Protein AF-0000000080267548 (afdb_homodimer)

Structure (mmCIF, N/CA/C/O backbone):
data_AF-0000000080267548-model_v1
#
loop_
_entity.id
_entity.type
_entity.pdbx_description
1 polymer 'Thymidylate kinase'
#
loop_
_atom_site.group_PDB
_atom_site.id
_atom_site.type_symbol
_atom_site.label_atom_id
_atom_site.label_alt_id
_atom_site.label_comp_id
_atom_site.label_asym_id
_atom_site.label_entity_id
_atom_site.label_seq_id
_atom_site.pdbx_PDB_ins_code
_atom_site.Cartn_x
_atom_site.Cartn_y
_atom_site.Cartn_z
_atom_site.occupancy
_atom_site.B_iso_or_equiv
_atom_site.auth_seq_id
_atom_site.auth_comp_id
_atom_site.auth_asym_id
_atom_site.auth_atom_id
_atom_site.pdbx_PDB_model_num
ATOM 1 N N . MET A 1 1 ? -15.562 21.828 32.438 1 62.62 1 MET A N 1
ATOM 2 C CA . MET A 1 1 ? -14.969 21.734 31.109 1 62.62 1 MET A CA 1
ATOM 3 C C . MET A 1 1 ? -14.555 23.109 30.609 1 62.62 1 MET A C 1
ATOM 5 O O . MET A 1 1 ? -15.297 24.078 30.75 1 62.62 1 MET A O 1
ATOM 9 N N . SER A 1 2 ? -13.211 23.266 30.359 1 85.94 2 SER A N 1
ATOM 10 C CA . SER A 1 2 ? -12.633 24.531 29.922 1 85.94 2 SER A CA 1
ATOM 11 C C . SER A 1 2 ? -12.945 24.812 28.469 1 85.94 2 SER A C 1
ATOM 13 O O . SER A 1 2 ? -12.156 24.469 27.578 1 85.94 2 SER A O 1
ATOM 15 N N . GLU A 1 3 ? -14.258 25.281 28.234 1 92.81 3 GLU A N 1
ATOM 16 C CA . GLU A 1 3 ? -14.703 25.656 26.891 1 92.81 3 GLU A CA 1
ATOM 17 C C . GLU A 1 3 ? -14.859 27.172 26.766 1 92.81 3 GLU A C 1
ATOM 19 O O . GLU A 1 3 ? -15.32 27.828 27.703 1 92.81 3 GLU A O 1
ATOM 24 N N . TRP A 1 4 ? -14.516 27.703 25.703 1 94.5 4 TRP A N 1
ATOM 25 C CA . TRP A 1 4 ? -14.609 29.125 25.438 1 94.5 4 TRP A CA 1
ATOM 26 C C . TRP A 1 4 ? -15.234 29.406 24.078 1 94.5 4 TRP A C 1
ATOM 28 O O . TRP A 1 4 ? -14.789 28.859 23.062 1 94.5 4 TRP A O 1
ATOM 38 N N . LYS A 1 5 ? -16.203 30.203 24.062 1 94.75 5 LYS A N 1
ATOM 39 C CA . LYS A 1 5 ? -16.766 30.672 22.797 1 94.75 5 LYS A CA 1
ATOM 40 C C . LYS A 1 5 ? -15.836 31.641 22.094 1 94.75 5 LYS A C 1
ATOM 42 O O . LYS A 1 5 ? -15.32 32.562 22.719 1 94.75 5 LYS A O 1
ATOM 47 N N . ILE A 1 6 ? -15.594 31.375 20.922 1 95.38 6 ILE A N 1
ATOM 48 C CA . ILE A 1 6 ? -14.75 32.219 20.078 1 95.38 6 ILE A CA 1
ATOM 49 C C . ILE A 1 6 ? -15.5 32.594 18.797 1 95.38 6 ILE A C 1
ATOM 51 O O . ILE A 1 6 ? -16.188 31.734 18.219 1 95.38 6 ILE A O 1
ATOM 55 N N . VAL A 1 7 ? -15.445 33.812 18.453 1 97.88 7 VAL A N 1
ATOM 56 C CA . VAL A 1 7 ? -15.945 34.25 17.156 1 97.88 7 VAL A CA 1
ATOM 57 C C . VAL A 1 7 ? -14.773 34.656 16.266 1 97.88 7 VAL A C 1
ATOM 59 O O . VAL A 1 7 ? -14.078 35.625 16.547 1 97.88 7 VAL A O 1
ATOM 62 N N . ILE A 1 8 ? -14.523 33.938 15.203 1 97.94 8 ILE A N 1
ATOM 63 C CA . ILE A 1 8 ? -13.453 34.219 14.242 1 97.94 8 ILE A CA 1
ATOM 64 C C . ILE A 1 8 ? -13.969 35.156 13.156 1 97.94 8 ILE A C 1
ATOM 66 O O . ILE A 1 8 ? -15 34.875 12.531 1 97.94 8 ILE A O 1
ATOM 70 N N . PRO A 1 9 ? -13.281 36.281 12.961 1 97.38 9 PRO A N 1
ATOM 71 C CA . PRO A 1 9 ? -13.727 37.156 11.883 1 97.38 9 PRO A CA 1
ATOM 72 C C . PRO A 1 9 ? -13.82 36.438 10.539 1 97.38 9 PRO A C 1
ATOM 74 O O . PRO A 1 9 ? -12.992 35.594 10.234 1 97.38 9 PRO A O 1
ATOM 77 N N . PHE A 1 10 ? -14.82 36.781 9.773 1 96.31 10 PHE A N 1
ATOM 78 C CA . PHE A 1 10 ? -14.891 36.25 8.414 1 96.31 10 PHE A CA 1
ATOM 79 C C . PHE A 1 10 ? -13.656 36.656 7.613 1 96.31 10 PHE A C 1
ATOM 81 O O . PHE A 1 10 ? -12.945 37.594 7.988 1 96.31 10 PHE A O 1
ATOM 88 N N . PRO A 1 11 ? -13.375 35.875 6.496 1 93.44 11 PRO A N 1
ATOM 89 C CA . PRO A 1 11 ? -12.289 36.344 5.641 1 93.44 11 PRO A CA 1
ATOM 90 C C . PRO A 1 11 ? -12.461 37.812 5.219 1 93.44 11 PRO A C 1
ATOM 92 O O . PRO A 1 11 ? -13.5 38.188 4.672 1 93.44 11 PRO A O 1
ATOM 95 N N . GLY A 1 12 ? -11.5 38.625 5.508 1 91.31 12 GLY A N 1
ATOM 96 C CA . GLY A 1 12 ? -11.586 40.062 5.199 1 91.31 12 GLY A CA 1
ATOM 97 C C . GLY A 1 12 ? -12.281 40.875 6.281 1 91.31 12 GLY A C 1
ATOM 98 O O . GLY A 1 12 ? -12.344 42.094 6.203 1 91.31 12 GLY A O 1
ATOM 99 N N . GLY A 1 13 ? -12.82 40.219 7.312 1 93.62 13 GLY A N 1
ATOM 100 C CA . GLY A 1 13 ? -13.492 40.906 8.406 1 93.62 13 GLY A CA 1
ATOM 101 C C . GLY A 1 13 ? -12.547 41.375 9.492 1 93.62 13 GLY A C 1
ATOM 102 O O . GLY A 1 13 ? -11.344 41.125 9.414 1 93.62 13 GLY A O 1
ATOM 103 N N . THR A 1 14 ? -13.117 42.062 10.508 1 94.38 14 THR A N 1
ATOM 104 C CA . THR A 1 14 ? -12.312 42.625 11.594 1 94.38 14 THR A CA 1
ATOM 105 C C . THR A 1 14 ? -12.656 41.969 12.922 1 94.38 14 THR A C 1
ATOM 107 O O . THR A 1 14 ? -13.734 41.406 13.078 1 94.38 14 THR A O 1
ATOM 110 N N . GLU A 1 15 ? -11.742 42.094 13.797 1 93.5 15 GLU A N 1
ATOM 111 C CA . GLU A 1 15 ? -11.984 41.594 15.148 1 93.5 15 GLU A CA 1
ATOM 112 C C . GLU A 1 15 ? -13.164 42.281 15.805 1 93.5 15 GLU A C 1
ATOM 114 O O . GLU A 1 15 ? -13.898 41.688 16.594 1 93.5 15 GLU A O 1
ATOM 119 N N . LYS A 1 16 ? -13.344 43.562 15.484 1 94.38 16 LYS A N 1
ATOM 120 C CA . LYS A 1 16 ? -14.445 44.344 16.031 1 94.38 16 LYS A CA 1
ATOM 121 C C . LYS A 1 16 ? -15.789 43.781 1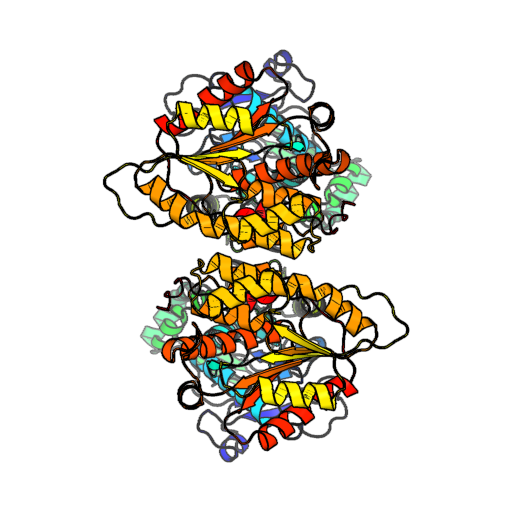5.578 1 94.38 16 LYS A C 1
ATOM 123 O O . LYS A 1 16 ? -16.719 43.625 16.391 1 94.38 16 LYS A O 1
ATOM 128 N N . GLU A 1 17 ? -15.852 43.469 14.328 1 95.12 17 GLU A N 1
ATOM 129 C CA . GLU A 1 17 ? -17.078 42.875 13.805 1 95.12 17 GLU A CA 1
ATOM 130 C C . GLU A 1 17 ? -17.359 41.531 14.469 1 95.12 17 GLU A C 1
ATOM 132 O O . GLU A 1 17 ? -18.5 41.25 14.82 1 95.12 17 GLU A O 1
ATOM 137 N N . ALA A 1 18 ? -16.328 40.719 14.555 1 95.31 18 ALA A N 1
ATOM 138 C CA . ALA A 1 18 ? -16.469 39.406 15.188 1 95.31 18 ALA A CA 1
ATOM 139 C C . ALA A 1 18 ? -16.938 39.531 16.625 1 95.31 18 ALA A C 1
ATOM 141 O O . ALA A 1 18 ? -17.734 38.75 17.109 1 95.31 18 ALA A O 1
ATOM 142 N N . TYR A 1 19 ? -16.438 40.594 17.266 1 93 19 TYR A N 1
ATOM 143 C CA . TYR A 1 19 ? -16.844 40.844 18.641 1 93 19 TYR A CA 1
ATOM 144 C C . TYR A 1 19 ? -18.344 41.062 18.75 1 93 19 TYR A C 1
ATOM 146 O O . TYR A 1 19 ? -18.969 40.719 19.734 1 93 19 TYR A O 1
ATOM 154 N N . HIS A 1 20 ? -18.938 41.625 17.734 1 94.5 20 HIS A N 1
ATOM 155 C CA . HIS A 1 20 ? -20.375 41.875 17.688 1 94.5 20 HIS A CA 1
ATOM 156 C C . HIS A 1 20 ? -21.125 40.688 17.062 1 94.5 20 HIS A C 1
ATOM 158 O O . HIS A 1 20 ? -22.281 40.844 16.672 1 94.5 20 HIS A O 1
ATOM 164 N N . GLY A 1 21 ? -20.406 39.656 16.906 1 94.69 21 GLY A N 1
ATOM 165 C CA . GLY A 1 21 ? -21.062 38.438 16.5 1 94.69 21 GLY A CA 1
ATOM 166 C C . GLY A 1 21 ? -21.016 38.219 14.992 1 94.69 21 GLY A C 1
ATOM 167 O O . GLY A 1 21 ? -21.547 37.219 14.492 1 94.69 21 GLY A O 1
ATOM 168 N N . GLN A 1 22 ? -20.344 39.156 14.289 1 95.31 22 GLN A N 1
ATOM 169 C CA . GLN A 1 22 ? -20.234 39.031 12.836 1 95.31 22 GLN A CA 1
ATOM 170 C C . GLN A 1 22 ? -18.969 38.25 12.453 1 95.31 22 GLN A C 1
ATOM 172 O O . GLN A 1 22 ? -18 38.844 11.969 1 95.31 22 GLN A O 1
ATOM 177 N N . GLY A 1 23 ? -19.062 36.969 12.516 1 97.81 23 GLY A N 1
ATOM 178 C CA . GLY A 1 23 ? -17.969 36.062 12.234 1 97.81 23 GLY A CA 1
ATOM 179 C C . GLY A 1 23 ? -18.344 34.594 12.383 1 97.81 23 GLY A C 1
ATOM 180 O O . GLY A 1 23 ? -19.531 34.281 12.484 1 97.81 23 GLY A O 1
ATOM 181 N N . ILE A 1 24 ? -17.375 33.719 12.289 1 98.31 24 ILE A N 1
ATOM 182 C CA . ILE A 1 24 ? -17.594 32.281 12.422 1 98.31 24 ILE A CA 1
ATOM 183 C C . ILE A 1 24 ? -17.594 31.891 13.898 1 98.31 24 ILE A C 1
ATOM 185 O O . ILE A 1 24 ? -16.578 32.031 14.578 1 98.31 24 ILE A O 1
ATOM 189 N N . HIS A 1 25 ? -18.703 31.438 14.391 1 98.12 25 HIS A N 1
ATOM 190 C CA . HIS A 1 25 ? -18.859 31.094 15.797 1 98.12 25 HIS A CA 1
ATOM 191 C C . HIS A 1 25 ? -18.328 29.688 16.078 1 98.12 25 HIS A C 1
ATOM 193 O O . HIS A 1 25 ? -18.656 28.75 15.359 1 98.12 25 HIS A O 1
ATOM 199 N N . GLY A 1 26 ? -17.531 29.531 17.094 1 97.94 26 GLY A N 1
ATOM 200 C CA . GLY A 1 26 ? -17.016 28.234 17.5 1 97.94 26 GLY A CA 1
ATOM 201 C C . GLY A 1 26 ? -16.719 28.172 18.984 1 97.94 26 GLY A C 1
ATOM 202 O O . GLY A 1 26 ? -16.922 29.141 19.719 1 97.94 26 GLY A O 1
ATOM 203 N N . ILE A 1 27 ? -16.406 27 19.453 1 97.62 27 ILE A N 1
ATOM 204 C CA . ILE A 1 27 ? -16.062 26.75 20.844 1 97.62 27 ILE A CA 1
ATOM 205 C C . ILE A 1 27 ? -14.719 26.016 20.922 1 97.62 27 ILE A C 1
ATOM 207 O O . ILE A 1 27 ? -14.539 24.969 20.297 1 97.62 27 ILE A O 1
ATOM 211 N N . LEU A 1 28 ? -13.781 26.594 21.594 1 97.19 28 LEU A N 1
ATOM 212 C CA . LEU A 1 28 ? -12.5 25.969 21.891 1 97.19 28 LEU A CA 1
ATOM 213 C C . LEU A 1 28 ? -12.547 25.234 23.234 1 97.19 28 LEU A C 1
ATOM 215 O O . LEU A 1 28 ? -12.945 25.812 24.25 1 97.19 28 LEU A O 1
ATOM 219 N N . ARG A 1 29 ? -12.273 24.031 23.188 1 96 29 ARG A N 1
ATOM 220 C CA . ARG A 1 29 ? -12.18 23.234 24.406 1 96 29 ARG A CA 1
ATOM 221 C C . ARG A 1 29 ? -10.727 22.844 24.703 1 96 29 ARG A C 1
ATOM 223 O O . ARG A 1 29 ? -10.039 22.297 23.828 1 96 29 ARG A O 1
ATOM 230 N N . LEU A 1 30 ? -10.25 23.125 25.891 1 94.69 30 LEU A N 1
ATOM 231 C CA . LEU A 1 30 ? -8.906 22.766 26.297 1 94.69 30 LEU A CA 1
ATOM 232 C C . LEU A 1 30 ? -8.891 21.406 26.969 1 94.69 30 LEU A C 1
ATOM 234 O O . LEU A 1 30 ? -9.688 21.141 27.875 1 94.69 30 LEU A O 1
ATOM 238 N N . HIS A 1 31 ? -8.086 20.594 26.453 1 92.12 31 HIS A N 1
ATOM 239 C CA . HIS A 1 31 ? -7.945 19.25 27 1 92.12 31 HIS A CA 1
ATOM 240 C C . HIS A 1 31 ? -7.078 19.266 28.25 1 92.12 31 HIS A C 1
ATOM 242 O O . HIS A 1 31 ? -6.023 19.906 28.281 1 92.12 31 HIS A O 1
ATOM 248 N N . ASP A 1 32 ? -7.504 18.609 29.391 1 83 32 ASP A N 1
ATOM 249 C CA . ASP A 1 32 ? -6.789 18.344 30.625 1 83 32 ASP A CA 1
ATOM 250 C C . ASP A 1 32 ? -6.414 19.641 31.344 1 83 32 ASP A C 1
ATOM 252 O O . ASP A 1 32 ? -5.328 19.75 31.906 1 83 32 ASP A O 1
ATOM 256 N N . GLN A 1 33 ? -7.129 20.672 31.094 1 83.81 33 GLN A N 1
ATOM 257 C CA . GLN A 1 33 ? -6.949 21.938 31.797 1 83.81 33 GLN A CA 1
ATOM 258 C C . GLN A 1 33 ? -8.258 22.406 32.438 1 83.81 33 GLN A C 1
ATOM 260 O O . GLN A 1 33 ? -8.766 23.484 32.094 1 83.81 33 GLN A O 1
ATOM 265 N N . PRO A 1 34 ? -8.789 21.688 33.344 1 74.62 34 PRO A N 1
ATOM 266 C CA . PRO A 1 34 ? -10.102 22 33.938 1 74.62 34 PRO A CA 1
ATOM 267 C C . PRO A 1 34 ? -10.109 23.312 34.688 1 74.62 34 PRO A C 1
ATOM 269 O O . PRO A 1 34 ? -11.164 23.953 34.844 1 74.62 34 PRO A O 1
ATOM 272 N N . ASP A 1 35 ? -8.914 23.766 35.031 1 77.38 35 ASP A N 1
ATOM 273 C CA . ASP A 1 35 ? -8.867 24.953 35.906 1 77.38 35 ASP A CA 1
ATOM 274 C C . ASP A 1 35 ? -8.562 26.203 35.094 1 77.38 35 ASP A C 1
ATOM 276 O O . ASP A 1 35 ? -8.398 27.297 35.656 1 77.38 35 ASP A O 1
ATOM 280 N N . ALA A 1 36 ? -8.422 25.922 33.781 1 79.56 36 ALA A N 1
ATOM 281 C CA . ALA A 1 36 ? -8.156 27.109 32.969 1 79.56 36 ALA A CA 1
ATOM 282 C C . ALA A 1 36 ? -9.281 28.125 33.094 1 79.56 36 ALA A C 1
ATOM 284 O O . ALA A 1 36 ? -10.461 27.781 33 1 79.56 36 ALA A O 1
ATOM 285 N N . THR A 1 37 ? -8.992 29.312 33.344 1 80.38 37 THR A N 1
ATOM 286 C CA . THR A 1 37 ? -10 30.328 33.594 1 80.38 37 THR A CA 1
ATOM 287 C C . THR A 1 37 ? -10.086 31.328 32.438 1 80.38 37 THR A C 1
ATOM 289 O O . THR A 1 37 ? -11.008 32.125 32.375 1 80.38 37 THR A O 1
ATOM 292 N N . GLU A 1 38 ? -9.102 31.25 31.578 1 86.5 38 GLU A N 1
ATOM 293 C CA . GLU A 1 38 ? -9.086 32.188 30.453 1 86.5 38 GLU A CA 1
ATOM 294 C C . GLU A 1 38 ? -8.688 31.469 29.156 1 86.5 38 GLU A C 1
ATOM 296 O O . GLU A 1 38 ? -8.148 30.359 29.188 1 86.5 38 GLU A O 1
ATOM 301 N N . LEU A 1 39 ? -9.039 32.094 28.078 1 90.38 39 LEU A N 1
ATOM 302 C CA . LEU A 1 39 ? -8.562 31.672 26.766 1 90.38 39 LEU A CA 1
ATOM 303 C C . LEU A 1 39 ? -7.043 31.688 26.703 1 90.38 39 LEU A C 1
ATOM 305 O O . LEU A 1 39 ? -6.402 32.594 27.25 1 90.38 39 LEU A O 1
ATOM 309 N N . PRO A 1 40 ? -6.484 30.688 26.062 1 90.25 40 PRO A N 1
ATOM 310 C CA . PRO A 1 40 ? -5.027 30.688 25.922 1 90.25 40 PRO A CA 1
ATOM 311 C C . PRO A 1 40 ? -4.496 31.984 25.312 1 90.25 40 PRO A C 1
ATOM 313 O O . PRO A 1 40 ? -5.121 32.531 24.406 1 90.25 40 PRO A O 1
ATOM 316 N N . ALA A 1 41 ? -3.404 32.406 25.844 1 91.06 41 ALA A N 1
ATOM 317 C CA . ALA A 1 41 ? -2.736 33.594 25.281 1 91.06 41 ALA A CA 1
ATOM 318 C C . ALA A 1 41 ? -2.219 33.312 23.875 1 91.06 41 ALA A C 1
ATOM 320 O O . ALA A 1 41 ? -2.109 32.156 23.469 1 91.06 41 ALA A O 1
ATOM 321 N N . ASP A 1 42 ? -2.043 34.375 23.156 1 91.56 42 ASP A N 1
ATOM 322 C CA . ASP A 1 42 ? -1.502 34.25 21.812 1 91.56 42 ASP A CA 1
ATOM 323 C C . ASP A 1 42 ? -0.184 33.469 21.812 1 91.56 42 ASP A C 1
ATOM 325 O O . ASP A 1 42 ? 0.699 33.75 22.625 1 91.56 42 ASP A O 1
ATOM 329 N N . GLY A 1 43 ? -0.174 32.469 21 1 91.38 43 GLY A N 1
ATOM 330 C CA . GLY A 1 43 ? 1.053 31.719 20.828 1 91.38 43 GLY A CA 1
ATOM 331 C C . GLY A 1 43 ? 1.279 30.703 21.938 1 91.38 43 GLY A C 1
ATOM 332 O O . GLY A 1 43 ? 2.232 29.922 21.875 1 91.38 43 GLY A O 1
ATOM 333 N N . SER A 1 44 ? 0.468 30.578 22.938 1 89.25 44 SER A N 1
ATOM 334 C CA . SER A 1 44 ? 0.716 29.781 24.141 1 89.25 44 SER A CA 1
ATOM 335 C C . SER A 1 44 ? 0.493 28.297 23.859 1 89.25 44 SER A C 1
ATOM 337 O O . SER A 1 44 ? 0.895 27.438 24.656 1 89.25 44 SER A O 1
ATOM 339 N N . CYS A 1 45 ? -0.078 27.969 22.75 1 90.06 45 CYS A N 1
ATOM 340 C CA . CYS A 1 45 ? -0.371 26.594 22.406 1 90.06 45 CYS A CA 1
ATOM 341 C C . CYS A 1 45 ? 0.535 26.094 21.281 1 90.06 45 CYS A C 1
ATOM 343 O O . CYS A 1 45 ? 0.138 25.25 20.484 1 90.06 45 CYS A O 1
ATOM 345 N N . ALA A 1 46 ? 1.689 26.656 21.281 1 87.12 46 ALA A N 1
ATOM 346 C CA . ALA A 1 46 ? 2.609 26.344 20.188 1 87.12 46 ALA A CA 1
ATOM 347 C C . ALA A 1 46 ? 2.883 24.844 20.109 1 87.12 46 ALA A C 1
ATOM 349 O O . ALA A 1 46 ? 3.391 24.25 21.062 1 87.12 46 ALA A O 1
ATOM 350 N N . GLY A 1 47 ? 2.42 24.266 19 1 87 47 GLY A N 1
ATOM 351 C CA . GLY A 1 47 ? 2.74 22.875 18.703 1 87 47 GLY A CA 1
ATOM 352 C C . GLY A 1 47 ? 1.727 21.906 19.266 1 87 47 GLY A C 1
ATOM 353 O O . GLY A 1 47 ? 1.79 20.703 18.984 1 87 47 GLY A O 1
ATOM 354 N N . ARG A 1 48 ? 0.783 22.312 20.031 1 92.69 48 ARG A N 1
ATOM 355 C CA . ARG A 1 48 ? -0.227 21.438 20.609 1 92.69 48 ARG A CA 1
ATOM 356 C C . ARG A 1 48 ? -1.192 20.938 19.531 1 92.69 48 ARG A C 1
ATOM 358 O O . ARG A 1 48 ? -1.601 21.703 18.656 1 92.69 48 ARG A O 1
ATOM 365 N N . PRO A 1 49 ? -1.471 19.672 19.625 1 95.69 49 PRO A N 1
ATOM 366 C CA . PRO A 1 49 ? -2.42 19.141 18.641 1 95.69 49 PRO A CA 1
ATOM 367 C C . PRO A 1 49 ? -3.842 19.656 18.859 1 95.69 49 PRO A C 1
ATOM 369 O O . PRO A 1 49 ? -4.266 19.844 20 1 95.69 49 PRO A O 1
ATOM 372 N N . LEU A 1 50 ? -4.527 19.891 17.828 1 97.56 50 LEU A N 1
ATOM 373 C CA . LEU A 1 50 ? -5.902 20.375 17.844 1 97.56 50 LEU A CA 1
ATOM 374 C C . LEU A 1 50 ? -6.805 19.484 17 1 97.56 50 LEU A C 1
ATOM 376 O O . LEU A 1 50 ? -6.426 19.094 15.891 1 97.56 50 LEU A O 1
ATOM 380 N N . ALA A 1 51 ? -7.961 19.156 17.547 1 98.38 51 ALA A N 1
ATOM 381 C CA . ALA A 1 51 ? -9.008 18.5 16.766 1 98.38 51 ALA A CA 1
ATOM 382 C C . ALA A 1 51 ? -10.047 19.5 16.281 1 98.38 51 ALA A C 1
ATOM 384 O O . ALA A 1 51 ? -10.508 20.359 17.031 1 98.38 51 ALA A O 1
ATOM 385 N N . LEU A 1 52 ? -10.367 19.453 15.039 1 98.81 52 LEU A N 1
ATOM 386 C CA . LEU A 1 52 ? -11.398 20.297 14.461 1 98.81 52 LEU A CA 1
ATOM 387 C C . LEU A 1 52 ? -12.656 19.484 14.156 1 98.81 52 LEU A C 1
ATOM 389 O O . LEU A 1 52 ? -12.586 18.469 13.469 1 98.81 52 LEU A O 1
ATOM 393 N N . LEU A 1 53 ? -13.789 19.859 14.664 1 98.81 53 LEU A N 1
ATOM 394 C CA . LEU A 1 53 ? -15.055 19.156 14.461 1 98.81 53 LEU A CA 1
ATOM 395 C C . LEU A 1 53 ? -15.977 19.953 13.539 1 98.81 53 LEU A C 1
ATOM 397 O O . LEU A 1 53 ? -16.234 21.141 13.773 1 98.81 53 LEU A O 1
ATOM 401 N N . THR A 1 54 ? -16.453 19.312 12.516 1 98.69 54 THR A N 1
ATOM 402 C CA . THR A 1 54 ? -17.297 19.969 11.523 1 98.69 54 THR A CA 1
ATOM 403 C C . THR A 1 54 ? -18.625 19.25 11.383 1 98.69 54 THR A C 1
ATOM 405 O O . THR A 1 54 ? -18.672 18.062 11.039 1 98.69 54 THR A O 1
ATOM 408 N N . HIS A 1 55 ? -19.703 19.969 11.586 1 97.44 55 HIS A N 1
ATOM 409 C CA . HIS A 1 55 ? -21.031 19.375 11.594 1 97.44 55 HIS A CA 1
ATOM 410 C C . HIS A 1 55 ? -21.625 19.328 10.188 1 97.44 55 HIS A C 1
ATOM 412 O O . HIS A 1 55 ? -21.016 19.812 9.234 1 97.44 55 HIS A O 1
ATOM 418 N N . GLY A 1 56 ? -22.781 18.656 10.055 1 95.56 56 GLY A N 1
ATOM 419 C CA . GLY A 1 56 ? -23.453 18.484 8.773 1 95.56 56 GLY A CA 1
ATOM 420 C C . GLY A 1 56 ? -24.531 19.531 8.516 1 95.56 56 GLY A C 1
ATOM 421 O O . GLY A 1 56 ? -24.578 20.562 9.188 1 95.56 56 GLY A O 1
ATOM 422 N N . LEU A 1 57 ? -25.328 19.281 7.543 1 93.12 57 LEU A N 1
ATOM 423 C CA . LEU A 1 57 ? -26.391 20.188 7.113 1 93.12 57 LEU A CA 1
ATOM 424 C C . LEU A 1 57 ? -27.438 20.375 8.203 1 93.12 57 LEU A C 1
ATOM 426 O O . LEU A 1 57 ? -27.859 19.391 8.836 1 93.12 57 LEU A O 1
ATOM 430 N N . LEU A 1 58 ? -27.891 21.625 8.336 1 92.06 58 LEU A N 1
ATOM 431 C CA . LEU A 1 58 ? -28.984 21.984 9.25 1 92.06 58 LEU A CA 1
ATOM 432 C C . LEU A 1 58 ? -28.641 21.562 10.68 1 92.06 58 LEU A C 1
ATOM 434 O O . LEU A 1 58 ? -29.484 21 11.383 1 92.06 58 LEU A O 1
ATOM 438 N N . SER A 1 59 ? -27.453 21.703 11.062 1 92.5 59 SER A N 1
ATOM 439 C CA . SER A 1 59 ? -26.922 21.297 12.352 1 92.5 59 SER A CA 1
ATOM 440 C C . SER A 1 59 ? -26.141 22.438 13.008 1 92.5 59 SER A C 1
ATOM 442 O O . SER A 1 59 ? -26.344 23.609 12.68 1 92.5 59 SER A O 1
ATOM 444 N N . HIS A 1 60 ? -25.344 22.125 14.047 1 94.31 60 HIS A N 1
ATOM 445 C CA . HIS A 1 60 ? -24.594 23.141 14.773 1 94.31 60 HIS A CA 1
ATOM 446 C C . HIS A 1 60 ? -23.438 22.5 15.547 1 94.31 60 HIS A C 1
ATOM 448 O O . HIS A 1 60 ? -23.344 21.281 15.633 1 94.31 60 HIS A O 1
ATOM 454 N N . LYS A 1 61 ? -22.625 23.328 16.109 1 96.19 61 LYS A N 1
ATOM 455 C CA . LYS A 1 61 ? -21.328 22.938 16.641 1 96.19 61 LYS A CA 1
ATOM 456 C C . LYS A 1 61 ? -21.484 22.016 17.844 1 96.19 61 LYS A C 1
ATOM 458 O O . LYS A 1 61 ? -20.547 21.312 18.219 1 96.19 61 LYS A O 1
ATOM 463 N N . ASN A 1 62 ? -22.594 21.938 18.516 1 94.62 62 ASN A N 1
ATOM 464 C CA . ASN A 1 62 ? -22.797 21.109 19.688 1 94.62 62 ASN A CA 1
ATOM 465 C C . ASN A 1 62 ? -23.703 19.922 19.391 1 94.62 62 ASN A C 1
ATOM 467 O O . ASN A 1 62 ? -24.156 19.234 20.297 1 94.62 62 ASN A O 1
ATOM 471 N N . ALA A 1 63 ? -24.016 19.688 18.172 1 92.12 63 ALA A N 1
ATOM 472 C CA . ALA A 1 63 ? -25 18.688 17.797 1 92.12 63 ALA A CA 1
ATOM 473 C C . ALA A 1 63 ? -24.453 17.266 17.969 1 92.12 63 ALA A C 1
ATOM 475 O O . ALA A 1 63 ? -23.25 17.047 17.875 1 92.12 63 ALA A O 1
ATOM 476 N N . ILE A 1 64 ? -25.406 16.328 18.266 1 94.62 64 ILE A N 1
ATOM 477 C CA . ILE A 1 64 ? -25.219 14.875 18.219 1 94.62 64 ILE A CA 1
ATOM 478 C C . ILE A 1 64 ? -24.047 14.477 19.125 1 94.62 64 ILE A C 1
ATOM 480 O O . ILE A 1 64 ? -24.109 14.672 20.344 1 94.62 64 ILE A O 1
ATOM 484 N N . PHE A 1 65 ? -22.922 13.883 18.562 1 96.56 65 PHE A N 1
ATOM 485 C CA . PHE A 1 65 ? -21.875 13.297 19.391 1 96.56 65 PHE A CA 1
ATOM 486 C C . PHE A 1 65 ? -20.688 14.242 19.516 1 96.56 65 PHE A C 1
ATOM 488 O O . PHE A 1 65 ? -19.641 13.875 20.047 1 96.56 65 PHE A O 1
ATOM 495 N N . PHE A 1 66 ? -20.75 15.5 19.109 1 96.19 66 PHE A N 1
ATOM 496 C CA . PHE A 1 66 ? -19.578 16.375 19.047 1 96.19 66 PHE A CA 1
ATOM 497 C C . PHE A 1 66 ? -19.062 16.703 20.438 1 96.19 66 PHE A C 1
ATOM 499 O O . PHE A 1 66 ? -17.875 16.578 20.703 1 96.19 66 PHE A O 1
ATOM 506 N N . ARG A 1 67 ? -19.969 17.125 21.312 1 94.44 67 ARG A N 1
ATOM 507 C CA . ARG A 1 67 ? -19.516 17.469 22.672 1 94.44 67 ARG A CA 1
ATOM 508 C C . ARG A 1 67 ? -18.922 16.25 23.375 1 94.44 67 ARG A C 1
ATOM 510 O O . ARG A 1 67 ? -17.797 16.312 23.875 1 94.44 67 ARG A O 1
ATOM 517 N N . PRO A 1 68 ? -19.609 15.109 23.359 1 95.62 68 PRO A N 1
ATOM 518 C CA . PRO A 1 68 ? -19 13.93 23.969 1 95.62 68 PRO A CA 1
ATOM 519 C C . PRO A 1 68 ? -17.703 13.508 23.297 1 95.62 68 PRO A C 1
ATOM 521 O O . PRO A 1 68 ? -16.797 13 23.953 1 95.62 68 PRO A O 1
ATOM 524 N N . ALA A 1 69 ? -17.625 13.703 22.031 1 97.12 69 ALA A N 1
ATOM 525 C CA . ALA A 1 69 ? -16.422 13.305 21.281 1 97.12 69 ALA A CA 1
ATOM 526 C C . ALA A 1 69 ? -15.195 14.07 21.766 1 97.12 69 ALA A C 1
ATOM 528 O O . ALA A 1 69 ? -14.086 13.531 21.781 1 97.12 69 ALA A O 1
ATOM 529 N N . THR A 1 70 ? -15.344 15.359 22.172 1 95.44 70 THR A N 1
ATOM 530 C CA . THR A 1 70 ? -14.227 16.172 22.609 1 95.44 70 THR A CA 1
ATOM 531 C C . THR A 1 70 ? -13.562 15.57 23.844 1 95.44 70 THR A C 1
ATOM 533 O O . THR A 1 70 ? -12.391 15.844 24.141 1 95.44 70 THR A O 1
ATOM 536 N N . LYS A 1 71 ? -14.266 14.734 24.547 1 93.06 71 LYS A N 1
ATOM 537 C CA . LYS A 1 71 ? -13.766 14.164 25.797 1 93.06 71 LYS A CA 1
ATOM 538 C C . LYS A 1 71 ? -12.883 12.945 25.531 1 93.06 71 LYS A C 1
ATOM 540 O O . LYS A 1 71 ? -12.117 12.531 26.391 1 93.06 71 LYS A O 1
ATOM 545 N N . ILE A 1 72 ? -12.984 12.375 24.359 1 94.5 72 ILE A N 1
ATOM 546 C CA . ILE A 1 72 ? -12.305 11.102 24.156 1 94.5 72 ILE A CA 1
ATOM 547 C C . ILE A 1 72 ? -11.156 11.289 23.156 1 94.5 72 ILE A C 1
ATOM 549 O O . ILE A 1 72 ? -10.336 10.391 22.984 1 94.5 72 ILE A O 1
ATOM 553 N N . LEU A 1 73 ? -10.992 12.422 22.484 1 94.25 73 LEU A N 1
ATOM 554 C CA . LEU A 1 73 ? -10.016 12.641 21.422 1 94.25 73 LEU A CA 1
ATOM 555 C C . LEU A 1 73 ? -8.617 12.812 22 1 94.25 73 LEU A C 1
ATOM 557 O O . LEU A 1 73 ? -7.621 12.656 21.281 1 94.25 73 LEU A O 1
ATOM 561 N N . GLY A 1 74 ? -8.469 13.234 23.281 1 92.25 74 GLY A N 1
ATOM 562 C CA . GLY A 1 74 ? -7.18 13.32 23.953 1 92.25 74 GLY A CA 1
ATOM 563 C C . GLY A 1 74 ? -6.383 14.547 23.547 1 92.25 74 GLY A C 1
ATOM 564 O O . GLY A 1 74 ? -5.152 14.539 23.594 1 92.25 74 GLY A O 1
ATOM 565 N N . MET A 1 75 ? -7.012 15.617 23.078 1 95.81 75 MET A N 1
ATOM 566 C CA . MET A 1 75 ? -6.367 16.859 22.656 1 95.81 75 MET A CA 1
ATOM 567 C C . MET A 1 75 ? -7.352 18.016 22.688 1 95.81 75 MET A C 1
ATOM 569 O O . MET A 1 75 ? -8.555 17.812 22.891 1 95.81 75 MET A O 1
ATOM 573 N N . ASP A 1 76 ? -6.875 19.234 22.609 1 96.5 76 ASP A N 1
ATOM 574 C CA . ASP A 1 76 ? -7.758 20.391 22.469 1 96.5 76 ASP A CA 1
ATOM 575 C C . ASP A 1 76 ? -8.633 20.266 21.234 1 96.5 76 ASP A C 1
ATOM 577 O O . ASP A 1 76 ? -8.281 19.547 20.281 1 96.5 76 ASP A O 1
ATOM 581 N N . SER A 1 77 ? -9.766 20.859 21.312 1 97.81 77 SER A N 1
ATOM 582 C CA . SER A 1 77 ? -10.68 20.734 20.188 1 97.81 77 SER A CA 1
ATOM 583 C C . SER A 1 77 ? -11.383 22.047 19.891 1 97.81 77 SER A C 1
ATOM 585 O O . SER A 1 77 ? -11.5 22.906 20.781 1 97.81 77 SER A O 1
ATOM 587 N N . PHE A 1 78 ? -11.742 22.281 18.688 1 98.31 78 PHE A N 1
ATOM 588 C CA . PHE A 1 78 ? -12.539 23.406 18.25 1 98.31 78 PHE A CA 1
ATOM 589 C C . PHE A 1 78 ? -13.719 22.953 17.406 1 98.31 78 PHE A C 1
ATOM 591 O O . PHE A 1 78 ? -13.547 22.219 16.422 1 98.31 78 PHE A O 1
ATOM 598 N N . ARG A 1 79 ? -14.844 23.172 17.766 1 98.5 79 ARG A N 1
ATOM 599 C CA . ARG A 1 79 ? -16.031 22.938 16.969 1 98.5 79 ARG A CA 1
ATOM 600 C C . ARG A 1 79 ? -16.688 24.266 16.578 1 98.5 79 ARG A C 1
ATOM 602 O O . ARG A 1 79 ? -16.688 25.219 17.359 1 98.5 79 ARG A O 1
ATOM 609 N N . TRP A 1 80 ? -17.297 24.312 15.391 1 98.38 80 TRP A N 1
ATOM 610 C CA . TRP A 1 80 ? -17.734 25.578 14.828 1 98.38 80 TRP A CA 1
ATOM 611 C C . TRP A 1 80 ? -19.047 25.406 14.055 1 98.38 80 TRP A C 1
ATOM 613 O O . TRP A 1 80 ? -19.469 24.281 13.797 1 98.38 80 TRP A O 1
ATOM 623 N N . ASP A 1 81 ? -19.719 26.516 13.766 1 97.12 81 ASP A N 1
ATOM 624 C CA . ASP A 1 81 ? -20.953 26.531 12.992 1 97.12 81 ASP A CA 1
ATOM 625 C C . ASP A 1 81 ? -20.688 26.953 11.547 1 97.12 81 ASP A C 1
ATOM 627 O O . ASP A 1 81 ? -20.078 28 11.305 1 97.12 81 ASP A O 1
ATOM 631 N N . ILE A 1 82 ? -21.125 26.141 10.648 1 95.38 82 ILE A N 1
ATOM 632 C CA . ILE A 1 82 ? -21.031 26.469 9.227 1 95.38 82 ILE A CA 1
ATOM 633 C C . ILE A 1 82 ? -21.844 27.719 8.922 1 95.38 82 ILE A C 1
ATOM 635 O O . ILE A 1 82 ? -22.812 28.016 9.625 1 95.38 82 ILE A O 1
ATOM 639 N N . SER A 1 83 ? -21.469 28.422 7.906 1 93.25 83 SER A N 1
ATOM 640 C CA . SER A 1 83 ? -22.125 29.672 7.527 1 93.25 83 SER A CA 1
ATOM 641 C C . SER A 1 83 ? -23.625 29.484 7.387 1 93.25 83 SER A C 1
ATOM 643 O O . SER A 1 83 ? -24.094 28.562 6.699 1 93.25 83 SER A O 1
ATOM 645 N N . GLY A 1 84 ? -24.359 30.391 8.039 1 91.44 84 GLY A N 1
ATOM 646 C CA . GLY A 1 84 ? -25.812 30.359 7.961 1 91.44 84 GLY A CA 1
ATOM 647 C C . GLY A 1 84 ? -26.422 29.328 8.898 1 91.44 84 GLY A C 1
ATOM 648 O O . GLY A 1 84 ? -27.641 29.156 8.906 1 91.44 84 GLY A O 1
ATOM 649 N N . GLU A 1 85 ? -25.656 28.672 9.648 1 92.06 85 GLU A N 1
ATOM 650 C CA . GLU A 1 85 ? -26.141 27.656 10.578 1 92.06 85 GLU A CA 1
ATOM 651 C C . GLU A 1 85 ? -25.688 27.953 12.008 1 92.06 85 GLU A C 1
ATOM 653 O O . GLU A 1 85 ? -24.641 28.578 12.211 1 92.06 85 GLU A O 1
ATOM 658 N N . GLY A 1 86 ? -26.5 27.469 13 1 92 86 GLY A N 1
ATOM 659 C CA . GLY A 1 86 ? -26.172 27.766 14.383 1 92 86 GLY A CA 1
ATOM 660 C C . GLY A 1 86 ? -26.109 29.266 14.672 1 92 86 GLY A C 1
ATOM 661 O O . GLY A 1 86 ? -27.062 30 14.383 1 92 86 GLY A O 1
ATOM 662 N N . GLU A 1 87 ? -24.922 29.672 15.172 1 94.56 87 GLU A N 1
ATOM 663 C CA . GLU A 1 87 ? -24.781 31.078 15.57 1 94.56 87 GLU A CA 1
ATOM 664 C C . GLU A 1 87 ? -24 31.875 14.523 1 94.56 87 GLU A C 1
ATOM 666 O O . GLU A 1 87 ? -23.922 33.094 14.602 1 94.56 87 GLU A O 1
ATOM 671 N N . THR A 1 88 ? -23.422 31.172 13.547 1 96.25 88 THR A N 1
ATOM 672 C CA . THR A 1 88 ? -22.656 31.859 12.508 1 96.25 88 THR A CA 1
ATOM 673 C C . THR A 1 88 ? -23.594 32.531 11.5 1 96.25 88 THR A C 1
ATOM 675 O O . THR A 1 88 ? -24.406 31.844 10.867 1 96.25 88 THR A O 1
ATOM 678 N N . PRO A 1 89 ? -23.5 33.781 11.367 1 95.06 89 PRO A N 1
ATOM 679 C CA . PRO A 1 89 ? -24.344 34.438 10.383 1 95.06 89 PRO A CA 1
ATOM 680 C C . PRO A 1 89 ? -23.984 34.094 8.945 1 95.06 89 PRO A C 1
ATOM 682 O O . PRO A 1 89 ? -22.922 33.5 8.703 1 95.06 89 PRO A O 1
ATOM 685 N N . GLY A 1 90 ? -24.922 34.438 7.977 1 91.25 90 GLY A N 1
ATOM 686 C CA . GLY A 1 90 ? -24.672 34.188 6.562 1 91.25 90 GLY A CA 1
ATOM 687 C C . GLY A 1 90 ? -25.875 33.562 5.855 1 91.25 90 GLY A C 1
ATOM 688 O O . GLY A 1 90 ? -26.828 33.156 6.504 1 91.25 90 GLY A O 1
ATOM 689 N N . GLU A 1 91 ? -25.703 33.562 4.59 1 89.81 91 GLU A N 1
ATOM 690 C CA . GLU A 1 91 ? -26.75 32.969 3.785 1 89.81 91 GLU A CA 1
ATOM 691 C C . GLU A 1 91 ? -26.578 31.438 3.734 1 89.81 91 GLU A C 1
ATOM 693 O O . GLU A 1 91 ? -25.5 30.938 3.4 1 89.81 91 GLU A O 1
ATOM 698 N N . TRP A 1 92 ? -27.609 30.766 4.102 1 91 92 TRP A N 1
ATOM 699 C CA . TRP A 1 92 ? -27.578 29.312 4.098 1 91 92 TRP A CA 1
ATOM 700 C C . TRP A 1 92 ? -27.75 28.766 2.686 1 91 92 TRP A C 1
ATOM 702 O O . TRP A 1 92 ? -28.578 29.266 1.922 1 91 92 TRP A O 1
ATOM 712 N N . ASN A 1 93 ? -26.906 27.844 2.346 1 90.75 93 ASN A N 1
ATOM 713 C CA . ASN A 1 93 ? -26.891 27.156 1.06 1 90.75 93 ASN A CA 1
ATOM 714 C C . ASN A 1 93 ? -26.547 25.688 1.217 1 90.75 93 ASN A C 1
ATOM 716 O O . ASN A 1 93 ? -25.516 25.344 1.796 1 90.75 93 ASN A O 1
ATOM 720 N N . VAL A 1 94 ? -27.469 24.812 0.629 1 90.81 94 VAL A N 1
ATOM 721 C CA . VAL A 1 94 ? -27.328 23.375 0.803 1 90.81 94 VAL A CA 1
ATOM 722 C C . VAL A 1 94 ? -26.078 22.875 0.081 1 90.81 94 VAL A C 1
ATOM 724 O O . VAL A 1 94 ? -25.469 21.891 0.496 1 90.81 94 VAL A O 1
ATOM 727 N N . GLY A 1 95 ? -25.625 23.547 -0.942 1 89.62 95 GLY A N 1
ATOM 728 C CA . GLY A 1 95 ? -24.547 23.062 -1.797 1 89.62 95 GLY A CA 1
ATOM 729 C C . GLY A 1 95 ? -23.234 23.766 -1.54 1 89.62 95 GLY A C 1
ATOM 730 O O . GLY A 1 95 ? -22.297 23.641 -2.334 1 89.62 95 GLY A O 1
ATOM 731 N N . ASP A 1 96 ? -23.094 24.5 -0.491 1 91.69 96 ASP A N 1
ATOM 732 C CA . ASP A 1 96 ? -21.906 25.328 -0.283 1 91.69 96 ASP A CA 1
ATOM 733 C C . ASP A 1 96 ? -20.781 24.516 0.375 1 91.69 96 ASP A C 1
ATOM 735 O O . ASP A 1 96 ? -20.25 24.922 1.413 1 91.69 96 ASP A O 1
ATOM 739 N N . TYR A 1 97 ? -20.375 23.453 -0.254 1 96.25 97 TYR A N 1
ATOM 740 C CA . TYR A 1 97 ? -19.266 22.625 0.218 1 96.25 97 TYR A CA 1
ATOM 741 C C . TYR A 1 97 ? -17.938 23.375 0.081 1 96.25 97 TYR A C 1
ATOM 743 O O . TYR A 1 97 ? -17.109 23.344 0.994 1 96.25 97 TYR A O 1
ATOM 751 N N . ALA A 1 98 ? -17.766 24.062 -1.051 1 96.06 98 ALA A N 1
ATOM 752 C CA . ALA A 1 98 ? -16.531 24.781 -1.326 1 96.06 98 ALA A CA 1
ATOM 753 C C . ALA A 1 98 ? -16.312 25.922 -0.324 1 96.06 98 ALA A C 1
ATOM 755 O O . ALA A 1 98 ? -15.211 26.125 0.178 1 96.06 98 ALA A O 1
ATOM 756 N N . LEU A 1 99 ? -17.406 26.641 -0.068 1 95.81 99 LEU A N 1
ATOM 757 C CA . LEU A 1 99 ? -17.312 27.703 0.918 1 95.81 99 LEU A CA 1
ATOM 758 C C . LEU A 1 99 ? -16.984 27.156 2.299 1 95.81 99 LEU A C 1
ATOM 760 O O . LEU A 1 99 ? -16.188 27.734 3.039 1 95.81 99 LEU A O 1
ATOM 764 N N . GLY A 1 100 ? -17.641 26.062 2.637 1 96.88 100 GLY A N 1
ATOM 765 C CA . GLY A 1 100 ? -17.297 25.406 3.889 1 96.88 100 GLY A CA 1
ATOM 766 C C . GLY A 1 100 ? -15.828 25.062 4.008 1 96.88 100 GLY A C 1
ATOM 767 O O . GLY A 1 100 ? -15.227 25.25 5.066 1 96.88 100 GLY A O 1
ATOM 768 N N . ALA A 1 101 ? -15.273 24.547 2.965 1 98.25 101 ALA A N 1
ATOM 769 C CA . ALA A 1 101 ? -13.852 24.188 2.947 1 98.25 101 ALA A CA 1
ATOM 770 C C . ALA A 1 101 ? -12.977 25.438 3.084 1 98.25 101 ALA A C 1
ATOM 772 O O . ALA A 1 101 ? -11.969 25.422 3.785 1 98.25 101 ALA A O 1
ATOM 773 N N . GLU A 1 102 ? -13.336 26.516 2.447 1 97.56 102 GLU A N 1
ATOM 774 C CA . GLU A 1 102 ? -12.617 27.781 2.568 1 97.56 102 GLU A CA 1
ATOM 775 C C . GLU A 1 102 ? -12.648 28.297 4.004 1 97.56 102 GLU A C 1
ATOM 777 O O . GLU A 1 102 ? -11.641 28.781 4.52 1 97.56 102 GLU A O 1
ATOM 782 N N . HIS A 1 103 ? -13.852 28.203 4.57 1 97.81 103 HIS A N 1
ATOM 783 C CA . HIS A 1 103 ? -13.969 28.609 5.965 1 97.81 103 HIS A CA 1
ATOM 784 C C . HIS A 1 103 ? -13.109 27.719 6.867 1 97.81 103 HIS A C 1
ATOM 786 O O . HIS A 1 103 ? -12.492 28.203 7.816 1 97.81 103 HIS A O 1
ATOM 792 N N . THR A 1 104 ? -13.133 26.422 6.598 1 98.56 104 THR A N 1
ATOM 793 C CA . THR A 1 104 ? -12.273 25.516 7.355 1 98.56 104 THR A CA 1
ATOM 794 C C . THR A 1 104 ? -10.812 25.969 7.281 1 98.56 104 THR A C 1
ATOM 796 O O . THR A 1 104 ? -10.133 26.047 8.305 1 98.56 104 THR A O 1
ATOM 799 N N . ASN A 1 105 ? -10.344 26.234 6.047 1 98.38 105 ASN A N 1
ATOM 800 C CA . ASN A 1 105 ? -8.984 26.719 5.855 1 98.38 105 ASN A CA 1
ATOM 801 C C . ASN A 1 105 ? -8.734 28 6.664 1 98.38 105 ASN A C 1
ATOM 803 O O . ASN A 1 105 ? -7.703 28.109 7.336 1 98.38 105 ASN A O 1
ATOM 807 N N . HIS A 1 106 ? -9.672 28.906 6.645 1 98.19 106 HIS A N 1
ATOM 808 C CA . HIS A 1 106 ? -9.57 30.172 7.363 1 98.19 106 HIS A CA 1
ATOM 809 C C . HIS A 1 106 ? -9.492 29.953 8.867 1 98.19 106 HIS A C 1
ATOM 811 O O . HIS A 1 106 ? -8.664 30.547 9.555 1 98.19 106 HIS A O 1
ATOM 817 N N . ILE A 1 107 ? -10.336 29.094 9.344 1 98.5 107 ILE A N 1
ATOM 818 C CA . ILE A 1 107 ? -10.391 28.781 10.773 1 98.5 107 ILE A CA 1
ATOM 819 C C . ILE A 1 107 ? -9.055 28.203 11.227 1 98.5 107 ILE A C 1
ATOM 821 O O . ILE A 1 107 ? -8.492 28.641 12.234 1 98.5 107 ILE A O 1
ATOM 825 N N . VAL A 1 108 ? -8.578 27.219 10.5 1 98.38 108 VAL A N 1
ATOM 826 C CA . VAL A 1 108 ? -7.332 26.562 10.875 1 98.38 108 VAL A CA 1
ATOM 827 C C . VAL A 1 108 ? -6.184 27.562 10.852 1 98.38 108 VAL A C 1
ATOM 829 O O . VAL A 1 108 ? -5.387 27.625 11.789 1 98.38 108 VAL A O 1
ATOM 832 N N . GLN A 1 109 ? -6.109 28.359 9.828 1 97.19 109 GLN A N 1
ATOM 833 C CA . GLN A 1 109 ? -5.078 29.391 9.75 1 97.19 109 GLN A CA 1
ATOM 834 C C . GLN A 1 109 ? -5.148 30.328 10.953 1 97.19 109 GLN A C 1
ATOM 836 O O . GLN A 1 109 ? -4.121 30.688 11.531 1 97.19 109 GLN A O 1
ATOM 841 N N . TYR A 1 110 ? -6.371 30.734 11.258 1 97.06 110 TYR A N 1
ATOM 842 C CA . TYR A 1 110 ? -6.578 31.641 12.375 1 97.06 110 TYR A CA 1
ATOM 843 C C . TYR A 1 110 ? -6.078 31.031 13.68 1 97.06 110 TYR A C 1
ATOM 845 O O . TYR A 1 110 ? -5.34 31.672 14.43 1 97.06 110 TYR A O 1
ATOM 853 N N . LEU A 1 111 ? -6.449 29.828 13.961 1 97.25 111 LEU A N 1
ATOM 854 C CA . LEU A 1 111 ? -6.109 29.156 15.211 1 97.25 111 LEU A CA 1
ATOM 855 C C . LEU A 1 111 ? -4.613 28.875 15.289 1 97.25 111 LEU A C 1
ATOM 857 O O . LEU A 1 111 ? -4.02 28.938 16.375 1 97.25 111 LEU A O 1
ATOM 861 N N . VAL A 1 112 ? -4.031 28.5 14.164 1 96.06 112 VAL A N 1
ATOM 862 C CA . VAL A 1 112 ? -2.592 28.281 14.086 1 96.06 112 VAL A CA 1
ATOM 863 C C . VAL A 1 112 ? -1.848 29.578 14.344 1 96.06 112 VAL A C 1
ATOM 865 O O . VAL A 1 112 ? -0.91 29.625 15.148 1 96.06 112 VAL A O 1
ATOM 868 N N . LYS A 1 113 ? -2.223 30.641 13.727 1 94.56 113 LYS A N 1
ATOM 869 C CA . LYS A 1 113 ? -1.551 31.938 13.852 1 94.56 113 LYS A CA 1
ATOM 870 C C . LYS A 1 113 ? -1.729 32.5 15.25 1 94.56 113 LYS A C 1
ATOM 872 O O . LYS A 1 113 ? -0.768 33 15.859 1 94.56 113 LYS A O 1
ATOM 877 N N . ARG A 1 114 ? -2.928 32.531 15.734 1 95.19 114 ARG A N 1
ATOM 878 C CA . ARG A 1 114 ? -3.244 33.188 16.984 1 95.19 114 ARG A CA 1
ATOM 879 C C . ARG A 1 114 ? -2.701 32.406 18.188 1 95.19 114 ARG A C 1
ATOM 881 O O . ARG A 1 114 ? -2.031 32.969 19.047 1 95.19 114 ARG A O 1
ATOM 888 N N . PHE A 1 115 ? -2.963 31.078 18.234 1 95.56 115 PHE A N 1
ATOM 889 C CA . PHE A 1 115 ? -2.662 30.312 19.438 1 95.56 115 PHE A CA 1
ATOM 890 C C . PHE A 1 115 ? -1.425 29.453 19.234 1 95.56 115 PHE A C 1
ATOM 892 O O . PHE A 1 115 ? -0.794 29.031 20.203 1 95.56 115 PHE A O 1
ATOM 899 N N . GLY A 1 116 ? -1.118 29.109 17.953 1 95.5 116 GLY A N 1
ATOM 900 C CA . GLY A 1 116 ? 0.037 28.281 17.672 1 95.5 116 GLY A CA 1
ATOM 901 C C . GLY A 1 116 ? -0.308 26.797 17.531 1 95.5 116 GLY A C 1
ATOM 902 O O . GLY A 1 116 ? 0.581 25.953 17.531 1 95.5 116 GLY A O 1
ATOM 903 N N . TYR A 1 117 ? -1.519 26.406 17.328 1 96.5 117 TYR A N 1
ATOM 904 C CA . TYR A 1 117 ? -1.96 25.016 17.266 1 96.5 117 TYR A CA 1
ATOM 905 C C . TYR A 1 117 ? -1.418 24.328 16.016 1 96.5 117 TYR A C 1
ATOM 907 O O . TYR A 1 117 ? -1.045 24.984 15.047 1 96.5 117 TYR A O 1
ATOM 915 N N . ARG A 1 118 ? -1.363 23.078 16.109 1 95.19 118 ARG A N 1
ATOM 916 C CA . ARG A 1 118 ? -1.197 22.219 14.945 1 95.19 118 ARG A CA 1
ATOM 917 C C . ARG A 1 118 ? -2.443 21.359 14.719 1 95.19 118 ARG A C 1
ATOM 919 O O . ARG A 1 118 ? -2.881 20.641 15.609 1 95.19 118 ARG A O 1
ATOM 926 N N . LEU A 1 119 ? -2.994 21.438 13.555 1 97.5 119 LEU A N 1
ATOM 927 C CA . LEU A 1 119 ? -4.152 20.609 13.234 1 97.5 119 LEU A CA 1
ATOM 928 C C . LEU A 1 119 ? -3.77 19.141 13.203 1 97.5 119 LEU A C 1
ATOM 930 O O . LEU A 1 119 ? -2.889 18.734 12.438 1 97.5 119 LEU A O 1
ATOM 934 N N . ASP A 1 120 ? -4.41 18.312 14.016 1 96.56 120 ASP A N 1
ATOM 935 C CA . ASP A 1 120 ? -4.043 16.906 14.133 1 96.56 120 ASP A CA 1
ATOM 936 C C . ASP A 1 120 ? -5.164 16 13.633 1 96.56 120 ASP A C 1
ATOM 938 O O . ASP A 1 120 ? -4.922 15.07 12.859 1 96.56 120 ASP A O 1
ATOM 942 N N . THR A 1 121 ? -6.352 16.266 14.062 1 97.75 121 THR A N 1
ATOM 943 C CA . THR A 1 121 ? -7.48 15.383 13.789 1 97.75 121 THR A CA 1
ATOM 944 C C . THR A 1 121 ? -8.695 16.188 13.336 1 97.75 121 THR A C 1
ATOM 946 O O . THR A 1 121 ? -8.992 17.25 13.891 1 97.75 121 THR A O 1
ATOM 949 N N . MET A 1 122 ? -9.359 15.703 12.359 1 98.75 122 MET A N 1
ATOM 950 C CA . MET A 1 122 ? -10.648 16.266 11.945 1 98.75 122 MET A CA 1
ATOM 951 C C . MET A 1 122 ? -11.773 15.25 12.148 1 98.75 122 MET A C 1
ATOM 953 O O . MET A 1 122 ? -11.664 14.102 11.703 1 98.75 122 MET A O 1
ATOM 957 N N . LEU A 1 123 ? -12.75 15.57 12.844 1 98.81 123 LEU A N 1
ATOM 958 C CA . LEU A 1 123 ? -13.961 14.781 13.031 1 98.81 123 LEU A CA 1
ATOM 959 C C . LEU A 1 123 ? -15.156 15.438 12.359 1 98.81 123 LEU A C 1
ATOM 961 O O . LEU A 1 123 ? -15.508 16.578 12.68 1 98.81 123 LEU A O 1
ATOM 965 N N . SER A 1 124 ? -15.781 14.75 11.453 1 98.75 124 SER A N 1
ATOM 966 C CA . SER A 1 124 ? -16.828 15.367 10.641 1 98.75 124 SER A CA 1
ATOM 967 C C . SER A 1 124 ? -18.047 14.469 10.547 1 98.75 124 SER A C 1
ATOM 969 O O . SER A 1 124 ? -17.938 13.242 10.664 1 98.75 124 SER A O 1
ATOM 971 N N . HIS A 1 125 ? -19.203 15.094 10.359 1 98.62 125 HIS A N 1
ATOM 972 C CA . HIS A 1 125 ? -20.484 14.398 10.195 1 98.62 125 HIS A CA 1
ATOM 973 C C . HIS A 1 125 ? -21.219 14.867 8.945 1 98.62 125 HIS A C 1
ATOM 975 O O . HIS A 1 125 ? -21.312 16.078 8.695 1 98.62 125 HIS A O 1
ATOM 981 N N . SER A 1 126 ? -21.734 13.906 8.133 1 97.81 126 SER A N 1
ATOM 982 C CA . SER A 1 126 ? -22.594 14.195 6.996 1 97.81 126 SER A CA 1
ATOM 983 C C . SER A 1 126 ? -21.938 15.188 6.043 1 97.81 126 SER A C 1
ATOM 985 O O . SER A 1 126 ? -20.828 14.961 5.57 1 97.81 126 SER A O 1
ATOM 987 N N . LYS A 1 127 ? -22.562 16.406 5.816 1 97.31 127 LYS A N 1
ATOM 988 C CA . LYS A 1 127 ? -22 17.438 4.945 1 97.31 127 LYS A CA 1
ATOM 989 C C . LYS A 1 127 ? -20.578 17.797 5.375 1 97.31 127 LYS A C 1
ATOM 991 O O . LYS A 1 127 ? -19.734 18.094 4.531 1 97.31 127 LYS A O 1
ATOM 996 N N . GLY A 1 128 ? -20.344 17.797 6.668 1 98.12 128 GLY A N 1
ATOM 997 C CA . GLY A 1 128 ? -19.031 18.125 7.195 1 98.12 128 GLY A CA 1
ATOM 998 C C . GLY A 1 128 ? -17.922 17.219 6.656 1 98.12 128 GLY A C 1
ATOM 999 O O . GLY A 1 128 ? -16.766 17.641 6.566 1 98.12 128 GLY A O 1
ATOM 1000 N N . CYS A 1 129 ? -18.25 15.953 6.324 1 98.69 129 CYS A N 1
ATOM 1001 C CA . CYS A 1 129 ? -17.266 15.031 5.785 1 98.69 129 CYS A CA 1
ATOM 1002 C C . CYS A 1 129 ? -16.719 15.523 4.449 1 98.69 129 CYS A C 1
ATOM 1004 O O . CYS A 1 129 ? -15.508 15.539 4.23 1 98.69 129 CYS A O 1
ATOM 1006 N N . THR A 1 130 ? -17.625 15.922 3.561 1 98.12 130 THR A N 1
ATOM 1007 C CA . THR A 1 130 ? -17.219 16.438 2.258 1 98.12 130 THR A CA 1
ATOM 1008 C C . THR A 1 130 ? -16.484 17.766 2.402 1 98.12 130 THR A C 1
ATOM 1010 O O . THR A 1 130 ? -15.516 18.016 1.688 1 98.12 130 THR A O 1
ATOM 1013 N N . VAL A 1 131 ? -16.922 18.594 3.328 1 98.31 131 VAL A N 1
ATOM 1014 C CA . VAL A 1 131 ? -16.25 19.859 3.609 1 98.31 131 VAL A CA 1
ATOM 1015 C C . VAL A 1 131 ? -14.812 19.594 4.051 1 98.31 131 VAL A C 1
ATOM 1017 O O . VAL A 1 131 ? -13.875 20.188 3.502 1 98.31 131 VAL A O 1
ATOM 1020 N N . SER A 1 132 ? -14.633 18.719 4.996 1 98.69 132 SER A N 1
ATOM 1021 C CA . SER A 1 132 ? -13.312 18.422 5.531 1 98.69 132 SER A CA 1
ATOM 1022 C C . SER A 1 132 ? -12.43 17.766 4.469 1 98.69 132 SER A C 1
ATOM 1024 O O . SER A 1 132 ? -11.242 18.078 4.367 1 98.69 132 SER A O 1
ATOM 1026 N N . THR A 1 133 ? -13.008 16.859 3.684 1 98.62 133 THR A N 1
ATOM 1027 C CA . THR A 1 133 ? -12.242 16.203 2.625 1 98.62 133 THR A CA 1
ATOM 1028 C C . THR A 1 133 ? -11.82 17.203 1.564 1 98.62 133 THR A C 1
ATOM 1030 O O . THR A 1 133 ? -10.688 17.156 1.067 1 98.62 133 THR A O 1
ATOM 1033 N N . THR A 1 134 ? -12.68 18.125 1.236 1 98.5 134 THR A N 1
ATOM 1034 C CA . THR A 1 134 ? -12.359 19.172 0.28 1 98.5 134 THR A CA 1
ATOM 1035 C C . THR A 1 134 ? -11.242 20.062 0.812 1 98.5 134 THR A C 1
ATOM 1037 O O . THR A 1 134 ? -10.289 20.375 0.095 1 98.5 134 THR A O 1
ATOM 1040 N N . PHE A 1 135 ? -11.367 20.453 2.09 1 98.5 135 PHE A N 1
ATOM 1041 C CA . PHE A 1 135 ? -10.312 21.234 2.723 1 98.5 135 PHE A CA 1
ATOM 1042 C C . PHE A 1 135 ? -8.977 20.516 2.625 1 98.5 135 PHE A C 1
ATOM 1044 O O . PHE A 1 135 ? -7.996 21.078 2.131 1 98.5 135 PHE A O 1
ATOM 1051 N N . ALA A 1 136 ? -8.914 19.266 3.061 1 98.38 136 ALA A N 1
ATOM 1052 C CA . ALA A 1 136 ? -7.668 18.516 3.1 1 98.38 136 ALA A CA 1
ATOM 1053 C C . ALA A 1 136 ? -7.082 18.344 1.699 1 98.38 136 ALA A C 1
ATOM 1055 O O . ALA A 1 136 ? -5.863 18.391 1.52 1 98.38 136 ALA A O 1
ATOM 1056 N N . SER A 1 137 ? -7.922 18.141 0.738 1 96.88 137 SER A N 1
ATOM 1057 C CA . SER A 1 137 ? -7.512 17.922 -0.643 1 96.88 137 SER A CA 1
ATOM 1058 C C . SER A 1 137 ? -6.973 19.203 -1.273 1 96.88 137 SER A C 1
ATOM 1060 O O . SER A 1 137 ? -5.973 19.172 -1.995 1 96.88 137 SER A O 1
ATOM 1062 N N . LYS A 1 138 ? -7.551 20.344 -0.944 1 96.75 138 LYS A N 1
ATOM 1063 C CA . LYS A 1 138 ? -7.273 21.562 -1.696 1 96.75 138 LYS A CA 1
ATOM 1064 C C . LYS A 1 138 ? -6.32 22.484 -0.931 1 96.75 138 LYS A C 1
ATOM 1066 O O . LYS A 1 138 ? -5.594 23.266 -1.532 1 96.75 138 LYS A O 1
ATOM 1071 N N . PHE A 1 139 ? -6.367 22.375 0.384 1 97.5 139 PHE A N 1
ATOM 1072 C CA . PHE A 1 139 ? -5.719 23.438 1.142 1 97.5 139 PHE A CA 1
ATOM 1073 C C . PHE A 1 139 ? -4.594 22.875 2.006 1 97.5 139 PHE A C 1
ATOM 1075 O O . PHE A 1 139 ? -4.074 23.578 2.881 1 97.5 139 PHE A O 1
ATOM 1082 N N . THR A 1 140 ? -4.254 21.656 1.83 1 96.25 140 THR A N 1
ATOM 1083 C CA . THR A 1 140 ? -3.176 21.109 2.65 1 96.25 140 THR A CA 1
ATOM 1084 C C . THR A 1 140 ? -2.139 20.406 1.783 1 96.25 140 THR A C 1
ATOM 1086 O O . THR A 1 140 ? -2.461 19.906 0.703 1 96.25 140 THR A O 1
ATOM 1089 N N . SER A 1 141 ? -0.926 20.406 2.254 1 92.19 141 SER A N 1
ATOM 1090 C CA . SER A 1 141 ? 0.204 19.766 1.604 1 92.19 141 SER A CA 1
ATOM 1091 C C . SER A 1 141 ? 1.367 19.578 2.572 1 92.19 141 SER A C 1
ATOM 1093 O O . SER A 1 141 ? 1.516 20.344 3.527 1 92.19 141 SER A O 1
ATOM 1095 N N . LEU A 1 142 ? 2.162 18.625 2.338 1 89.12 142 LEU A N 1
ATOM 1096 C CA . LEU A 1 142 ? 3.344 18.422 3.166 1 89.12 142 LEU A CA 1
ATOM 1097 C C . LEU A 1 142 ? 4.523 19.234 2.648 1 89.12 142 LEU A C 1
ATOM 1099 O O . LEU A 1 142 ? 5.52 19.406 3.352 1 89.12 142 LEU A O 1
ATOM 1103 N N . SER A 1 143 ? 4.375 19.734 1.413 1 83.81 143 SER A N 1
ATOM 1104 C CA . SER A 1 143 ? 5.438 20.578 0.866 1 83.81 143 SER A CA 1
ATOM 1105 C C . SER A 1 143 ? 5.414 21.969 1.478 1 83.81 143 SER A C 1
ATOM 1107 O O . SER A 1 143 ? 4.418 22.688 1.356 1 83.81 143 SER A O 1
ATOM 1109 N N . PRO A 1 144 ? 6.445 22.328 2.078 1 77.38 144 PRO A N 1
ATOM 1110 C CA . PRO A 1 144 ? 6.492 23.672 2.676 1 77.38 144 PRO A CA 1
ATOM 1111 C C . PRO A 1 144 ? 6.5 24.781 1.632 1 77.38 144 PRO A C 1
ATOM 1113 O O . PRO A 1 144 ? 6.207 25.938 1.951 1 77.38 144 PRO A O 1
ATOM 1116 N N . SER A 1 145 ? 6.832 24.453 0.409 1 76.94 145 SER A N 1
ATOM 1117 C CA . SER A 1 145 ? 6.988 25.469 -0.627 1 76.94 145 SER A CA 1
ATOM 1118 C C . SER A 1 145 ? 5.648 25.844 -1.244 1 76.94 145 SER A C 1
ATOM 1120 O O . SER A 1 145 ? 5.551 26.828 -1.981 1 76.94 145 SER A O 1
ATOM 1122 N N . ASP A 1 146 ? 4.633 25.203 -0.852 1 82.5 146 ASP A N 1
ATOM 1123 C CA . ASP A 1 146 ? 3.355 25.422 -1.526 1 82.5 146 ASP A CA 1
ATOM 1124 C C . ASP A 1 146 ? 2.531 26.484 -0.821 1 82.5 146 ASP A C 1
ATOM 1126 O O . ASP A 1 146 ? 1.575 27.016 -1.39 1 82.5 146 ASP A O 1
ATOM 1130 N N . GLY A 1 147 ? 2.902 26.844 0.347 1 85.56 147 GLY A N 1
ATOM 1131 C CA . GLY A 1 147 ? 2.15 27.828 1.111 1 85.56 147 GLY A CA 1
ATOM 1132 C C . GLY A 1 147 ? 0.867 27.281 1.698 1 85.56 147 GLY A C 1
ATOM 1133 O O . GLY A 1 147 ? 0.06 28.016 2.26 1 85.56 147 GLY A O 1
ATOM 1134 N N . LEU A 1 148 ? 0.689 26.062 1.54 1 92.19 148 LEU A N 1
ATOM 1135 C CA . LEU A 1 148 ? -0.491 25.375 2.061 1 92.19 148 LEU A CA 1
ATOM 1136 C C . LEU A 1 148 ? -0.256 24.906 3.488 1 92.19 148 LEU A C 1
ATOM 1138 O O . LEU A 1 148 ? 0.878 24.906 3.973 1 92.19 148 LEU A O 1
ATOM 1142 N N . LEU A 1 149 ? -1.304 24.609 4.18 1 94.81 149 LEU A N 1
ATOM 1143 C CA . LEU A 1 149 ? -1.234 24.094 5.543 1 94.81 149 LEU A CA 1
ATOM 1144 C C . LEU A 1 149 ? -0.795 22.641 5.547 1 94.81 149 LEU A C 1
ATOM 1146 O O . LEU A 1 149 ? -1.028 21.906 4.574 1 94.81 149 LEU A O 1
ATOM 1150 N N . PRO A 1 150 ? -0.114 22.219 6.609 1 93.62 150 PRO A N 1
ATOM 1151 C CA . PRO A 1 150 ? 0.097 20.781 6.742 1 93.62 150 PRO A CA 1
ATOM 1152 C C . PRO A 1 150 ? -1.21 20 6.875 1 93.62 150 PRO A C 1
ATOM 1154 O O . PRO A 1 150 ? -2.152 20.484 7.516 1 93.62 150 PRO A O 1
ATOM 1157 N N . PRO A 1 151 ? -1.26 18.906 6.254 1 96 151 PRO A N 1
ATOM 1158 C CA . PRO A 1 151 ? -2.463 18.078 6.418 1 96 151 PRO A CA 1
ATOM 1159 C C . PRO A 1 151 ? -2.635 17.562 7.844 1 96 151 PRO A C 1
ATOM 1161 O O . PRO A 1 151 ? -1.653 17.422 8.578 1 96 151 PRO A O 1
ATOM 1164 N N . PRO A 1 152 ? -3.902 17.375 8.258 1 97 152 PRO A N 1
ATOM 1165 C CA . PRO A 1 152 ? -4.086 16.672 9.531 1 97 152 PRO A CA 1
ATOM 1166 C C . PRO A 1 152 ? -3.541 15.25 9.508 1 97 152 PRO A C 1
ATOM 1168 O O . PRO A 1 152 ? -3.344 14.68 8.43 1 97 152 PRO A O 1
ATOM 1171 N N . ARG A 1 153 ? -3.248 14.711 10.672 1 94.12 153 ARG A N 1
ATOM 1172 C CA . ARG A 1 153 ? -2.76 13.336 10.758 1 94.12 153 ARG A CA 1
ATOM 1173 C C . ARG A 1 153 ? -3.902 12.336 10.594 1 94.12 153 ARG A C 1
ATOM 1175 O O . ARG A 1 153 ? -3.701 11.234 10.094 1 94.12 153 ARG A O 1
ATOM 1182 N N . ARG A 1 154 ? -5.066 12.766 11.039 1 96.88 154 ARG A N 1
ATOM 1183 C CA . ARG A 1 154 ? -6.195 11.836 11.102 1 96.88 154 ARG A CA 1
ATOM 1184 C C . ARG A 1 154 ? -7.488 12.516 10.664 1 96.88 154 ARG A C 1
ATOM 1186 O O . ARG A 1 154 ? -7.703 13.695 10.961 1 96.88 154 ARG A O 1
ATOM 1193 N N . MET A 1 155 ? -8.344 11.781 10.055 1 98.44 155 MET A N 1
ATOM 1194 C CA . MET A 1 155 ? -9.695 12.211 9.719 1 98.44 155 MET A CA 1
ATOM 1195 C C . MET A 1 155 ? -10.711 11.133 10.086 1 98.44 155 MET A C 1
ATOM 1197 O O . MET A 1 155 ? -10.508 9.953 9.805 1 98.44 155 MET A O 1
ATOM 1201 N N . ILE A 1 156 ? -11.695 11.492 10.734 1 98.81 156 ILE A N 1
ATOM 1202 C CA . ILE A 1 156 ? -12.836 10.656 11.078 1 98.81 156 ILE A CA 1
ATOM 1203 C C . ILE A 1 156 ? -14.078 11.148 10.336 1 98.81 156 ILE A C 1
ATOM 1205 O O . ILE A 1 156 ? -14.555 12.258 10.578 1 98.81 156 ILE A O 1
ATOM 1209 N N . LEU A 1 157 ? -14.594 10.367 9.453 1 98.88 157 LEU A N 1
ATOM 1210 C CA . LEU A 1 157 ? -15.727 10.727 8.602 1 98.88 157 LEU A CA 1
ATOM 1211 C C . LEU A 1 157 ? -16.969 9.922 8.977 1 98.88 157 LEU A C 1
ATOM 1213 O O . LEU A 1 157 ? -17.047 8.727 8.68 1 98.88 157 LEU A O 1
ATOM 1217 N N . CYS A 1 158 ? -17.938 10.539 9.547 1 98.88 158 CYS A N 1
ATOM 1218 C CA . CYS A 1 158 ? -19.156 9.867 9.984 1 98.88 158 CYS A CA 1
ATOM 1219 C C . CYS A 1 158 ? -20.312 10.18 9.047 1 98.88 158 CYS A C 1
ATOM 1221 O O . CYS A 1 158 ? -20.766 11.32 8.969 1 98.88 158 CYS A O 1
ATOM 1223 N N . SER A 1 159 ? -20.766 9.156 8.344 1 98.69 159 SER A N 1
ATOM 1224 C CA . SER A 1 159 ? -21.938 9.234 7.484 1 98.69 159 SER A CA 1
ATOM 1225 C C . SER A 1 159 ? -21.734 10.234 6.355 1 98.69 159 SER A C 1
ATOM 1227 O O . SER A 1 159 ? -22.609 11.047 6.062 1 98.69 159 SER A O 1
ATOM 1229 N N . GLY A 1 160 ? -20.531 10.211 5.758 1 98.38 160 GLY A N 1
ATOM 1230 C CA . GLY A 1 160 ? -20.234 11.07 4.617 1 98.38 160 GLY A CA 1
ATOM 1231 C C . GLY A 1 160 ? -20.859 10.57 3.324 1 98.38 160 GLY A C 1
ATOM 1232 O O . GLY A 1 160 ? -20.969 9.359 3.109 1 98.38 160 GLY A O 1
ATOM 1233 N N . ARG A 1 161 ? -21.219 11.523 2.482 1 97.56 161 ARG A N 1
ATOM 1234 C CA . ARG A 1 161 ? -21.781 11.195 1.177 1 97.56 161 ARG A CA 1
ATOM 1235 C C . ARG A 1 161 ? -20.719 11.266 0.086 1 97.56 161 ARG A C 1
ATOM 1237 O O . ARG A 1 161 ? -19.859 12.156 0.1 1 97.56 161 ARG A O 1
ATOM 1244 N N . LEU A 1 162 ? -20.766 10.336 -0.826 1 97.62 162 LEU A N 1
ATOM 1245 C CA . LEU A 1 162 ? -19.859 10.336 -1.969 1 97.62 162 LEU A CA 1
ATOM 1246 C C . LEU A 1 162 ? -20.625 10.562 -3.27 1 97.62 162 LEU A C 1
ATOM 1248 O O . LEU A 1 162 ? -20.266 11.43 -4.066 1 97.62 162 LEU A O 1
ATOM 1252 N N . ARG A 1 163 ? -21.688 9.805 -3.471 1 94.19 163 ARG A N 1
ATOM 1253 C CA . ARG A 1 163 ? -22.469 9.898 -4.695 1 94.19 163 ARG A CA 1
ATOM 1254 C C . ARG A 1 163 ? -23.469 11.047 -4.625 1 94.19 163 ARG A C 1
ATOM 1256 O O . ARG A 1 163 ? -24.656 10.828 -4.391 1 94.19 163 ARG A O 1
ATOM 1263 N N . MET A 1 164 ? -23.047 12.133 -4.973 1 96.62 164 MET A N 1
ATOM 1264 C CA . MET A 1 164 ? -23.828 13.359 -4.848 1 96.62 164 MET A CA 1
ATOM 1265 C C . MET A 1 164 ? -25.016 13.359 -5.816 1 96.62 164 MET A C 1
ATOM 1267 O O . MET A 1 164 ? -26.078 13.867 -5.496 1 96.62 164 MET A O 1
ATOM 1271 N N . SER A 1 165 ? -24.828 12.719 -6.969 1 94.94 165 SER A N 1
ATOM 1272 C CA . SER A 1 165 ? -25.859 12.703 -7.992 1 94.94 165 SER A CA 1
ATOM 1273 C C . SER A 1 165 ? -27.109 11.969 -7.512 1 94.94 165 SER A C 1
ATOM 1275 O O . SER A 1 165 ? -28.203 12.211 -8 1 94.94 165 SER A O 1
ATOM 1277 N N . ARG A 1 166 ? -26.969 11.102 -6.574 1 93.75 166 ARG A N 1
ATOM 1278 C CA . ARG A 1 166 ? -28.094 10.336 -6.055 1 93.75 166 ARG A CA 1
ATOM 1279 C C . ARG A 1 166 ? -29.062 11.234 -5.293 1 93.75 166 ARG A C 1
ATOM 1281 O O . ARG A 1 166 ? -30.188 10.828 -5.008 1 93.75 166 ARG A O 1
ATOM 1288 N N . ILE A 1 167 ? -28.656 12.414 -4.922 1 94.56 167 ILE A N 1
ATOM 1289 C CA . ILE A 1 167 ? -29.531 13.367 -4.25 1 94.56 167 ILE A CA 1
ATOM 1290 C C . ILE A 1 167 ? -30.688 13.727 -5.164 1 94.56 167 ILE A C 1
ATOM 1292 O O . ILE A 1 167 ? -31.766 14.117 -4.691 1 94.56 167 ILE A O 1
ATOM 1296 N N . HIS A 1 168 ? -30.594 13.492 -6.457 1 93.69 168 HIS A N 1
ATOM 1297 C CA . HIS A 1 168 ? -31.672 13.742 -7.41 1 93.69 168 HIS A CA 1
ATOM 1298 C C . HIS A 1 168 ? -32.844 12.836 -7.137 1 93.69 168 HIS A C 1
ATOM 1300 O O . HIS A 1 168 ? -33.969 13.078 -7.637 1 93.69 168 HIS A O 1
ATOM 1306 N N . GLU A 1 169 ? -32.594 11.797 -6.426 1 90.38 169 GLU A N 1
ATOM 1307 C CA . GLU A 1 169 ? -33.719 10.953 -6.016 1 90.38 169 GLU A CA 1
ATOM 1308 C C . GLU A 1 169 ? -34.781 11.766 -5.273 1 90.38 169 GLU A C 1
ATOM 1310 O O . GLU A 1 169 ? -35.969 11.391 -5.258 1 90.38 169 GLU A O 1
ATOM 1315 N N . LYS A 1 170 ? -34.438 12.836 -4.664 1 89.81 170 LYS A N 1
ATOM 1316 C CA . LYS A 1 170 ? -35.375 13.711 -3.928 1 89.81 170 LYS A CA 1
ATOM 1317 C C . LYS A 1 170 ? -36.094 14.672 -4.867 1 89.81 170 LYS A C 1
ATOM 1319 O O . LYS A 1 170 ? -36.938 15.438 -4.438 1 89.81 170 LYS A O 1
ATOM 1324 N N . ASP A 1 171 ? -35.812 14.664 -6.098 1 92.5 171 ASP A N 1
ATOM 1325 C CA . ASP A 1 171 ? -36.406 15.594 -7.059 1 92.5 171 ASP A CA 1
ATOM 1326 C C . ASP A 1 171 ? -37.906 15.445 -7.098 1 92.5 171 ASP A C 1
ATOM 1328 O O . ASP A 1 171 ? -38.625 16.406 -7.355 1 92.5 171 ASP A O 1
ATOM 1332 N N . GLU A 1 172 ? -38.312 14.227 -6.891 1 92.5 172 GLU A N 1
ATOM 1333 C CA . GLU A 1 172 ? -39.75 14 -6.883 1 92.5 172 GLU A CA 1
ATOM 1334 C C . GLU A 1 172 ? -40.438 14.891 -5.855 1 92.5 172 GLU A C 1
ATOM 1336 O O . GLU A 1 172 ? -41.594 15.297 -6.059 1 92.5 172 GLU A O 1
ATOM 1341 N N . ILE A 1 173 ? -39.75 15.18 -4.844 1 90.94 173 ILE A N 1
ATOM 1342 C CA . ILE A 1 173 ? -40.281 16 -3.77 1 90.94 173 ILE A CA 1
ATOM 1343 C C . ILE A 1 173 ? -39.969 17.469 -4.043 1 90.94 173 ILE A C 1
ATOM 1345 O O . ILE A 1 173 ? -40.812 18.344 -3.809 1 90.94 173 ILE A O 1
ATOM 1349 N N . PHE A 1 174 ? -38.844 17.812 -4.531 1 92.88 174 PHE A N 1
ATOM 1350 C CA . PHE A 1 174 ? -38.375 19.188 -4.637 1 92.88 174 PHE A CA 1
ATOM 1351 C C . PHE A 1 174 ? -38.906 19.859 -5.883 1 92.88 174 PHE A C 1
ATOM 1353 O O . PHE A 1 174 ? -39.25 21.047 -5.859 1 92.88 174 PHE A O 1
ATOM 1360 N N . MET A 1 175 ? -39.094 19.156 -6.957 1 93.44 175 MET A N 1
ATOM 1361 C CA . MET A 1 175 ? -39.375 19.766 -8.25 1 93.44 175 MET A CA 1
ATOM 1362 C C . MET A 1 175 ? -40.75 20.469 -8.227 1 93.44 175 MET A C 1
ATOM 1364 O O . MET A 1 175 ? -40.875 21.609 -8.68 1 93.44 175 MET A O 1
ATOM 1368 N N . PRO A 1 176 ? -41.781 19.734 -7.664 1 95.69 176 PRO A N 1
ATOM 1369 C CA . PRO A 1 176 ? -43.062 20.438 -7.59 1 95.69 176 PRO A CA 1
ATOM 1370 C C . PRO A 1 176 ? -42.969 21.719 -6.766 1 95.69 176 PRO A C 1
ATOM 1372 O O . PRO A 1 176 ? -43.625 22.719 -7.102 1 95.69 176 PRO A O 1
ATOM 1375 N N . LYS A 1 177 ? -42.25 21.688 -5.738 1 95.5 177 LYS A N 1
ATOM 1376 C CA . LYS A 1 177 ? -42.094 22.859 -4.895 1 95.5 177 LYS A CA 1
ATOM 1377 C C . LYS A 1 177 ? -41.281 23.953 -5.621 1 95.5 177 LYS A C 1
ATOM 1379 O O . LYS A 1 177 ? -41.594 25.141 -5.484 1 95.5 177 LYS A O 1
ATOM 1384 N N . PHE A 1 178 ? -40.312 23.562 -6.332 1 95.38 178 PHE A N 1
ATOM 1385 C CA . PHE A 1 178 ? -39.562 24.5 -7.129 1 95.38 178 PHE A CA 1
ATOM 1386 C C . PHE A 1 178 ? -40.438 25.234 -8.117 1 95.38 178 PHE A C 1
ATOM 1388 O O . PHE A 1 178 ? -40.344 26.453 -8.281 1 95.38 178 PHE A O 1
ATOM 1395 N N . GLN A 1 179 ? -41.281 24.516 -8.75 1 95.5 179 GLN A N 1
ATOM 1396 C CA . GLN A 1 179 ? -42.188 25.078 -9.75 1 95.5 179 GLN A CA 1
ATOM 1397 C C . GLN A 1 179 ? -43.219 26.016 -9.109 1 95.5 179 GLN A C 1
ATOM 1399 O O . GLN A 1 179 ? -43.5 27.078 -9.641 1 95.5 179 GLN A O 1
ATOM 1404 N N . GLU A 1 180 ? -43.656 25.594 -7.961 1 96.5 180 GLU A N 1
ATOM 1405 C CA . GLU A 1 180 ? -44.75 26.328 -7.301 1 96.5 180 GLU A CA 1
ATOM 1406 C C . GLU A 1 180 ? -44.188 27.547 -6.547 1 96.5 180 GLU A C 1
ATOM 1408 O O . GLU A 1 180 ? -44.781 28.625 -6.609 1 96.5 180 GLU A O 1
ATOM 1413 N N . LEU A 1 181 ? -43.094 27.422 -5.797 1 96.12 181 LEU A N 1
ATOM 1414 C CA . LEU A 1 181 ? -42.656 28.422 -4.844 1 96.12 181 LEU A CA 1
ATOM 1415 C C . LEU A 1 181 ? -41.312 29.047 -5.273 1 96.12 181 LEU A C 1
ATOM 1417 O O . LEU A 1 181 ? -40.938 30.078 -4.762 1 96.12 181 LEU A O 1
ATOM 1421 N N . GLY A 1 182 ? -40.719 28.438 -6.207 1 95.56 182 GLY A N 1
ATOM 1422 C CA . GLY A 1 182 ? -39.375 28.859 -6.578 1 95.56 182 GLY A CA 1
ATOM 1423 C C . GLY A 1 182 ? -38.312 28.281 -5.676 1 95.56 182 GLY A C 1
ATOM 1424 O O . GLY A 1 182 ? -37.094 28.453 -5.938 1 95.56 182 GLY A O 1
ATOM 1425 N N . TYR A 1 183 ? -38.656 27.703 -4.633 1 95.44 183 TYR A N 1
ATOM 1426 C CA . TYR A 1 183 ? -37.781 27.031 -3.695 1 95.44 183 TYR A CA 1
ATOM 1427 C C . TYR A 1 183 ? -38.5 25.906 -2.973 1 95.44 183 TYR A C 1
ATOM 1429 O O . TYR A 1 183 ? -39.719 25.766 -3.062 1 95.44 183 TYR A O 1
ATOM 1437 N N . ALA A 1 184 ? -37.719 24.969 -2.412 1 94.25 184 ALA A N 1
ATOM 1438 C CA . ALA A 1 184 ? -38.281 23.922 -1.558 1 94.25 184 ALA A CA 1
ATOM 1439 C C . ALA A 1 184 ? -38 24.219 -0.085 1 94.25 184 ALA A C 1
ATOM 1441 O O . ALA A 1 184 ? -36.844 24.281 0.337 1 94.25 184 ALA A O 1
ATOM 1442 N N . PRO A 1 185 ? -39 24.375 0.658 1 92.06 185 PRO A N 1
ATOM 1443 C CA . PRO A 1 185 ? -38.844 24.688 2.076 1 92.06 185 PRO A CA 1
ATOM 1444 C C . PRO A 1 185 ? -38.562 23.453 2.926 1 92.06 185 PRO A C 1
ATOM 1446 O O . PRO A 1 185 ? -39.125 22.391 2.682 1 92.06 185 PRO A O 1
ATOM 1449 N N . ILE A 1 186 ? -37.562 23.516 3.773 1 87.94 186 ILE A N 1
ATOM 1450 C CA . ILE A 1 186 ? -37.312 22.547 4.824 1 87.94 186 ILE A CA 1
ATOM 1451 C C . ILE A 1 186 ? -37.531 23.188 6.191 1 87.94 186 ILE A C 1
ATOM 1453 O O . ILE A 1 186 ? -36.875 24.188 6.523 1 87.94 186 ILE A O 1
ATOM 1457 N N . SER A 1 187 ? -38.469 22.672 6.934 1 84.19 187 SER A N 1
ATOM 1458 C CA . SER A 1 187 ? -38.75 23.234 8.242 1 84.19 187 SER A CA 1
ATOM 1459 C C . SER A 1 187 ? -38.188 22.391 9.367 1 84.19 187 SER A C 1
ATOM 1461 O O . SER A 1 187 ? -38.344 21.156 9.383 1 84.19 187 SER A O 1
ATOM 1463 N N . LEU A 1 188 ? -37.375 22.953 10.172 1 78.69 188 LEU A N 1
ATOM 1464 C CA . LEU A 1 188 ? -36.781 22.266 11.312 1 78.69 188 LEU A CA 1
ATOM 1465 C C . LEU A 1 188 ? -37.062 23.016 12.609 1 78.69 188 LEU A C 1
ATOM 1467 O O . LEU A 1 188 ? -37.25 24.234 12.594 1 78.69 188 LEU A O 1
ATOM 1471 N N . GLN A 1 189 ? -37.281 22.203 13.633 1 73.06 189 GLN A N 1
ATOM 1472 C CA . GLN A 1 189 ? -37.438 22.797 14.953 1 73.06 189 GLN A CA 1
ATOM 1473 C C . GLN A 1 189 ? -36.062 22.969 15.625 1 73.06 189 GLN A C 1
ATOM 1475 O O . GLN A 1 189 ? -35.344 21.984 15.836 1 73.06 189 GLN A O 1
ATOM 1480 N N . VAL A 1 190 ? -35.5 24.047 15.68 1 61.78 190 VAL A N 1
ATOM 1481 C CA . VAL A 1 190 ? -34.25 24.328 16.359 1 61.78 190 VAL A CA 1
ATOM 1482 C C . VAL A 1 190 ? -34.531 25.078 17.656 1 61.78 190 VAL A C 1
ATOM 1484 O O . VAL A 1 190 ? -35 26.219 17.641 1 61.78 190 VAL A O 1
ATOM 1487 N N . GLN A 1 191 ? -34.156 24.5 18.875 1 55.62 191 GLN A N 1
ATOM 1488 C CA . GLN A 1 191 ? -34.406 25.031 20.203 1 55.62 191 GLN A CA 1
ATOM 1489 C C . GLN A 1 191 ? -35.844 25.516 20.344 1 55.62 191 GLN A C 1
ATOM 1491 O O . GLN A 1 191 ? -36.094 26.625 20.812 1 55.62 191 GLN A O 1
ATOM 1496 N N . GLY A 1 192 ? -36.844 24.734 19.828 1 62.56 192 GLY A N 1
ATOM 1497 C CA . GLY A 1 192 ? -38.281 25.016 20.016 1 62.56 192 GLY A CA 1
ATOM 1498 C C . GLY A 1 192 ? -38.812 26.016 19.031 1 62.56 192 GLY A C 1
ATOM 1499 O O . GLY A 1 192 ? -40.031 26.297 19.016 1 62.56 192 GLY A O 1
ATOM 1500 N N . GLN A 1 193 ? -37.906 26.578 18.297 1 68.5 193 GLN A N 1
ATOM 1501 C CA . GLN A 1 193 ? -38.344 27.547 17.297 1 68.5 193 GLN A CA 1
ATOM 1502 C C . GLN A 1 193 ? -38.281 26.953 15.891 1 68.5 193 GLN A C 1
ATOM 1504 O O . GLN A 1 193 ? -37.281 26.297 15.531 1 68.5 193 GLN A O 1
ATOM 1509 N N . ALA A 1 194 ? -39.344 27.141 15.195 1 77.44 194 ALA A N 1
ATOM 1510 C CA . ALA A 1 194 ? -39.406 26.641 13.828 1 77.44 194 ALA A CA 1
ATOM 1511 C C . ALA A 1 194 ? -38.562 27.516 12.891 1 77.44 194 ALA A C 1
ATOM 1513 O O . ALA A 1 194 ? -38.719 28.75 12.883 1 77.44 194 ALA A O 1
ATOM 1514 N N . ARG A 1 195 ? -37.594 27 12.312 1 81.75 195 ARG A N 1
ATOM 1515 C CA . ARG A 1 195 ? -36.812 27.703 11.305 1 81.75 195 ARG A CA 1
ATOM 1516 C C . ARG A 1 195 ? -36.969 27.047 9.938 1 81.75 195 ARG A C 1
ATOM 1518 O O . ARG A 1 195 ? -37.062 25.828 9.82 1 81.75 195 ARG A O 1
ATOM 1525 N N . GLU A 1 196 ? -37.188 27.984 8.969 1 87.94 196 GLU A N 1
ATOM 1526 C CA . GLU A 1 196 ? -37.344 27.484 7.602 1 87.94 196 GLU A CA 1
ATOM 1527 C C . GLU A 1 196 ? -36.062 27.688 6.793 1 87.94 196 GLU A C 1
ATOM 1529 O O . GLU A 1 196 ? -35.469 28.766 6.816 1 87.94 196 GLU A O 1
ATOM 1534 N N . PHE A 1 197 ? -35.625 26.656 6.203 1 90.75 197 PHE A N 1
ATOM 1535 C CA . PHE A 1 197 ? -34.531 26.703 5.246 1 90.75 197 PHE A CA 1
ATOM 1536 C C . PHE A 1 197 ? -35.031 26.469 3.826 1 90.75 197 PHE A C 1
ATOM 1538 O O . PHE A 1 197 ? -35.938 25.656 3.604 1 90.75 197 PHE A O 1
ATOM 1545 N N . ARG A 1 198 ? -34.531 27.281 2.902 1 92.75 198 ARG A N 1
ATOM 1546 C CA . ARG A 1 198 ? -35.031 27.219 1.528 1 92.75 198 ARG A CA 1
ATOM 1547 C C . ARG A 1 198 ? -33.969 26.641 0.596 1 92.75 198 ARG A C 1
ATOM 1549 O O . ARG A 1 198 ? -32.844 27.156 0.538 1 92.75 198 ARG A O 1
ATOM 1556 N N . VAL A 1 199 ? -34.375 25.594 -0.082 1 94.69 199 VAL A N 1
ATOM 1557 C CA . VAL A 1 199 ? -33.5 25 -1.103 1 94.69 199 VAL A CA 1
ATOM 1558 C C . VAL A 1 199 ? -33.875 25.547 -2.477 1 94.69 199 VAL A C 1
ATOM 1560 O O . VAL A 1 199 ? -34.969 25.266 -2.98 1 94.69 199 VAL A O 1
ATOM 1563 N N . TYR A 1 200 ? -33 26.281 -3.045 1 95.12 200 TYR A N 1
ATOM 1564 C CA . TYR A 1 200 ? -33.219 26.812 -4.387 1 95.12 200 TYR A CA 1
ATOM 1565 C C . TYR A 1 200 ? -32.719 25.844 -5.445 1 95.12 200 TYR A C 1
ATOM 1567 O O . TYR A 1 200 ? -31.797 25.062 -5.195 1 95.12 200 TYR A O 1
ATOM 1575 N N . PRO A 1 201 ? -33.312 25.844 -6.633 1 95.19 201 PRO A N 1
ATOM 1576 C CA . PRO A 1 201 ? -32.938 24.906 -7.691 1 95.19 201 PRO A CA 1
ATOM 1577 C C . PRO A 1 201 ? -31.438 24.953 -8.016 1 95.19 201 PRO A C 1
ATOM 1579 O O . PRO A 1 201 ? -30.812 23.922 -8.195 1 95.19 201 PRO A O 1
ATOM 1582 N N . GLU A 1 202 ? -30.938 26.156 -8.039 1 94.38 202 GLU A N 1
ATOM 1583 C CA . GLU A 1 202 ? -29.531 26.312 -8.375 1 94.38 202 GLU A CA 1
ATOM 1584 C C . GLU A 1 202 ? -28.625 25.672 -7.312 1 94.38 202 GLU A C 1
ATOM 1586 O O . GLU A 1 202 ? -27.609 25.062 -7.637 1 94.38 202 GLU A O 1
ATOM 1591 N N . HIS A 1 203 ? -28.984 25.844 -6.094 1 94.31 203 HIS A N 1
ATOM 1592 C CA . HIS A 1 203 ? -28.219 25.281 -4.988 1 94.31 203 HIS A CA 1
ATOM 1593 C C . HIS A 1 203 ? -28.328 23.75 -4.953 1 94.31 203 HIS A C 1
ATOM 1595 O O . HIS A 1 203 ? -27.359 23.062 -4.633 1 94.31 203 HIS A O 1
ATOM 1601 N N . HIS A 1 204 ? -29.5 23.281 -5.254 1 95 204 HIS A N 1
ATOM 1602 C CA . HIS A 1 204 ? -29.734 21.844 -5.355 1 95 204 HIS A CA 1
ATOM 1603 C C . HIS A 1 204 ? -28.844 21.234 -6.434 1 95 204 HIS A C 1
ATOM 1605 O O . HIS A 1 204 ? -28.219 20.188 -6.207 1 95 204 HIS A O 1
ATOM 1611 N N . GLU A 1 205 ? -28.75 21.859 -7.562 1 95 205 GLU A N 1
ATOM 1612 C CA . GLU A 1 205 ? -27.922 21.375 -8.664 1 95 205 GLU A CA 1
ATOM 1613 C C . GLU A 1 205 ? -26.438 21.391 -8.289 1 95 205 GLU A C 1
ATOM 1615 O O . GLU A 1 205 ? -25.703 20.453 -8.617 1 95 205 GLU A O 1
ATOM 1620 N N . THR A 1 206 ? -26.031 22.438 -7.641 1 95.25 206 THR A N 1
ATOM 1621 C CA . THR A 1 206 ? -24.641 22.531 -7.199 1 95.25 206 THR A CA 1
ATOM 1622 C C . THR A 1 206 ? -24.312 21.406 -6.219 1 95.25 206 THR A C 1
ATOM 1624 O O . THR A 1 206 ? -23.219 20.828 -6.266 1 95.25 206 THR A O 1
ATOM 1627 N N . GLN A 1 207 ? -25.203 21.156 -5.352 1 96.31 207 GLN A N 1
ATOM 1628 C CA . GLN A 1 207 ? -25.016 20.047 -4.406 1 96.31 207 GLN A CA 1
ATOM 1629 C C . GLN A 1 207 ? -24.906 18.719 -5.133 1 96.31 207 GLN A C 1
ATOM 1631 O O . GLN A 1 207 ? -23.969 17.953 -4.879 1 96.31 207 GLN A O 1
ATOM 1636 N N . CYS A 1 208 ? -25.797 18.438 -6.059 1 96.69 208 CYS A N 1
ATOM 1637 C CA . CYS A 1 208 ? -25.891 17.156 -6.746 1 96.69 208 CYS A CA 1
ATOM 1638 C C . CYS A 1 208 ? -24.688 16.922 -7.648 1 96.69 208 CYS A C 1
ATOM 1640 O O . CYS A 1 208 ? -24.359 15.781 -7.969 1 96.69 208 CYS A O 1
ATOM 1642 N N . ASN A 1 209 ? -24 17.984 -8.008 1 96.62 209 ASN A N 1
ATOM 1643 C CA . ASN A 1 209 ? -22.906 17.875 -8.961 1 96.62 209 ASN A CA 1
ATOM 1644 C C . ASN A 1 209 ? -21.547 18.109 -8.297 1 96.62 209 ASN A C 1
ATOM 1646 O O . ASN A 1 209 ? -20.531 18.188 -8.969 1 96.62 209 ASN A O 1
ATOM 1650 N N . TYR A 1 210 ? -21.547 18.297 -7.004 1 97.5 210 TYR A N 1
ATOM 1651 C CA . TYR A 1 210 ? -20.281 18.531 -6.328 1 97.5 210 TYR A CA 1
ATOM 1652 C C . TYR A 1 210 ? -19.328 17.359 -6.527 1 97.5 210 TYR A C 1
ATOM 1654 O O . TYR A 1 210 ? -19.719 16.203 -6.391 1 97.5 210 TYR A O 1
ATOM 1662 N N . PRO A 1 211 ? -18.047 17.531 -6.863 1 97.5 211 PRO A N 1
ATOM 1663 C CA . PRO A 1 211 ? -17.125 16.453 -7.184 1 97.5 211 PRO A CA 1
ATOM 1664 C C . PRO A 1 211 ? -16.5 15.812 -5.941 1 97.5 211 PRO A C 1
ATOM 1666 O O . PRO A 1 211 ? -15.281 15.773 -5.809 1 97.5 211 PRO A O 1
ATOM 1669 N N . ALA A 1 212 ? -17.344 15.289 -5.043 1 97.56 212 ALA A N 1
ATOM 1670 C CA . ALA A 1 212 ? -16.906 14.656 -3.801 1 97.56 212 ALA A CA 1
ATOM 1671 C C . ALA A 1 212 ? -15.938 13.508 -4.082 1 97.56 212 ALA A C 1
ATOM 1673 O O . ALA A 1 212 ? -14.93 13.352 -3.395 1 97.56 212 ALA A O 1
ATOM 1674 N N . PRO A 1 213 ? -16.156 12.617 -5.133 1 97.56 213 PRO A N 1
ATOM 1675 C CA . PRO A 1 213 ? -15.219 11.523 -5.414 1 97.56 213 PRO A CA 1
ATOM 1676 C C . PRO A 1 213 ? -13.805 12.023 -5.734 1 97.56 213 PRO A C 1
ATOM 1678 O O . PRO A 1 213 ? -12.82 11.422 -5.293 1 97.56 213 PRO A O 1
ATOM 1681 N N . GLN A 1 214 ? -13.695 13.078 -6.449 1 96.94 214 GLN A N 1
ATOM 1682 C CA . GLN A 1 214 ? -12.383 13.633 -6.793 1 96.94 214 GLN A CA 1
ATOM 1683 C C . GLN A 1 214 ? -11.648 14.109 -5.547 1 96.94 214 GLN A C 1
ATOM 1685 O O . GLN A 1 214 ? -10.43 13.953 -5.441 1 96.94 214 GLN A O 1
ATOM 1690 N N . MET A 1 215 ? -12.406 14.75 -4.625 1 97.56 215 MET A N 1
ATOM 1691 C CA . MET A 1 215 ? -11.789 15.219 -3.387 1 97.56 215 MET A CA 1
ATOM 1692 C C . MET A 1 215 ? -11.258 14.047 -2.57 1 97.56 215 MET A C 1
ATOM 1694 O O . MET A 1 215 ? -10.172 14.125 -1.996 1 97.56 215 MET A O 1
ATOM 1698 N N . ALA A 1 216 ? -12.047 12.992 -2.527 1 97 216 ALA A N 1
ATOM 1699 C CA . ALA A 1 216 ? -11.625 11.789 -1.815 1 97 216 ALA A CA 1
ATOM 1700 C C . ALA A 1 216 ? -10.383 11.188 -2.463 1 97 216 ALA A C 1
ATOM 1702 O O . ALA A 1 216 ? -9.438 10.797 -1.769 1 97 216 ALA A O 1
ATOM 1703 N N . GLU A 1 217 ? -10.281 11.086 -3.783 1 95.25 217 GLU A N 1
ATOM 1704 C CA . GLU A 1 217 ? -9.156 10.531 -4.535 1 95.25 217 GLU A CA 1
ATOM 1705 C C . GLU A 1 217 ? -7.883 11.328 -4.289 1 95.25 217 GLU A C 1
ATOM 1707 O O . GLU A 1 217 ? -6.781 10.773 -4.301 1 95.25 217 GLU A O 1
ATOM 1712 N N . ASN A 1 218 ? -8.062 12.625 -4.074 1 94.25 218 ASN A N 1
ATOM 1713 C CA . ASN A 1 218 ? -6.918 13.523 -3.963 1 94.25 218 ASN A CA 1
ATOM 1714 C C . ASN A 1 218 ? -6.5 13.727 -2.508 1 94.25 218 ASN A C 1
ATOM 1716 O O . ASN A 1 218 ? -5.645 14.562 -2.213 1 94.25 218 ASN A O 1
ATOM 1720 N N . LEU A 1 219 ? -7.148 13.031 -1.635 1 96.62 219 LEU A N 1
ATOM 1721 C CA . LEU A 1 219 ? -6.789 13.156 -0.226 1 96.62 219 LEU A CA 1
ATOM 1722 C C . LEU A 1 219 ? -5.328 12.789 -0.003 1 96.62 219 LEU A C 1
ATOM 1724 O O . LEU A 1 219 ? -4.863 11.75 -0.48 1 96.62 219 LEU A O 1
ATOM 1728 N N . PRO A 1 220 ? -4.516 13.656 0.663 1 95.38 220 PRO A N 1
ATOM 1729 C CA . PRO A 1 220 ? -3.123 13.305 0.94 1 95.38 220 PRO A CA 1
ATOM 1730 C C . PRO A 1 220 ? -2.984 11.922 1.583 1 95.38 220 PRO A C 1
ATOM 1732 O O . PRO A 1 220 ? -3.672 11.625 2.561 1 95.38 220 PRO A O 1
ATOM 1735 N N . PRO A 1 221 ? -2.127 11.07 1.041 1 94.81 221 PRO A N 1
ATOM 1736 C CA . PRO A 1 221 ? -2.02 9.703 1.536 1 94.81 221 PRO A CA 1
ATOM 1737 C C . PRO A 1 221 ? -1.435 9.625 2.945 1 94.81 221 PRO A C 1
ATOM 1739 O O . PRO A 1 221 ? -1.459 8.562 3.57 1 94.81 221 PRO A O 1
ATOM 1742 N N . SER A 1 222 ? -0.897 10.727 3.471 1 93.75 222 SER A N 1
ATOM 1743 C CA . SER A 1 222 ? -0.346 10.766 4.82 1 93.75 222 SER A CA 1
ATOM 1744 C C . SER A 1 222 ? -1.454 10.766 5.871 1 93.75 222 SER A C 1
ATOM 1746 O O . SER A 1 222 ? -1.193 10.562 7.059 1 93.75 222 SER A O 1
ATOM 1748 N N . ILE A 1 223 ? -2.666 11.016 5.488 1 96.25 223 ILE A N 1
ATOM 1749 C CA . ILE A 1 223 ? -3.781 11.125 6.422 1 96.25 223 ILE A CA 1
ATOM 1750 C C . ILE A 1 223 ? -4.344 9.734 6.715 1 96.25 223 ILE A C 1
ATOM 1752 O O . ILE A 1 223 ? -4.703 8.992 5.793 1 96.25 223 ILE A O 1
ATOM 1756 N N . GLN A 1 224 ? -4.438 9.352 7.953 1 96.31 224 GLN A N 1
ATOM 1757 C CA . GLN A 1 224 ? -5.164 8.148 8.344 1 96.31 224 GLN A CA 1
ATOM 1758 C C . GLN A 1 224 ? -6.664 8.422 8.438 1 96.31 224 GLN A C 1
ATOM 1760 O O . GLN A 1 224 ? -7.082 9.469 8.93 1 96.31 224 GLN A O 1
ATOM 1765 N N . VAL A 1 225 ? -7.449 7.484 8 1 98.06 225 VAL A N 1
ATOM 1766 C CA . VAL A 1 225 ? -8.867 7.805 7.855 1 98.06 225 VAL A CA 1
ATOM 1767 C C . VAL A 1 225 ? -9.711 6.727 8.531 1 98.06 225 VAL A C 1
ATOM 1769 O O . VAL A 1 225 ? -9.461 5.531 8.352 1 98.06 225 VAL A O 1
ATOM 1772 N N . PHE A 1 226 ? -10.625 7.117 9.305 1 98.56 226 PHE A N 1
ATOM 1773 C CA . PHE A 1 226 ? -11.68 6.293 9.891 1 98.56 226 PHE A CA 1
ATOM 1774 C C . PHE A 1 226 ? -13.039 6.672 9.32 1 98.56 226 PHE A C 1
ATOM 1776 O O . PHE A 1 226 ? -13.461 7.824 9.422 1 98.56 226 PHE A O 1
ATOM 1783 N N . ILE A 1 227 ? -13.703 5.758 8.727 1 98.88 227 ILE A N 1
ATOM 1784 C CA . ILE A 1 227 ? -15.008 5.992 8.125 1 98.88 227 ILE A CA 1
ATOM 1785 C C . ILE A 1 227 ? -16.078 5.223 8.898 1 98.88 227 ILE A C 1
ATOM 1787 O O . ILE A 1 227 ? -15.992 4 9.039 1 98.88 227 ILE A O 1
ATOM 1791 N N . ALA A 1 228 ? -17.031 5.914 9.398 1 98.81 228 ALA A N 1
ATOM 1792 C CA . ALA A 1 228 ? -18.141 5.328 10.133 1 98.81 228 ALA A CA 1
ATOM 1793 C C . ALA A 1 228 ? -19.469 5.562 9.406 1 98.81 228 ALA A C 1
ATOM 1795 O O . ALA A 1 228 ? -19.688 6.637 8.844 1 98.81 228 ALA A O 1
ATOM 1796 N N . HIS A 1 229 ? -20.312 4.586 9.484 1 98.88 229 HIS A N 1
ATOM 1797 C CA . HIS A 1 229 ? -21.641 4.727 8.883 1 98.88 229 HIS A CA 1
ATOM 1798 C C . HIS A 1 229 ? -22.656 3.836 9.578 1 98.88 229 HIS A C 1
ATOM 1800 O O . HIS A 1 229 ? -22.344 2.705 9.961 1 98.88 229 HIS A O 1
ATOM 1806 N N . GLY A 1 230 ? -23.859 4.352 9.812 1 98.5 230 GLY A N 1
ATOM 1807 C CA . GLY A 1 230 ? -24.938 3.553 10.383 1 98.5 230 GLY A CA 1
ATOM 1808 C C . GLY A 1 230 ? -25.703 2.748 9.344 1 98.5 230 GLY A C 1
ATOM 1809 O O . GLY A 1 230 ? -26.016 3.256 8.266 1 98.5 230 GLY A O 1
ATOM 1810 N N . LEU A 1 231 ? -26.047 1.524 9.633 1 97.75 231 LEU A N 1
ATOM 1811 C CA . LEU A 1 231 ? -26.719 0.645 8.695 1 97.75 231 LEU A CA 1
ATOM 1812 C C . LEU A 1 231 ? -28.188 1.053 8.531 1 97.75 231 LEU A C 1
ATOM 1814 O O . LEU A 1 231 ? -28.844 0.659 7.562 1 97.75 231 LEU A O 1
ATOM 1818 N N . ALA A 1 232 ? -28.688 1.769 9.516 1 97.19 232 ALA A N 1
ATOM 1819 C CA . ALA A 1 232 ? -30.078 2.232 9.445 1 97.19 232 ALA A CA 1
ATOM 1820 C C . ALA A 1 232 ? -30.141 3.682 8.969 1 97.19 232 ALA A C 1
ATOM 1822 O O . ALA A 1 232 ? -31.156 4.359 9.172 1 97.19 232 ALA A O 1
ATOM 1823 N N . ASP A 1 233 ? -29.062 4.242 8.445 1 97.38 233 ASP A N 1
ATOM 1824 C CA . ASP A 1 233 ? -29.047 5.598 7.902 1 97.38 233 ASP A CA 1
ATOM 1825 C C . ASP A 1 233 ? -29.953 5.723 6.684 1 97.38 233 ASP A C 1
ATOM 1827 O O . ASP A 1 233 ? -29.719 5.078 5.66 1 97.38 233 ASP A O 1
ATOM 1831 N N . SER A 1 234 ? -30.906 6.547 6.758 1 94.94 234 SER A N 1
ATOM 1832 C CA . SER A 1 234 ? -31.844 6.723 5.66 1 94.94 234 SER A CA 1
ATOM 1833 C C . SER A 1 234 ? -31.594 8.031 4.922 1 94.94 234 SER A C 1
ATOM 1835 O O . SER A 1 234 ? -32.312 8.375 3.99 1 94.94 234 SER A O 1
ATOM 1837 N N . VAL A 1 235 ? -30.562 8.758 5.355 1 94.88 235 VAL A N 1
ATOM 1838 C CA . VAL A 1 235 ? -30.266 10.062 4.766 1 94.88 235 VAL A CA 1
ATOM 1839 C C . VAL A 1 235 ? -29.156 9.914 3.725 1 94.88 235 VAL A C 1
ATOM 1841 O O . VAL A 1 235 ? -29.312 10.352 2.582 1 94.88 235 VAL A O 1
ATOM 1844 N N . VAL A 1 236 ? -28.047 9.375 4.094 1 97.31 236 VAL A N 1
ATOM 1845 C CA . VAL A 1 236 ? -26.938 9.102 3.203 1 97.31 236 VAL A CA 1
ATOM 1846 C C . VAL A 1 236 ? -26.828 7.594 2.949 1 97.31 236 VAL A C 1
ATOM 1848 O O . VAL A 1 236 ? -26.859 6.797 3.891 1 97.31 236 VAL A O 1
ATOM 1851 N N . PRO A 1 237 ? -26.719 7.23 1.686 1 96.75 237 PRO A N 1
ATOM 1852 C CA . PRO A 1 237 ? -26.625 5.797 1.395 1 96.75 237 PRO A CA 1
ATOM 1853 C C . PRO A 1 237 ? -25.438 5.137 2.088 1 96.75 237 PRO A C 1
ATOM 1855 O O . PRO A 1 237 ? -24.312 5.656 2.039 1 96.75 237 PRO A O 1
ATOM 1858 N N . VAL A 1 238 ? -25.688 3.957 2.672 1 98 238 VAL A N 1
ATOM 1859 C CA . VAL A 1 238 ? -24.672 3.23 3.428 1 98 238 VAL A CA 1
ATOM 1860 C C . VAL A 1 238 ? -23.531 2.826 2.504 1 98 238 VAL A C 1
ATOM 1862 O O . VAL A 1 238 ? -22.359 2.785 2.922 1 98 238 VAL A O 1
ATOM 1865 N N . GLU A 1 239 ? -23.797 2.613 1.173 1 96.38 239 GLU A N 1
ATOM 1866 C CA . GLU A 1 239 ? -22.828 2.178 0.173 1 96.38 239 GLU A CA 1
ATOM 1867 C C . GLU A 1 239 ? -21.703 3.201 0.007 1 96.38 239 GLU A C 1
ATOM 1869 O O . GLU A 1 239 ? -20.625 2.869 -0.471 1 96.38 239 GLU A O 1
ATOM 1874 N N . ASP A 1 240 ? -21.984 4.395 0.388 1 98.06 240 ASP A N 1
ATOM 1875 C CA . ASP A 1 240 ? -20.984 5.453 0.201 1 98.06 240 ASP A CA 1
ATOM 1876 C C . ASP A 1 240 ? -19.766 5.223 1.085 1 98.06 240 ASP A C 1
ATOM 1878 O O . ASP A 1 240 ? -18.656 5.621 0.73 1 98.06 240 ASP A O 1
ATOM 1882 N N . ALA A 1 241 ? -19.953 4.586 2.246 1 98.5 241 ALA A N 1
ATOM 1883 C CA . ALA A 1 241 ? -18.844 4.383 3.184 1 98.5 241 ALA A CA 1
ATOM 1884 C C . ALA A 1 241 ? -17.734 3.547 2.555 1 98.5 241 ALA A C 1
ATOM 1886 O O . ALA A 1 241 ? -16.609 4.012 2.422 1 98.5 241 ALA A O 1
ATOM 1887 N N . PRO A 1 242 ? -18.031 2.312 2.105 1 98.12 242 PRO A N 1
ATOM 1888 C CA . PRO A 1 242 ? -16.953 1.557 1.464 1 98.12 242 PRO A CA 1
ATOM 1889 C C . PRO A 1 242 ? -16.5 2.184 0.148 1 98.12 242 PRO A C 1
ATOM 1891 O O . PRO A 1 242 ? -15.336 2.035 -0.241 1 98.12 242 PRO A O 1
ATOM 1894 N N . ASP A 1 243 ? -17.375 2.867 -0.601 1 97.75 243 ASP A N 1
ATOM 1895 C CA . ASP A 1 243 ? -16.969 3.543 -1.828 1 97.75 243 ASP A CA 1
ATOM 1896 C C . ASP A 1 243 ? -15.883 4.59 -1.547 1 97.75 243 ASP A C 1
ATOM 1898 O O . ASP A 1 243 ? -14.914 4.703 -2.295 1 97.75 243 ASP A O 1
ATOM 1902 N N . ILE A 1 244 ? -16.094 5.363 -0.475 1 98.56 244 ILE A N 1
ATOM 1903 C CA . ILE A 1 244 ? -15.086 6.336 -0.061 1 98.56 244 ILE A CA 1
ATOM 1904 C C . ILE A 1 244 ? -13.773 5.621 0.261 1 98.56 244 ILE A C 1
ATOM 1906 O O . ILE A 1 244 ? -12.703 6.035 -0.19 1 98.56 244 ILE A O 1
ATOM 1910 N N . ALA A 1 245 ? -13.867 4.566 1.014 1 98.38 245 ALA A N 1
ATOM 1911 C CA . ALA A 1 245 ? -12.688 3.799 1.406 1 98.38 245 ALA A CA 1
ATOM 1912 C C . ALA A 1 245 ? -11.953 3.256 0.184 1 98.38 245 ALA A C 1
ATOM 1914 O O . ALA A 1 245 ? -10.727 3.287 0.125 1 98.38 245 ALA A O 1
ATOM 1915 N N . ASN A 1 246 ? -12.711 2.713 -0.815 1 97.62 246 ASN A N 1
ATOM 1916 C CA . ASN A 1 246 ? -12.117 2.199 -2.045 1 97.62 246 ASN A CA 1
ATOM 1917 C C . ASN A 1 246 ? -11.281 3.266 -2.75 1 97.62 246 ASN A C 1
ATOM 1919 O O . ASN A 1 246 ? -10.156 2.998 -3.174 1 97.62 246 ASN A O 1
ATOM 1923 N N . LEU A 1 247 ? -11.797 4.457 -2.85 1 97.38 247 LEU A N 1
ATOM 1924 C CA . LEU A 1 247 ? -11.117 5.547 -3.547 1 97.38 247 LEU A CA 1
ATOM 1925 C C . LEU A 1 247 ? -9.867 5.977 -2.797 1 97.38 247 LEU A C 1
ATOM 1927 O O . LEU A 1 247 ? -8.797 6.113 -3.393 1 97.38 247 LEU A O 1
ATOM 1931 N N . ILE A 1 248 ? -10.023 6.164 -1.47 1 97.69 248 ILE A N 1
ATOM 1932 C CA . ILE A 1 248 ? -8.914 6.66 -0.663 1 97.69 248 ILE A CA 1
ATOM 1933 C C . ILE A 1 248 ? -7.805 5.613 -0.62 1 97.69 248 ILE A C 1
ATOM 1935 O O . ILE A 1 248 ? -6.625 5.949 -0.752 1 97.69 248 ILE A O 1
ATOM 1939 N N . SER A 1 249 ? -8.148 4.34 -0.507 1 96.31 249 SER A N 1
ATOM 1940 C CA . SER A 1 249 ? -7.18 3.26 -0.34 1 96.31 249 SER A CA 1
ATOM 1941 C C . SER A 1 249 ? -6.426 2.986 -1.637 1 96.31 249 SER A C 1
ATOM 1943 O O . SER A 1 249 ? -5.379 2.336 -1.627 1 96.31 249 SER A O 1
ATOM 1945 N N . ALA A 1 250 ? -6.898 3.477 -2.764 1 94.31 250 ALA A N 1
ATOM 1946 C CA . ALA A 1 250 ? -6.316 3.174 -4.07 1 94.31 250 ALA A CA 1
ATOM 1947 C C . ALA A 1 250 ? -5.137 4.09 -4.371 1 94.31 250 ALA A C 1
ATOM 1949 O O . ALA A 1 250 ? -4.398 3.867 -5.332 1 94.31 250 ALA A O 1
ATOM 1950 N N . HIS A 1 251 ? -4.934 5.109 -3.547 1 93.75 251 HIS A N 1
ATOM 1951 C CA . HIS A 1 251 ? -3.801 5.996 -3.789 1 93.75 251 HIS A CA 1
ATOM 1952 C C . HIS A 1 251 ? -2.484 5.23 -3.742 1 93.75 251 HIS A C 1
ATOM 1954 O O . HIS A 1 251 ? -2.199 4.531 -2.766 1 93.75 251 HIS A O 1
ATOM 1960 N N . PRO A 1 252 ? -1.596 5.367 -4.676 1 89.38 252 PRO A N 1
ATOM 1961 C CA . PRO A 1 252 ? -0.412 4.516 -4.816 1 89.38 252 PRO A CA 1
ATOM 1962 C C . PRO A 1 252 ? 0.591 4.707 -3.682 1 89.38 252 PRO A C 1
ATOM 1964 O O . PRO A 1 252 ? 1.418 3.826 -3.428 1 89.38 252 PRO A O 1
ATOM 1967 N N . ARG A 1 253 ? 0.575 5.824 -2.982 1 92.25 253 ARG A N 1
ATOM 1968 C CA . ARG A 1 253 ? 1.559 6.09 -1.938 1 92.25 253 ARG A CA 1
ATOM 1969 C C . ARG A 1 253 ? 0.975 5.816 -0.555 1 92.25 253 ARG A C 1
ATOM 1971 O O . ARG A 1 253 ? 1.643 6.023 0.459 1 92.25 253 ARG A O 1
ATOM 1978 N N . ARG A 1 254 ? -0.237 5.398 -0.523 1 93.25 254 ARG A N 1
ATOM 1979 C CA . ARG A 1 254 ? -0.859 5.164 0.775 1 93.25 254 ARG A CA 1
ATOM 1980 C C . ARG A 1 254 ? -0.384 3.846 1.38 1 93.25 254 ARG A C 1
ATOM 1982 O O . ARG A 1 254 ? -0.277 2.838 0.679 1 93.25 254 ARG A O 1
ATOM 1989 N N . GLN A 1 255 ? -0.137 3.893 2.619 1 91.19 255 GLN A N 1
ATOM 1990 C CA . GLN A 1 255 ? 0.322 2.711 3.34 1 91.19 255 GLN A CA 1
ATOM 1991 C C . GLN A 1 255 ? -0.841 1.779 3.67 1 91.19 255 GLN A C 1
ATOM 1993 O O . GLN A 1 255 ? -1.947 2.238 3.961 1 91.19 255 GLN A O 1
ATOM 1998 N N . PRO A 1 256 ? -0.558 0.517 3.721 1 91.19 256 PRO A N 1
ATOM 1999 C CA . PRO A 1 256 ? -1.6 -0.44 4.102 1 91.19 256 PRO A CA 1
ATOM 2000 C C . PRO A 1 256 ? -2.115 -0.214 5.523 1 91.19 256 PRO A C 1
ATOM 2002 O O . PRO A 1 256 ? -1.345 0.153 6.414 1 91.19 256 PRO A O 1
ATOM 2005 N N . GLY A 1 257 ? -3.398 -0.384 5.664 1 91.88 257 GLY A N 1
ATOM 2006 C CA . GLY A 1 257 ? -3.988 -0.363 6.992 1 91.88 257 GLY A CA 1
ATOM 2007 C C . GLY A 1 257 ? -4.312 1.037 7.48 1 91.88 257 GLY A C 1
ATOM 2008 O O . GLY A 1 257 ? -4.664 1.228 8.648 1 91.88 257 GLY A O 1
ATOM 2009 N N . THR A 1 258 ? -4.219 2.053 6.617 1 94.44 258 THR A N 1
ATOM 2010 C CA . THR A 1 258 ? -4.387 3.428 7.074 1 94.44 258 THR A CA 1
ATOM 2011 C C . THR A 1 258 ? -5.809 3.918 6.805 1 94.44 258 THR A C 1
ATOM 2013 O O . THR A 1 258 ? -6.137 5.074 7.082 1 94.44 258 THR A O 1
ATOM 2016 N N . VAL A 1 259 ? -6.672 3.127 6.207 1 97.19 259 VAL A N 1
ATOM 2017 C CA . VAL A 1 259 ? -8.086 3.408 6.016 1 97.19 259 VAL A CA 1
ATOM 2018 C C . VAL A 1 259 ? -8.93 2.332 6.703 1 97.19 259 VAL A C 1
ATOM 2020 O O . VAL A 1 259 ? -8.734 1.139 6.465 1 97.19 259 VAL A O 1
ATOM 2023 N N . HIS A 1 260 ? -9.781 2.732 7.555 1 97.69 260 HIS A N 1
ATOM 2024 C CA . HIS A 1 260 ? -10.617 1.829 8.336 1 97.69 260 HIS A CA 1
ATOM 2025 C C . HIS A 1 260 ? -12.094 2.172 8.172 1 97.69 260 HIS A C 1
ATOM 2027 O O . HIS A 1 260 ? -12.484 3.336 8.289 1 97.69 260 HIS A O 1
ATOM 2033 N N . VAL A 1 261 ? -12.891 1.227 7.84 1 98.56 261 VAL A N 1
ATOM 2034 C CA . VAL A 1 261 ? -14.336 1.398 7.703 1 98.56 261 VAL A CA 1
ATOM 2035 C C . VAL A 1 261 ? -15.055 0.582 8.773 1 98.56 261 VAL A C 1
ATOM 2037 O O . VAL A 1 261 ? -14.75 -0.594 8.977 1 98.56 261 VAL A O 1
ATOM 2040 N N . GLU A 1 262 ? -15.992 1.16 9.383 1 98.25 262 GLU A N 1
ATOM 2041 C CA . GLU A 1 262 ? -16.812 0.466 10.375 1 98.25 262 GLU A CA 1
ATOM 2042 C C . GLU A 1 262 ? -18.297 0.794 10.188 1 98.25 262 GLU A C 1
ATOM 2044 O O . GLU A 1 262 ? -18.672 1.965 10.094 1 98.25 262 GLU A O 1
ATOM 2049 N N . LEU A 1 263 ? -19.062 -0.222 10.094 1 98.44 263 LEU A N 1
ATOM 2050 C CA . LEU A 1 2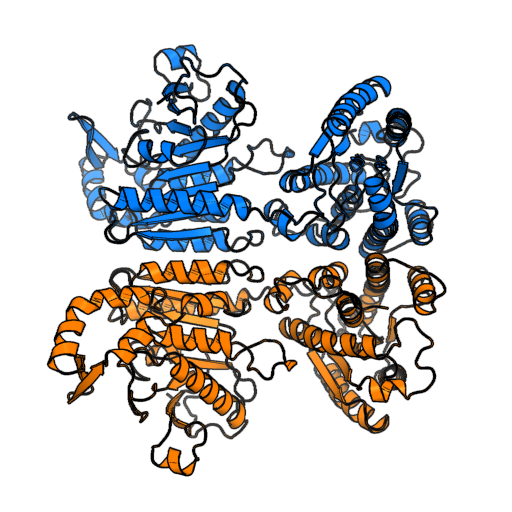63 ? -20.516 -0.075 10 1 98.44 263 LEU A CA 1
ATOM 2051 C C . LEU A 1 263 ? -21.172 -0.393 11.336 1 98.44 263 LEU A C 1
ATOM 2053 O O . LEU A 1 263 ? -20.781 -1.331 12.031 1 98.44 263 LEU A O 1
ATOM 2057 N N . PHE A 1 264 ? -22.125 0.411 11.711 1 98 264 PHE A N 1
ATOM 2058 C CA . PHE A 1 264 ? -22.797 0.267 13.008 1 98 264 PHE A CA 1
ATOM 2059 C C . PHE A 1 264 ? -24.234 -0.214 12.828 1 98 264 PHE A C 1
ATOM 2061 O O . PHE A 1 264 ? -25.062 0.497 12.258 1 98 264 PHE A O 1
ATOM 2068 N N . PRO A 1 265 ? -24.547 -1.36 13.336 1 94.62 265 PRO A N 1
ATOM 2069 C CA . PRO A 1 265 ? -25.906 -1.889 13.211 1 94.62 265 PRO A CA 1
ATOM 2070 C C . PRO A 1 265 ? -26.938 -1.046 13.961 1 94.62 265 PRO A C 1
ATOM 2072 O O . PRO A 1 265 ? -26.641 -0.503 15.031 1 94.62 265 PRO A O 1
ATOM 2075 N N . LYS A 1 266 ? -28.156 -0.921 13.453 1 93.69 266 LYS A N 1
ATOM 2076 C CA . LYS A 1 266 ? -29.297 -0.23 14.047 1 93.69 266 LYS A CA 1
ATOM 2077 C C . LYS A 1 266 ? -28.984 1.239 14.297 1 93.69 266 LYS A C 1
ATOM 2079 O O . LYS A 1 266 ? -29.594 1.872 15.164 1 93.69 266 LYS A O 1
ATOM 2084 N N . CYS A 1 267 ? -28.016 1.765 13.711 1 97.62 267 CYS A N 1
ATOM 2085 C CA . CYS A 1 267 ? -27.578 3.145 13.883 1 97.62 267 CYS A CA 1
ATOM 2086 C C . CYS A 1 267 ? -28.094 4.027 12.758 1 97.62 267 CYS A C 1
ATOM 2088 O O . CYS A 1 267 ? -27.906 3.713 11.578 1 97.62 267 CYS A O 1
ATOM 2090 N N . ASP A 1 268 ? -28.734 5.066 13.156 1 97.25 268 ASP A N 1
ATOM 2091 C CA . ASP A 1 268 ? -29.281 5.988 12.164 1 97.25 268 ASP A CA 1
ATOM 2092 C C . ASP A 1 268 ? -28.266 7.055 11.781 1 97.25 268 ASP A C 1
ATOM 2094 O O . ASP A 1 268 ? -27.094 6.953 12.133 1 97.25 268 ASP A O 1
ATOM 2098 N N . HIS A 1 269 ? -28.656 8.039 11.039 1 97.5 269 HIS A N 1
ATOM 2099 C CA . HIS A 1 269 ? -27.797 9.078 10.484 1 97.5 269 HIS A CA 1
ATOM 2100 C C . HIS A 1 269 ? -27.172 9.922 11.594 1 97.5 269 HIS A C 1
ATOM 2102 O O . HIS A 1 269 ? -26.078 10.453 11.43 1 97.5 269 HIS A O 1
ATOM 2108 N N . ASN A 1 270 ? -27.797 10.094 12.711 1 97.06 270 ASN A N 1
ATOM 2109 C CA . ASN A 1 270 ? -27.375 11.008 13.766 1 97.06 270 ASN A CA 1
ATOM 2110 C C . ASN A 1 270 ? -26.781 10.258 14.945 1 97.06 270 ASN A C 1
ATOM 2112 O O . ASN A 1 270 ? -26.453 10.859 15.977 1 97.06 270 ASN A O 1
ATOM 2116 N N . TYR A 1 271 ? -26.672 8.977 14.82 1 97.19 271 TYR A N 1
ATOM 2117 C CA . TYR A 1 271 ? -26.016 8.141 15.82 1 97.19 271 TYR A CA 1
ATOM 2118 C C . TYR A 1 271 ? -26.672 8.312 17.188 1 97.19 271 TYR A C 1
ATOM 2120 O O . TYR A 1 271 ? -25.984 8.484 18.203 1 97.19 271 TYR A O 1
ATOM 2128 N N . ARG A 1 272 ? -27.906 8.281 17.328 1 91 272 ARG A N 1
ATOM 2129 C CA . ARG A 1 272 ? -28.641 8.523 18.562 1 91 272 ARG A CA 1
ATOM 2130 C C . ARG A 1 272 ? -28.672 7.27 19.438 1 91 272 ARG A C 1
ATOM 2132 O O . ARG A 1 272 ? -28.469 6.16 18.938 1 91 272 ARG A O 1
ATOM 2139 N N . GLY A 1 273 ? -28.797 7.43 20.719 1 89 273 GLY A N 1
ATOM 2140 C CA . GLY A 1 273 ? -28.938 6.34 21.672 1 89 273 GLY A CA 1
ATOM 2141 C C . GLY A 1 273 ? -27.672 5.535 21.859 1 89 273 GLY A C 1
ATOM 2142 O O . GLY A 1 273 ? -26.594 6.102 22.078 1 89 273 GLY A O 1
ATOM 2143 N N . ASP A 1 274 ? -27.781 4.238 21.875 1 92.5 274 ASP A N 1
ATOM 2144 C CA . ASP A 1 274 ? -26.672 3.316 22.109 1 92.5 274 ASP A CA 1
ATOM 2145 C C . ASP A 1 274 ? -25.641 3.406 21 1 92.5 274 ASP A C 1
ATOM 2147 O O . ASP A 1 274 ? -24.469 3.104 21.219 1 92.5 274 ASP A O 1
ATOM 2151 N N . ALA A 1 275 ? -26.094 3.85 19.891 1 95.25 275 ALA A N 1
ATOM 2152 C CA . ALA A 1 275 ? -25.203 3.953 18.734 1 95.25 275 ALA A CA 1
ATOM 2153 C C . ALA A 1 275 ? -24.109 5 18.984 1 95.25 275 ALA A C 1
ATOM 2155 O O . ALA A 1 275 ? -22.984 4.848 18.516 1 95.25 275 ALA A O 1
ATOM 2156 N N . MET A 1 276 ? -24.453 6.074 19.672 1 97 276 MET A N 1
ATOM 2157 C CA . MET A 1 276 ? -23.484 7.117 19.969 1 97 276 MET A CA 1
ATOM 2158 C C . MET A 1 276 ? -22.328 6.562 20.797 1 97 276 MET A C 1
ATOM 2160 O O . MET A 1 276 ? -21.156 6.816 20.484 1 97 276 MET A O 1
ATOM 2164 N N . GLN A 1 277 ? -22.703 5.828 21.812 1 96.69 277 GLN A N 1
ATOM 2165 C CA . GLN A 1 277 ? -21.672 5.246 22.656 1 96.69 277 GLN A CA 1
ATOM 2166 C C . GLN A 1 277 ? -20.781 4.277 21.875 1 96.69 277 GLN A C 1
ATOM 2168 O O . GLN A 1 277 ? -19.562 4.258 22.047 1 96.69 277 GLN A O 1
ATOM 2173 N N . ALA A 1 278 ? -21.406 3.441 21.062 1 97.44 278 ALA A N 1
ATOM 2174 C CA . ALA A 1 278 ? -20.656 2.502 20.234 1 97.44 278 ALA A CA 1
ATOM 2175 C C . ALA A 1 278 ? -19.672 3.234 19.328 1 97.44 278 ALA A C 1
ATOM 2177 O O . ALA A 1 278 ? -18.516 2.828 19.203 1 97.44 278 ALA A O 1
ATOM 2178 N N . LEU A 1 279 ? -20.141 4.289 18.703 1 98.19 279 LEU A N 1
ATOM 2179 C CA . LEU A 1 279 ? -19.281 5.09 17.828 1 98.19 279 LEU A CA 1
ATOM 2180 C C . LEU A 1 279 ? -18.094 5.664 18.609 1 98.19 279 LEU A C 1
ATOM 2182 O O . LEU A 1 279 ? -16.953 5.531 18.188 1 98.19 279 LEU A O 1
ATOM 2186 N N . LEU A 1 280 ? -18.375 6.352 19.734 1 98.06 280 LEU A N 1
ATOM 2187 C CA . LEU A 1 280 ? -17.344 7.004 20.531 1 98.06 280 LEU A CA 1
ATOM 2188 C C . LEU A 1 280 ? -16.297 5.992 21.016 1 98.06 280 LEU A C 1
ATOM 2190 O O . LEU A 1 280 ? -15.102 6.27 21 1 98.06 280 LEU A O 1
ATOM 2194 N N . GLN A 1 281 ? -16.75 4.844 21.391 1 97.44 281 GLN A N 1
ATOM 2195 C CA . GLN A 1 281 ? -15.836 3.791 21.797 1 97.44 281 GLN A CA 1
ATOM 2196 C C . GLN A 1 281 ? -14.945 3.344 20.656 1 97.44 281 GLN A C 1
ATOM 2198 O O . GLN A 1 281 ? -13.742 3.145 20.828 1 97.44 281 GLN A O 1
ATOM 2203 N N . SER A 1 282 ? -15.539 3.152 19.516 1 97.5 282 SER A N 1
ATOM 2204 C CA . SER A 1 282 ? -14.781 2.746 18.328 1 97.5 282 SER A CA 1
ATOM 2205 C C . SER A 1 282 ? -13.75 3.801 17.938 1 97.5 282 SER A C 1
ATOM 2207 O O . SER A 1 282 ? -12.609 3.469 17.609 1 97.5 282 SER A O 1
ATOM 2209 N N . ILE A 1 283 ? -14.141 5.051 17.953 1 97.69 283 ILE A N 1
ATOM 2210 C CA . ILE A 1 283 ? -13.227 6.148 17.641 1 97.69 283 ILE A CA 1
ATOM 2211 C C . ILE A 1 283 ? -12.062 6.152 18.625 1 97.69 283 ILE A C 1
ATOM 2213 O O . ILE A 1 283 ? -10.906 6.273 18.234 1 97.69 283 ILE A O 1
ATOM 2217 N N . GLN A 1 284 ? -12.367 6.043 19.891 1 96.19 284 GLN A N 1
ATOM 2218 C CA . GLN A 1 284 ? -11.328 6.035 20.906 1 96.19 284 GLN A CA 1
ATOM 2219 C C . GLN A 1 284 ? -10.336 4.902 20.672 1 96.19 284 GLN A C 1
ATOM 2221 O O . GLN A 1 284 ? -9.117 5.121 20.734 1 96.19 284 GLN A O 1
ATOM 2226 N N . ARG A 1 285 ? -10.836 3.713 20.406 1 95 285 ARG A N 1
ATOM 2227 C CA . ARG A 1 285 ? -9.977 2.566 20.141 1 95 285 ARG A CA 1
ATOM 2228 C C . ARG A 1 285 ? -9.102 2.822 18.906 1 95 285 ARG A C 1
ATOM 2230 O O . ARG A 1 285 ? -7.902 2.541 18.938 1 95 285 ARG A O 1
ATOM 2237 N N . TRP A 1 286 ? -9.68 3.332 17.922 1 95.81 286 TRP A N 1
ATOM 2238 C CA . TRP A 1 286 ? -8.945 3.602 16.688 1 95.81 286 TRP A CA 1
ATOM 2239 C C . TRP A 1 286 ? -7.871 4.664 16.922 1 95.81 286 TRP A C 1
ATOM 2241 O O . TRP A 1 286 ? -6.758 4.551 16.406 1 95.81 286 TRP A O 1
ATOM 2251 N N . MET A 1 287 ? -8.18 5.719 17.641 1 93.38 287 MET A N 1
ATOM 2252 C CA . MET A 1 287 ? -7.223 6.777 17.953 1 93.38 287 MET A CA 1
ATOM 2253 C C . MET A 1 287 ? -6.008 6.215 18.688 1 93.38 287 MET A C 1
ATOM 2255 O O . MET A 1 287 ? -4.875 6.629 18.422 1 93.38 287 MET A O 1
ATOM 2259 N N . GLU A 1 288 ? -6.203 5.297 19.484 1 89.56 288 GLU A N 1
ATOM 2260 C CA . GLU A 1 288 ? -5.125 4.68 20.234 1 89.56 288 GLU A CA 1
ATOM 2261 C C . GLU A 1 288 ? -4.227 3.834 19.344 1 89.56 288 GLU A C 1
ATOM 2263 O O . GLU A 1 288 ? -3.006 3.822 19.5 1 89.56 288 GLU A O 1
ATOM 2268 N N . THR A 1 289 ? -4.797 3.182 18.359 1 86.5 289 THR A N 1
ATOM 2269 C CA . THR A 1 289 ? -4.031 2.273 17.516 1 86.5 289 THR A CA 1
ATOM 2270 C C . THR A 1 289 ? -3.391 3.027 16.344 1 86.5 289 THR A C 1
ATOM 2272 O O . THR A 1 289 ? -2.346 2.619 15.836 1 86.5 289 THR A O 1
ATOM 2275 N N . SER A 1 290 ? -4.004 4.055 15.891 1 82.31 290 SER A N 1
ATOM 2276 C CA . SER A 1 290 ? -3.494 4.801 14.742 1 82.31 290 SER A CA 1
ATOM 2277 C C . SER A 1 290 ? -2.238 5.586 15.109 1 82.31 290 SER A C 1
ATOM 2279 O O . SER A 1 290 ? -1.434 5.922 14.234 1 82.31 290 SER A O 1
ATOM 2281 N N . MET A 1 291 ? -2.096 5.973 16.328 1 67.94 291 MET A N 1
ATOM 2282 C CA . MET A 1 291 ? -0.904 6.68 16.781 1 67.94 291 MET A CA 1
ATOM 2283 C C . MET A 1 291 ? 0.331 5.793 16.672 1 67.94 291 MET A C 1
ATOM 2285 O O . MET A 1 291 ? 1.418 6.273 16.344 1 67.94 291 MET A O 1
ATOM 2289 N N . GLN A 1 292 ? 0.074 4.492 16.812 1 58.25 292 GLN A N 1
ATOM 2290 C CA . GLN A 1 292 ? 1.159 3.518 16.844 1 58.25 292 GLN A CA 1
ATOM 2291 C C . GLN A 1 292 ? 1.6 3.146 15.422 1 58.25 292 GLN A C 1
ATOM 2293 O O . GLN A 1 292 ? 2.752 2.768 15.203 1 58.25 292 GLN A O 1
ATOM 2298 N N . ARG A 1 293 ? 0.693 3.209 14.484 1 55.53 293 ARG A N 1
ATOM 2299 C CA . ARG A 1 293 ? 0.964 2.727 13.133 1 55.53 293 ARG A CA 1
ATOM 2300 C C . ARG A 1 293 ? 1.868 3.695 12.375 1 55.53 293 ARG A C 1
ATOM 2302 O O . ARG A 1 293 ? 2.432 3.344 11.336 1 55.53 293 ARG A O 1
ATOM 2309 N N . CYS A 1 294 ? 1.842 4.926 12.867 1 49.69 294 CYS A N 1
ATOM 2310 C CA . CYS A 1 294 ? 2.822 5.734 12.156 1 49.69 294 CYS A CA 1
ATOM 2311 C C . CYS A 1 294 ? 4.195 5.078 12.18 1 49.69 294 CYS A C 1
ATOM 2313 O O . CYS A 1 294 ? 4.715 4.758 13.25 1 49.69 294 CYS A O 1
ATOM 2315 N N . TYR A 1 295 ? 4.332 4.223 11.039 1 51.16 295 TYR A N 1
ATOM 2316 C CA . TYR A 1 295 ? 5.527 3.412 10.828 1 51.16 295 TYR A CA 1
ATOM 2317 C C . TYR A 1 295 ? 6.742 4.055 11.5 1 51.16 295 TYR A C 1
ATOM 2319 O O . TYR A 1 295 ? 7.293 5.027 10.984 1 51.16 295 TYR A O 1
ATOM 2327 N N . LYS A 1 296 ? 6.641 4.027 12.844 1 53.38 296 LYS A N 1
ATOM 2328 C CA . LYS A 1 296 ? 7.91 4.453 13.43 1 53.38 296 LYS A CA 1
ATOM 2329 C C . LYS A 1 296 ? 9.023 3.451 13.117 1 53.38 296 LYS A C 1
ATOM 2331 O O . LYS A 1 296 ? 8.852 2.248 13.32 1 53.38 296 LY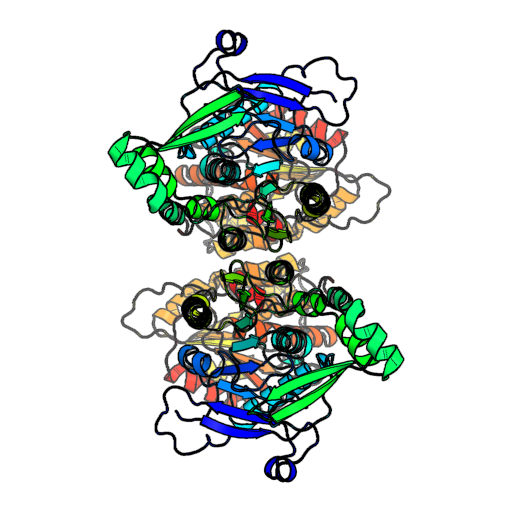S A O 1
ATOM 2336 N N . SER A 1 297 ? 9.93 3.777 12.172 1 60.5 297 SER A N 1
ATOM 2337 C CA . SER A 1 297 ? 11.133 2.979 12 1 60.5 297 SER A CA 1
ATOM 2338 C C . SER A 1 297 ? 11.703 2.541 13.344 1 60.5 297 SER A C 1
ATOM 2340 O O . SER A 1 297 ? 11.594 3.266 14.336 1 60.5 297 SER A O 1
ATOM 2342 N N . ARG A 1 298 ? 12.008 1.292 13.461 1 63.06 298 ARG A N 1
ATOM 2343 C CA . ARG A 1 298 ? 12.703 0.817 14.648 1 63.06 298 ARG A CA 1
ATOM 2344 C C . ARG A 1 298 ? 14.07 1.483 14.789 1 63.06 298 ARG A C 1
ATOM 2346 O O . ARG A 1 298 ? 14.805 1.62 13.805 1 63.06 298 ARG A O 1
ATOM 2353 N N . SER A 1 299 ? 14.18 1.942 15.953 1 72.25 299 SER A N 1
ATOM 2354 C CA . SER A 1 299 ? 15.469 2.578 16.234 1 72.25 299 SER A CA 1
ATOM 2355 C C . SER A 1 299 ? 16.625 1.63 15.93 1 72.25 299 SER A C 1
ATOM 2357 O O . SER A 1 299 ? 16.469 0.41 16.031 1 72.25 299 SER A O 1
ATOM 2359 N N . LEU A 1 300 ? 17.672 2.141 15.414 1 78.44 300 LEU A N 1
ATOM 2360 C CA . LEU A 1 300 ? 18.875 1.361 15.195 1 78.44 300 LEU A CA 1
ATOM 2361 C C . LEU A 1 300 ? 19.422 0.827 16.516 1 78.44 300 LEU A C 1
ATOM 2363 O O . LEU A 1 300 ? 19.453 1.545 17.516 1 78.44 300 LEU A O 1
ATOM 2367 N N . PRO A 1 301 ? 19.562 -0.501 16.547 1 68.94 301 PRO A N 1
ATOM 2368 C CA . PRO A 1 301 ? 20.094 -1.077 17.781 1 68.94 301 PRO A CA 1
ATOM 2369 C C . PRO A 1 301 ? 21.5 -0.598 18.094 1 68.94 301 PRO A C 1
ATOM 2371 O O . PRO A 1 301 ? 22.422 -0.812 17.297 1 68.94 301 PRO A O 1
ATOM 2374 N N . LEU A 1 302 ? 21.625 0.315 19.016 1 73.62 302 LEU A N 1
ATOM 2375 C CA . LEU A 1 302 ? 22.938 0.672 19.531 1 73.62 302 LEU A CA 1
ATOM 2376 C C . LEU A 1 302 ? 23.234 -0.066 20.828 1 73.62 302 LEU A C 1
ATOM 2378 O O . LEU A 1 302 ? 22.359 -0.244 21.672 1 73.62 302 LEU A O 1
ATOM 2382 N N . PRO A 1 303 ? 24.406 -0.708 20.75 1 69 303 PRO A N 1
ATOM 2383 C CA . PRO A 1 303 ? 24.734 -1.396 22 1 69 303 PRO A CA 1
ATOM 2384 C C . PRO A 1 303 ? 24.594 -0.495 23.219 1 69 303 PRO A C 1
ATOM 2386 O O . PRO A 1 303 ? 24.828 0.715 23.125 1 69 303 PRO A O 1
ATOM 2389 N N . VAL A 1 304 ? 24.031 -1.064 24.25 1 65.75 304 VAL A N 1
ATOM 2390 C CA . VAL A 1 304 ? 23.859 -0.354 25.516 1 65.75 304 VAL A CA 1
ATOM 2391 C C . VAL A 1 304 ? 25.219 0.085 26.047 1 65.75 304 VAL A C 1
ATOM 2393 O O . VAL A 1 304 ? 26.156 -0.709 26.094 1 65.75 304 VAL A O 1
ATOM 2396 N N . SER A 1 305 ? 25.531 1.29 25.844 1 69.06 305 SER A N 1
ATOM 2397 C CA . SER A 1 305 ? 26.766 1.826 26.391 1 69.06 305 SER A CA 1
ATOM 2398 C C . SER A 1 305 ? 26.5 2.652 27.641 1 69.06 305 SER A C 1
ATOM 2400 O O . SER A 1 305 ? 25.375 3.129 27.859 1 69.06 305 SER A O 1
ATOM 2402 N N . SER A 1 306 ? 27.406 2.646 28.547 1 72 306 SER A N 1
ATOM 2403 C CA . SER A 1 306 ? 27.375 3.436 29.781 1 72 306 SER A CA 1
ATOM 2404 C C . SER A 1 306 ? 27.469 4.93 29.484 1 72 306 SER A C 1
ATOM 2406 O O . SER A 1 306 ? 27.156 5.758 30.328 1 72 306 SER A O 1
ATOM 2408 N N . VAL A 1 307 ? 27.828 5.172 28.281 1 79.19 307 VAL A N 1
ATOM 2409 C CA . VAL A 1 307 ? 28.016 6.57 27.922 1 79.19 307 VAL A CA 1
ATOM 2410 C C . VAL A 1 307 ? 26.875 7.027 27 1 79.19 307 VAL A C 1
ATOM 2412 O O . VAL A 1 307 ? 26.406 6.254 26.156 1 79.19 307 VAL A O 1
ATOM 2415 N N . ARG A 1 308 ? 26.578 8.234 27.25 1 86.94 308 ARG A N 1
ATOM 2416 C CA . ARG A 1 308 ? 25.578 8.844 26.391 1 86.94 308 ARG A CA 1
ATOM 2417 C C . ARG A 1 308 ? 26.094 8.961 24.953 1 86.94 308 ARG A C 1
ATOM 2419 O O . ARG A 1 308 ? 27.234 9.359 24.734 1 86.94 308 ARG A O 1
ATOM 2426 N N . ARG A 1 309 ? 25.297 8.648 24.016 1 91 309 ARG A N 1
ATOM 2427 C CA . ARG A 1 309 ? 25.703 8.656 22.609 1 91 309 ARG A CA 1
ATOM 2428 C C . ARG A 1 309 ? 25.969 10.07 22.109 1 91 309 ARG A C 1
ATOM 2430 O O . ARG A 1 309 ? 25.297 11.016 22.531 1 91 309 ARG A O 1
ATOM 2437 N N . GLY A 1 310 ? 26.969 10.281 21.25 1 94.75 310 GLY A N 1
ATOM 2438 C CA . GLY A 1 310 ? 27.203 11.562 20.625 1 94.75 310 GLY A CA 1
ATOM 2439 C C . GLY A 1 310 ? 26.109 11.969 19.656 1 94.75 310 GLY A C 1
ATOM 2440 O O . GLY A 1 310 ? 25.234 11.164 19.328 1 94.75 310 GLY A O 1
ATOM 2441 N N . ALA A 1 311 ? 26.109 13.219 19.266 1 96.38 311 ALA A N 1
ATOM 2442 C CA . ALA A 1 311 ? 25.125 13.727 18.312 1 96.38 311 ALA A CA 1
ATOM 2443 C C . ALA A 1 311 ? 25.609 13.57 16.875 1 96.38 311 ALA A C 1
ATOM 2445 O O . ALA A 1 311 ? 26.797 13.719 16.594 1 96.38 311 ALA A O 1
ATOM 2446 N N . LEU A 1 312 ? 24.719 13.172 16 1 97.06 312 LEU A N 1
ATOM 2447 C CA . LEU A 1 312 ? 24.969 13.18 14.555 1 97.06 312 LEU A CA 1
ATOM 2448 C C . LEU A 1 312 ? 24.391 14.438 13.914 1 97.06 312 LEU A C 1
ATOM 2450 O O . LEU A 1 312 ? 23.156 14.594 13.852 1 97.06 312 LEU A O 1
ATOM 2454 N N . ILE A 1 313 ? 25.234 15.352 13.445 1 98 313 ILE A N 1
ATOM 2455 C CA . ILE A 1 313 ? 24.828 16.625 12.859 1 98 313 ILE A CA 1
ATOM 2456 C C . ILE A 1 313 ? 25.266 16.688 11.398 1 98 313 ILE A C 1
ATOM 2458 O O . ILE A 1 313 ? 26.422 16.391 11.078 1 98 313 ILE A O 1
ATOM 2462 N N . VAL A 1 314 ? 24.328 17 10.523 1 98.25 314 VAL A N 1
ATOM 2463 C CA . VAL A 1 314 ? 24.609 17.047 9.094 1 98.25 314 VAL A CA 1
ATOM 2464 C C . VAL A 1 314 ? 24.422 18.484 8.586 1 98.25 314 VAL A C 1
ATOM 2466 O O . VAL A 1 314 ? 23.453 19.141 8.93 1 98.25 314 VAL A O 1
ATOM 2469 N N . VAL A 1 315 ? 25.375 18.938 7.816 1 98.44 315 VAL A N 1
ATOM 2470 C CA . VAL A 1 315 ? 25.281 20.234 7.164 1 98.44 315 VAL A CA 1
ATOM 2471 C C . VAL A 1 315 ? 25.094 20.047 5.656 1 98.44 315 VAL A C 1
ATOM 2473 O O . VAL A 1 315 ? 25.953 19.453 4.996 1 98.44 315 VAL A O 1
ATOM 2476 N N . GLU A 1 316 ? 23.969 20.453 5.156 1 97.88 316 GLU A N 1
ATOM 2477 C CA . GLU A 1 316 ? 23.625 20.391 3.738 1 97.88 316 GLU A CA 1
ATOM 2478 C C . GLU A 1 316 ? 23.578 21.781 3.115 1 97.88 316 GLU A C 1
ATOM 2480 O O . GLU A 1 316 ? 23.531 22.781 3.83 1 97.88 316 GLU A O 1
ATOM 2485 N N . GLY A 1 317 ? 23.578 21.844 1.832 1 94.81 317 GLY A N 1
ATOM 2486 C CA . GLY A 1 317 ? 23.547 23.078 1.084 1 94.81 317 GLY A CA 1
ATOM 2487 C C . GLY A 1 317 ? 24.078 22.953 -0.33 1 94.81 317 GLY A C 1
ATOM 2488 O O . GLY A 1 317 ? 24.75 21.969 -0.653 1 94.81 317 GLY A O 1
ATOM 2489 N N . LEU A 1 318 ? 23.812 23.922 -1.126 1 92 318 LEU A N 1
ATOM 2490 C CA . LEU A 1 318 ? 24.297 23.938 -2.502 1 92 318 LEU A CA 1
ATOM 2491 C C . LEU A 1 318 ? 25.781 24.25 -2.555 1 92 318 LEU A C 1
ATOM 2493 O O . LEU A 1 318 ? 26.391 24.578 -1.53 1 92 318 LEU A O 1
ATOM 2497 N N . ASP A 1 319 ? 26.312 24.078 -3.734 1 88.31 319 ASP A N 1
ATOM 2498 C CA . ASP A 1 319 ? 27.719 24.422 -3.918 1 88.31 319 ASP A CA 1
ATOM 2499 C C . ASP A 1 319 ? 27.953 25.906 -3.672 1 88.31 319 ASP A C 1
ATOM 2501 O O . ASP A 1 319 ? 27.156 26.75 -4.086 1 88.31 319 ASP A O 1
ATOM 2505 N N . ARG A 1 320 ? 28.984 26.203 -2.842 1 88.69 320 ARG A N 1
ATOM 2506 C CA . ARG A 1 320 ? 29.438 27.547 -2.543 1 88.69 320 ARG A CA 1
ATOM 2507 C C . ARG A 1 320 ? 28.484 28.234 -1.574 1 88.69 320 ARG A C 1
ATOM 2509 O O . ARG A 1 320 ? 28.406 29.469 -1.54 1 88.69 320 ARG A O 1
ATOM 2516 N N . SER A 1 321 ? 27.75 27.5 -0.783 1 90.69 321 SER A N 1
ATOM 2517 C CA . SER A 1 321 ? 26.812 28.047 0.186 1 90.69 321 SER A CA 1
ATOM 2518 C C . SER A 1 321 ? 27.5 28.375 1.503 1 90.69 321 SER A C 1
ATOM 2520 O O . SER A 1 321 ? 26.875 28.906 2.422 1 90.69 321 SER A O 1
ATOM 2522 N N . GLY A 1 322 ? 28.781 28.062 1.635 1 90.25 322 GLY A N 1
ATOM 2523 C CA . GLY A 1 322 ? 29.531 28.375 2.84 1 90.25 322 GLY A CA 1
ATOM 2524 C C . GLY A 1 322 ? 29.625 27.219 3.809 1 90.25 322 GLY A C 1
ATOM 2525 O O . GLY A 1 322 ? 30 27.391 4.969 1 90.25 322 GLY A O 1
ATOM 2526 N N . LYS A 1 323 ? 29.297 25.953 3.332 1 93.75 323 LYS A N 1
ATOM 2527 C CA . LYS A 1 323 ? 29.25 24.766 4.164 1 93.75 323 LYS A CA 1
ATOM 2528 C C . LYS A 1 323 ? 30.609 24.5 4.805 1 93.75 323 LYS A C 1
ATOM 2530 O O . LYS A 1 323 ? 30.703 24.281 6.016 1 93.75 323 LYS A O 1
ATOM 2535 N N . SER A 1 324 ? 31.672 24.531 3.959 1 92.88 324 SER A N 1
ATOM 2536 C CA . SER A 1 324 ? 33 24.172 4.434 1 92.88 324 SER A CA 1
ATOM 2537 C C . SER A 1 324 ? 33.438 25.047 5.598 1 92.88 324 SER A C 1
ATOM 2539 O O . SER A 1 324 ? 33.969 24.562 6.598 1 92.88 324 SER A O 1
ATOM 2541 N N . THR A 1 325 ? 33.188 26.344 5.496 1 94.5 325 THR A N 1
ATOM 2542 C CA . THR A 1 325 ? 33.531 27.297 6.543 1 94.5 325 THR A CA 1
ATOM 2543 C C . THR A 1 325 ? 32.75 27.016 7.824 1 94.5 325 THR A C 1
ATOM 2545 O O . THR A 1 325 ? 33.344 26.938 8.906 1 94.5 325 THR A O 1
ATOM 2548 N N . GLN A 1 326 ? 31.516 26.844 7.703 1 97.25 326 GLN A N 1
ATOM 2549 C CA . GLN A 1 326 ? 30.656 26.656 8.867 1 97.25 326 GLN A CA 1
ATOM 2550 C C . GLN A 1 326 ? 30.906 25.297 9.516 1 97.25 326 GLN A C 1
ATOM 2552 O O . GLN A 1 326 ? 30.859 25.172 10.742 1 97.25 326 GLN A O 1
ATOM 2557 N N . VAL A 1 327 ? 31.188 24.234 8.719 1 97.88 327 VAL A N 1
ATOM 2558 C CA . VAL A 1 327 ? 31.469 22.906 9.234 1 97.88 327 VAL A CA 1
ATOM 2559 C C . VAL A 1 327 ? 32.75 22.938 10.055 1 97.88 327 VAL A C 1
ATOM 2561 O O . VAL A 1 327 ? 32.844 22.328 11.125 1 97.88 327 VAL A O 1
ATOM 2564 N N . ASP A 1 328 ? 33.75 23.609 9.562 1 97.44 328 ASP A N 1
ATOM 2565 C CA . ASP A 1 328 ? 35.031 23.734 10.289 1 97.44 328 ASP A CA 1
ATOM 2566 C C . ASP A 1 328 ? 34.812 24.359 11.656 1 97.44 328 ASP A C 1
ATOM 2568 O O . ASP A 1 328 ? 35.344 23.891 12.664 1 97.44 328 ASP A O 1
ATOM 2572 N N . ARG A 1 329 ? 34.062 25.406 11.703 1 97.75 329 ARG A N 1
ATOM 2573 C CA . ARG A 1 329 ? 33.75 26.078 12.961 1 97.75 329 ARG A CA 1
ATOM 2574 C C . ARG A 1 329 ? 33 25.156 13.906 1 97.75 329 ARG A C 1
ATOM 2576 O O . ARG A 1 329 ? 33.281 25.109 15.102 1 97.75 329 ARG A O 1
ATOM 2583 N N . LEU A 1 330 ? 32.062 24.484 13.352 1 98.12 330 LEU A N 1
ATOM 2584 C CA . LEU A 1 330 ? 31.219 23.594 14.133 1 98.12 330 LEU A CA 1
ATOM 2585 C C . LEU A 1 330 ? 32.031 22.453 14.734 1 98.12 330 LEU A C 1
ATOM 2587 O O . LEU A 1 330 ? 31.875 22.125 15.906 1 98.12 330 LEU A O 1
ATOM 2591 N N . VAL A 1 331 ? 32.906 21.859 13.891 1 98.38 331 VAL A N 1
ATOM 2592 C CA . VAL A 1 331 ? 33.781 20.766 14.328 1 98.38 331 VAL A CA 1
ATOM 2593 C C . VAL A 1 331 ? 34.656 21.234 15.484 1 98.38 331 VAL A C 1
ATOM 2595 O O . VAL A 1 331 ? 34.812 20.531 16.469 1 98.38 331 VAL A O 1
ATOM 2598 N N . GLN A 1 332 ? 35.156 22.422 15.391 1 98.06 332 GLN A N 1
ATOM 2599 C CA . GLN A 1 332 ? 36 23 16.438 1 98.06 332 GLN A CA 1
ATOM 2600 C C . GLN A 1 332 ? 35.188 23.281 17.703 1 98.06 332 GLN A C 1
ATOM 2602 O O . GLN A 1 332 ? 35.625 22.938 18.797 1 98.06 332 GLN A O 1
ATOM 2607 N N . HIS A 1 333 ? 34.094 23.859 17.484 1 97.81 333 HIS A N 1
ATOM 2608 C CA . HIS A 1 333 ? 33.25 24.266 18.594 1 97.81 333 HIS A CA 1
ATOM 2609 C C . HIS A 1 333 ? 32.781 23.078 19.406 1 97.81 333 HIS A C 1
ATOM 2611 O O . HIS A 1 333 ? 32.781 23.109 20.641 1 97.81 333 HIS A O 1
ATOM 2617 N N . LEU A 1 334 ? 32.5 21.922 18.781 1 97.19 334 LEU A N 1
ATOM 2618 C CA . LEU A 1 334 ? 31.891 20.781 19.438 1 97.19 334 LEU A CA 1
ATOM 2619 C C . LEU A 1 334 ? 32.938 19.703 19.719 1 97.19 334 LEU A C 1
ATOM 2621 O O . LEU A 1 334 ? 32.625 18.641 20.266 1 97.19 334 LEU A O 1
ATOM 2625 N N . HIS A 1 335 ? 34.219 20.016 19.25 1 97.12 335 HIS A N 1
ATOM 2626 C CA . HIS A 1 335 ? 35.25 18.984 19.297 1 97.12 335 HIS A CA 1
ATOM 2627 C C . HIS A 1 335 ? 34.781 17.688 18.672 1 97.12 335 HIS A C 1
ATOM 2629 O O . HIS A 1 335 ? 34.938 16.609 19.25 1 97.12 335 HIS A O 1
ATOM 2635 N N . ALA A 1 336 ? 34.156 17.844 17.516 1 98.19 336 ALA A N 1
ATOM 2636 C CA . ALA A 1 336 ? 33.5 16.719 16.844 1 98.19 336 ALA A CA 1
ATOM 2637 C C . ALA A 1 336 ? 34.406 16.062 15.82 1 98.19 336 ALA A C 1
ATOM 2639 O O . ALA A 1 336 ? 35.406 16.641 15.406 1 98.19 336 ALA A O 1
ATOM 2640 N N . ARG A 1 337 ? 34.031 14.828 15.523 1 98.06 337 ARG A N 1
ATOM 2641 C CA . ARG A 1 337 ? 34.625 14.172 14.359 1 98.06 337 ARG A CA 1
ATOM 2642 C C . ARG A 1 337 ? 34.062 14.742 13.062 1 98.06 337 ARG A C 1
ATOM 2644 O O . ARG A 1 337 ? 32.844 14.891 12.914 1 98.06 337 ARG A O 1
ATOM 2651 N N . HIS A 1 338 ? 34.969 15.078 12.227 1 98.12 338 HIS A N 1
ATOM 2652 C CA . HIS A 1 338 ? 34.594 15.609 10.922 1 98.12 338 HIS A CA 1
ATOM 2653 C C . HIS A 1 338 ? 34.531 14.5 9.883 1 98.12 338 HIS A C 1
ATOM 2655 O O . HIS A 1 338 ? 35.5 13.781 9.656 1 98.12 338 HIS A O 1
ATOM 2661 N N . VAL A 1 339 ? 33.375 14.305 9.258 1 97.5 339 VAL A N 1
ATOM 2662 C CA . VAL A 1 339 ? 33.219 13.398 8.125 1 97.5 339 VAL A CA 1
ATOM 2663 C C . VAL A 1 339 ? 32.75 14.18 6.902 1 97.5 339 VAL A C 1
ATOM 2665 O O . VAL A 1 339 ? 31.781 14.945 6.984 1 97.5 339 VAL A O 1
ATOM 2668 N N . LYS A 1 340 ? 33.406 14.031 5.797 1 96.31 340 LYS A N 1
ATOM 2669 C CA . LYS A 1 340 ? 33.031 14.719 4.559 1 96.31 340 LYS A CA 1
ATOM 2670 C C . LYS A 1 340 ? 32.688 13.719 3.461 1 96.31 340 LYS A C 1
ATOM 2672 O O . LYS A 1 340 ? 33.469 12.805 3.17 1 96.31 340 LYS A O 1
ATOM 2677 N N . PHE A 1 341 ? 31.469 13.867 2.889 1 96.44 341 PHE A N 1
ATOM 2678 C CA . PHE A 1 341 ? 31.094 13 1.78 1 96.44 341 PHE A CA 1
ATOM 2679 C C . PHE A 1 341 ? 31.188 13.742 0.453 1 96.44 341 PHE A C 1
ATOM 2681 O O . PHE A 1 341 ? 30.75 14.891 0.344 1 96.44 341 PHE A O 1
ATOM 2688 N N . PRO A 1 342 ? 31.641 13.164 -0.564 1 96 342 PRO A N 1
ATOM 2689 C CA . PRO A 1 342 ? 32.25 11.836 -0.458 1 96 342 PRO A CA 1
ATOM 2690 C C . PRO A 1 342 ? 33.562 11.852 0.294 1 96 342 PRO A C 1
ATOM 2692 O O . PRO A 1 342 ? 34.25 12.875 0.326 1 96 342 PRO A O 1
ATOM 2695 N N . GLU A 1 343 ? 33.812 10.844 1.004 1 94.62 343 GLU A N 1
ATOM 2696 C CA . GLU A 1 343 ? 35.125 10.648 1.581 1 94.62 343 GLU A CA 1
ATOM 2697 C C . GLU A 1 343 ? 36.156 10.227 0.516 1 94.62 343 GLU A C 1
ATOM 2699 O O . GLU A 1 343 ? 36.281 9.039 0.216 1 94.62 343 GLU A O 1
ATOM 2704 N N . ARG A 1 344 ? 36.844 11.117 0.006 1 90.19 344 ARG A N 1
ATOM 2705 C CA . ARG A 1 344 ? 37.656 10.977 -1.208 1 90.19 344 ARG A CA 1
ATOM 2706 C C . ARG A 1 344 ? 38.875 10.109 -0.963 1 90.19 344 ARG A C 1
ATOM 2708 O O . ARG A 1 344 ? 39.531 9.648 -1.91 1 90.19 344 ARG A O 1
ATOM 2715 N N . ALA A 1 345 ? 39.188 9.852 0.293 1 90.69 345 ALA A N 1
ATOM 2716 C CA . ALA A 1 345 ? 40.375 9.062 0.625 1 90.69 345 ALA A CA 1
ATOM 2717 C C . ALA A 1 345 ? 40.125 7.574 0.411 1 90.69 345 ALA A C 1
ATOM 2719 O O . ALA A 1 345 ? 41.062 6.781 0.351 1 90.69 345 ALA A O 1
ATOM 2720 N N . THR A 1 346 ? 38.875 7.172 0.358 1 90.94 346 THR A N 1
ATOM 2721 C CA . THR A 1 346 ? 38.531 5.773 0.107 1 90.94 346 THR A CA 1
ATOM 2722 C C . THR A 1 346 ? 38.625 5.457 -1.384 1 90.94 346 THR A C 1
ATOM 2724 O O . THR A 1 346 ? 38.656 6.367 -2.215 1 90.94 346 THR A O 1
ATOM 2727 N N . ALA A 1 347 ? 38.688 4.207 -1.7 1 89.56 347 ALA A N 1
ATOM 2728 C CA . ALA A 1 347 ? 38.719 3.809 -3.105 1 89.56 347 ALA A CA 1
ATOM 2729 C C . ALA A 1 347 ? 37.469 4.273 -3.842 1 89.56 347 ALA A C 1
ATOM 2731 O O . ALA A 1 347 ? 37.562 4.801 -4.953 1 89.56 347 ALA A O 1
ATOM 2732 N N . ILE A 1 348 ? 36.312 4.129 -3.244 1 94.19 348 ILE A N 1
ATOM 2733 C CA . ILE A 1 348 ? 35.062 4.562 -3.844 1 94.19 348 ILE A CA 1
ATOM 2734 C C . ILE A 1 348 ? 35.031 6.082 -3.967 1 94.19 348 ILE A C 1
ATOM 2736 O O . ILE A 1 348 ? 34.656 6.621 -5.004 1 94.19 348 ILE A O 1
ATOM 2740 N N . GLY A 1 349 ? 35.5 6.762 -2.922 1 94.81 349 GLY A N 1
ATOM 2741 C CA . GLY A 1 349 ? 35.531 8.219 -2.922 1 94.81 349 GLY A CA 1
ATOM 2742 C C . GLY A 1 349 ? 36.406 8.781 -4.027 1 94.81 349 GLY A C 1
ATOM 2743 O O . GLY A 1 349 ? 36.094 9.82 -4.609 1 94.81 349 GLY A O 1
ATOM 2744 N N . SER A 1 350 ? 37.438 8.047 -4.293 1 93.06 350 SER A N 1
ATOM 2745 C CA . SER A 1 350 ? 38.344 8.469 -5.355 1 93.06 350 SER A CA 1
ATOM 2746 C C . SER A 1 350 ? 37.656 8.406 -6.719 1 93.06 350 SER A C 1
ATOM 2748 O O . SER A 1 350 ? 37.875 9.289 -7.559 1 93.06 350 SER A O 1
ATOM 2750 N N . MET A 1 351 ? 36.906 7.422 -6.965 1 92.06 351 MET A N 1
ATOM 2751 C CA . MET A 1 351 ? 36.156 7.301 -8.211 1 92.06 351 MET A CA 1
ATOM 2752 C C . MET A 1 351 ? 35.156 8.438 -8.352 1 92.06 351 MET A C 1
ATOM 2754 O O . MET A 1 351 ? 35.031 9.023 -9.422 1 92.06 351 MET A O 1
ATOM 2758 N N . ILE A 1 352 ? 34.469 8.773 -7.281 1 95.44 352 ILE A N 1
ATOM 2759 C CA . ILE A 1 352 ? 33.5 9.867 -7.27 1 95.44 352 ILE A CA 1
ATOM 2760 C C . ILE A 1 352 ? 34.219 11.18 -7.582 1 95.44 352 ILE A C 1
ATOM 2762 O O . ILE A 1 352 ? 33.719 12.008 -8.344 1 95.44 352 ILE A O 1
ATOM 2766 N N . HIS A 1 353 ? 35.406 11.281 -7.027 1 94.06 353 HIS A N 1
ATOM 2767 C CA . HIS A 1 353 ? 36.219 12.477 -7.273 1 94.06 353 HIS A CA 1
ATOM 2768 C C . HIS A 1 353 ? 36.531 12.633 -8.758 1 94.06 353 HIS A C 1
ATOM 2770 O O . HIS A 1 353 ? 36.406 13.734 -9.305 1 94.06 353 HIS A O 1
ATOM 2776 N N . GLY A 1 354 ? 36.906 11.539 -9.328 1 93.06 354 GLY A N 1
ATOM 2777 C CA . GLY A 1 354 ? 37.156 11.578 -10.758 1 93.06 354 GLY A CA 1
ATOM 2778 C C . GLY A 1 354 ? 35.969 12.031 -11.562 1 93.06 354 GLY A C 1
ATOM 2779 O O . GLY A 1 354 ? 36.094 12.797 -12.516 1 93.06 354 GLY A O 1
ATOM 2780 N N . TYR A 1 355 ? 34.844 11.602 -11.195 1 93.31 355 TYR A N 1
ATOM 2781 C CA . TYR A 1 355 ? 33.594 11.984 -11.852 1 93.31 355 TYR A CA 1
ATOM 2782 C C . TYR A 1 355 ? 33.281 13.469 -11.648 1 93.31 355 TYR A C 1
ATOM 2784 O O . TYR A 1 355 ? 33 14.188 -12.602 1 93.31 355 TYR A O 1
ATOM 2792 N N . LEU A 1 356 ? 33.406 13.977 -10.422 1 92.81 356 LEU A N 1
ATOM 2793 C CA . LEU A 1 356 ? 33.062 15.344 -10.062 1 92.81 356 LEU A CA 1
ATOM 2794 C C . LEU A 1 356 ? 34 16.328 -10.75 1 92.81 356 LEU A C 1
ATOM 2796 O O . LEU A 1 356 ? 33.594 17.453 -11.094 1 92.81 356 LEU A O 1
ATOM 2800 N N . THR A 1 357 ? 35.219 15.898 -11 1 92.62 357 THR A N 1
ATOM 2801 C CA . THR A 1 357 ? 36.219 16.766 -11.609 1 92.62 357 THR A CA 1
ATOM 2802 C C . THR A 1 357 ? 36.25 16.578 -13.125 1 92.62 357 THR A C 1
ATOM 2804 O O . THR A 1 357 ? 37.219 16.984 -13.781 1 92.62 357 THR A O 1
ATOM 2807 N N . LYS A 1 358 ? 35.281 15.852 -13.711 1 91.38 358 LYS A N 1
ATOM 2808 C CA . LYS A 1 358 ? 35.062 15.68 -15.141 1 91.38 358 LYS A CA 1
ATOM 2809 C C . LYS A 1 358 ? 36.188 14.844 -15.773 1 91.38 358 LYS A C 1
ATOM 2811 O O . LYS A 1 358 ? 36.469 14.992 -16.953 1 91.38 358 LYS A O 1
ATOM 2816 N N . LYS A 1 359 ? 36.812 14.078 -15.023 1 90.88 359 LYS A N 1
ATOM 2817 C CA . LYS A 1 359 ? 37.844 13.203 -15.539 1 90.88 359 LYS A CA 1
ATOM 2818 C C . LYS A 1 359 ? 37.25 11.898 -16.062 1 90.88 359 LYS A C 1
ATOM 2820 O O . LYS A 1 359 ? 37.906 11.203 -16.859 1 90.88 359 LYS A O 1
ATOM 2825 N N . SER A 1 360 ? 36.125 11.531 -15.594 1 89.88 360 SER A N 1
ATOM 2826 C CA . SER A 1 360 ? 35.438 10.336 -16.062 1 89.88 360 SER A CA 1
ATOM 2827 C C . SER A 1 360 ? 33.938 10.562 -16.172 1 89.88 360 SER A C 1
ATOM 2829 O O . SER A 1 360 ? 33.375 11.438 -15.492 1 89.88 360 SER A O 1
ATOM 2831 N N . ASP A 1 361 ? 33.375 9.836 -17.094 1 90.31 361 ASP A N 1
ATOM 2832 C CA . ASP A 1 361 ? 31.938 9.859 -17.25 1 90.31 361 ASP A CA 1
ATOM 2833 C C . ASP A 1 361 ? 31.312 8.562 -16.734 1 90.31 361 ASP A C 1
ATOM 2835 O O . ASP A 1 361 ? 31.797 7.477 -17.031 1 90.31 361 ASP A O 1
ATOM 2839 N N . ILE A 1 362 ? 30.375 8.727 -15.914 1 90.5 362 ILE A N 1
ATOM 2840 C CA . ILE A 1 362 ? 29.641 7.602 -15.336 1 90.5 362 ILE A CA 1
ATOM 2841 C C . ILE A 1 362 ? 28.141 7.855 -15.445 1 90.5 362 ILE A C 1
ATOM 2843 O O . ILE A 1 362 ? 27.688 8.992 -15.289 1 90.5 362 ILE A O 1
ATOM 2847 N N . ASN A 1 363 ? 27.391 6.816 -15.781 1 92.12 363 ASN A N 1
ATOM 2848 C CA . ASN A 1 363 ? 25.953 6.961 -15.875 1 92.12 363 ASN A CA 1
ATOM 2849 C C . ASN A 1 363 ? 25.344 7.41 -14.547 1 92.12 363 ASN A C 1
ATOM 2851 O O . ASN A 1 363 ? 25.891 7.129 -13.484 1 92.12 363 ASN A O 1
ATOM 2855 N N . ASP A 1 364 ? 24.219 8.078 -14.578 1 94.44 364 ASP A N 1
ATOM 2856 C CA . ASP A 1 364 ? 23.609 8.742 -13.43 1 94.44 364 ASP A CA 1
ATOM 2857 C C . ASP A 1 364 ? 23.234 7.73 -12.344 1 94.44 364 ASP A C 1
ATOM 2859 O O . ASP A 1 364 ? 23.422 7.996 -11.156 1 94.44 364 ASP A O 1
ATOM 2863 N N . HIS A 1 365 ? 22.75 6.562 -12.727 1 96.81 365 HIS A N 1
ATOM 2864 C CA . HIS A 1 365 ? 22.406 5.539 -11.742 1 96.81 365 HIS A CA 1
ATOM 2865 C C . HIS A 1 365 ? 23.656 5.051 -11.008 1 96.81 365 HIS A C 1
ATOM 2867 O O . HIS A 1 365 ? 23.656 4.969 -9.781 1 96.81 365 HIS A O 1
ATOM 2873 N N . ALA A 1 366 ? 24.672 4.793 -11.773 1 97.25 366 ALA A N 1
ATOM 2874 C CA . ALA A 1 366 ? 25.906 4.25 -11.211 1 97.25 366 ALA A CA 1
ATOM 2875 C C . ALA A 1 366 ? 26.547 5.238 -10.242 1 97.25 366 ALA A C 1
ATOM 2877 O O . ALA A 1 366 ? 26.984 4.852 -9.156 1 97.25 366 ALA A O 1
ATOM 2878 N N . VAL A 1 367 ? 26.625 6.488 -10.641 1 96.94 367 VAL A N 1
ATOM 2879 C CA . VAL A 1 367 ? 27.281 7.469 -9.781 1 96.94 367 VAL A CA 1
ATOM 2880 C C . VAL A 1 367 ? 26.484 7.652 -8.492 1 96.94 367 VAL A C 1
ATOM 2882 O O . VAL A 1 367 ? 27.047 7.828 -7.418 1 96.94 367 VAL A O 1
ATOM 2885 N N . HIS A 1 368 ? 25.109 7.668 -8.57 1 98.19 368 HIS A N 1
ATOM 2886 C CA . HIS A 1 368 ? 24.297 7.715 -7.367 1 98.19 368 HIS A CA 1
ATOM 2887 C C . HIS A 1 368 ? 24.656 6.578 -6.41 1 98.19 368 HIS A C 1
ATOM 2889 O O . HIS A 1 368 ? 24.828 6.805 -5.211 1 98.19 368 HIS A O 1
ATOM 2895 N N . LEU A 1 369 ? 24.75 5.395 -6.957 1 98.56 369 LEU A N 1
ATOM 2896 C CA . LEU A 1 369 ? 25.031 4.211 -6.152 1 98.56 369 LEU A CA 1
ATOM 2897 C C . LEU A 1 369 ? 26.438 4.277 -5.566 1 98.56 369 LEU A C 1
ATOM 2899 O O . LEU A 1 369 ? 26.688 3.795 -4.457 1 98.56 369 LEU A O 1
ATOM 2903 N N . LEU A 1 370 ? 27.391 4.871 -6.309 1 97.94 370 LEU A N 1
ATOM 2904 C CA . LEU A 1 370 ? 28.734 5.066 -5.781 1 97.94 370 LEU A CA 1
ATOM 2905 C C . LEU A 1 370 ? 28.719 6.008 -4.578 1 97.94 370 LEU A C 1
ATOM 2907 O O . LEU A 1 370 ? 29.344 5.73 -3.561 1 97.94 370 LEU A O 1
ATOM 2911 N N . PHE A 1 371 ? 27.938 7.133 -4.684 1 98.12 371 PHE A N 1
ATOM 2912 C CA . PHE A 1 371 ? 27.797 8.047 -3.555 1 98.12 371 PHE A CA 1
ATOM 2913 C C . PHE A 1 371 ? 27.219 7.32 -2.342 1 98.12 371 PHE A C 1
ATOM 2915 O O . PHE A 1 371 ? 27.719 7.484 -1.224 1 98.12 371 PHE A O 1
ATOM 2922 N N . SER A 1 372 ? 26.203 6.504 -2.545 1 98.44 372 SER A N 1
ATOM 2923 C CA . SER A 1 372 ? 25.578 5.754 -1.462 1 98.44 372 SER A CA 1
ATOM 2924 C C . SER A 1 372 ? 26.531 4.723 -0.872 1 98.44 372 SER A C 1
ATOM 2926 O O . SER A 1 372 ? 26.625 4.59 0.35 1 98.44 372 SER A O 1
ATOM 2928 N N . ALA A 1 373 ? 27.203 4.023 -1.754 1 98.19 373 ALA A N 1
ATOM 2929 C CA . ALA A 1 373 ? 28.188 3.041 -1.29 1 98.19 373 ALA A CA 1
ATOM 2930 C C . ALA A 1 373 ? 29.234 3.695 -0.405 1 98.19 373 ALA A C 1
ATOM 2932 O O . ALA A 1 373 ? 29.656 3.119 0.602 1 98.19 373 ALA A O 1
ATOM 2933 N N . ASN A 1 374 ? 29.703 4.867 -0.809 1 97.81 374 ASN A N 1
ATOM 2934 C CA . ASN A 1 374 ? 30.688 5.613 -0.026 1 97.81 374 ASN A CA 1
ATOM 2935 C C . ASN A 1 374 ? 30.156 5.93 1.372 1 97.81 374 ASN A C 1
ATOM 2937 O O . ASN A 1 374 ? 30.906 5.852 2.35 1 97.81 374 ASN A O 1
ATOM 2941 N N . ARG A 1 375 ? 28.922 6.254 1.506 1 97.75 375 ARG A N 1
ATOM 2942 C CA . ARG A 1 375 ? 28.328 6.5 2.812 1 97.75 375 ARG A CA 1
ATOM 2943 C C . ARG A 1 375 ? 28.266 5.219 3.637 1 97.75 375 ARG A C 1
ATOM 2945 O O . ARG A 1 375 ? 28.625 5.215 4.816 1 97.75 375 ARG A O 1
ATOM 2952 N N . TRP A 1 376 ? 27.844 4.145 3.016 1 96.94 376 TRP A N 1
ATOM 2953 C CA . TRP A 1 376 ? 27.734 2.873 3.719 1 96.94 376 TRP A CA 1
ATOM 2954 C C . TRP A 1 376 ? 29.094 2.404 4.219 1 96.94 376 TRP A C 1
ATOM 2956 O O . TRP A 1 376 ? 29.188 1.775 5.277 1 96.94 376 TRP A O 1
ATOM 2966 N N . GLU A 1 377 ? 30.141 2.736 3.506 1 93.94 377 GLU A N 1
ATOM 2967 C CA . GLU A 1 377 ? 31.484 2.363 3.945 1 93.94 377 GLU A CA 1
ATOM 2968 C C . GLU A 1 377 ? 31.844 3.057 5.254 1 93.94 377 GLU A C 1
ATOM 2970 O O . GLU A 1 377 ? 32.625 2.523 6.051 1 93.94 377 GLU A O 1
ATOM 2975 N N . MET A 1 378 ? 31.219 4.188 5.465 1 95.12 378 MET A N 1
ATOM 2976 C CA . MET A 1 378 ? 31.625 5.035 6.586 1 95.12 378 MET A CA 1
ATOM 2977 C C . MET A 1 378 ? 30.672 4.863 7.766 1 95.12 378 MET A C 1
ATOM 2979 O O . MET A 1 378 ? 31 5.258 8.891 1 95.12 378 MET A O 1
ATOM 2983 N N . ILE A 1 379 ? 29.5 4.27 7.602 1 94.31 379 ILE A N 1
ATOM 2984 C CA . ILE A 1 379 ? 28.422 4.32 8.57 1 94.31 379 ILE A CA 1
ATOM 2985 C C . ILE A 1 379 ? 28.828 3.596 9.852 1 94.31 379 ILE A C 1
ATOM 2987 O O . ILE A 1 379 ? 28.562 4.074 10.953 1 94.31 379 ILE A O 1
ATOM 2991 N N . GLU A 1 380 ? 29.453 2.434 9.711 1 92.56 380 GLU A N 1
ATOM 2992 C CA . GLU A 1 380 ? 29.859 1.69 10.898 1 92.56 380 GLU A CA 1
ATOM 2993 C C . GLU A 1 380 ? 30.781 2.52 11.781 1 92.56 380 GLU A C 1
ATOM 2995 O O . GLU A 1 380 ? 30.625 2.555 13.008 1 92.56 380 GLU A O 1
ATOM 3000 N N . SER A 1 381 ? 31.75 3.092 11.094 1 94.88 381 SER A N 1
ATOM 3001 C CA . SER A 1 381 ? 32.719 3.932 11.82 1 94.88 381 SER A CA 1
ATOM 3002 C C . SER A 1 381 ? 32 5.113 12.484 1 94.88 381 SER A C 1
ATOM 3004 O O . SER A 1 381 ? 32.344 5.484 13.609 1 94.88 381 SER A O 1
ATOM 3006 N N . ILE A 1 382 ? 31.047 5.715 11.875 1 95.94 382 ILE A N 1
ATOM 3007 C CA . ILE A 1 382 ? 30.281 6.832 12.406 1 95.94 382 ILE A CA 1
ATOM 3008 C C . ILE A 1 382 ? 29.5 6.383 13.641 1 95.94 382 ILE A C 1
ATOM 3010 O O . ILE A 1 382 ? 29.547 7.031 14.688 1 95.94 382 ILE A O 1
ATOM 3014 N N . LEU A 1 383 ? 28.828 5.25 13.539 1 94.69 383 LEU A N 1
ATOM 3015 C CA . LEU A 1 383 ? 28.031 4.727 14.641 1 94.69 383 LEU A CA 1
ATOM 3016 C C . LEU A 1 383 ? 28.906 4.406 15.852 1 94.69 383 LEU A C 1
ATOM 3018 O O . LEU A 1 383 ? 28.516 4.637 16.984 1 94.69 383 LEU A O 1
ATOM 3022 N N . GLN A 1 384 ? 30.062 3.895 15.547 1 94.25 384 GLN A N 1
ATOM 3023 C CA . GLN A 1 384 ? 31 3.605 16.625 1 94.25 384 GLN A CA 1
ATOM 3024 C C . GLN A 1 384 ? 31.391 4.879 17.375 1 94.25 384 GLN A C 1
ATOM 3026 O O . GLN A 1 384 ? 31.438 4.902 18.594 1 94.25 384 GLN A O 1
ATOM 3031 N N . SER A 1 385 ? 31.703 5.914 16.609 1 95.88 385 SER A N 1
ATOM 3032 C CA . SER A 1 385 ? 32.031 7.195 17.219 1 95.88 385 SER A CA 1
ATOM 3033 C C . SER A 1 385 ? 30.891 7.723 18.078 1 95.88 385 SER A C 1
ATOM 3035 O O . SER A 1 385 ? 31.109 8.164 19.203 1 95.88 385 SER A O 1
ATOM 3037 N N . LEU A 1 386 ? 29.719 7.637 17.594 1 94.88 386 LEU A N 1
ATOM 3038 C CA . LEU A 1 386 ? 28.547 8.102 18.328 1 94.88 386 LEU A CA 1
ATOM 3039 C C . LEU A 1 386 ? 28.375 7.312 19.625 1 94.88 386 LEU A C 1
ATOM 3041 O O . LEU A 1 386 ? 28.109 7.895 20.672 1 94.88 386 LEU A O 1
ATOM 3045 N N . GLN A 1 387 ? 28.547 6.059 19.484 1 91.94 387 GLN A N 1
ATOM 3046 C CA . GLN A 1 387 ? 28.391 5.18 20.641 1 91.94 387 GLN A CA 1
ATOM 3047 C C . GLN A 1 387 ? 29.406 5.496 21.719 1 91.94 387 GLN A C 1
ATOM 3049 O O . GLN A 1 387 ? 29.156 5.305 22.906 1 91.94 387 GLN A O 1
ATOM 3054 N N . GLN A 1 388 ? 30.531 5.934 21.281 1 93.31 388 GLN A N 1
ATOM 3055 C CA . GLN A 1 388 ? 31.594 6.266 22.219 1 93.31 388 GLN A CA 1
ATOM 3056 C C . GLN A 1 388 ? 31.406 7.668 22.797 1 93.31 388 GLN A C 1
ATOM 3058 O O . GLN A 1 388 ? 32.281 8.164 23.516 1 93.31 388 GLN A O 1
ATOM 3063 N N . GLY A 1 389 ? 30.297 8.289 22.391 1 92.94 389 GLY A N 1
ATOM 3064 C CA . GLY A 1 389 ? 29.969 9.586 22.969 1 92.94 389 GLY A CA 1
ATOM 3065 C C . GLY A 1 389 ? 30.516 10.75 22.156 1 92.94 389 GLY A C 1
ATOM 3066 O O . GLY A 1 389 ? 30.406 11.906 22.562 1 92.94 389 GLY A O 1
ATOM 3067 N N . GLN A 1 390 ? 31.125 10.422 21.016 1 95.56 390 GLN A N 1
ATOM 3068 C CA . GLN A 1 390 ? 31.703 11.461 20.188 1 95.56 390 GLN A CA 1
ATOM 3069 C C . GLN A 1 390 ? 30.672 12.023 19.203 1 95.56 390 GLN A C 1
ATOM 3071 O O . GLN A 1 390 ? 30 11.266 18.5 1 95.56 390 GLN A O 1
ATOM 3076 N N . THR A 1 391 ? 30.547 13.328 19.188 1 96.75 391 THR A N 1
ATOM 3077 C CA . THR A 1 391 ? 29.688 13.984 18.188 1 96.75 391 THR A CA 1
ATOM 3078 C C . THR A 1 391 ? 30.328 13.922 16.812 1 96.75 391 THR A C 1
ATOM 3080 O O . THR A 1 391 ? 31.547 14.062 16.672 1 96.75 391 THR A O 1
ATOM 3083 N N . VAL A 1 392 ? 29.516 13.617 15.844 1 97.94 392 VAL A N 1
ATOM 3084 C CA . VAL A 1 392 ? 29.969 13.555 14.461 1 97.94 392 VAL A CA 1
ATOM 3085 C C . VAL A 1 392 ? 29.281 14.641 13.633 1 97.94 392 VAL A C 1
ATOM 3087 O O . VAL A 1 392 ? 28.047 14.789 13.695 1 97.94 392 VAL A O 1
ATOM 3090 N N . VAL A 1 393 ? 30.078 15.445 12.906 1 98.5 393 VAL A N 1
ATOM 3091 C CA . VAL A 1 393 ? 29.562 16.438 11.977 1 98.5 393 VAL A CA 1
ATOM 3092 C C . VAL A 1 393 ? 29.875 16.016 10.547 1 98.5 393 VAL A C 1
ATOM 3094 O O . VAL A 1 393 ? 31.031 15.812 10.188 1 98.5 393 VAL A O 1
ATOM 3097 N N . CYS A 1 394 ? 28.828 15.867 9.758 1 98.06 394 CYS A N 1
ATOM 3098 C CA . CYS A 1 394 ? 28.984 15.453 8.367 1 98.06 394 CYS A CA 1
ATOM 3099 C C . CYS A 1 394 ? 28.781 16.641 7.426 1 98.06 394 CYS A C 1
ATOM 3101 O O . CYS A 1 394 ? 27.781 17.344 7.527 1 98.06 394 CYS A O 1
ATOM 3103 N N . ASP A 1 395 ? 29.766 16.828 6.555 1 97.75 395 ASP A N 1
ATOM 3104 C CA . ASP A 1 395 ? 29.578 17.703 5.402 1 97.75 395 ASP A CA 1
ATOM 3105 C C . ASP A 1 395 ? 28.922 16.969 4.242 1 97.75 395 ASP A C 1
ATOM 3107 O O . ASP A 1 395 ? 29.594 16.234 3.514 1 97.75 395 ASP A O 1
ATOM 3111 N N . ARG A 1 396 ? 27.672 17.219 3.984 1 97.19 396 ARG A N 1
ATOM 3112 C CA . ARG A 1 396 ? 26.797 16.5 3.061 1 97.19 396 ARG A CA 1
ATOM 3113 C C . ARG A 1 396 ? 26.469 15.109 3.584 1 97.19 396 ARG A C 1
ATOM 3115 O O . ARG A 1 396 ? 27.125 14.602 4.492 1 97.19 396 ARG A O 1
ATOM 3122 N N . TYR A 1 397 ? 25.438 14.547 3.189 1 97.69 397 TYR A N 1
ATOM 3123 C CA . TYR A 1 397 ? 24.875 13.273 3.625 1 97.69 397 TYR A CA 1
ATOM 3124 C C . TYR A 1 397 ? 24 12.664 2.547 1 97.69 397 TYR A C 1
ATOM 3126 O O . TYR A 1 397 ? 24.172 12.93 1.358 1 97.69 397 TYR A O 1
ATOM 3134 N N . ALA A 1 398 ? 23.172 11.711 2.896 1 97.81 398 ALA A N 1
ATOM 3135 C CA . ALA A 1 398 ? 22.281 11.039 1.949 1 97.81 398 ALA A CA 1
ATOM 3136 C C . ALA A 1 398 ? 21.344 12.031 1.277 1 97.81 398 ALA A C 1
ATOM 3138 O O . ALA A 1 398 ? 20.922 11.828 0.133 1 97.81 398 ALA A O 1
ATOM 3139 N N . PHE A 1 399 ? 21.078 13.156 1.896 1 98.06 399 PHE A N 1
ATOM 3140 C CA . PHE A 1 399 ? 20.109 14.125 1.412 1 98.06 399 PHE A CA 1
ATOM 3141 C C . PHE A 1 399 ? 20.609 14.82 0.154 1 98.06 399 PHE A C 1
ATOM 3143 O O . PHE A 1 399 ? 19.844 15.062 -0.783 1 98.06 399 PHE A O 1
ATOM 3150 N N . SER A 1 400 ? 21.922 15.094 0.12 1 97 400 SER A N 1
ATOM 3151 C CA . SER A 1 400 ? 22.531 15.594 -1.104 1 97 400 SER A CA 1
ATOM 3152 C C . SER A 1 400 ? 22.422 14.578 -2.234 1 97 400 SER A C 1
ATOM 3154 O O . SER A 1 400 ? 22.078 14.93 -3.365 1 97 400 SER A O 1
ATOM 3156 N N . GLY A 1 401 ? 22.703 13.305 -1.875 1 97 401 GLY A N 1
ATOM 3157 C CA . GLY A 1 401 ? 22.578 12.266 -2.881 1 97 401 GLY A CA 1
ATOM 3158 C C . GLY A 1 401 ? 21.203 12.195 -3.504 1 97 401 GLY A C 1
ATOM 3159 O O . GLY A 1 401 ? 21.062 12.148 -4.727 1 97 401 GLY A O 1
ATOM 3160 N N . ILE A 1 402 ? 20.188 12.25 -2.697 1 97.38 402 ILE A N 1
ATOM 3161 C CA . ILE A 1 402 ? 18.797 12.18 -3.129 1 97.38 402 ILE A CA 1
ATOM 3162 C C . ILE A 1 402 ? 18.453 13.406 -3.977 1 97.38 402 ILE A C 1
ATOM 3164 O O . ILE A 1 402 ? 17.938 13.273 -5.09 1 97.38 402 ILE A O 1
ATOM 3168 N N . ALA A 1 403 ? 18.797 14.594 -3.484 1 96.75 403 ALA A N 1
ATOM 3169 C CA . ALA A 1 403 ? 18.422 15.852 -4.137 1 96.75 403 ALA A CA 1
ATOM 3170 C C . ALA A 1 403 ? 19.078 15.961 -5.512 1 96.75 403 ALA A C 1
ATOM 3172 O O . ALA A 1 403 ? 18.406 16.281 -6.5 1 96.75 403 ALA A O 1
ATOM 3173 N N . TYR A 1 404 ? 20.375 15.68 -5.609 1 96.38 404 TYR A N 1
ATOM 3174 C CA . TYR A 1 404 ? 21.109 15.828 -6.863 1 96.38 404 TYR A CA 1
ATOM 3175 C C . TYR A 1 404 ? 20.641 14.805 -7.895 1 96.38 404 TYR A C 1
ATOM 3177 O O . TYR A 1 404 ? 20.406 15.148 -9.055 1 96.38 404 TYR A O 1
ATOM 3185 N N . SER A 1 405 ? 20.453 13.578 -7.473 1 97 405 SER A N 1
ATOM 3186 C CA . SER A 1 405 ? 20.031 12.539 -8.406 1 97 405 SER A CA 1
ATOM 3187 C C . SER A 1 405 ? 18.594 12.766 -8.859 1 97 405 SER A C 1
ATOM 3189 O O . SER A 1 405 ? 18.266 12.539 -10.031 1 97 405 SER A O 1
ATOM 3191 N N . TRP A 1 406 ? 17.781 13.211 -7.949 1 95.31 406 TRP A N 1
ATOM 3192 C CA . TRP A 1 406 ? 16.422 13.555 -8.328 1 95.31 406 TRP A CA 1
ATOM 3193 C C . TRP A 1 406 ? 16.391 14.711 -9.328 1 95.31 406 TRP A C 1
ATOM 3195 O O . TRP A 1 406 ? 15.656 14.672 -10.312 1 95.31 406 TRP A O 1
ATOM 3205 N N . ALA A 1 407 ? 17.156 15.703 -9.07 1 94.81 407 ALA A N 1
ATOM 3206 C CA . ALA A 1 407 ? 17.266 16.844 -9.969 1 94.81 407 ALA A CA 1
ATOM 3207 C C . ALA A 1 407 ? 17.719 16.406 -11.359 1 94.81 407 ALA A C 1
ATOM 3209 O O . ALA A 1 407 ? 17.375 17.031 -12.359 1 94.81 407 ALA A O 1
ATOM 3210 N N . LYS A 1 408 ? 18.516 15.32 -11.438 1 94.69 408 LYS A N 1
ATOM 3211 C CA . LYS A 1 408 ? 19 14.797 -12.711 1 94.69 408 LYS A CA 1
ATOM 3212 C C . LYS A 1 408 ? 17.891 14.016 -13.438 1 94.69 408 LYS A C 1
ATOM 3214 O O . LYS A 1 408 ? 18.078 13.617 -14.586 1 94.69 408 LYS A O 1
ATOM 3219 N N . GLY A 1 409 ? 16.812 13.758 -12.695 1 92.62 409 GLY A N 1
ATOM 3220 C CA . GLY A 1 409 ? 15.68 13.125 -13.367 1 92.62 409 GLY A CA 1
ATOM 3221 C C . GLY A 1 409 ? 15.461 11.68 -12.938 1 92.62 409 GLY A C 1
ATOM 3222 O O . GLY A 1 409 ? 14.609 10.984 -13.492 1 92.62 409 GLY A O 1
ATOM 3223 N N . LEU A 1 410 ? 16.297 11.148 -11.992 1 94.81 410 LEU A N 1
ATOM 3224 C CA . LEU A 1 410 ? 16.062 9.797 -11.492 1 94.81 410 LEU A CA 1
ATOM 3225 C C . LEU A 1 410 ? 14.812 9.75 -10.609 1 94.81 410 LEU A C 1
ATOM 3227 O O . LEU A 1 410 ? 14.477 10.742 -9.953 1 94.81 410 LEU A O 1
ATOM 3231 N N . PRO A 1 411 ? 14.094 8.641 -10.586 1 92.44 411 PRO A N 1
ATOM 3232 C CA . PRO A 1 411 ? 12.906 8.539 -9.727 1 92.44 411 PRO A CA 1
ATOM 3233 C C . PRO A 1 411 ? 13.234 8.711 -8.25 1 92.44 411 PRO A C 1
ATOM 3235 O O . PRO A 1 411 ? 14.203 8.125 -7.754 1 92.44 411 PRO A O 1
ATOM 3238 N N . LEU A 1 412 ? 12.492 9.445 -7.594 1 93.94 412 LEU A N 1
ATOM 3239 C CA . LEU A 1 412 ? 12.742 9.828 -6.207 1 93.94 412 LEU A CA 1
ATOM 3240 C C . LEU A 1 412 ? 12.852 8.602 -5.312 1 93.94 412 LEU A C 1
ATOM 3242 O O . LEU A 1 412 ? 13.789 8.484 -4.516 1 93.94 412 LEU A O 1
ATOM 3246 N N . ASP A 1 413 ? 11.906 7.609 -5.457 1 93.25 413 ASP A N 1
ATOM 3247 C CA . ASP A 1 413 ? 11.945 6.395 -4.652 1 93.25 413 ASP A CA 1
ATOM 3248 C C . ASP A 1 413 ? 13.258 5.637 -4.855 1 93.25 413 ASP A C 1
ATOM 3250 O O . ASP A 1 413 ? 13.82 5.098 -3.904 1 93.25 413 ASP A O 1
ATOM 3254 N N . TRP A 1 414 ? 13.648 5.637 -6.062 1 95.56 414 TRP A N 1
ATOM 3255 C CA . TRP A 1 414 ? 14.898 4.965 -6.406 1 95.56 414 TRP A CA 1
ATOM 3256 C C . TRP A 1 414 ? 16.078 5.625 -5.707 1 95.56 414 TRP A C 1
ATOM 3258 O O . TRP A 1 414 ? 16.938 4.941 -5.152 1 95.56 414 TRP A O 1
ATOM 3268 N N . CYS A 1 415 ? 16.125 6.965 -5.641 1 96.75 415 CYS A N 1
ATOM 3269 C CA . CYS A 1 415 ? 17.203 7.738 -5.055 1 96.75 415 CYS A CA 1
ATOM 3270 C C . CYS A 1 415 ? 17.297 7.508 -3.553 1 96.75 415 CYS A C 1
ATOM 3272 O O . CYS A 1 415 ? 18.375 7.578 -2.971 1 96.75 415 CYS A O 1
ATOM 3274 N N . ILE A 1 416 ? 16.188 7.227 -2.91 1 96.62 416 ILE A N 1
ATOM 3275 C CA . ILE A 1 416 ? 16.156 7.059 -1.462 1 96.62 416 ILE A CA 1
ATOM 3276 C C . ILE A 1 416 ? 16.547 5.633 -1.096 1 96.62 416 ILE A C 1
ATOM 3278 O O . ILE A 1 416 ? 17.188 5.406 -0.059 1 96.62 416 ILE A O 1
ATOM 3282 N N . GLY A 1 417 ? 16.266 4.68 -1.987 1 96.69 417 GLY A N 1
ATOM 3283 C CA . GLY A 1 417 ? 16.297 3.256 -1.695 1 96.69 417 GLY A CA 1
ATOM 3284 C C . GLY A 1 417 ? 17.672 2.775 -1.274 1 96.69 417 GLY A C 1
ATOM 3285 O O . GLY A 1 417 ? 17.812 1.967 -0.352 1 96.69 417 GLY A O 1
ATOM 3286 N N . SER A 1 418 ? 18.703 3.242 -1.896 1 97.81 418 SER A N 1
ATOM 3287 C CA . SER A 1 418 ? 20.047 2.725 -1.645 1 97.81 418 SER A CA 1
ATOM 3288 C C . SER A 1 418 ? 20.578 3.197 -0.296 1 97.81 418 SER A C 1
ATOM 3290 O O . SER A 1 418 ? 21.484 2.588 0.265 1 97.81 418 SER A O 1
ATOM 3292 N N . ASP A 1 419 ? 20 4.309 0.23 1 97.44 419 ASP A N 1
ATOM 3293 C CA . ASP A 1 419 ? 20.453 4.855 1.504 1 97.44 419 ASP A CA 1
ATOM 3294 C C . ASP A 1 419 ? 19.531 4.441 2.643 1 97.44 419 ASP A C 1
ATOM 3296 O O . ASP A 1 419 ? 19.734 4.824 3.795 1 97.44 419 ASP A O 1
ATOM 3300 N N . ALA A 1 420 ? 18.469 3.705 2.357 1 95.69 420 ALA A N 1
ATOM 3301 C CA . ALA A 1 420 ? 17.578 3.229 3.41 1 95.69 420 ALA A CA 1
ATOM 3302 C C . ALA A 1 420 ? 18.344 2.41 4.449 1 95.69 420 ALA A C 1
ATOM 3304 O O . ALA A 1 420 ? 19.125 1.527 4.098 1 95.69 420 ALA A O 1
ATOM 3305 N N . GLY A 1 421 ? 18.125 2.779 5.707 1 94.06 421 GLY A N 1
ATOM 3306 C CA . GLY A 1 421 ? 18.812 2.09 6.793 1 94.06 421 GLY A CA 1
ATOM 3307 C C . GLY A 1 421 ? 19.859 2.945 7.477 1 94.06 421 GLY A C 1
ATOM 3308 O O . GLY A 1 421 ? 20.266 2.652 8.602 1 94.06 421 GLY A O 1
ATOM 3309 N N . ILE A 1 422 ? 20.422 3.959 6.738 1 95.56 422 ILE A N 1
ATOM 3310 C CA . ILE A 1 422 ? 21.391 4.84 7.402 1 95.56 422 ILE A CA 1
ATOM 3311 C C . ILE A 1 422 ? 20.656 5.707 8.43 1 95.56 422 ILE A C 1
ATOM 3313 O O . ILE A 1 422 ? 19.469 5.957 8.305 1 95.56 422 ILE A O 1
ATOM 3317 N N . PRO A 1 423 ? 21.328 6.191 9.414 1 94.94 423 PRO A N 1
ATOM 3318 C CA . PRO A 1 423 ? 20.656 6.957 10.469 1 94.94 423 PRO A CA 1
ATOM 3319 C C . PRO A 1 423 ? 20.172 8.32 9.992 1 94.94 423 PRO A C 1
ATOM 3321 O O . PRO A 1 423 ? 20.844 8.977 9.188 1 94.94 423 PRO A O 1
ATOM 3324 N N . ILE A 1 424 ? 19.031 8.648 10.469 1 94.88 424 ILE A N 1
ATOM 3325 C CA . ILE A 1 424 ? 18.594 10.039 10.359 1 94.88 424 ILE A CA 1
ATOM 3326 C C . ILE A 1 424 ? 19.328 10.891 11.391 1 94.88 424 ILE A C 1
ATOM 3328 O O . ILE A 1 424 ? 19.344 10.562 12.578 1 94.88 424 ILE A O 1
ATOM 3332 N N . PRO A 1 425 ? 19.938 11.977 10.953 1 96.44 425 PRO A N 1
ATOM 3333 C CA . PRO A 1 425 ? 20.703 12.797 11.891 1 96.44 425 PRO A CA 1
ATOM 3334 C C . PRO A 1 425 ? 19.844 13.406 12.992 1 96.44 425 PRO A C 1
ATOM 3336 O O . PRO A 1 425 ? 18.641 13.57 12.812 1 96.44 425 PRO A O 1
ATOM 3339 N N . ASP A 1 426 ? 20.516 13.703 14.102 1 95.81 426 ASP A N 1
ATOM 3340 C CA . ASP A 1 426 ? 19.844 14.422 15.18 1 95.81 426 ASP A CA 1
ATOM 3341 C C . ASP A 1 426 ? 19.484 15.836 14.742 1 95.81 426 ASP A C 1
ATOM 3343 O O . ASP A 1 426 ? 18.516 16.422 15.25 1 95.81 426 ASP A O 1
ATOM 3347 N N . LEU A 1 427 ? 20.266 16.328 13.844 1 96.94 427 LEU A N 1
ATOM 3348 C CA . LEU A 1 427 ? 20.047 17.672 13.32 1 96.94 427 LEU A CA 1
ATOM 3349 C C . LEU A 1 427 ? 20.625 17.797 11.914 1 96.94 427 LEU A C 1
ATOM 3351 O O . LEU A 1 427 ? 21.75 17.391 11.656 1 96.94 427 LEU A O 1
ATOM 3355 N N . THR A 1 428 ? 19.812 18.234 11.016 1 97.94 428 THR A N 1
ATOM 3356 C CA . THR A 1 428 ? 20.266 18.625 9.688 1 97.94 428 THR A CA 1
ATOM 3357 C C . THR A 1 428 ? 20.172 20.141 9.492 1 97.94 428 THR A C 1
ATOM 3359 O O . THR A 1 428 ? 19.094 20.719 9.672 1 97.94 428 THR A O 1
ATOM 3362 N N . LEU A 1 429 ? 21.266 20.781 9.211 1 98.12 429 LEU A N 1
ATOM 3363 C CA . LEU A 1 429 ? 21.328 22.203 8.883 1 98.12 429 LEU A CA 1
ATOM 3364 C C . LEU A 1 429 ? 21.469 22.406 7.383 1 98.12 429 LEU A C 1
ATOM 3366 O O . LEU A 1 429 ? 22.406 21.906 6.758 1 98.12 429 LEU A O 1
ATOM 3370 N N . PHE A 1 430 ? 20.516 23 6.793 1 97.81 430 PHE A N 1
ATOM 3371 C CA . PHE A 1 430 ? 20.594 23.312 5.371 1 97.81 430 PHE A CA 1
ATOM 3372 C C . PHE A 1 430 ? 20.938 24.781 5.156 1 97.81 430 PHE A C 1
ATOM 3374 O O . PHE A 1 430 ? 20.141 25.672 5.461 1 97.81 430 PHE A O 1
ATOM 3381 N N . LEU A 1 431 ? 22.109 25.047 4.664 1 97.25 431 LEU A N 1
ATOM 3382 C CA . LEU A 1 431 ? 22.516 26.406 4.32 1 97.25 431 LEU A CA 1
ATOM 3383 C C . LEU A 1 431 ? 21.906 26.828 2.986 1 97.25 431 LEU A C 1
ATOM 3385 O O . LEU A 1 431 ? 22.375 26.422 1.926 1 97.25 431 LEU A O 1
ATOM 3389 N N . ASP A 1 432 ? 20.938 27.688 3.027 1 94.5 432 ASP A N 1
ATOM 3390 C CA . ASP A 1 432 ? 20.141 28.078 1.863 1 94.5 432 ASP A CA 1
ATOM 3391 C C . ASP A 1 432 ? 20.688 29.359 1.229 1 94.5 432 ASP A C 1
ATOM 3393 O O . ASP A 1 432 ? 20.703 30.406 1.86 1 94.5 432 ASP A O 1
ATOM 3397 N N . LEU A 1 433 ? 21.172 29.234 0.092 1 91.44 433 LEU A N 1
ATOM 3398 C CA . LEU A 1 433 ? 21.703 30.328 -0.708 1 91.44 433 LEU A CA 1
ATOM 3399 C C . LEU A 1 433 ? 21.203 30.234 -2.15 1 91.44 433 LEU A C 1
ATOM 3401 O O . LEU A 1 433 ? 21.25 29.156 -2.754 1 91.44 433 LEU A O 1
ATOM 3405 N N . ASP A 1 434 ? 20.688 31.359 -2.652 1 87.25 434 ASP A N 1
ATOM 3406 C CA . ASP A 1 434 ? 20.188 31.328 -4.027 1 87.25 434 ASP A CA 1
ATOM 3407 C C . ASP A 1 434 ? 21.344 31.109 -5.016 1 87.25 434 ASP A C 1
ATOM 3409 O O . ASP A 1 434 ? 22.469 31.547 -4.77 1 87.25 434 ASP A O 1
ATOM 3413 N N . GLU A 1 435 ? 20.984 30.469 -6.09 1 82.5 435 GLU A N 1
ATOM 3414 C CA . GLU A 1 435 ? 21.969 30.031 -7.07 1 82.5 435 GLU A CA 1
ATOM 3415 C C . GLU A 1 435 ? 22.656 31.234 -7.719 1 82.5 435 GLU A C 1
ATOM 3417 O O . GLU A 1 435 ? 23.828 31.156 -8.086 1 82.5 435 GLU A O 1
ATOM 3422 N N . GLU A 1 436 ? 21.984 32.344 -7.82 1 83.56 436 GLU A N 1
ATOM 3423 C CA . GLU A 1 436 ? 22.578 33.562 -8.406 1 83.56 436 GLU A CA 1
ATOM 3424 C C . GLU A 1 436 ? 23.703 34.094 -7.539 1 83.56 436 GLU A C 1
ATOM 3426 O O . GLU A 1 436 ? 24.797 34.406 -8.047 1 83.56 436 GLU A O 1
ATOM 3431 N N . THR A 1 437 ? 23.469 34.125 -6.277 1 86.06 437 THR A N 1
ATOM 3432 C CA . THR A 1 437 ? 24.484 34.594 -5.336 1 86.06 437 THR A CA 1
ATOM 3433 C C . THR A 1 437 ? 25.641 33.594 -5.262 1 86.06 437 THR A C 1
ATOM 3435 O O . THR A 1 437 ? 26.812 34 -5.262 1 86.06 437 THR A O 1
ATOM 3438 N N . ALA A 1 438 ? 25.328 32.312 -5.305 1 85.81 438 ALA A N 1
ATOM 3439 C CA . ALA A 1 438 ? 26.344 31.266 -5.211 1 85.81 438 ALA A CA 1
ATOM 3440 C C . ALA A 1 438 ? 27.281 31.297 -6.414 1 85.81 438 ALA A C 1
ATOM 3442 O O . ALA A 1 438 ? 28.484 31.062 -6.277 1 85.81 438 ALA A O 1
ATOM 3443 N N . SER A 1 439 ? 26.75 31.625 -7.539 1 86.12 439 SER A N 1
ATOM 3444 C CA . SER A 1 439 ? 27.516 31.578 -8.781 1 86.12 439 SER A CA 1
ATOM 3445 C C . SER A 1 439 ? 28.516 32.719 -8.859 1 86.12 439 SER A C 1
ATOM 3447 O O . SER A 1 439 ? 29.438 32.688 -9.688 1 86.12 439 SER A O 1
ATOM 3449 N N . THR A 1 440 ? 28.344 33.688 -7.957 1 84 440 THR A N 1
ATOM 3450 C CA . THR A 1 440 ? 29.25 34.812 -7.961 1 84 440 THR A CA 1
ATOM 3451 C C . THR A 1 440 ? 30.469 34.562 -7.09 1 84 440 THR A C 1
ATOM 3453 O O . THR A 1 440 ? 31.469 35.281 -7.152 1 84 440 THR A O 1
ATOM 3456 N N . ARG A 1 441 ? 30.391 33.531 -6.434 1 81.88 441 ARG A N 1
ATOM 3457 C CA . ARG A 1 441 ? 31.5 33.188 -5.535 1 81.88 441 ARG A CA 1
ATOM 3458 C C . ARG A 1 441 ? 32.625 32.531 -6.285 1 81.88 441 ARG A C 1
ATOM 3460 O O . ARG A 1 441 ? 32.438 31.984 -7.379 1 81.88 441 ARG A O 1
ATOM 3467 N N . ALA A 1 442 ? 33.75 32.531 -5.684 1 74.06 442 ALA A N 1
ATOM 3468 C CA . ALA A 1 442 ? 35 32.125 -6.348 1 74.06 442 ALA A CA 1
ATOM 3469 C C . ALA A 1 442 ? 34.906 30.641 -6.758 1 74.06 442 ALA A C 1
ATOM 3471 O O . ALA A 1 442 ? 34.375 29.812 -6.031 1 74.06 442 ALA A O 1
ATOM 3472 N N . SER A 1 443 ? 35.406 30.281 -7.957 1 76.81 443 SER A N 1
ATOM 3473 C CA . SER A 1 443 ? 35.688 28.953 -8.492 1 76.81 443 SER A CA 1
ATOM 3474 C C . SER A 1 443 ? 34.406 28.219 -8.852 1 76.81 443 SER A C 1
ATOM 3476 O O . SER A 1 443 ? 34.406 26.984 -8.992 1 76.81 443 SER A O 1
ATOM 3478 N N . PHE A 1 444 ? 33.344 28.969 -8.891 1 83.81 444 PHE A N 1
ATOM 3479 C CA . PHE A 1 444 ? 32.094 28.344 -9.367 1 83.81 444 PHE A CA 1
ATOM 3480 C C . PHE A 1 444 ? 32.25 27.875 -10.812 1 83.81 444 PHE A C 1
ATOM 3482 O O . PHE A 1 444 ? 32.75 28.625 -11.664 1 83.81 444 PHE A O 1
ATOM 3489 N N . GLY A 1 445 ? 31.938 26.594 -11.086 1 83.25 445 GLY A N 1
ATOM 3490 C CA . GLY A 1 445 ? 32.031 26.062 -12.438 1 83.25 445 GLY A CA 1
ATOM 3491 C C . GLY A 1 445 ? 33.094 25.016 -12.602 1 83.25 445 GLY A C 1
ATOM 3492 O O . GLY A 1 445 ? 33.125 24.281 -13.586 1 83.25 445 GLY A O 1
ATOM 3493 N N . ASP A 1 446 ? 33.938 24.906 -11.68 1 85.31 446 ASP A N 1
ATOM 3494 C CA . ASP A 1 446 ? 35.062 23.953 -11.75 1 85.31 446 ASP A CA 1
ATOM 3495 C C . ASP A 1 446 ? 34.531 22.516 -11.719 1 85.31 446 ASP A C 1
ATOM 3497 O O . ASP A 1 446 ? 35.062 21.656 -12.438 1 85.31 446 ASP A O 1
ATOM 3501 N N . GLU A 1 447 ? 33.5 22.266 -10.945 1 87.81 447 GLU A N 1
ATOM 3502 C CA . GLU A 1 447 ? 33 20.906 -10.805 1 87.81 447 GLU A CA 1
ATOM 3503 C C . GLU A 1 447 ? 31.734 20.688 -11.641 1 87.81 447 GLU A C 1
ATOM 3505 O O . GLU A 1 447 ? 31.047 21.656 -11.984 1 87.81 447 GLU A O 1
ATOM 3510 N N . ARG A 1 448 ? 31.469 19.469 -11.914 1 89.12 448 ARG A N 1
ATOM 3511 C CA . ARG A 1 448 ? 30.453 19 -12.852 1 89.12 448 ARG A CA 1
ATOM 3512 C C . ARG A 1 448 ? 29.094 19.609 -12.531 1 89.12 448 ARG A C 1
ATOM 3514 O O . ARG A 1 448 ? 28.344 19.984 -13.43 1 89.12 448 ARG A O 1
ATOM 3521 N N . TYR A 1 449 ? 28.781 19.797 -11.281 1 89.5 449 TYR A N 1
ATOM 3522 C CA . TYR A 1 449 ? 27.422 20.141 -10.883 1 89.5 449 TYR A CA 1
ATOM 3523 C C . TYR A 1 449 ? 27.281 21.656 -10.734 1 89.5 449 TYR A C 1
ATOM 3525 O O . TYR A 1 449 ? 26.172 22.156 -10.516 1 89.5 449 TYR A O 1
ATOM 3533 N N . GLU A 1 450 ? 28.312 22.406 -10.906 1 88.81 450 GLU A N 1
ATOM 3534 C CA . GLU A 1 450 ? 28.281 23.844 -10.68 1 88.81 450 GLU A CA 1
ATOM 3535 C C . GLU A 1 450 ? 27.781 24.594 -11.906 1 88.81 450 GLU A C 1
ATOM 3537 O O . GLU A 1 450 ? 28.516 25.391 -12.508 1 88.81 450 GLU A O 1
ATOM 3542 N N . LYS A 1 451 ? 26.609 24.344 -12.258 1 88.56 451 LYS A N 1
ATOM 3543 C CA . LYS A 1 451 ? 25.812 25.016 -13.281 1 88.56 451 LYS A CA 1
ATOM 3544 C C . LYS A 1 451 ? 24.562 25.656 -12.688 1 88.56 451 LYS A C 1
ATOM 3546 O O . LYS A 1 451 ? 23.812 25.016 -11.953 1 88.56 451 LYS A O 1
ATOM 3551 N N . ARG A 1 452 ? 24.375 26.828 -12.961 1 88.5 452 ARG A N 1
ATOM 3552 C CA . ARG A 1 452 ? 23.328 27.625 -12.32 1 88.5 452 ARG A CA 1
ATOM 3553 C C . ARG A 1 452 ? 21.969 26.969 -12.461 1 88.5 452 ARG A C 1
ATOM 3555 O O . ARG A 1 452 ? 21.25 26.781 -11.469 1 88.5 452 ARG A O 1
ATOM 3562 N N . ALA A 1 453 ? 21.594 26.625 -13.664 1 89.06 453 ALA A N 1
ATOM 3563 C CA . ALA A 1 453 ? 20.281 26.031 -13.922 1 89.06 453 ALA A CA 1
ATOM 3564 C C . ALA A 1 453 ? 20.094 24.734 -13.156 1 89.06 453 ALA A C 1
ATOM 3566 O O . ALA A 1 453 ? 19.016 24.453 -12.625 1 89.06 453 ALA A O 1
ATOM 3567 N N . PHE A 1 454 ? 21.172 24.031 -13.062 1 92.56 454 PHE A N 1
ATOM 3568 C CA . PHE A 1 454 ? 21.109 22.766 -12.352 1 92.56 454 PHE A CA 1
ATOM 3569 C C . PHE A 1 454 ? 21.016 23 -10.844 1 92.56 454 PHE A C 1
ATOM 3571 O O . PHE A 1 454 ? 20.219 22.328 -10.164 1 92.56 454 PHE A O 1
ATOM 3578 N N . GLN A 1 455 ? 21.797 23.891 -10.375 1 91.75 455 GLN A N 1
ATOM 3579 C CA . GLN A 1 455 ? 21.781 24.188 -8.945 1 91.75 455 GLN A CA 1
ATOM 3580 C C . GLN A 1 455 ? 20.422 24.719 -8.508 1 91.75 455 GLN A C 1
ATOM 3582 O O . GLN A 1 455 ? 19.984 24.453 -7.379 1 91.75 455 GLN A O 1
ATOM 3587 N N . GLU A 1 456 ? 19.766 25.438 -9.375 1 92.19 456 GLU A N 1
ATOM 3588 C CA . GLU A 1 456 ? 18.406 25.891 -9.086 1 92.19 456 GLU A CA 1
ATOM 3589 C C . GLU A 1 456 ? 17.469 24.703 -8.906 1 92.19 456 GLU A C 1
ATOM 3591 O O . GLU A 1 456 ? 16.656 24.688 -7.98 1 92.19 456 GLU A O 1
ATOM 3596 N N . LYS A 1 457 ? 17.562 23.719 -9.758 1 92.69 457 LYS A N 1
ATOM 3597 C CA . LYS A 1 457 ? 16.75 22.516 -9.648 1 92.69 457 LYS A CA 1
ATOM 3598 C C . LYS A 1 457 ? 17.062 21.75 -8.359 1 92.69 457 LYS A C 1
ATOM 3600 O O . LYS A 1 457 ? 16.141 21.266 -7.68 1 92.69 457 LYS A O 1
ATOM 3605 N N . VAL A 1 458 ? 18.328 21.656 -8.047 1 94.81 458 VAL A N 1
ATOM 3606 C CA . VAL A 1 458 ? 18.75 20.969 -6.836 1 94.81 458 VAL A CA 1
ATOM 3607 C C . VAL A 1 458 ? 18.172 21.656 -5.609 1 94.81 458 VAL A C 1
ATOM 3609 O O . VAL A 1 458 ? 17.688 21 -4.688 1 94.81 458 VAL A O 1
ATOM 3612 N N . ARG A 1 459 ? 18.188 22.984 -5.625 1 93.12 459 ARG A N 1
ATOM 3613 C CA . ARG A 1 459 ? 17.625 23.734 -4.516 1 93.12 459 ARG A CA 1
ATOM 3614 C C . ARG A 1 459 ? 16.141 23.406 -4.332 1 93.12 459 ARG A C 1
ATOM 3616 O O . ARG A 1 459 ? 15.68 23.203 -3.205 1 93.12 459 ARG A O 1
ATOM 3623 N N . HIS A 1 460 ? 15.469 23.328 -5.395 1 90.62 460 HIS A N 1
ATOM 3624 C CA . HIS A 1 460 ? 14.047 23 -5.352 1 90.62 460 HIS A CA 1
ATOM 3625 C C . HIS A 1 460 ? 13.828 21.609 -4.785 1 90.62 460 HIS A C 1
ATOM 3627 O O . HIS A 1 460 ? 12.922 21.391 -3.971 1 90.62 460 HIS A O 1
ATOM 3633 N N . THR A 1 461 ? 14.625 20.625 -5.207 1 93.31 461 THR A N 1
ATOM 3634 C CA . THR A 1 461 ? 14.484 19.266 -4.723 1 93.31 461 THR A CA 1
ATOM 3635 C C . THR A 1 461 ? 14.758 19.188 -3.225 1 93.31 461 THR A C 1
ATOM 3637 O O . THR A 1 461 ? 14.133 18.406 -2.51 1 93.31 461 THR A O 1
ATOM 3640 N N . PHE A 1 462 ? 15.68 20.047 -2.725 1 94.19 462 PHE A N 1
ATOM 3641 C CA . PHE A 1 462 ? 16 20.047 -1.303 1 94.19 462 PHE A CA 1
ATOM 3642 C C . PHE A 1 462 ? 14.789 20.469 -0.473 1 94.19 462 PHE A C 1
ATOM 3644 O O . PHE A 1 462 ? 14.609 20 0.652 1 94.19 462 PHE A O 1
ATOM 3651 N N . TYR A 1 463 ? 13.938 21.281 -1.021 1 89.88 463 TYR A N 1
ATOM 3652 C CA . TYR A 1 463 ? 12.719 21.656 -0.318 1 89.88 463 TYR A CA 1
ATOM 3653 C C . TYR A 1 463 ? 11.836 20.438 -0.07 1 89.88 463 TYR A C 1
ATOM 3655 O O . TYR A 1 463 ? 11.273 20.281 1.015 1 89.88 463 TYR A O 1
ATOM 3663 N N . GLN A 1 464 ? 11.844 19.609 -0.983 1 89.69 464 GLN A N 1
ATOM 3664 C CA . GLN A 1 464 ? 11.039 18.406 -0.853 1 89.69 464 GLN A CA 1
ATOM 3665 C C . GLN A 1 464 ? 11.703 17.406 0.082 1 89.69 464 GLN A C 1
ATOM 3667 O O . GLN A 1 464 ? 11.023 16.75 0.884 1 89.69 464 GLN A O 1
ATOM 3672 N N . VAL A 1 465 ? 13.008 17.297 -0.023 1 94.5 465 VAL A N 1
ATOM 3673 C CA . VAL A 1 465 ? 13.75 16.391 0.851 1 94.5 465 VAL A CA 1
ATOM 3674 C C . VAL A 1 465 ? 13.516 16.781 2.311 1 94.5 465 VAL A C 1
ATOM 3676 O O . VAL A 1 465 ? 13.266 15.922 3.156 1 94.5 465 VAL A O 1
ATOM 3679 N N . GLU A 1 466 ? 13.57 18.078 2.543 1 93.94 466 GLU A N 1
ATOM 3680 C CA . GLU A 1 466 ? 13.281 18.609 3.873 1 93.94 466 GLU A CA 1
ATOM 3681 C C . GLU A 1 466 ? 11.938 18.109 4.391 1 93.94 466 GLU A C 1
ATOM 3683 O O . GLU A 1 466 ? 11.836 17.656 5.531 1 93.94 466 GLU A O 1
ATOM 3688 N N . SER A 1 467 ? 10.992 18.078 3.541 1 90.25 467 SER A N 1
ATOM 3689 C CA . SER A 1 467 ? 9.625 17.734 3.922 1 90.25 467 SER A CA 1
ATOM 3690 C C . SER A 1 467 ? 9.516 16.266 4.324 1 90.25 467 SER A C 1
ATOM 3692 O O . SER A 1 467 ? 8.969 15.945 5.383 1 90.25 467 SER A O 1
ATOM 3694 N N . PHE A 1 468 ? 10.016 15.375 3.504 1 90.12 468 PHE A N 1
ATOM 3695 C CA . PHE A 1 468 ? 9.797 13.969 3.824 1 90.12 468 PHE A CA 1
ATOM 3696 C C . PHE A 1 468 ? 10.766 13.5 4.91 1 90.12 468 PHE A C 1
ATOM 3698 O O . PHE A 1 468 ? 10.492 12.531 5.613 1 90.12 468 PHE A O 1
ATOM 3705 N N . VAL A 1 469 ? 11.883 14.219 5.137 1 92.56 469 VAL A N 1
ATOM 3706 C CA . VAL A 1 469 ? 12.742 13.914 6.277 1 92.56 469 VAL A CA 1
ATOM 3707 C C . VAL A 1 469 ? 12.047 14.328 7.57 1 92.56 469 VAL A C 1
ATOM 3709 O O . VAL A 1 469 ? 12.031 13.578 8.547 1 92.56 469 VAL A O 1
ATOM 3712 N N . GLN A 1 470 ? 11.453 15.484 7.555 1 91.12 470 GLN A N 1
ATOM 3713 C CA . GLN A 1 470 ? 10.727 15.961 8.727 1 91.12 470 GLN A CA 1
ATOM 3714 C C . GLN A 1 470 ? 9.516 15.078 9.016 1 91.12 470 GLN A C 1
ATOM 3716 O O . GLN A 1 470 ? 9.164 14.859 10.172 1 91.12 470 GLN A O 1
ATOM 3721 N N . TYR A 1 471 ? 8.922 14.594 7.977 1 90.38 471 TYR A N 1
ATOM 3722 C CA . TYR A 1 471 ? 7.754 13.734 8.125 1 90.38 471 TYR A CA 1
ATOM 3723 C C . TYR A 1 471 ? 8.086 12.508 8.961 1 90.38 471 TYR A C 1
ATOM 3725 O O . TYR A 1 471 ? 7.266 12.055 9.766 1 90.38 471 TYR A O 1
ATOM 3733 N N . VAL A 1 472 ? 9.297 12.031 8.836 1 88.56 472 VAL A N 1
ATOM 3734 C CA . VAL A 1 472 ? 9.648 10.812 9.547 1 88.56 472 VAL A CA 1
ATOM 3735 C C . VAL A 1 472 ? 10.398 11.164 10.828 1 88.56 472 VAL A C 1
ATOM 3737 O O . VAL A 1 472 ? 11.094 10.32 11.398 1 88.56 472 VAL A O 1
ATOM 3740 N N . GLY A 1 473 ? 10.367 12.406 11.25 1 84.94 473 GLY A N 1
ATOM 3741 C CA . GLY A 1 473 ? 10.844 12.781 12.57 1 84.94 473 GLY A CA 1
ATOM 3742 C C . GLY A 1 473 ? 12.211 13.422 12.547 1 84.94 473 GLY A C 1
ATOM 3743 O O . GLY A 1 473 ? 12.797 13.688 13.602 1 84.94 473 GLY A O 1
ATOM 3744 N N . GLY A 1 474 ? 12.742 13.656 11.383 1 91.06 474 GLY A N 1
ATOM 3745 C CA . GLY A 1 474 ? 14.023 14.336 11.305 1 91.06 474 GLY A CA 1
ATOM 3746 C C . GLY A 1 474 ? 13.945 15.805 11.68 1 91.06 474 GLY A C 1
ATOM 3747 O O . GLY A 1 474 ? 12.945 16.469 11.391 1 91.06 474 GLY A O 1
ATOM 3748 N N . HIS A 1 475 ? 14.977 16.297 12.352 1 93.56 475 HIS A N 1
ATOM 3749 C CA . HIS A 1 475 ? 15.102 17.703 12.703 1 93.56 475 HIS A CA 1
ATOM 3750 C C . HIS A 1 475 ? 15.867 18.484 11.633 1 93.56 475 HIS A C 1
ATOM 3752 O O . HIS A 1 475 ? 17.047 18.203 11.391 1 93.56 475 HIS A O 1
ATOM 3758 N N . TRP A 1 476 ? 15.227 19.375 11.016 1 95.38 476 TRP A N 1
ATOM 3759 C CA . TRP A 1 476 ? 15.789 20.094 9.875 1 95.38 476 TRP A CA 1
ATOM 3760 C C . TRP A 1 476 ? 15.664 21.594 10.07 1 95.38 476 TRP A C 1
ATOM 3762 O O . TRP A 1 476 ? 14.578 22.109 10.367 1 95.38 476 TRP A O 1
ATOM 3772 N N . ILE A 1 477 ? 16.766 22.328 10.008 1 96.19 477 ILE A N 1
ATOM 3773 C CA . ILE A 1 477 ? 16.766 23.781 10.125 1 96.19 477 ILE A CA 1
ATOM 3774 C C . ILE A 1 477 ? 17.344 24.391 8.852 1 96.19 477 ILE A C 1
ATOM 3776 O O . ILE A 1 477 ? 18.469 24.094 8.461 1 96.19 477 ILE A O 1
ATOM 3780 N N . ARG A 1 478 ? 16.531 25.156 8.242 1 94.69 478 ARG A N 1
ATOM 3781 C CA . ARG A 1 478 ? 17 25.922 7.09 1 94.69 478 ARG A CA 1
ATOM 3782 C C . ARG A 1 478 ? 17.562 27.266 7.527 1 94.69 478 ARG A C 1
ATOM 3784 O O . ARG A 1 478 ? 16.906 28.031 8.234 1 94.69 478 ARG A O 1
ATOM 3791 N N . ILE A 1 479 ? 18.75 27.562 7.133 1 96.31 479 ILE A N 1
ATOM 3792 C CA . ILE A 1 479 ? 19.453 28.781 7.551 1 96.31 479 ILE A CA 1
ATOM 3793 C C . ILE A 1 479 ? 19.734 29.656 6.328 1 96.31 479 ILE A C 1
ATOM 3795 O O . ILE A 1 479 ? 20.266 29.172 5.328 1 96.31 479 ILE A O 1
ATOM 3799 N N . ASP A 1 480 ? 19.344 30.906 6.383 1 94.5 480 ASP A N 1
ATOM 3800 C CA . ASP A 1 480 ? 19.703 31.875 5.344 1 94.5 480 ASP A CA 1
ATOM 3801 C C . ASP A 1 480 ? 21.219 32.094 5.32 1 94.5 480 ASP A C 1
ATOM 3803 O O . ASP A 1 480 ? 21.766 32.688 6.25 1 94.5 480 ASP A O 1
ATOM 3807 N N . ALA A 1 481 ? 21.844 31.672 4.266 1 94.69 481 ALA A N 1
ATOM 3808 C CA . ALA A 1 481 ? 23.297 31.719 4.188 1 94.69 481 ALA A CA 1
ATOM 3809 C C . ALA A 1 481 ? 23.766 32.938 3.385 1 94.69 481 ALA A C 1
ATOM 3811 O O . ALA A 1 481 ? 24.922 33 2.938 1 94.69 481 ALA A O 1
ATOM 3812 N N . SER A 1 482 ? 22.922 33.906 3.139 1 91 482 SER A N 1
ATOM 3813 C CA . SER A 1 482 ? 23.281 35.094 2.354 1 91 482 SER A CA 1
ATOM 3814 C C . SER A 1 482 ? 24 36.125 3.211 1 91 482 SER A C 1
ATOM 3816 O O . SER A 1 482 ? 24.641 37.031 2.684 1 91 482 SER A O 1
ATOM 3818 N N . GLY A 1 483 ? 23.875 36.062 4.539 1 89.81 483 GLY A N 1
ATOM 3819 C CA . GLY A 1 483 ? 24.547 37 5.43 1 89.81 483 GLY A CA 1
ATOM 3820 C C . GLY A 1 483 ? 26.031 36.719 5.578 1 89.81 483 GLY A C 1
ATOM 3821 O O . GLY A 1 483 ? 26.609 35.938 4.82 1 89.81 483 GLY A O 1
ATOM 3822 N N . THR A 1 484 ? 26.672 37.375 6.582 1 92.94 484 THR A N 1
ATOM 3823 C CA . THR A 1 484 ? 28.094 37.188 6.848 1 92.94 484 THR A CA 1
ATOM 3824 C C . THR A 1 484 ? 28.312 35.812 7.52 1 92.94 484 THR A C 1
ATOM 3826 O O . THR A 1 484 ? 27.422 35.281 8.18 1 92.94 484 THR A O 1
ATOM 3829 N N . PRO A 1 485 ? 29.516 35.219 7.344 1 94.12 485 PRO A N 1
ATOM 3830 C CA . PRO A 1 485 ? 29.812 33.938 7.988 1 94.12 485 PRO A CA 1
ATOM 3831 C C . PRO A 1 485 ? 29.562 33.938 9.492 1 94.12 485 PRO A C 1
ATOM 3833 O O . PRO A 1 485 ? 29.094 32.938 10.055 1 94.12 485 PRO A O 1
ATOM 3836 N N . ASP A 1 486 ? 29.75 35.125 10.133 1 96.75 486 ASP A N 1
ATOM 3837 C CA . ASP A 1 486 ? 29.562 35.219 11.578 1 96.75 486 ASP A CA 1
ATOM 3838 C C . ASP A 1 486 ? 28.094 35.156 11.953 1 96.75 486 ASP A C 1
ATOM 3840 O O . ASP A 1 486 ? 27.719 34.531 12.953 1 96.75 486 ASP A O 1
ATOM 3844 N N . LYS A 1 487 ? 27.328 35.844 11.148 1 95.94 487 LYS A N 1
ATOM 3845 C CA . LYS A 1 487 ? 25.891 35.812 11.406 1 95.94 487 LYS A CA 1
ATOM 3846 C C . LYS A 1 487 ? 25.312 34.406 11.195 1 95.94 487 LYS A C 1
ATOM 3848 O O . LYS A 1 487 ? 24.469 33.938 11.977 1 95.94 487 LYS A O 1
ATOM 3853 N N . VAL A 1 488 ? 25.719 33.781 10.133 1 96.56 488 VAL A N 1
ATOM 3854 C CA . VAL A 1 488 ? 25.297 32.406 9.859 1 96.56 488 VAL A CA 1
ATOM 3855 C C . VAL A 1 488 ? 25.75 31.5 10.992 1 96.56 488 VAL A C 1
ATOM 3857 O O . VAL A 1 488 ? 24.969 30.656 11.461 1 96.56 488 VAL A O 1
ATOM 3860 N N . TRP A 1 489 ? 26.938 31.734 11.484 1 97.5 489 TRP A N 1
ATOM 3861 C CA . TRP A 1 489 ? 27.516 30.938 12.555 1 97.5 489 TRP A CA 1
ATOM 3862 C C . TRP A 1 489 ? 26.672 31.047 13.828 1 97.5 489 TRP A C 1
ATOM 3864 O O . TRP A 1 489 ? 26.422 30.047 14.5 1 97.5 489 TRP A O 1
ATOM 3874 N N . GLU A 1 490 ? 26.219 32.219 14.148 1 97.25 490 GLU A N 1
ATOM 3875 C CA . GLU A 1 490 ? 25.406 32.438 15.352 1 97.25 490 GLU A CA 1
ATOM 3876 C C . GLU A 1 490 ? 24.141 31.578 15.328 1 97.25 490 GLU A C 1
ATOM 3878 O O . GLU A 1 490 ? 23.781 30.969 16.344 1 97.25 490 GLU A O 1
ATOM 3883 N N . THR A 1 491 ? 23.578 31.562 14.188 1 96.5 491 THR A N 1
ATOM 3884 C CA . THR A 1 491 ? 22.375 30.766 14.023 1 96.5 491 THR A CA 1
ATOM 3885 C C . THR A 1 491 ? 22.688 29.281 14.172 1 96.5 491 THR A C 1
ATOM 3887 O O . THR A 1 491 ? 21.969 28.547 14.852 1 96.5 491 THR A O 1
ATOM 3890 N N . ILE A 1 492 ? 23.766 28.828 13.57 1 97.81 492 ILE A N 1
ATOM 3891 C CA . ILE A 1 492 ? 24.172 27.438 13.609 1 97.81 492 ILE A CA 1
ATOM 3892 C C . ILE A 1 492 ? 24.484 27.031 15.047 1 97.81 492 ILE A C 1
ATOM 3894 O O . ILE A 1 492 ? 23.984 26 15.531 1 97.81 492 ILE A O 1
ATOM 3898 N N . GLN A 1 493 ? 25.25 27.859 15.703 1 97.44 493 GLN A N 1
ATOM 3899 C CA . GLN A 1 493 ? 25.672 27.578 17.078 1 97.44 493 GLN A CA 1
ATOM 3900 C C . GLN A 1 493 ? 24.469 27.422 18 1 97.44 493 GLN A C 1
ATOM 3902 O O . GLN A 1 493 ? 24.438 26.531 18.844 1 97.44 493 GLN A O 1
ATOM 3907 N N . HIS A 1 494 ? 23.531 28.266 17.828 1 96.56 494 HIS A N 1
ATOM 3908 C CA . HIS A 1 494 ? 22.328 28.25 18.656 1 96.56 494 HIS A CA 1
ATOM 3909 C C . HIS A 1 494 ? 21.609 26.906 18.547 1 96.56 494 HIS A C 1
ATOM 3911 O O . HIS A 1 494 ? 21.312 26.266 19.562 1 96.56 494 HIS A O 1
ATOM 3917 N N . HIS A 1 495 ? 21.375 26.438 17.359 1 95.88 495 HIS A N 1
ATOM 3918 C CA . HIS A 1 495 ? 20.609 25.219 17.141 1 95.88 495 HIS A CA 1
ATOM 3919 C C . HIS A 1 495 ? 21.422 23.984 17.516 1 95.88 495 HIS A C 1
ATOM 3921 O O . HIS A 1 495 ? 20.859 23.031 18.078 1 95.88 495 HIS A O 1
ATOM 3927 N N . THR A 1 496 ? 22.672 23.969 17.25 1 96.94 496 THR A N 1
ATOM 3928 C CA . THR A 1 496 ? 23.516 22.797 17.547 1 96.94 496 THR A CA 1
ATOM 3929 C C . THR A 1 496 ? 23.703 22.641 19.047 1 96.94 496 THR A C 1
ATOM 3931 O O . THR A 1 496 ? 23.672 21.531 19.562 1 96.94 496 THR A O 1
ATOM 3934 N N . ASP A 1 497 ? 23.891 23.797 19.766 1 96.19 497 ASP A N 1
ATOM 3935 C CA . ASP A 1 497 ? 24.031 23.734 21.219 1 96.19 497 ASP A CA 1
ATOM 3936 C C . ASP A 1 497 ? 22.781 23.172 21.875 1 96.19 497 ASP A C 1
ATOM 3938 O O . ASP A 1 497 ? 22.875 22.406 22.828 1 96.19 497 ASP A O 1
ATOM 3942 N N . SER A 1 498 ? 21.719 23.594 21.359 1 93.06 498 SER A N 1
ATOM 3943 C CA . SER A 1 498 ? 20.453 23.109 21.906 1 93.06 498 SER A CA 1
ATOM 3944 C C . SER A 1 498 ? 20.344 21.594 21.75 1 93.06 498 SER A C 1
ATOM 3946 O O . SER A 1 498 ? 19.969 20.891 22.703 1 93.06 498 SER A O 1
ATOM 3948 N N . VAL A 1 499 ? 20.703 21.016 20.625 1 93.06 499 VAL A N 1
ATOM 3949 C CA . VAL A 1 499 ? 20.594 19.594 20.328 1 93.06 499 VAL A CA 1
ATOM 3950 C C . VAL A 1 499 ? 21.578 18.812 21.172 1 93.06 499 VAL A C 1
ATOM 3952 O O . VAL A 1 499 ? 21.234 17.766 21.734 1 93.06 499 VAL A O 1
ATOM 3955 N N . VAL A 1 500 ? 22.766 19.297 21.281 1 93.12 500 VAL A N 1
ATOM 3956 C CA . VAL A 1 500 ? 23.812 18.594 22.031 1 93.12 500 VAL A CA 1
ATOM 3957 C C . VAL A 1 500 ? 23.484 18.625 23.516 1 93.12 500 VAL A C 1
ATOM 3959 O O . VAL A 1 500 ? 23.703 17.625 24.219 1 93.12 500 VAL A O 1
ATOM 3962 N N . SER A 1 501 ? 22.906 19.688 23.969 1 90.62 501 SER A N 1
ATOM 3963 C CA . SER A 1 501 ? 22.578 19.828 25.391 1 90.62 501 SER A CA 1
ATOM 3964 C C . SER A 1 501 ? 21.391 18.938 25.766 1 90.62 501 SER A C 1
ATOM 3966 O O . SER A 1 501 ? 21.359 18.375 26.859 1 90.62 501 SER A O 1
ATOM 3968 N N . GLN A 1 502 ? 20.375 18.875 24.953 1 86.12 502 GLN A N 1
ATOM 3969 C CA . GLN A 1 502 ? 19.188 18.062 25.203 1 86.12 502 GLN A CA 1
ATOM 3970 C C . GLN A 1 502 ? 19.516 16.578 25.141 1 86.12 502 GLN A C 1
ATOM 3972 O O . GLN A 1 502 ? 18.828 15.758 25.766 1 86.12 502 GLN A O 1
ATOM 3977 N N . GLY A 1 503 ? 20.578 16.25 24.531 1 77.12 503 GLY A N 1
ATOM 3978 C CA . GLY A 1 503 ? 20.953 14.859 24.359 1 77.12 503 GLY A CA 1
ATOM 3979 C C . GLY A 1 503 ? 20.266 14.195 23.172 1 77.12 503 GLY A C 1
ATOM 3980 O O . GLY A 1 503 ? 19.078 14.43 22.922 1 77.12 503 GLY A O 1
ATOM 3981 N N . PRO A 1 504 ? 21.078 13.438 22.516 1 71.06 504 PRO A N 1
ATOM 3982 C CA . PRO A 1 504 ? 20.5 12.828 21.312 1 71.06 504 PRO A CA 1
ATOM 3983 C C . PRO A 1 504 ? 19.484 11.734 21.641 1 71.06 504 PRO A C 1
ATOM 3985 O O . PRO A 1 504 ? 19.547 11.125 22.719 1 71.06 504 PRO A O 1
ATOM 3988 N N . VAL A 1 505 ? 18.453 11.742 20.906 1 74.19 505 VAL A N 1
ATOM 3989 C CA . VAL A 1 505 ? 17.391 10.742 21.016 1 74.19 505 VAL A CA 1
ATOM 3990 C C . VAL A 1 505 ? 17.797 9.469 20.281 1 74.19 505 VAL A C 1
ATOM 3992 O O . VAL A 1 505 ? 18.922 9.375 19.781 1 74.19 505 VAL A O 1
ATOM 3995 N N . ALA A 1 506 ? 16.953 8.492 20.328 1 80.75 506 ALA A N 1
ATOM 3996 C CA . ALA A 1 506 ? 17.172 7.258 19.562 1 80.75 506 ALA A CA 1
ATOM 3997 C C . ALA A 1 506 ? 17.391 7.559 18.078 1 80.75 506 ALA A C 1
ATOM 3999 O O . ALA A 1 506 ? 16.797 8.484 17.531 1 80.75 506 ALA A O 1
ATOM 4000 N N . LEU A 1 507 ? 18.344 6.898 17.547 1 88.12 507 LEU A N 1
ATOM 4001 C CA . LEU A 1 507 ? 18.609 7.027 16.125 1 88.12 507 LEU A CA 1
ATOM 4002 C C . LEU A 1 507 ? 17.656 6.156 15.312 1 88.12 507 LEU A C 1
ATOM 4004 O O . LEU A 1 507 ? 17.5 4.969 15.602 1 88.12 507 LEU A O 1
ATOM 4008 N N . PHE A 1 508 ? 17.062 6.809 14.422 1 89 508 PHE A N 1
ATOM 4009 C CA . PHE A 1 508 ? 16.172 6.074 13.531 1 89 508 PHE A CA 1
ATOM 4010 C C . PHE A 1 508 ? 16.766 5.977 12.125 1 89 508 PHE A C 1
ATOM 4012 O O . PHE A 1 508 ? 17.5 6.863 11.695 1 89 508 PHE A O 1
ATOM 4019 N N . PRO A 1 509 ? 16.516 4.926 11.5 1 92.69 509 PRO A N 1
ATOM 4020 C CA . PRO A 1 509 ? 17.031 4.766 10.133 1 92.69 509 PRO A CA 1
ATOM 4021 C C . PRO A 1 509 ? 16.156 5.465 9.086 1 92.69 509 PRO A C 1
ATOM 4023 O O . PRO A 1 509 ? 14.961 5.633 9.289 1 92.69 509 PRO A O 1
ATOM 4026 N N . LEU A 1 510 ? 16.828 5.91 8.062 1 93.44 510 LEU A N 1
ATOM 4027 C CA . LEU A 1 510 ? 16.094 6.285 6.863 1 93.44 510 LEU A CA 1
ATOM 4028 C C . LEU A 1 510 ? 15.266 5.109 6.34 1 93.44 510 LEU A C 1
ATOM 4030 O O . LEU A 1 510 ? 15.797 4.008 6.164 1 93.44 510 LEU A O 1
ATOM 4034 N N . ASP A 1 511 ? 13.977 5.285 6.184 1 92 511 ASP A N 1
ATOM 4035 C CA . ASP A 1 511 ? 13.055 4.227 5.793 1 92 511 ASP A CA 1
ATOM 4036 C C . ASP A 1 511 ? 12.148 4.684 4.652 1 92 511 ASP A C 1
ATOM 4038 O O . ASP A 1 511 ? 11.266 5.523 4.848 1 92 511 ASP A O 1
ATOM 4042 N N . LEU A 1 512 ? 12.375 4.09 3.531 1 92.44 512 LEU A N 1
ATOM 4043 C CA . LEU A 1 512 ? 11.625 4.48 2.34 1 92.44 512 LEU A CA 1
ATOM 4044 C C . LEU A 1 512 ? 10.133 4.246 2.533 1 92.44 512 LEU A C 1
ATOM 4046 O O . LEU A 1 512 ? 9.312 5.09 2.162 1 92.44 512 LEU A O 1
ATOM 4050 N N . GLU A 1 513 ? 9.719 3.117 3.115 1 89.81 513 GLU A N 1
ATOM 4051 C CA . GLU A 1 513 ? 8.305 2.807 3.301 1 89.81 513 GLU A CA 1
ATOM 4052 C C . GLU A 1 513 ? 7.633 3.807 4.242 1 89.81 513 GLU A C 1
ATOM 4054 O O . GLU A 1 513 ? 6.492 4.211 4.016 1 89.81 513 GLU A O 1
ATOM 4059 N N . ALA A 1 514 ? 8.391 4.219 5.234 1 89.94 514 ALA A N 1
ATOM 4060 C CA . ALA A 1 514 ? 7.867 5.195 6.184 1 89.94 514 ALA A CA 1
ATOM 4061 C C . ALA A 1 514 ? 7.73 6.57 5.535 1 89.94 514 ALA A C 1
ATOM 4063 O O . ALA A 1 514 ? 6.832 7.344 5.883 1 89.94 514 ALA A O 1
ATOM 4064 N N . MET A 1 515 ? 8.57 6.879 4.543 1 91.88 515 MET A N 1
ATOM 4065 C CA . MET A 1 515 ? 8.609 8.195 3.916 1 91.88 515 MET A CA 1
ATOM 4066 C C . MET A 1 515 ? 7.605 8.281 2.771 1 91.88 515 MET A C 1
ATOM 4068 O O . MET A 1 515 ? 7.254 9.383 2.334 1 91.88 515 MET A O 1
ATOM 4072 N N . LYS A 1 516 ? 7.098 7.23 2.275 1 91.44 516 LYS A N 1
ATOM 4073 C CA . LYS A 1 516 ? 6.324 7.137 1.04 1 91.44 516 LYS A CA 1
ATOM 4074 C C . LYS A 1 516 ? 5.129 8.078 1.066 1 91.44 516 LYS A C 1
ATOM 4076 O O . LYS A 1 516 ? 4.891 8.82 0.107 1 91.44 516 LYS A O 1
ATOM 4081 N N . PRO A 1 517 ? 4.398 8.133 2.16 1 91.44 517 PRO A N 1
ATOM 4082 C CA . PRO A 1 517 ? 3.215 9 2.164 1 91.44 517 PRO A CA 1
ATOM 4083 C C . PRO A 1 517 ? 3.562 10.477 1.994 1 91.44 517 PRO A C 1
ATOM 4085 O O . PRO A 1 517 ? 2.697 11.281 1.635 1 91.44 517 PRO A O 1
ATOM 4088 N N . ALA A 1 518 ? 4.762 10.867 2.258 1 91.88 518 ALA A N 1
ATOM 4089 C CA . ALA A 1 518 ? 5.176 12.266 2.205 1 91.88 518 ALA A CA 1
ATOM 4090 C C . ALA A 1 518 ? 5.84 12.594 0.87 1 91.88 518 ALA A C 1
ATOM 4092 O O . ALA A 1 518 ? 6.129 13.75 0.582 1 91.88 518 ALA A O 1
ATOM 4093 N N . LEU A 1 519 ? 6.109 11.531 0.081 1 92.06 519 LEU A N 1
ATOM 4094 C CA . LEU A 1 519 ? 6.762 11.758 -1.202 1 92.06 519 LEU A CA 1
ATOM 4095 C C . LEU A 1 519 ? 5.781 12.336 -2.217 1 92.06 519 LEU A C 1
ATOM 4097 O O . LEU A 1 519 ? 4.617 11.93 -2.26 1 92.06 519 LEU A O 1
ATOM 4101 N N . PRO A 1 520 ? 6.25 13.266 -2.947 1 86 520 PRO A N 1
ATOM 4102 C CA . PRO A 1 520 ? 5.375 13.781 -4 1 86 520 PRO A CA 1
ATOM 4103 C C . PRO A 1 520 ? 4.992 12.719 -5.023 1 86 520 PRO A C 1
ATOM 4105 O O . PRO A 1 520 ? 5.781 11.812 -5.301 1 86 520 PRO A O 1
ATOM 4108 N N . TRP A 1 521 ? 3.773 12.703 -5.391 1 77.5 521 TRP A N 1
ATOM 4109 C CA . TRP A 1 521 ? 3.305 11.766 -6.406 1 77.5 521 TRP A CA 1
ATOM 4110 C C . TRP A 1 521 ? 2.824 12.508 -7.648 1 77.5 521 TRP A C 1
ATOM 4112 O O . TRP A 1 521 ? 2.076 13.484 -7.547 1 77.5 521 TRP A O 1
ATOM 4122 N N . THR A 1 522 ? 3.615 12.281 -8.711 1 65.81 522 THR A N 1
ATOM 4123 C CA . THR A 1 522 ? 3.146 12.773 -10 1 65.81 522 THR A CA 1
ATOM 4124 C C . THR A 1 522 ? 3.08 11.641 -11.023 1 65.81 522 THR A C 1
ATOM 4126 O O . THR A 1 522 ? 3.908 10.727 -11 1 65.81 522 THR A O 1
ATOM 4129 N N . SER A 1 523 ? 1.93 11.438 -11.672 1 53.62 523 SER A N 1
ATOM 4130 C CA . SER A 1 523 ? 1.802 10.43 -12.711 1 53.62 523 SER A CA 1
ATOM 4131 C C . SER A 1 523 ? 2.793 10.68 -13.844 1 53.62 523 SER A C 1
ATOM 4133 O O . SER A 1 523 ? 3.047 9.789 -14.664 1 53.62 523 SER A O 1
ATOM 4135 N N . VAL A 1 524 ? 3.357 12.008 -13.828 1 50.91 524 VAL A N 1
ATOM 4136 C CA . VAL A 1 524 ? 4.246 12.367 -14.93 1 50.91 524 VAL A CA 1
ATOM 4137 C C . VAL A 1 524 ? 5.699 12.273 -14.469 1 50.91 524 VAL A C 1
ATOM 4139 O O . VAL A 1 524 ? 6.043 12.734 -13.383 1 50.91 524 VAL A O 1
ATOM 4142 N N . GLU A 1 525 ? 6.48 11.438 -15.164 1 54.62 525 GLU A N 1
ATOM 4143 C CA . GLU A 1 525 ? 7.91 11.305 -14.914 1 54.62 525 GLU A CA 1
ATOM 4144 C C . GLU A 1 525 ? 8.609 12.656 -14.992 1 54.62 525 GLU A C 1
ATOM 4146 O O . GLU A 1 525 ? 8.297 13.477 -15.852 1 54.62 525 GLU A O 1
ATOM 4151 N N . PRO A 1 526 ? 9.461 12.961 -13.953 1 53.25 526 PRO A N 1
ATOM 4152 C CA . PRO A 1 526 ? 10.18 14.234 -13.984 1 53.25 526 PRO A CA 1
ATOM 4153 C C . PRO A 1 526 ? 11.031 14.398 -15.242 1 53.25 526 PRO A C 1
ATOM 4155 O O . PRO A 1 526 ? 11.492 13.406 -15.812 1 53.25 526 PRO A O 1
ATOM 4158 N N . GLU A 1 527 ? 11.078 15.492 -15.82 1 57.38 527 GLU A N 1
ATOM 4159 C CA . GLU A 1 527 ? 11.898 15.812 -16.984 1 57.38 527 GLU A CA 1
ATOM 4160 C C . GLU A 1 527 ? 13.383 15.805 -16.625 1 57.38 527 GLU A C 1
ATOM 4162 O O . GLU A 1 527 ? 13.789 16.375 -15.617 1 57.38 527 GLU A O 1
ATOM 4167 N N . LYS A 1 528 ? 14.242 15.023 -17.438 1 65.5 528 LYS A N 1
ATOM 4168 C CA . LYS A 1 528 ? 15.688 14.961 -17.25 1 65.5 528 LYS A CA 1
ATOM 4169 C C . LYS A 1 528 ? 16.328 16.328 -17.469 1 65.5 528 LYS A C 1
ATOM 4171 O O . LYS A 1 528 ? 16.078 16.984 -18.469 1 65.5 528 LYS A O 1
ATOM 4176 N N . ALA A 1 529 ? 17.172 16.828 -16.406 1 59.53 529 ALA A N 1
ATOM 4177 C CA . ALA A 1 529 ? 17.938 18.078 -16.562 1 59.53 529 ALA A CA 1
ATOM 4178 C C . ALA A 1 529 ? 19.188 17.844 -17.391 1 59.53 529 ALA A C 1
ATOM 4180 O O . ALA A 1 529 ? 19.797 16.766 -17.328 1 59.53 529 ALA A O 1
ATOM 4181 N N . SER A 1 530 ? 19.484 18.703 -18.281 1 55.81 530 SER A N 1
ATOM 4182 C CA . SER A 1 530 ? 20.703 18.641 -19.078 1 55.81 530 SER A CA 1
ATOM 4183 C C . SER A 1 530 ? 21.922 19.031 -18.266 1 55.81 530 SER A C 1
ATOM 4185 O O . SER A 1 530 ? 21.922 20.062 -17.594 1 55.81 530 SER A O 1
ATOM 4187 N N . LEU A 1 531 ? 22.781 18.031 -17.953 1 60.56 531 LEU A N 1
ATOM 4188 C CA . LEU A 1 531 ? 24.047 18.344 -17.297 1 60.56 531 LEU A CA 1
ATOM 4189 C C . LEU A 1 531 ? 25.172 18.5 -18.328 1 60.56 531 LEU A C 1
ATOM 4191 O O . LEU A 1 531 ? 25.188 17.781 -19.328 1 60.56 531 LEU A O 1
ATOM 4195 N N . MET B 1 1 ? -24.469 -24.797 -23.922 1 62.72 1 MET B N 1
ATOM 4196 C CA . MET B 1 1 ? -23.406 -24.578 -22.953 1 62.72 1 MET B CA 1
ATOM 4197 C C . MET B 1 1 ? -22.641 -25.859 -22.672 1 62.72 1 MET B C 1
ATOM 4199 O O . MET B 1 1 ? -23.234 -26.922 -22.516 1 62.72 1 MET B O 1
ATOM 4203 N N . SER B 1 2 ? -21.297 -25.812 -22.984 1 85.94 2 SER B N 1
ATOM 4204 C CA . SER B 1 2 ? -20.438 -26.984 -22.844 1 85.94 2 SER B CA 1
ATOM 4205 C C . SER B 1 2 ? -20.094 -27.25 -21.375 1 85.94 2 SER B C 1
ATOM 4207 O O . SER B 1 2 ? -19.078 -26.781 -20.875 1 85.94 2 SER B O 1
ATOM 4209 N N . GLU B 1 3 ? -21.125 -27.875 -20.656 1 92.75 3 GLU B N 1
ATOM 4210 C CA . GLU B 1 3 ? -20.953 -28.266 -19.266 1 92.75 3 GLU B CA 1
ATOM 4211 C C . GLU B 1 3 ? -20.844 -29.781 -19.125 1 92.75 3 GLU B C 1
ATOM 4213 O O . GLU B 1 3 ? -21.547 -30.531 -19.812 1 92.75 3 GLU B O 1
ATOM 4218 N N . TRP B 1 4 ? -20.047 -30.219 -18.281 1 94.31 4 TRP B N 1
ATOM 4219 C CA . TRP B 1 4 ? -19.844 -31.656 -18.031 1 94.31 4 TRP B CA 1
ATOM 4220 C C . TRP B 1 4 ? -19.828 -31.953 -16.547 1 94.31 4 TRP B C 1
ATOM 4222 O O . TRP B 1 4 ? -19.094 -31.328 -15.781 1 94.31 4 TRP B O 1
ATOM 4232 N N . LYS B 1 5 ? -20.594 -32.875 -16.156 1 94.56 5 LYS B N 1
ATOM 4233 C CA . LYS B 1 5 ? -20.547 -33.375 -14.781 1 94.56 5 LYS B CA 1
ATOM 4234 C C . LYS B 1 5 ? -19.297 -34.219 -14.539 1 94.56 5 LYS B C 1
ATOM 4236 O O . LYS B 1 5 ? -18.969 -35.094 -15.336 1 94.56 5 LYS B O 1
ATOM 4241 N N . ILE B 1 6 ? -18.641 -33.875 -13.562 1 95.25 6 ILE B N 1
ATOM 4242 C CA . ILE B 1 6 ? -17.438 -34.594 -13.156 1 95.25 6 ILE B CA 1
ATOM 4243 C C . ILE B 1 6 ? -17.547 -35 -11.688 1 95.25 6 ILE B C 1
ATOM 4245 O O . ILE B 1 6 ? -18.047 -34.25 -10.859 1 95.25 6 ILE B O 1
ATOM 4249 N N . VAL B 1 7 ? -17.219 -36.219 -11.438 1 97.81 7 VAL B N 1
ATOM 4250 C CA . VAL B 1 7 ? -17.094 -36.688 -10.055 1 97.81 7 VAL B CA 1
ATOM 4251 C C . VAL B 1 7 ? -15.625 -36.906 -9.719 1 97.81 7 VAL B C 1
ATOM 4253 O O . VAL B 1 7 ? -14.984 -37.812 -10.281 1 97.81 7 VAL B O 1
ATOM 4256 N N . ILE B 1 8 ? -15.062 -36.125 -8.828 1 97.88 8 ILE B N 1
ATOM 4257 C CA . ILE B 1 8 ? -13.672 -36.25 -8.391 1 97.88 8 ILE B CA 1
ATOM 4258 C C . ILE B 1 8 ? -13.578 -37.219 -7.211 1 97.88 8 ILE B C 1
ATOM 4260 O O . ILE B 1 8 ? -14.297 -37.062 -6.219 1 97.88 8 ILE B O 1
ATOM 4264 N N . PRO B 1 9 ? -12.75 -38.219 -7.328 1 97.31 9 PRO B N 1
ATOM 4265 C CA . PRO B 1 9 ? -12.617 -39.125 -6.184 1 97.31 9 PRO B CA 1
ATOM 4266 C C . PRO B 1 9 ? -12.242 -38.406 -4.895 1 97.31 9 PRO B C 1
ATOM 4268 O O . PRO B 1 9 ? -11.484 -37.438 -4.93 1 97.31 9 PRO B O 1
ATOM 4271 N N . PHE B 1 10 ? -12.797 -38.844 -3.799 1 96.19 10 PHE B N 1
ATOM 4272 C CA . PHE B 1 10 ? -12.375 -38.312 -2.514 1 96.19 10 PHE B CA 1
ATOM 4273 C C . PHE B 1 10 ? -10.883 -38.531 -2.293 1 96.19 10 PHE B C 1
ATOM 4275 O O . PHE B 1 10 ? -10.273 -39.375 -2.945 1 96.19 10 PHE B O 1
ATOM 4282 N N . PRO B 1 11 ? -10.281 -37.688 -1.369 1 93.38 11 PRO B N 1
ATOM 4283 C CA . PRO B 1 11 ? -8.891 -38 -1.037 1 93.38 11 PRO B CA 1
ATOM 4284 C C . PRO B 1 11 ? -8.695 -39.438 -0.624 1 93.38 11 PRO B C 1
ATOM 4286 O O . PRO B 1 11 ? -9.367 -39.938 0.285 1 93.38 11 PRO B O 1
ATOM 4289 N N . GLY B 1 12 ? -7.84 -40.156 -1.293 1 91.19 12 GLY B N 1
ATOM 4290 C CA . GLY B 1 12 ? -7.613 -41.562 -1.014 1 91.19 12 GLY B CA 1
ATOM 4291 C C . GLY B 1 12 ? -8.578 -42.5 -1.743 1 91.19 12 GLY B C 1
ATOM 4292 O O . GLY B 1 12 ? -8.453 -43.719 -1.679 1 91.19 12 GLY B O 1
ATOM 4293 N N . GLY B 1 13 ? -9.562 -41.938 -2.451 1 93.5 13 GLY B N 1
ATOM 4294 C CA . GLY B 1 13 ? -10.531 -42.719 -3.195 1 93.5 13 GLY B CA 1
ATOM 4295 C C . GLY B 1 13 ? -10.055 -43.094 -4.582 1 93.5 13 GLY B C 1
ATOM 4296 O O . GLY B 1 13 ? -8.953 -42.719 -4.992 1 93.5 13 GLY B O 1
ATOM 4297 N N . THR B 1 14 ? -10.883 -43.906 -5.301 1 94.19 14 THR B N 1
ATOM 4298 C CA . THR B 1 14 ? -10.523 -44.375 -6.625 1 94.19 14 THR B CA 1
ATOM 4299 C C . THR B 1 14 ? -11.453 -43.812 -7.691 1 94.19 14 THR B C 1
ATOM 4301 O O . THR B 1 14 ? -12.57 -43.375 -7.383 1 94.19 14 THR B O 1
ATOM 4304 N N . GLU B 1 15 ? -10.961 -43.812 -8.859 1 93.31 15 GLU B N 1
ATOM 4305 C CA . GLU B 1 15 ? -11.781 -43.406 -9.992 1 93.31 15 GLU B CA 1
ATOM 4306 C C . GLU B 1 15 ? -13.031 -44.281 -10.133 1 93.31 15 GLU B C 1
ATOM 4308 O O . GLU B 1 15 ? -14.086 -43.781 -10.531 1 93.31 15 GLU B O 1
ATOM 4313 N N . LYS B 1 16 ? -12.898 -45.531 -9.805 1 94.19 16 LYS B N 1
ATOM 4314 C CA . LYS B 1 16 ? -14.016 -46.469 -9.883 1 94.19 16 LYS B CA 1
ATOM 4315 C C . LYS B 1 16 ? -15.133 -46.062 -8.914 1 94.19 16 LYS B C 1
ATOM 4317 O O . LYS B 1 16 ? -16.312 -46.062 -9.273 1 94.19 16 LYS B O 1
ATOM 4322 N N . GLU B 1 17 ? -14.719 -45.75 -7.734 1 94.88 17 GLU B N 1
ATOM 4323 C CA . GLU B 1 17 ? -15.688 -45.281 -6.746 1 94.88 17 GLU B CA 1
ATOM 4324 C C . GLU B 1 17 ? -16.375 -44 -7.203 1 94.88 17 GLU B C 1
ATOM 4326 O O . GLU B 1 17 ? -17.594 -43.875 -7.059 1 94.88 17 GLU B O 1
ATOM 4331 N N . ALA B 1 18 ? -15.578 -43.062 -7.684 1 95.06 18 ALA B N 1
ATOM 4332 C CA . ALA B 1 18 ? -16.125 -41.812 -8.172 1 95.06 18 ALA B CA 1
ATOM 4333 C C . ALA B 1 18 ? -17.125 -42.031 -9.305 1 95.06 18 ALA B C 1
ATOM 4335 O O . ALA B 1 18 ? -18.141 -41.375 -9.391 1 95.06 18 ALA B O 1
ATOM 4336 N N . TYR B 1 19 ? -16.797 -43 -10.117 1 92.81 19 TYR B N 1
ATOM 4337 C CA . TYR B 1 19 ? -17.688 -43.344 -11.227 1 92.81 19 TYR B CA 1
ATOM 4338 C C . TYR B 1 19 ? -19.047 -43.781 -10.711 1 92.81 19 TYR B C 1
ATOM 4340 O O . TYR B 1 19 ? -20.078 -43.531 -11.359 1 92.81 19 TYR B O 1
ATOM 4348 N N . HIS B 1 20 ? -19.109 -44.375 -9.547 1 94.31 20 HIS B N 1
ATOM 4349 C CA . HIS B 1 20 ? -20.375 -44.812 -8.953 1 94.31 20 HIS B CA 1
ATOM 4350 C C . HIS B 1 20 ? -20.953 -43.719 -8.039 1 94.31 20 HIS B C 1
ATOM 4352 O O . HIS B 1 20 ? -21.828 -44 -7.23 1 94.31 20 HIS B O 1
ATOM 4358 N N . GLY B 1 21 ? -20.375 -42.594 -8.148 1 94.38 21 GLY B N 1
ATOM 4359 C CA . GLY B 1 21 ? -20.969 -41.469 -7.477 1 94.38 21 GLY B CA 1
ATOM 4360 C C . GLY B 1 21 ? -20.344 -41.188 -6.121 1 94.38 21 GLY B C 1
ATOM 4361 O O . GLY B 1 21 ? -20.75 -40.25 -5.422 1 94.38 21 GLY B O 1
ATOM 4362 N N . GLN B 1 22 ? -19.328 -42.031 -5.762 1 95.06 22 GLN B N 1
ATOM 4363 C CA . GLN B 1 22 ? -18.656 -41.844 -4.48 1 95.06 22 GLN B CA 1
ATOM 4364 C C . GLN B 1 22 ? -17.453 -40.906 -4.621 1 95.06 22 GLN B C 1
ATOM 4366 O O . GLN B 1 22 ? -16.312 -41.344 -4.59 1 95.06 22 GLN B O 1
ATOM 4371 N N . GLY B 1 23 ? -17.734 -39.625 -4.605 1 97.75 23 GLY B N 1
ATOM 4372 C CA . GLY B 1 23 ? -16.734 -38.594 -4.766 1 97.75 23 GLY B CA 1
ATOM 4373 C C . GLY B 1 23 ? -17.328 -37.188 -4.715 1 97.75 23 GLY B C 1
ATOM 4374 O O . GLY B 1 23 ? -18.484 -37.031 -4.324 1 97.75 23 GLY B O 1
ATOM 4375 N N . ILE B 1 24 ? -16.516 -36.188 -5 1 98.25 24 ILE B N 1
ATOM 4376 C CA . ILE B 1 24 ? -16.938 -34.812 -5 1 98.25 24 ILE B CA 1
ATOM 4377 C C . ILE B 1 24 ? -17.578 -34.469 -6.344 1 98.25 24 ILE B C 1
ATOM 4379 O O . ILE B 1 24 ? -16.906 -34.5 -7.379 1 98.25 24 ILE B O 1
ATOM 4383 N N . HIS B 1 25 ? -18.844 -34.156 -6.344 1 98.06 25 HIS B N 1
ATOM 4384 C CA . HIS B 1 25 ? -19.594 -33.875 -7.562 1 98.06 25 HIS B CA 1
ATOM 4385 C C . HIS B 1 25 ? -19.406 -32.406 -7.992 1 98.06 25 HIS B C 1
ATOM 4387 O O . HIS B 1 25 ? -19.531 -31.5 -7.176 1 98.06 25 HIS B O 1
ATOM 4393 N N . GLY B 1 26 ? -19.094 -32.188 -9.234 1 97.88 26 GLY B N 1
ATOM 4394 C CA . GLY B 1 26 ? -18.953 -30.859 -9.781 1 97.88 26 GLY B CA 1
ATOM 4395 C C . GLY B 1 26 ? -19.297 -30.781 -11.266 1 97.88 26 GLY B C 1
ATOM 4396 O O . GLY B 1 26 ? -19.641 -31.797 -11.875 1 97.88 26 GLY B O 1
ATOM 4397 N N . ILE B 1 27 ? -19.328 -29.609 -11.781 1 97.56 27 ILE B N 1
ATOM 4398 C CA . ILE B 1 27 ? -19.609 -29.344 -13.188 1 97.56 27 ILE B CA 1
ATOM 4399 C C . ILE B 1 27 ? -18.516 -28.453 -13.773 1 97.56 27 ILE B C 1
ATOM 4401 O O . ILE B 1 27 ? -18.234 -27.375 -13.258 1 97.56 27 ILE B O 1
ATOM 4405 N N . LEU B 1 28 ? -17.875 -28.938 -14.789 1 97.19 28 LEU B N 1
ATOM 4406 C CA . LEU B 1 28 ? -16.906 -28.156 -15.562 1 97.19 28 LEU B CA 1
ATOM 4407 C C . LEU B 1 28 ? -17.562 -27.484 -16.75 1 97.19 28 LEU B C 1
ATOM 4409 O O . LEU B 1 28 ? -18.266 -28.125 -17.531 1 97.19 28 LEU B O 1
ATOM 4413 N N . ARG B 1 29 ? -17.484 -26.234 -16.797 1 95.94 29 ARG B N 1
ATOM 4414 C CA . ARG B 1 29 ? -17.969 -25.484 -17.938 1 95.94 29 ARG B CA 1
ATOM 4415 C C . ARG B 1 29 ? -16.828 -24.922 -18.766 1 95.94 29 ARG B C 1
ATOM 4417 O O . ARG B 1 29 ? -15.922 -24.281 -18.234 1 95.94 29 ARG B O 1
ATOM 4424 N N . LEU B 1 30 ? -16.828 -25.188 -20.047 1 94.62 30 LEU B N 1
ATOM 4425 C CA . LEU B 1 30 ? -15.82 -24.656 -20.969 1 94.62 30 LEU B CA 1
ATOM 4426 C C . LEU B 1 30 ? -16.25 -23.328 -21.547 1 94.62 30 LEU B C 1
ATOM 4428 O O . LEU B 1 30 ? -17.375 -23.188 -22.047 1 94.62 30 LEU B O 1
ATOM 4432 N N . HIS B 1 31 ? -15.422 -22.422 -21.391 1 92.12 31 HIS B N 1
ATOM 4433 C CA . HIS B 1 31 ? -15.688 -21.078 -21.922 1 92.12 31 HIS B CA 1
ATOM 4434 C C . HIS B 1 31 ? -15.414 -21.016 -23.422 1 92.12 31 HIS B C 1
ATOM 4436 O O . HIS B 1 31 ? -14.398 -21.531 -23.891 1 92.12 31 HIS B O 1
ATOM 4442 N N . ASP B 1 32 ? -16.328 -20.438 -24.266 1 82.88 32 ASP B N 1
ATOM 4443 C CA . ASP B 1 32 ? -16.219 -20.109 -25.672 1 82.88 32 ASP B CA 1
ATOM 4444 C C . ASP B 1 32 ? -16.031 -21.375 -26.516 1 82.88 32 ASP B C 1
ATOM 4446 O O . ASP B 1 32 ? -15.266 -21.375 -27.484 1 82.88 32 ASP B O 1
ATOM 4450 N N . GLN B 1 33 ? -16.469 -22.484 -26.016 1 83.44 33 GLN B N 1
ATOM 4451 C CA . GLN B 1 33 ? -16.453 -23.734 -26.766 1 83.44 33 GLN B CA 1
ATOM 4452 C C . GLN B 1 33 ? -17.828 -24.391 -26.797 1 83.44 33 GLN B C 1
ATOM 4454 O O . GLN B 1 33 ? -18 -25.5 -26.312 1 83.44 33 GLN B O 1
ATOM 4459 N N . PRO B 1 34 ? -18.797 -23.766 -27.391 1 74.56 34 PRO B N 1
ATOM 4460 C CA . PRO B 1 34 ? -20.172 -24.266 -27.375 1 74.56 34 PRO B CA 1
ATOM 4461 C C . PRO B 1 34 ? -20.328 -25.594 -28.109 1 74.56 34 PRO B C 1
ATOM 4463 O O . PRO B 1 34 ? -21.25 -26.359 -27.797 1 74.56 34 PRO B O 1
ATOM 4466 N N . ASP B 1 35 ? -19.344 -25.891 -28.938 1 76.31 35 ASP B N 1
ATOM 4467 C CA . ASP B 1 35 ? -19.5 -27.078 -29.781 1 76.31 35 ASP B CA 1
ATOM 4468 C C . ASP B 1 35 ? -18.734 -28.266 -29.219 1 76.31 35 ASP B C 1
ATOM 4470 O O . ASP B 1 35 ? -18.672 -29.328 -29.828 1 76.31 35 ASP B O 1
ATOM 4474 N N . ALA B 1 36 ? -18.078 -27.922 -28.078 1 79.19 36 ALA B N 1
ATOM 4475 C CA . ALA B 1 36 ? -17.344 -29.031 -27.484 1 79.19 36 ALA B CA 1
ATOM 4476 C C . ALA B 1 36 ? -18.281 -30.203 -27.172 1 79.19 36 ALA B C 1
ATOM 4478 O O . ALA B 1 36 ? -19.344 -30.016 -26.578 1 79.19 36 ALA B O 1
ATOM 4479 N N . THR B 1 37 ? -17.969 -31.344 -27.562 1 79.12 37 THR B N 1
ATOM 4480 C CA . THR B 1 37 ? -18.859 -32.5 -27.422 1 79.12 37 THR B CA 1
ATOM 4481 C C . THR B 1 37 ? -18.328 -33.469 -26.375 1 79.12 37 THR B C 1
ATOM 4483 O O . THR B 1 37 ? -19.031 -34.406 -25.984 1 79.12 37 THR B O 1
ATOM 4486 N N . GLU B 1 38 ? -17.094 -33.219 -25.953 1 85.94 38 GLU B N 1
ATOM 4487 C CA . GLU B 1 38 ? -16.5 -34.125 -24.969 1 85.94 38 GLU B CA 1
ATOM 4488 C C . GLU B 1 38 ? -15.719 -33.344 -23.922 1 85.94 38 GLU B C 1
ATOM 4490 O O . GLU B 1 38 ? -15.398 -32.188 -24.125 1 85.94 38 GLU B O 1
ATOM 4495 N N . LEU B 1 39 ? -15.523 -34 -22.797 1 90 39 LEU B N 1
ATOM 4496 C CA . LEU B 1 39 ? -14.633 -33.5 -21.766 1 90 39 LEU B CA 1
ATOM 4497 C C . LEU B 1 39 ? -13.219 -33.312 -22.312 1 90 39 LEU B C 1
ATOM 4499 O O . LEU B 1 39 ? -12.734 -34.125 -23.078 1 90 39 LEU B O 1
ATOM 4503 N N . PRO B 1 40 ? -12.578 -32.219 -21.922 1 90 40 PRO B N 1
ATOM 4504 C CA . PRO B 1 40 ? -11.195 -32.031 -22.375 1 90 40 PRO B CA 1
ATOM 4505 C C . PRO B 1 40 ? -10.312 -33.25 -22.062 1 90 40 PRO B C 1
ATOM 4507 O O . PRO B 1 40 ? -10.453 -33.875 -21 1 90 40 PRO B O 1
ATOM 4510 N N . ALA B 1 41 ? -9.469 -33.531 -22.984 1 90.38 41 ALA B N 1
ATOM 4511 C CA . ALA B 1 41 ? -8.492 -34.594 -22.781 1 90.38 41 ALA B CA 1
ATOM 4512 C C . ALA B 1 41 ? -7.484 -34.219 -21.703 1 90.38 41 ALA B C 1
ATOM 4514 O O . ALA B 1 41 ? -7.359 -33.031 -21.344 1 90.38 41 ALA B O 1
ATOM 4515 N N . ASP B 1 42 ? -6.891 -35.25 -21.141 1 90.75 42 ASP B N 1
ATOM 4516 C CA . ASP B 1 42 ? -5.867 -35.031 -20.125 1 90.75 42 ASP B CA 1
ATOM 4517 C C . ASP B 1 42 ? -4.773 -34.094 -20.641 1 90.75 42 ASP B C 1
ATOM 4519 O O . ASP B 1 42 ? -4.27 -34.281 -21.75 1 90.75 42 ASP B O 1
ATOM 4523 N N . GLY B 1 43 ? -4.562 -33.062 -19.875 1 90.88 43 GLY B N 1
ATOM 4524 C CA . GLY B 1 43 ? -3.48 -32.156 -20.203 1 90.88 43 GLY B CA 1
ATOM 4525 C C . GLY B 1 43 ? -3.854 -31.156 -21.281 1 90.88 43 GLY B C 1
ATOM 4526 O O . GLY B 1 43 ? -3.072 -30.25 -21.594 1 90.88 43 GLY B O 1
ATOM 4527 N N . SER B 1 44 ? -5.016 -31.172 -21.875 1 88.94 44 SER B N 1
ATOM 4528 C CA . SER B 1 44 ? -5.379 -30.375 -23.047 1 88.94 44 SER B CA 1
ATOM 4529 C C . SER B 1 44 ? -5.652 -28.922 -22.656 1 88.94 44 SER B C 1
ATOM 4531 O O . SER B 1 44 ? -5.715 -28.047 -23.531 1 88.94 44 SER B O 1
ATOM 4533 N N . CYS B 1 45 ? -5.758 -28.656 -21.406 1 89.75 45 CYS B N 1
ATOM 4534 C CA . CYS B 1 45 ? -6.059 -27.297 -20.938 1 89.75 45 CYS B CA 1
ATOM 4535 C C . CYS B 1 4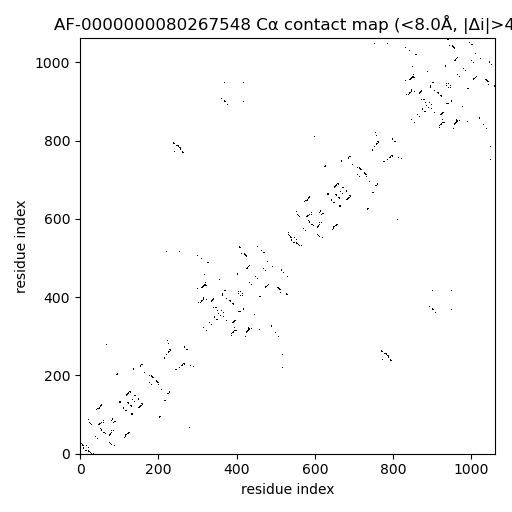5 ? -4.844 -26.672 -20.266 1 89.75 45 CYS B C 1
ATOM 4537 O O . CYS B 1 45 ? -4.984 -25.844 -19.359 1 89.75 45 CYS B O 1
ATOM 4539 N N . ALA B 1 46 ? -3.723 -27.094 -20.734 1 87.06 46 ALA B N 1
ATOM 4540 C CA . ALA B 1 46 ? -2.486 -26.641 -20.109 1 87.06 46 ALA B CA 1
ATOM 4541 C C . ALA B 1 46 ? -2.391 -25.125 -20.094 1 87.06 46 ALA B C 1
ATOM 4543 O O . ALA B 1 46 ? -2.391 -24.484 -21.156 1 87.06 46 ALA B O 1
ATOM 4544 N N . GLY B 1 47 ? -2.445 -24.562 -18.875 1 87.12 47 GLY B N 1
ATOM 4545 C CA . GLY B 1 47 ? -2.211 -23.141 -18.703 1 87.12 47 GLY B CA 1
ATOM 4546 C C . GLY B 1 47 ? -3.479 -22.312 -18.781 1 87.12 47 GLY B C 1
ATOM 4547 O O . GLY B 1 47 ? -3.457 -21.109 -18.516 1 87.12 47 GLY B O 1
ATOM 4548 N N . ARG B 1 48 ? -4.582 -22.859 -19.125 1 92.81 48 ARG B N 1
ATOM 4549 C CA . ARG B 1 48 ? -5.836 -22.125 -19.219 1 92.81 48 ARG B CA 1
ATOM 4550 C C . ARG B 1 48 ? -6.344 -21.719 -17.844 1 92.81 48 ARG B C 1
ATOM 4552 O O . ARG B 1 48 ? -6.27 -22.5 -16.891 1 92.81 48 ARG B O 1
ATOM 4559 N N . PRO B 1 49 ? -6.773 -20.5 -17.781 1 95.69 49 PRO B N 1
ATOM 4560 C CA . PRO B 1 49 ? -7.305 -20.062 -16.484 1 95.69 49 PRO B CA 1
ATOM 4561 C C . PRO B 1 49 ? -8.617 -20.75 -16.125 1 95.69 49 PRO B C 1
ATOM 4563 O O . PRO B 1 49 ? -9.438 -21.016 -17 1 95.69 49 PRO B O 1
ATOM 4566 N N . LEU B 1 50 ? -8.797 -21.047 -14.906 1 97.62 50 LEU B N 1
ATOM 4567 C CA . LEU B 1 50 ? -9.992 -21.703 -14.383 1 97.62 50 LEU B CA 1
ATOM 4568 C C . LEU B 1 50 ? -10.578 -20.906 -13.219 1 97.62 50 LEU B C 1
ATOM 4570 O O . LEU B 1 50 ? -9.836 -20.438 -12.344 1 97.62 50 LEU B O 1
ATOM 4574 N N . ALA B 1 51 ? -11.883 -20.734 -13.234 1 98.44 51 ALA B N 1
ATOM 4575 C CA . ALA B 1 51 ? -12.602 -20.188 -12.094 1 98.44 51 ALA B CA 1
ATOM 4576 C C . ALA B 1 51 ? -13.219 -21.297 -11.25 1 98.44 51 ALA B C 1
ATOM 4578 O O . ALA B 1 51 ? -13.836 -22.219 -11.781 1 98.44 51 ALA B O 1
ATOM 4579 N N . LEU B 1 52 ? -13.008 -21.25 -9.992 1 98.81 52 LEU B N 1
ATOM 4580 C CA . LEU B 1 52 ? -13.609 -22.203 -9.062 1 98.81 52 LEU B CA 1
ATOM 4581 C C . LEU B 1 52 ? -14.727 -21.547 -8.258 1 98.81 52 LEU B C 1
ATOM 4583 O O . LEU B 1 52 ? -14.516 -20.5 -7.629 1 98.81 52 LEU B O 1
ATOM 4587 N N . LEU B 1 53 ? -15.914 -22.078 -8.281 1 98.81 53 LEU B N 1
ATOM 4588 C CA . LEU B 1 53 ? -17.062 -21.531 -7.57 1 98.81 53 LEU B CA 1
ATOM 4589 C C . LEU B 1 53 ? -17.438 -22.406 -6.375 1 98.81 53 LEU B C 1
ATOM 4591 O O . LEU B 1 53 ? -17.609 -23.609 -6.52 1 98.81 53 LEU B O 1
ATOM 4595 N N . THR B 1 54 ? -17.531 -21.797 -5.23 1 98.69 54 THR B N 1
ATOM 4596 C CA . THR B 1 54 ? -17.812 -22.531 -3.994 1 98.69 54 THR B CA 1
ATOM 4597 C C . THR B 1 54 ? -19.062 -21.969 -3.314 1 98.69 54 THR B C 1
ATOM 4599 O O . THR B 1 54 ? -19.094 -20.797 -2.951 1 98.69 54 THR B O 1
ATOM 4602 N N . HIS B 1 55 ? -20.031 -22.828 -3.088 1 97.44 55 HIS B N 1
ATOM 4603 C CA . HIS B 1 55 ? -21.312 -22.406 -2.543 1 97.44 55 HIS B CA 1
ATOM 4604 C C . HIS B 1 55 ? -21.281 -22.375 -1.02 1 97.44 55 HIS B C 1
ATOM 4606 O O . HIS B 1 55 ? -20.281 -22.766 -0.406 1 97.44 55 HIS B O 1
ATOM 4612 N N . GLY B 1 56 ? -22.375 -21.859 -0.403 1 95.62 56 GLY B N 1
ATOM 4613 C CA . GLY B 1 56 ? -22.484 -21.734 1.041 1 95.62 56 GLY B CA 1
ATOM 4614 C C . GLY B 1 56 ? -23.219 -22.891 1.685 1 95.62 56 GLY B C 1
ATOM 4615 O O . GLY B 1 56 ? -23.406 -23.938 1.06 1 95.62 56 GLY B O 1
ATOM 4616 N N . LEU B 1 57 ? -23.594 -22.719 2.904 1 93.25 57 LEU B N 1
ATOM 4617 C CA . LEU B 1 57 ? -24.266 -23.75 3.699 1 93.25 57 LEU B CA 1
ATOM 4618 C C . LEU B 1 57 ? -25.641 -24.078 3.119 1 93.25 57 LEU B C 1
ATOM 4620 O O . LEU B 1 57 ? -26.375 -23.188 2.727 1 93.25 57 LEU B O 1
ATOM 4624 N N . LEU B 1 58 ? -25.953 -25.391 3.154 1 92.06 58 LEU B N 1
ATOM 4625 C CA . LEU B 1 58 ? -27.25 -25.891 2.742 1 92.06 58 LEU B CA 1
ATOM 4626 C C . LEU B 1 58 ? -27.578 -25.469 1.313 1 92.06 58 LEU B C 1
ATOM 4628 O O . LEU B 1 58 ? -28.688 -25.031 1.028 1 92.06 58 LEU B O 1
ATOM 4632 N N . SER B 1 59 ? -26.641 -25.484 0.476 1 92.56 59 SER B N 1
ATOM 4633 C CA . SER B 1 59 ? -26.719 -25.062 -0.914 1 92.56 59 SER B CA 1
ATOM 4634 C C . SER B 1 59 ? -26.125 -26.109 -1.856 1 92.56 59 SER B C 1
ATOM 4636 O O . SER B 1 59 ? -26.047 -27.281 -1.511 1 92.56 59 SER B O 1
ATOM 4638 N N . HIS B 1 60 ? -25.875 -25.734 -3.113 1 94.31 60 HIS B N 1
ATOM 4639 C CA . HIS B 1 60 ? -25.344 -26.656 -4.113 1 94.31 60 HIS B CA 1
ATOM 4640 C C . HIS B 1 60 ? -24.688 -25.891 -5.266 1 94.31 60 HIS B C 1
ATOM 4642 O O . HIS B 1 60 ? -24.797 -24.672 -5.352 1 94.31 60 HIS B O 1
ATOM 4648 N N . LYS B 1 61 ? -24.078 -26.625 -6.125 1 96.19 61 LYS B N 1
ATOM 4649 C CA . LYS B 1 61 ? -23.172 -26.094 -7.133 1 96.19 61 LYS B CA 1
ATOM 4650 C C . LYS B 1 61 ? -23.906 -25.25 -8.156 1 96.19 61 LYS B C 1
ATOM 4652 O O . LYS B 1 61 ? -23.297 -24.438 -8.859 1 96.19 61 LYS B O 1
ATOM 4657 N N . ASN B 1 62 ? -25.203 -25.328 -8.305 1 94.69 62 ASN B N 1
ATOM 4658 C CA . ASN B 1 62 ? -25.969 -24.547 -9.281 1 94.69 62 ASN B CA 1
ATOM 4659 C C . ASN B 1 62 ? -26.812 -23.484 -8.602 1 94.69 62 ASN B C 1
ATOM 4661 O O . ASN B 1 62 ? -27.688 -22.891 -9.234 1 94.69 62 ASN B O 1
ATOM 4665 N N . ALA B 1 63 ? -26.625 -23.25 -7.359 1 92.19 63 ALA B N 1
ATOM 4666 C CA . ALA B 1 63 ? -27.5 -22.359 -6.582 1 92.19 63 ALA B CA 1
ATOM 4667 C C . ALA B 1 63 ? -27.25 -20.906 -6.926 1 92.19 63 ALA B C 1
ATOM 4669 O O . ALA B 1 63 ? -26.141 -20.531 -7.332 1 92.19 63 ALA B O 1
ATOM 4670 N N . ILE B 1 64 ? -28.344 -20.078 -6.793 1 94.62 64 ILE B N 1
ATOM 4671 C CA . ILE B 1 64 ? -28.328 -18.625 -6.789 1 94.62 64 ILE B CA 1
ATOM 4672 C C . ILE B 1 64 ? -27.688 -18.109 -8.078 1 94.62 64 ILE B C 1
ATOM 4674 O O . ILE B 1 64 ? -28.203 -18.359 -9.172 1 94.62 64 ILE B O 1
ATOM 4678 N N . PHE B 1 65 ? -26.516 -17.375 -8.008 1 96.56 65 PHE B N 1
ATOM 4679 C CA . PHE B 1 65 ? -25.969 -16.672 -9.172 1 96.56 65 PHE B CA 1
ATOM 4680 C C . PHE B 1 65 ? -24.828 -17.484 -9.789 1 96.56 65 PHE B C 1
ATOM 4682 O O . PHE B 1 65 ? -24.156 -17 -10.695 1 96.56 65 PHE B O 1
ATOM 4689 N N . PHE B 1 66 ? -24.562 -18.734 -9.438 1 96.19 66 PHE B N 1
ATOM 4690 C CA . PHE B 1 66 ? -23.375 -19.453 -9.859 1 96.19 66 PHE B CA 1
ATOM 4691 C C . PHE B 1 66 ? -23.422 -19.75 -11.352 1 96.19 66 PHE B C 1
ATOM 4693 O O . PHE B 1 66 ? -22.469 -19.5 -12.078 1 96.19 66 PHE B O 1
ATOM 4700 N N . ARG B 1 67 ? -24.547 -20.297 -11.797 1 94.44 67 ARG B N 1
ATOM 4701 C CA . ARG B 1 67 ? -24.641 -20.625 -13.219 1 94.44 67 ARG B CA 1
ATOM 4702 C C . ARG B 1 67 ? -24.531 -19.375 -14.078 1 94.44 67 ARG B C 1
ATOM 4704 O O . ARG B 1 67 ? -23.703 -19.312 -14.992 1 94.44 67 ARG B O 1
ATOM 4711 N N . PRO B 1 68 ? -25.297 -18.312 -13.75 1 95.56 68 PRO B N 1
ATOM 4712 C CA . PRO B 1 68 ? -25.141 -17.078 -14.531 1 95.56 68 PRO B CA 1
ATOM 4713 C C . PRO B 1 68 ? -23.734 -16.484 -14.43 1 95.56 68 PRO B C 1
ATOM 4715 O O . PRO B 1 68 ? -23.234 -15.891 -15.383 1 95.56 68 PRO B O 1
ATOM 4718 N N . ALA B 1 69 ? -23.125 -16.641 -13.312 1 97.12 69 ALA B N 1
ATOM 4719 C CA . ALA B 1 69 ? -21.781 -16.078 -13.109 1 97.12 69 ALA B CA 1
ATOM 4720 C C . ALA B 1 69 ? -20.781 -16.703 -14.07 1 97.12 69 ALA B C 1
ATOM 4722 O O . ALA B 1 69 ? -19.844 -16.031 -14.523 1 97.12 69 ALA B O 1
ATOM 4723 N N . THR B 1 70 ? -20.922 -18.016 -14.414 1 95.44 70 THR B N 1
ATOM 4724 C CA . THR B 1 70 ? -19.984 -18.703 -15.289 1 95.44 70 THR B CA 1
ATOM 4725 C C . THR B 1 70 ? -19.953 -18.047 -16.672 1 95.44 70 THR B C 1
ATOM 4727 O O . THR B 1 70 ? -18.984 -18.188 -17.406 1 95.44 70 THR B O 1
ATOM 4730 N N . LYS B 1 71 ? -20.984 -17.328 -17 1 93.06 71 LYS B N 1
ATOM 4731 C CA . LYS B 1 71 ? -21.094 -16.734 -18.328 1 93.06 71 LYS B CA 1
ATOM 4732 C C . LYS B 1 71 ? -20.344 -15.414 -18.406 1 93.06 71 LYS B C 1
ATOM 4734 O O . LYS B 1 71 ? -20.047 -14.938 -19.5 1 93.06 71 LYS B O 1
ATOM 4739 N N . ILE B 1 72 ? -20.047 -14.82 -17.297 1 94.5 72 ILE B N 1
ATOM 4740 C CA . ILE B 1 72 ? -19.5 -13.469 -17.344 1 94.5 72 ILE B CA 1
ATOM 4741 C C . ILE B 1 72 ? -18.031 -13.484 -16.906 1 94.5 72 ILE B C 1
ATOM 4743 O O . ILE B 1 72 ? -17.328 -12.492 -17.062 1 94.5 72 ILE B O 1
ATOM 4747 N N . LEU B 1 73 ? -17.469 -14.57 -16.375 1 94.25 73 LEU B N 1
ATOM 4748 C CA . LEU B 1 73 ? -16.125 -14.641 -15.805 1 94.25 73 LEU B CA 1
ATOM 4749 C C . LEU B 1 73 ? -15.07 -14.656 -16.906 1 94.25 73 LEU B C 1
ATOM 4751 O O . LEU B 1 73 ? -13.898 -14.352 -16.656 1 94.25 73 LEU B O 1
ATOM 4755 N N . GLY B 1 74 ? -15.414 -15.078 -18.156 1 92.25 74 GLY B N 1
ATOM 4756 C CA . GLY B 1 74 ? -14.508 -15.031 -19.281 1 92.25 74 GLY B CA 1
ATOM 4757 C C . GLY B 1 74 ? -13.461 -16.125 -19.25 1 92.25 74 GLY B C 1
ATOM 4758 O O . GLY B 1 74 ? -12.367 -15.969 -19.812 1 92.25 74 GLY B O 1
ATOM 4759 N N . MET B 1 75 ? -13.703 -17.25 -18.609 1 95.88 75 MET B N 1
ATOM 4760 C CA . MET B 1 75 ? -12.797 -18.391 -18.5 1 95.88 75 MET B CA 1
ATOM 4761 C C . MET B 1 75 ? -13.555 -19.672 -18.172 1 95.88 75 MET B C 1
ATOM 4763 O O . MET B 1 75 ? -14.75 -19.625 -17.859 1 95.88 75 MET B O 1
ATOM 4767 N N . ASP B 1 76 ? -12.93 -20.812 -18.328 1 96.5 76 ASP B N 1
ATOM 4768 C CA . ASP B 1 76 ? -13.523 -22.062 -17.859 1 96.5 76 ASP B CA 1
ATOM 4769 C C . ASP B 1 76 ? -13.836 -22 -16.375 1 96.5 76 ASP B C 1
ATOM 4771 O O . ASP B 1 76 ? -13.219 -21.234 -15.633 1 96.5 76 ASP B O 1
ATOM 4775 N N . SER B 1 77 ? -14.836 -22.734 -16 1 97.75 77 SER B N 1
ATOM 4776 C CA . SER B 1 77 ? -15.219 -22.703 -14.602 1 97.75 77 SER B CA 1
ATOM 4777 C C . SER B 1 77 ? -15.578 -24.094 -14.086 1 97.75 77 SER B C 1
ATOM 4779 O O . SER B 1 77 ? -15.938 -24.969 -14.875 1 97.75 77 SER B O 1
ATOM 4781 N N . PHE B 1 78 ? -15.375 -24.312 -12.852 1 98.31 78 PHE B N 1
ATOM 4782 C CA . PHE B 1 78 ? -15.781 -25.531 -12.156 1 98.31 78 PHE B CA 1
ATOM 4783 C C . PHE B 1 78 ? -16.578 -25.188 -10.898 1 98.31 78 PHE B C 1
ATOM 4785 O O . PHE B 1 78 ? -16.109 -24.422 -10.055 1 98.31 78 PHE B O 1
ATOM 4792 N N . ARG B 1 79 ? -17.719 -25.562 -10.781 1 98.5 79 ARG B N 1
ATOM 4793 C CA . ARG B 1 79 ? -18.5 -25.469 -9.562 1 98.5 79 ARG B CA 1
ATOM 4794 C C . ARG B 1 79 ? -18.781 -26.844 -8.969 1 98.5 79 ARG B C 1
ATOM 4796 O O . ARG B 1 79 ? -18.984 -27.812 -9.711 1 98.5 79 ARG B O 1
ATOM 4803 N N . TRP B 1 80 ? -18.828 -26.953 -7.641 1 98.38 80 TRP B N 1
ATOM 4804 C CA . TRP B 1 80 ? -18.844 -28.25 -6.977 1 98.38 80 TRP B CA 1
ATOM 4805 C C . TRP B 1 80 ? -19.75 -28.203 -5.742 1 98.38 80 TRP B C 1
ATOM 4807 O O . TRP B 1 80 ? -20.172 -27.141 -5.301 1 98.38 80 TRP B O 1
ATOM 4817 N N . ASP B 1 81 ? -20.109 -29.375 -5.234 1 97.19 81 ASP B N 1
ATOM 4818 C CA . ASP B 1 81 ? -20.922 -29.516 -4.027 1 97.19 81 ASP B CA 1
ATOM 4819 C C . ASP B 1 81 ? -20.047 -29.875 -2.826 1 97.19 81 ASP B C 1
ATOM 4821 O O . ASP B 1 81 ? -19.266 -30.828 -2.875 1 97.19 81 ASP B O 1
ATOM 4825 N N . ILE B 1 82 ? -20.172 -29.094 -1.801 1 95.38 82 ILE B N 1
ATOM 4826 C CA . ILE B 1 82 ? -19.484 -29.375 -0.55 1 95.38 82 ILE B CA 1
ATOM 4827 C C . ILE B 1 82 ? -19.938 -30.703 0.023 1 95.38 82 ILE B C 1
ATOM 4829 O O . ILE B 1 82 ? -21.062 -31.141 -0.234 1 95.38 82 ILE B O 1
ATOM 4833 N N . SER B 1 83 ? -19.109 -31.328 0.79 1 93.38 83 SER B N 1
ATOM 4834 C CA . SER B 1 83 ? -19.391 -32.625 1.37 1 93.38 83 SER B CA 1
ATOM 4835 C C . SER B 1 83 ? -20.734 -32.625 2.109 1 93.38 83 SER B C 1
ATOM 4837 O O . SER B 1 83 ? -20.984 -31.75 2.939 1 93.38 83 SER B O 1
ATOM 4839 N N . GLY B 1 84 ? -21.531 -33.656 1.779 1 91.56 84 GLY B N 1
ATOM 4840 C CA . GLY B 1 84 ? -22.828 -33.781 2.436 1 91.56 84 GLY B CA 1
ATOM 4841 C C . GLY B 1 84 ? -23.891 -32.875 1.854 1 91.56 84 GLY B C 1
ATOM 4842 O O . GLY B 1 84 ? -25.016 -32.844 2.344 1 91.56 84 GLY B O 1
ATOM 4843 N N . GLU B 1 85 ? -23.578 -32.125 0.874 1 92.12 85 GLU B N 1
ATOM 4844 C CA . GLU B 1 85 ? -24.516 -31.219 0.242 1 92.12 85 GLU B CA 1
ATOM 4845 C C . GLU B 1 85 ? -24.641 -31.484 -1.254 1 92.12 85 GLU B C 1
ATOM 4847 O O . GLU B 1 85 ? -23.703 -31.984 -1.879 1 92.12 85 GLU B O 1
ATOM 4852 N N . GLY B 1 86 ? -25.828 -31.141 -1.824 1 92 86 GLY B N 1
ATOM 4853 C CA . GLY B 1 86 ? -26.062 -31.438 -3.23 1 92 86 GLY B CA 1
ATOM 4854 C C . GLY B 1 86 ? -25.938 -32.906 -3.557 1 92 86 GLY B C 1
ATOM 4855 O O . GLY B 1 86 ? -26.594 -33.75 -2.932 1 92 86 GLY B O 1
ATOM 4856 N N . GLU B 1 87 ? -25 -33.188 -4.508 1 94.56 87 GLU B N 1
ATOM 4857 C CA . GLU B 1 87 ? -24.859 -34.562 -4.961 1 94.56 87 GLU B CA 1
ATOM 4858 C C . GLU B 1 87 ? -23.641 -35.219 -4.336 1 94.56 87 GLU B C 1
ATOM 4860 O O . GLU B 1 87 ? -23.453 -36.438 -4.469 1 94.56 87 GLU B O 1
ATOM 4865 N N . THR B 1 88 ? -22.812 -34.438 -3.662 1 96.19 88 THR B N 1
ATOM 4866 C CA . THR B 1 88 ? -21.609 -35 -3.039 1 96.19 88 THR B CA 1
ATOM 4867 C C . THR B 1 88 ? -21.969 -35.75 -1.754 1 96.19 88 THR B C 1
ATOM 4869 O O . THR B 1 88 ? -22.531 -35.156 -0.828 1 96.19 88 THR B O 1
ATOM 4872 N N . PRO B 1 89 ? -21.688 -36.969 -1.709 1 95 89 PRO B N 1
ATOM 4873 C CA . PRO B 1 89 ? -21.984 -37.719 -0.477 1 95 89 PRO B CA 1
ATOM 4874 C C . PRO B 1 89 ? -21.094 -37.281 0.693 1 95 89 PRO B C 1
ATOM 4876 O O . PRO B 1 89 ? -20.141 -36.531 0.502 1 95 89 PRO B O 1
ATOM 4879 N N . GLY B 1 90 ? -21.516 -37.719 1.966 1 91.38 90 GLY B N 1
ATOM 4880 C CA . GLY B 1 90 ? -20.766 -37.406 3.168 1 91.38 90 GLY B CA 1
ATOM 4881 C C . GLY B 1 90 ? -21.625 -36.938 4.309 1 91.38 90 GLY B C 1
ATOM 4882 O O . GLY B 1 90 ? -22.812 -36.625 4.117 1 91.38 90 GLY B O 1
ATOM 4883 N N . GLU B 1 91 ? -20.969 -36.875 5.402 1 89.94 91 GLU B N 1
ATOM 4884 C CA . GLU B 1 91 ? -21.672 -36.375 6.578 1 89.94 91 GLU B CA 1
ATOM 4885 C C . GLU B 1 91 ? -21.672 -34.844 6.59 1 89.94 91 GLU B C 1
ATOM 4887 O O . GLU B 1 91 ? -20.625 -34.188 6.461 1 89.94 91 GLU B O 1
ATOM 4892 N N . TRP B 1 92 ? -22.844 -34.312 6.691 1 91.12 92 TRP B N 1
ATOM 4893 C CA . TRP B 1 92 ? -22.984 -32.875 6.715 1 91.12 92 TRP B CA 1
ATOM 4894 C C . TRP B 1 92 ? -22.656 -32.312 8.094 1 91.12 92 TRP B C 1
ATOM 4896 O O . TRP B 1 92 ? -23.047 -32.875 9.109 1 91.12 92 TRP B O 1
ATOM 4906 N N . ASN B 1 93 ? -21.859 -31.281 8.086 1 90.88 93 ASN B N 1
ATOM 4907 C CA . ASN B 1 93 ? -21.422 -30.562 9.281 1 90.88 93 ASN B CA 1
ATOM 4908 C C . ASN B 1 93 ? -21.359 -29.047 9.039 1 90.88 93 ASN B C 1
ATOM 4910 O O . ASN B 1 93 ? -20.703 -28.594 8.094 1 90.88 93 ASN B O 1
ATOM 4914 N N . VAL B 1 94 ? -22.047 -28.281 9.961 1 90.94 94 VAL B N 1
ATOM 4915 C CA . VAL B 1 94 ? -22.188 -26.844 9.781 1 90.94 94 VAL B CA 1
ATOM 4916 C C . VAL B 1 94 ? -20.812 -26.172 9.953 1 90.94 94 VAL B C 1
ATOM 4918 O O . VAL B 1 94 ? -20.547 -25.125 9.359 1 90.94 94 VAL B O 1
ATOM 4921 N N . GLY B 1 95 ? -19.906 -26.75 10.688 1 89.81 95 GLY B N 1
ATOM 4922 C CA . GLY B 1 95 ? -18.641 -26.125 11.055 1 89.81 95 GLY B CA 1
ATOM 4923 C C . GLY B 1 95 ? -17.469 -26.672 10.266 1 89.81 95 GLY B C 1
ATOM 4924 O O . GLY B 1 95 ? -16.312 -26.422 10.617 1 89.81 95 GLY B O 1
ATOM 4925 N N . ASP B 1 96 ? -17.672 -27.422 9.227 1 91.75 96 ASP B N 1
ATOM 4926 C CA . ASP B 1 96 ? -16.578 -28.094 8.523 1 91.75 96 ASP B CA 1
ATOM 4927 C C . ASP B 1 96 ? -15.93 -27.172 7.496 1 91.75 96 ASP B C 1
ATOM 4929 O O . ASP B 1 96 ? -15.828 -27.516 6.32 1 91.75 96 ASP B O 1
ATOM 4933 N N . TYR B 1 97 ? -15.43 -26.047 7.93 1 96.31 97 TYR B N 1
ATOM 4934 C CA . TYR B 1 97 ? -14.719 -25.109 7.074 1 96.31 97 TYR B CA 1
ATOM 4935 C C . TYR B 1 97 ? -13.367 -25.672 6.645 1 96.31 97 TYR B C 1
ATOM 4937 O O . TYR B 1 97 ? -12.992 -25.562 5.477 1 96.31 97 TYR B O 1
ATOM 4945 N N . ALA B 1 98 ? -12.672 -26.297 7.594 1 96.06 98 ALA B N 1
ATOM 4946 C CA . ALA B 1 98 ? -11.352 -26.859 7.328 1 96.06 98 ALA B CA 1
ATOM 4947 C C . ALA B 1 98 ? -11.43 -27.984 6.301 1 96.06 98 ALA B C 1
ATOM 4949 O O . ALA B 1 98 ? -10.602 -28.062 5.391 1 96.06 98 ALA B O 1
ATOM 4950 N N . LEU B 1 99 ? -12.422 -28.844 6.492 1 95.81 99 LEU B N 1
ATOM 4951 C CA . LEU B 1 99 ? -12.602 -29.922 5.523 1 95.81 99 LEU B CA 1
ATOM 4952 C C . LEU B 1 99 ? -12.93 -29.359 4.145 1 95.81 99 LEU B C 1
ATOM 4954 O O . LEU B 1 99 ? -12.43 -29.859 3.133 1 95.81 99 LEU B O 1
ATOM 4958 N N . GLY B 1 100 ? -13.805 -28.375 4.121 1 96.94 100 GLY B N 1
ATOM 4959 C CA . GLY B 1 100 ? -14.086 -27.719 2.859 1 96.94 100 GLY B CA 1
ATOM 4960 C C . GLY B 1 100 ? -12.844 -27.188 2.164 1 96.94 100 GLY B C 1
ATOM 4961 O O . GLY B 1 100 ? -12.703 -27.328 0.947 1 96.94 100 GLY B O 1
ATOM 4962 N N . ALA B 1 101 ? -11.977 -26.578 2.904 1 98.25 101 ALA B N 1
ATOM 4963 C CA . ALA B 1 101 ? -10.727 -26.062 2.355 1 98.25 101 ALA B CA 1
ATOM 4964 C C . ALA B 1 101 ? -9.836 -27.188 1.847 1 98.25 101 ALA B C 1
ATOM 4966 O O . ALA B 1 101 ? -9.195 -27.062 0.797 1 98.25 101 ALA B O 1
ATOM 4967 N N . GLU B 1 102 ? -9.773 -28.281 2.549 1 97.56 102 GLU B N 1
ATOM 4968 C CA . GLU B 1 102 ? -9.016 -29.453 2.117 1 97.56 102 GLU B CA 1
ATOM 4969 C C . GLU B 1 102 ? -9.555 -30.016 0.805 1 97.56 102 GLU B C 1
ATOM 4971 O O . GLU B 1 102 ? -8.789 -30.375 -0.086 1 97.56 102 GLU B O 1
ATOM 4976 N N . HIS B 1 103 ? -10.883 -30.078 0.78 1 97.81 103 HIS B N 1
ATOM 4977 C CA . HIS B 1 103 ? -11.5 -30.531 -0.463 1 97.81 103 HIS B CA 1
ATOM 4978 C C . HIS B 1 103 ? -11.195 -29.578 -1.61 1 97.81 103 HIS B C 1
ATOM 4980 O O . HIS B 1 103 ? -10.945 -30.016 -2.738 1 97.81 103 HIS B O 1
ATOM 4986 N N . THR B 1 104 ? -11.258 -28.297 -1.331 1 98.56 104 THR B N 1
ATOM 4987 C CA . THR B 1 104 ? -10.898 -27.312 -2.344 1 98.56 104 THR B CA 1
ATOM 4988 C C . THR B 1 104 ? -9.492 -27.562 -2.875 1 98.56 104 THR B C 1
ATOM 4990 O O . THR B 1 104 ? -9.273 -27.594 -4.09 1 98.56 104 THR B O 1
ATOM 4993 N N . ASN B 1 105 ? -8.539 -27.734 -1.946 1 98.38 105 ASN B N 1
ATOM 4994 C CA . ASN B 1 105 ? -7.164 -28.062 -2.328 1 98.38 105 ASN B CA 1
ATOM 4995 C C . ASN B 1 105 ? -7.105 -29.312 -3.201 1 98.38 105 ASN B C 1
ATOM 4997 O O . ASN B 1 105 ? -6.43 -29.312 -4.23 1 98.38 105 ASN B O 1
ATOM 5001 N N . HIS B 1 106 ? -7.836 -30.328 -2.826 1 98.12 106 HIS B N 1
ATOM 5002 C CA . HIS B 1 106 ? -7.879 -31.594 -3.555 1 98.12 106 HIS B CA 1
ATOM 5003 C C . HIS B 1 106 ? -8.445 -31.406 -4.957 1 98.12 106 HIS B C 1
ATOM 5005 O O . HIS B 1 106 ? -7.891 -31.906 -5.934 1 98.12 106 HIS B O 1
ATOM 5011 N N . ILE B 1 107 ? -9.5 -30.672 -5.031 1 98.44 107 ILE B N 1
ATOM 5012 C CA . ILE B 1 107 ? -10.172 -30.406 -6.301 1 98.44 107 ILE B CA 1
ATOM 5013 C C . ILE B 1 107 ? -9.219 -29.672 -7.242 1 98.44 107 ILE B C 1
ATOM 5015 O O . ILE B 1 107 ? -9.055 -30.078 -8.398 1 98.44 107 ILE B O 1
ATOM 5019 N N . VAL B 1 108 ? -8.609 -28.609 -6.758 1 98.38 108 VAL B N 1
ATOM 5020 C CA . VAL B 1 108 ? -7.715 -27.812 -7.586 1 98.38 108 VAL B CA 1
ATOM 5021 C C . VAL B 1 108 ? -6.539 -28.672 -8.047 1 98.38 108 VAL B C 1
ATOM 5023 O O . VAL B 1 108 ? -6.188 -28.656 -9.234 1 98.38 108 VAL B O 1
ATOM 5026 N N . GLN B 1 109 ? -5.965 -29.438 -7.156 1 97.12 109 GLN B N 1
ATOM 5027 C CA . GLN B 1 109 ? -4.871 -30.328 -7.527 1 97.12 109 GLN B CA 1
ATOM 5028 C C . GLN B 1 109 ? -5.301 -31.297 -8.625 1 97.12 109 GLN B C 1
ATOM 5030 O O . GLN B 1 109 ? -4.562 -31.531 -9.578 1 97.12 109 GLN B O 1
ATOM 5035 N N . TYR B 1 110 ? -6.48 -31.859 -8.422 1 97 110 TYR B N 1
ATOM 5036 C CA . TYR B 1 110 ? -7.012 -32.812 -9.391 1 97 110 TYR B CA 1
ATOM 5037 C C . TYR B 1 110 ? -7.156 -32.188 -10.766 1 97 110 TYR B C 1
ATOM 5039 O O . TYR B 1 110 ? -6.711 -32.75 -11.766 1 97 110 TYR B O 1
ATOM 5047 N N . LEU B 1 111 ? -7.75 -31.047 -10.852 1 97.19 111 LEU B N 1
ATOM 5048 C CA . LEU B 1 111 ? -8.031 -30.375 -12.109 1 97.19 111 LEU B CA 1
ATOM 5049 C C . LEU B 1 111 ? -6.742 -29.906 -12.781 1 97.19 111 LEU B C 1
ATOM 5051 O O . LEU B 1 111 ? -6.629 -29.922 -14.008 1 97.19 111 LEU B O 1
ATOM 5055 N N . VAL B 1 112 ? -5.805 -29.438 -11.969 1 96 112 VAL B N 1
ATOM 5056 C CA . VAL B 1 112 ? -4.5 -29.016 -12.477 1 96 112 VAL B CA 1
ATOM 5057 C C . VAL B 1 112 ? -3.764 -30.234 -13.047 1 96 112 VAL B C 1
ATOM 5059 O O . VAL B 1 112 ? -3.229 -30.188 -14.156 1 96 112 VAL B O 1
ATOM 5062 N N . LYS B 1 113 ? -3.73 -31.328 -12.352 1 94.5 113 LYS B N 1
ATOM 5063 C CA . LYS B 1 113 ? -3.01 -32.531 -12.766 1 94.5 113 LYS B CA 1
ATOM 5064 C C . LYS B 1 113 ? -3.664 -33.156 -13.992 1 94.5 113 LYS B C 1
ATOM 5066 O O . LYS B 1 113 ? -2.979 -33.531 -14.945 1 94.5 113 LYS B O 1
ATOM 5071 N N . ARG B 1 114 ? -4.945 -33.344 -13.953 1 95.06 114 ARG B N 1
ATOM 5072 C CA . ARG B 1 114 ? -5.652 -34.062 -14.992 1 95.06 114 ARG B CA 1
ATOM 5073 C C . ARG B 1 114 ? -5.738 -33.25 -16.281 1 95.06 114 ARG B C 1
ATOM 5075 O O . ARG B 1 114 ? -5.402 -33.75 -17.359 1 95.06 114 ARG B O 1
ATOM 5082 N N . PHE B 1 115 ? -6.156 -31.969 -16.188 1 95.5 115 PHE B N 1
ATOM 5083 C CA . PHE B 1 115 ? -6.465 -31.203 -17.391 1 95.5 115 PHE B CA 1
ATOM 5084 C C . PHE B 1 115 ? -5.367 -30.188 -17.672 1 95.5 115 PHE B C 1
ATOM 5086 O O . PHE B 1 115 ? -5.234 -29.703 -18.812 1 95.5 115 PHE B O 1
ATOM 5093 N N . GLY B 1 116 ? -4.621 -29.766 -16.625 1 95.44 116 GLY B N 1
ATOM 5094 C CA . GLY B 1 116 ? -3.559 -28.781 -16.812 1 95.44 116 GLY B CA 1
ATOM 5095 C C . GLY B 1 116 ? -4.004 -27.375 -16.5 1 95.44 116 GLY B C 1
ATOM 5096 O O . GLY B 1 116 ? -3.307 -26.406 -16.844 1 95.44 116 GLY B O 1
ATOM 5097 N N . TYR B 1 117 ? -5.07 -27.125 -15.812 1 96.44 117 TYR B N 1
ATOM 5098 C CA . TYR B 1 117 ? -5.621 -25.797 -15.547 1 96.44 117 TYR B CA 1
ATOM 5099 C C . TYR B 1 117 ? -4.715 -25.016 -14.609 1 96.44 117 TYR B C 1
ATOM 5101 O O . TYR B 1 117 ? -3.898 -25.594 -13.891 1 96.44 117 TYR B O 1
ATOM 5109 N N . ARG B 1 118 ? -4.844 -23.781 -14.68 1 95.25 118 ARG B N 1
ATOM 5110 C CA . ARG B 1 118 ? -4.332 -22.859 -13.664 1 95.25 118 ARG B CA 1
ATOM 5111 C C . ARG B 1 118 ? -5.477 -22.172 -12.93 1 95.25 118 ARG B C 1
ATOM 5113 O O . ARG B 1 118 ? -6.32 -21.531 -13.555 1 95.25 118 ARG B O 1
ATOM 5120 N N . LEU B 1 119 ? -5.5 -22.281 -11.648 1 97.5 119 LEU B N 1
ATOM 5121 C CA . LEU B 1 119 ? -6.523 -21.594 -10.867 1 97.5 119 LEU B CA 1
ATOM 5122 C C . LEU B 1 119 ? -6.348 -20.094 -10.953 1 97.5 119 LEU B C 1
ATOM 5124 O O . LEU B 1 119 ? -5.293 -19.562 -10.594 1 97.5 119 LEU B O 1
ATOM 5128 N N . ASP B 1 120 ? -7.352 -19.375 -11.43 1 96.62 120 ASP B N 1
ATOM 5129 C CA . ASP B 1 120 ? -7.238 -17.938 -11.648 1 96.62 120 ASP B CA 1
ATOM 5130 C C . ASP B 1 120 ? -8.164 -17.156 -10.711 1 96.62 120 ASP B C 1
ATOM 5132 O O . ASP B 1 120 ? -7.746 -16.188 -10.086 1 96.62 120 ASP B O 1
ATOM 5136 N N . THR B 1 121 ? -9.383 -17.578 -10.633 1 97.81 121 THR B N 1
ATOM 5137 C CA . THR B 1 121 ? -10.398 -16.828 -9.914 1 97.81 121 THR B CA 1
ATOM 5138 C C . THR B 1 121 ? -11.227 -17.766 -9.023 1 97.81 121 THR B C 1
ATOM 5140 O O . THR B 1 121 ? -11.594 -18.859 -9.438 1 97.81 121 THR B O 1
ATOM 5143 N N . MET B 1 122 ? -11.5 -17.344 -7.848 1 98.75 122 MET B N 1
ATOM 5144 C CA . MET B 1 122 ? -12.422 -18.047 -6.965 1 98.75 122 MET B CA 1
ATOM 5145 C C . MET B 1 122 ? -13.648 -17.188 -6.664 1 98.75 122 MET B C 1
ATOM 5147 O O . MET B 1 122 ? -13.516 -16.031 -6.27 1 98.75 122 MET B O 1
ATOM 5151 N N . LEU B 1 123 ? -14.773 -17.641 -6.926 1 98.81 123 LEU B N 1
ATOM 5152 C CA . LEU B 1 123 ? -16.047 -17 -6.59 1 98.81 123 LEU B CA 1
ATOM 5153 C C . LEU B 1 123 ? -16.781 -17.797 -5.508 1 98.81 123 LEU B C 1
ATOM 5155 O O . LEU B 1 123 ? -17.094 -18.969 -5.695 1 98.81 123 LEU B O 1
ATOM 5159 N N . SER B 1 124 ? -17.047 -17.156 -4.402 1 98.75 124 SER B N 1
ATOM 5160 C CA . SER B 1 124 ? -17.609 -17.875 -3.258 1 98.75 124 SER B CA 1
ATOM 5161 C C . SER B 1 124 ? -18.797 -17.125 -2.656 1 98.75 124 SER B C 1
ATOM 5163 O O . SER B 1 124 ? -18.891 -15.906 -2.773 1 98.75 124 SER B O 1
ATOM 5165 N N . HIS B 1 125 ? -19.688 -17.891 -2.045 1 98.62 125 HIS B N 1
ATOM 5166 C CA . HIS B 1 125 ? -20.859 -17.359 -1.365 1 98.62 125 HIS B CA 1
ATOM 5167 C C . HIS B 1 125 ? -20.969 -17.875 0.061 1 98.62 125 HIS B C 1
ATOM 5169 O O . HIS B 1 125 ? -20.812 -19.078 0.296 1 98.62 125 HIS B O 1
ATOM 5175 N N . SER B 1 126 ? -21.234 -16.953 1.045 1 97.81 126 SER B N 1
ATOM 5176 C CA . SER B 1 126 ? -21.516 -17.328 2.428 1 97.81 126 SER B CA 1
ATOM 5177 C C . SER B 1 126 ? -20.422 -18.203 3.01 1 97.81 126 SER B C 1
ATOM 5179 O O . SER B 1 126 ? -19.25 -17.828 2.998 1 97.81 126 SER B O 1
ATOM 5181 N N . LYS B 1 127 ? -20.734 -19.484 3.436 1 97.38 127 LYS B N 1
ATOM 5182 C CA . LYS B 1 127 ? -19.75 -20.406 3.986 1 97.38 127 LYS B CA 1
ATOM 5183 C C . LYS B 1 127 ? -18.594 -20.609 3.016 1 97.38 127 LYS B C 1
ATOM 5185 O O . LYS B 1 127 ? -17.438 -20.781 3.438 1 97.38 127 LYS B O 1
ATOM 5190 N N . GLY B 1 128 ? -18.891 -20.609 1.737 1 98.19 128 GLY B N 1
ATOM 5191 C CA . GLY B 1 128 ? -17.875 -20.797 0.718 1 98.19 128 GLY B CA 1
ATOM 5192 C C . GLY B 1 128 ? -16.766 -19.75 0.789 1 98.19 128 GLY B C 1
ATOM 5193 O O . GLY B 1 128 ? -15.633 -20.016 0.39 1 98.19 128 GLY B O 1
ATOM 5194 N N . CYS B 1 129 ? -17.078 -18.531 1.253 1 98.69 129 CYS B N 1
ATOM 5195 C CA . CYS B 1 129 ? -16.078 -17.469 1.376 1 98.69 129 CYS B CA 1
ATOM 5196 C C . CYS B 1 129 ? -15 -17.859 2.369 1 98.69 129 CYS B C 1
ATOM 5198 O O . CYS B 1 129 ? -13.805 -17.719 2.078 1 98.69 129 CYS B O 1
ATOM 5200 N N . THR B 1 130 ? -15.414 -18.344 3.531 1 98.12 130 THR B N 1
ATOM 5201 C CA . THR B 1 130 ? -14.453 -18.766 4.547 1 98.12 130 THR B CA 1
ATOM 5202 C C . THR B 1 130 ? -13.68 -20 4.082 1 98.12 130 THR B C 1
ATOM 5204 O O . THR B 1 130 ? -12.484 -20.125 4.336 1 98.12 130 THR B O 1
ATOM 5207 N N . VAL B 1 131 ? -14.344 -20.906 3.389 1 98.38 131 VAL B N 1
ATOM 5208 C CA . VAL B 1 131 ? -13.703 -22.078 2.83 1 98.38 131 VAL B CA 1
ATOM 5209 C C . VAL B 1 131 ? -12.609 -21.656 1.853 1 98.38 131 VAL B C 1
ATOM 5211 O O . VAL B 1 131 ? -11.461 -22.109 1.962 1 98.38 131 VAL B O 1
ATOM 5214 N N . SER B 1 132 ? -12.93 -20.797 0.939 1 98.62 132 SER B N 1
ATOM 5215 C CA . SER B 1 132 ? -11.977 -20.328 -0.071 1 98.62 132 SER B CA 1
ATOM 5216 C C . SER B 1 132 ? -10.828 -19.547 0.56 1 98.62 132 SER B C 1
ATOM 5218 O O . SER B 1 132 ? -9.672 -19.719 0.169 1 98.62 132 SER B O 1
ATOM 5220 N N . THR B 1 133 ? -11.148 -18.703 1.531 1 98.62 133 THR B N 1
ATOM 5221 C CA . THR B 1 133 ? -10.109 -17.938 2.207 1 98.62 133 THR B CA 1
ATOM 5222 C C . THR B 1 133 ? -9.172 -18.859 2.98 1 98.62 133 THR B C 1
ATOM 5224 O O . THR B 1 133 ? -7.957 -18.656 2.98 1 98.62 133 THR B O 1
ATOM 5227 N N . THR B 1 134 ? -9.719 -19.859 3.609 1 98.5 134 THR B N 1
ATOM 5228 C CA . THR B 1 134 ? -8.914 -20.828 4.328 1 98.5 134 THR B CA 1
ATOM 5229 C C . THR B 1 134 ? -8.008 -21.594 3.367 1 98.5 134 THR B C 1
ATOM 5231 O O . THR B 1 134 ? -6.816 -21.766 3.631 1 98.5 134 THR B O 1
ATOM 5234 N N . PHE B 1 135 ? -8.594 -22.031 2.244 1 98.5 135 PHE B N 1
ATOM 5235 C CA . PHE B 1 135 ? -7.793 -22.688 1.221 1 98.5 135 PHE B CA 1
ATOM 5236 C C . PHE B 1 135 ? -6.625 -21.812 0.788 1 98.5 135 PHE B C 1
ATOM 5238 O O . PHE B 1 135 ? -5.473 -22.234 0.831 1 98.5 135 PHE B O 1
ATOM 5245 N N . ALA B 1 136 ? -6.898 -20.578 0.393 1 98.31 136 ALA B N 1
ATOM 5246 C CA . ALA B 1 136 ? -5.875 -19.672 -0.126 1 98.31 136 ALA B CA 1
ATOM 5247 C C . ALA B 1 136 ? -4.805 -19.406 0.924 1 98.31 136 ALA B C 1
ATOM 5249 O O . ALA B 1 136 ? -3.619 -19.281 0.597 1 98.31 136 ALA B O 1
ATOM 5250 N N . SER B 1 137 ? -5.207 -19.281 2.15 1 96.88 137 SER B N 1
ATOM 5251 C CA . SER B 1 137 ? -4.305 -18.969 3.254 1 96.88 137 SER B CA 1
ATOM 5252 C C . SER B 1 137 ? -3.402 -20.156 3.58 1 96.88 137 SER B C 1
ATOM 5254 O O . SER B 1 137 ? -2.209 -19.984 3.842 1 96.88 137 SER B O 1
ATOM 5256 N N . LYS B 1 138 ? -3.916 -21.375 3.484 1 96.75 138 LYS B N 1
ATOM 5257 C CA . LYS B 1 138 ? -3.209 -22.531 4.027 1 96.75 138 LYS B CA 1
ATOM 5258 C C . LYS B 1 138 ? -2.543 -23.344 2.916 1 96.75 138 LYS B C 1
ATOM 5260 O O . LYS B 1 138 ? -1.544 -24.016 3.152 1 96.75 138 LYS B O 1
ATOM 5265 N N . PHE B 1 139 ? -3.131 -23.266 1.734 1 97.5 139 PHE B N 1
ATOM 5266 C CA . PHE B 1 139 ? -2.719 -24.266 0.753 1 97.5 139 PHE B CA 1
ATOM 5267 C C . PHE B 1 139 ? -2.117 -23.594 -0.477 1 97.5 139 PHE B C 1
ATOM 5269 O O . PHE B 1 139 ? -1.912 -24.25 -1.505 1 97.5 139 PHE B O 1
ATOM 5276 N N . THR B 1 140 ? -1.89 -22.344 -0.43 1 96.31 140 THR B N 1
ATOM 5277 C CA . THR B 1 140 ? -1.309 -21.688 -1.601 1 96.31 140 THR B CA 1
ATOM 5278 C C . THR B 1 140 ? -0.105 -20.844 -1.207 1 96.31 140 THR B C 1
ATOM 5280 O O . THR B 1 140 ? -0.023 -20.359 -0.075 1 96.31 140 THR B O 1
ATOM 5283 N N . SER B 1 141 ? 0.811 -20.703 -2.123 1 92.31 141 SER B N 1
ATOM 5284 C CA . SER B 1 141 ? 2.016 -19.891 -1.965 1 92.31 141 SER B CA 1
ATOM 5285 C C . SER B 1 141 ? 2.662 -19.594 -3.314 1 92.31 141 SER B C 1
ATOM 5287 O O . SER B 1 141 ? 2.51 -20.359 -4.266 1 92.31 141 SER B O 1
ATOM 5289 N N . LEU B 1 142 ? 3.355 -18.562 -3.41 1 89.38 142 LEU B N 1
ATOM 5290 C CA . LEU B 1 142 ? 4.07 -18.234 -4.637 1 89.38 142 LEU B CA 1
ATOM 5291 C C . LEU B 1 142 ? 5.449 -18.875 -4.652 1 89.38 142 LEU B C 1
ATOM 5293 O O . LEU B 1 142 ? 6.098 -18.938 -5.699 1 89.38 142 LEU B O 1
ATOM 5297 N N . SER B 1 143 ? 5.871 -19.359 -3.467 1 84.31 143 SER B N 1
ATOM 5298 C CA . SER B 1 143 ? 7.164 -20.047 -3.41 1 84.31 143 SER B CA 1
ATOM 5299 C C . SER B 1 143 ? 7.074 -21.453 -3.992 1 84.31 143 SER B C 1
ATOM 5301 O O . SER B 1 143 ? 6.312 -22.281 -3.498 1 84.31 143 SER B O 1
ATOM 5303 N N . PRO B 1 144 ? 7.809 -21.688 -4.965 1 77.75 144 PRO B N 1
ATOM 5304 C CA . PRO B 1 144 ? 7.785 -23.016 -5.562 1 77.75 144 PRO B CA 1
ATOM 5305 C C . PRO B 1 144 ? 8.352 -24.094 -4.633 1 77.75 144 PRO B C 1
ATOM 5307 O O . PRO B 1 144 ? 8.102 -25.281 -4.832 1 77.75 144 PRO B O 1
ATOM 5310 N N . SER B 1 145 ? 9.102 -23.688 -3.631 1 77.31 145 SER B N 1
ATOM 5311 C CA . SER B 1 145 ? 9.789 -24.641 -2.768 1 77.31 145 SER B CA 1
ATOM 5312 C C . SER B 1 145 ? 8.859 -25.156 -1.676 1 77.31 145 SER B C 1
ATOM 5314 O O . SER B 1 145 ? 9.188 -26.125 -0.983 1 77.31 145 SER B O 1
ATOM 5316 N N . ASP B 1 146 ? 7.703 -24.688 -1.614 1 82.69 146 ASP B N 1
ATOM 5317 C CA . ASP B 1 146 ? 6.836 -25.031 -0.494 1 82.69 146 ASP B CA 1
ATOM 5318 C C . ASP B 1 146 ? 5.934 -26.219 -0.847 1 82.69 146 ASP B C 1
ATOM 5320 O O . ASP B 1 146 ? 5.352 -26.844 0.039 1 82.69 146 ASP B O 1
ATOM 5324 N N . GLY B 1 147 ? 5.836 -26.547 -2.068 1 85.56 147 GLY B N 1
ATOM 5325 C CA . GLY B 1 147 ? 4.973 -27.641 -2.502 1 85.56 147 GLY B CA 1
ATOM 5326 C C . GLY B 1 147 ? 3.504 -27.266 -2.512 1 85.56 147 GLY B C 1
ATOM 5327 O O . GLY B 1 147 ? 2.643 -28.109 -2.734 1 85.56 147 GLY B O 1
ATOM 5328 N N . LEU B 1 148 ? 3.264 -26.078 -2.256 1 92.25 148 LEU B N 1
ATOM 5329 C CA . LEU B 1 148 ? 1.897 -25.562 -2.238 1 92.25 148 LEU B CA 1
ATOM 5330 C C . LEU B 1 148 ? 1.475 -25.109 -3.627 1 92.25 148 LEU B C 1
ATOM 5332 O O . LEU B 1 148 ? 2.311 -24.969 -4.527 1 92.25 148 LEU B O 1
ATOM 5336 N N . LEU B 1 149 ? 0.207 -24.984 -3.84 1 94.88 149 LEU B N 1
ATOM 5337 C CA . LEU B 1 149 ? -0.343 -24.5 -5.102 1 94.88 149 LEU B CA 1
ATOM 5338 C C . LEU B 1 149 ? -0.125 -23 -5.246 1 94.88 149 LEU B C 1
ATOM 5340 O O . LEU B 1 149 ? -0.034 -22.281 -4.246 1 94.88 149 LEU B O 1
ATOM 5344 N N . PRO B 1 150 ? 0.022 -22.516 -6.48 1 93.69 150 PRO B N 1
ATOM 5345 C CA . PRO B 1 150 ? -0.015 -21.062 -6.652 1 93.69 150 PRO B CA 1
ATOM 5346 C C . PRO B 1 150 ? -1.35 -20.453 -6.227 1 93.69 150 PRO B C 1
ATOM 5348 O O . PRO B 1 150 ? -2.404 -21.062 -6.441 1 93.69 150 PRO B O 1
ATOM 5351 N N . PRO B 1 151 ? -1.28 -19.359 -5.609 1 96.06 151 PRO B N 1
ATOM 5352 C CA . PRO B 1 151 ? -2.539 -18.688 -5.258 1 96.06 151 PRO B CA 1
ATOM 5353 C C . PRO B 1 151 ? -3.332 -18.234 -6.48 1 96.06 151 PRO B C 1
ATOM 5355 O O . PRO B 1 151 ? -2.752 -18 -7.543 1 96.06 151 PRO B O 1
ATOM 5358 N N . PRO B 1 152 ? -4.672 -18.219 -6.348 1 97.06 152 PRO B N 1
ATOM 5359 C CA . PRO B 1 152 ? -5.438 -17.578 -7.422 1 97.06 152 PRO B CA 1
ATOM 5360 C C . PRO B 1 152 ? -5.109 -16.094 -7.582 1 97.06 152 PRO B C 1
ATOM 5362 O O . PRO B 1 152 ? -4.57 -15.477 -6.66 1 97.06 152 PRO B O 1
ATOM 5365 N N . ARG B 1 153 ? -5.383 -15.555 -8.742 1 94.25 153 ARG B N 1
ATOM 5366 C CA . ARG B 1 153 ? -5.148 -14.133 -8.984 1 94.25 153 ARG B CA 1
ATOM 5367 C C . ARG B 1 153 ? -6.242 -13.281 -8.352 1 94.25 153 ARG B C 1
ATOM 5369 O O . ARG B 1 153 ? -5.992 -12.148 -7.941 1 94.25 153 ARG B O 1
ATOM 5376 N N . ARG B 1 154 ? -7.426 -13.859 -8.297 1 96.94 154 ARG B N 1
ATOM 5377 C CA . ARG B 1 154 ? -8.586 -13.086 -7.879 1 96.94 154 ARG B CA 1
ATOM 5378 C C . ARG B 1 154 ? -9.5 -13.906 -6.973 1 96.94 154 ARG B C 1
ATOM 5380 O O . ARG B 1 154 ? -9.664 -15.109 -7.18 1 96.94 154 ARG B O 1
ATOM 5387 N N . MET B 1 155 ? -10.117 -13.258 -6.051 1 98.44 155 MET B N 1
ATOM 5388 C CA . MET B 1 155 ? -11.164 -13.844 -5.207 1 98.44 155 MET B CA 1
ATOM 5389 C C . MET B 1 155 ? -12.359 -12.906 -5.105 1 98.44 155 MET B C 1
ATOM 5391 O O . MET B 1 155 ? -12.203 -11.703 -4.902 1 98.44 155 MET B O 1
ATOM 5395 N N . ILE B 1 156 ? -13.469 -13.406 -5.316 1 98.81 156 ILE B N 1
ATOM 5396 C CA . ILE B 1 156 ? -14.742 -12.727 -5.145 1 98.81 156 ILE B CA 1
ATOM 5397 C C . ILE B 1 156 ? -15.508 -13.344 -3.98 1 98.81 156 ILE B C 1
ATOM 5399 O O . ILE B 1 156 ? -15.906 -14.508 -4.043 1 98.81 156 ILE B O 1
ATOM 5403 N N . LEU B 1 157 ? -15.727 -12.617 -2.947 1 98.88 157 LEU B N 1
ATOM 5404 C CA . LEU B 1 157 ? -16.359 -13.086 -1.72 1 98.88 157 LEU B CA 1
ATOM 5405 C C . LEU B 1 157 ? -17.734 -12.445 -1.539 1 98.88 157 LEU B C 1
ATOM 5407 O O . LEU B 1 157 ? -17.828 -11.266 -1.202 1 98.88 157 LEU B O 1
ATOM 5411 N N . CYS B 1 158 ? -18.766 -13.195 -1.693 1 98.88 158 CYS B N 1
ATOM 5412 C CA . CYS B 1 158 ? -20.125 -12.695 -1.582 1 98.88 158 CYS B CA 1
ATOM 5413 C C . CYS B 1 158 ? -20.766 -13.117 -0.265 1 98.88 158 CYS B C 1
ATOM 5415 O O . CYS B 1 158 ? -21 -14.312 -0.045 1 98.88 158 CYS B O 1
ATOM 5417 N N . SER B 1 159 ? -21.016 -12.141 0.588 1 98.69 159 SER B N 1
ATOM 5418 C CA . SER B 1 159 ? -21.719 -12.344 1.847 1 98.69 159 SER B CA 1
ATOM 5419 C C . SER B 1 159 ? -20.953 -13.281 2.77 1 98.69 159 SER B C 1
ATOM 5421 O O . SER B 1 159 ? -21.531 -14.188 3.369 1 98.69 159 SER B O 1
ATOM 5423 N N . GLY B 1 160 ? -19.641 -13.102 2.844 1 98.38 160 GLY B N 1
ATOM 5424 C CA . GLY B 1 160 ? -18.797 -13.875 3.748 1 98.38 160 GLY B CA 1
ATOM 5425 C C . GLY B 1 160 ? -18.906 -13.422 5.191 1 98.38 160 GLY B C 1
ATOM 5426 O O . GLY B 1 160 ? -19.062 -12.234 5.465 1 98.38 160 GLY B O 1
ATOM 5427 N N . ARG B 1 161 ? -18.766 -14.391 6.082 1 97.62 161 ARG B N 1
ATOM 5428 C CA . ARG B 1 161 ? -18.797 -14.094 7.512 1 97.62 161 ARG B CA 1
ATOM 5429 C C . ARG B 1 161 ? -17.391 -14.008 8.078 1 97.62 161 ARG B C 1
ATOM 5431 O O . ARG B 1 161 ? -16.516 -14.797 7.715 1 97.62 161 ARG B O 1
ATOM 5438 N N . LEU B 1 162 ? -17.172 -13.078 8.953 1 97.69 162 LEU B N 1
ATOM 5439 C CA . LEU B 1 162 ? -15.898 -12.93 9.633 1 97.69 162 LEU B CA 1
ATOM 5440 C C . LEU B 1 162 ? -16.047 -13.211 11.125 1 97.69 162 LEU B C 1
ATOM 5442 O O . LEU B 1 162 ? -15.289 -14.016 11.688 1 97.69 162 LEU B O 1
ATOM 5446 N N . ARG B 1 163 ? -17.016 -12.578 11.75 1 94.38 163 ARG B N 1
ATOM 5447 C CA . ARG B 1 163 ? -17.234 -12.727 13.188 1 94.38 163 ARG B CA 1
ATOM 5448 C C . ARG B 1 163 ? -18.031 -14 13.492 1 94.38 163 ARG B C 1
ATOM 5450 O O . ARG B 1 163 ? -19.219 -13.938 13.773 1 94.38 163 ARG B O 1
ATOM 5457 N N . MET B 1 164 ? -17.359 -15.023 13.617 1 96.69 164 MET B N 1
ATOM 5458 C CA . MET B 1 164 ? -17.969 -16.344 13.781 1 96.69 164 MET B CA 1
ATOM 5459 C C . MET B 1 164 ? -18.656 -16.453 15.148 1 96.69 164 MET B C 1
ATOM 5461 O O . MET B 1 164 ? -19.688 -17.109 15.273 1 96.69 164 MET B O 1
ATOM 5465 N N . SER B 1 165 ? -18.094 -15.773 16.141 1 95.06 165 SER B N 1
ATOM 5466 C CA . SER B 1 165 ? -18.625 -15.859 17.5 1 95.06 165 SER B CA 1
ATOM 5467 C C . SER B 1 165 ? -20.031 -15.289 17.578 1 95.06 165 SER B C 1
ATOM 5469 O O . SER B 1 165 ? -20.812 -15.664 18.469 1 95.06 165 SER B O 1
ATOM 5471 N N . ARG B 1 166 ? -20.391 -14.43 16.688 1 93.94 166 ARG B N 1
ATOM 5472 C CA . ARG B 1 166 ? -21.719 -13.82 16.703 1 93.94 166 ARG B CA 1
ATOM 5473 C C . ARG B 1 166 ? -22.797 -14.844 16.375 1 93.94 166 ARG B C 1
ATOM 5475 O O . ARG B 1 166 ? -23.984 -14.594 16.578 1 93.94 166 ARG B O 1
ATOM 5482 N N . ILE B 1 167 ? -22.422 -15.969 15.828 1 94.62 167 ILE B N 1
ATOM 5483 C CA . ILE B 1 167 ? -23.375 -17.047 15.547 1 94.62 167 ILE B CA 1
ATOM 5484 C C . ILE B 1 167 ? -24.016 -17.516 16.844 1 94.62 167 ILE B C 1
ATOM 5486 O O . ILE B 1 167 ? -25.141 -18.047 16.828 1 94.62 167 ILE B O 1
ATOM 5490 N N . HIS B 1 168 ? -23.422 -17.25 17.984 1 93.81 168 HIS B N 1
ATOM 5491 C CA . HIS B 1 168 ? -23.984 -17.594 19.281 1 93.81 168 HIS B CA 1
ATOM 5492 C C . HIS B 1 168 ? -25.297 -16.859 19.547 1 93.81 168 HIS B C 1
ATOM 5494 O O . HIS B 1 168 ? -26.062 -17.219 20.438 1 93.81 168 HIS B O 1
ATOM 5500 N N . GLU B 1 169 ? -25.484 -15.812 18.812 1 90.56 169 GLU B N 1
ATOM 5501 C CA . GLU B 1 169 ? -26.766 -15.133 18.906 1 90.56 169 GLU B CA 1
ATOM 5502 C C . GLU B 1 169 ? -27.922 -16.094 18.641 1 90.56 169 GLU B C 1
ATOM 5504 O O . GLU B 1 169 ? -29.047 -15.867 19.109 1 90.56 169 GLU B O 1
ATOM 5509 N N . LYS B 1 170 ? -27.734 -17.125 17.906 1 90.06 170 LYS B N 1
ATOM 5510 C CA . LYS B 1 170 ? -28.75 -18.125 17.578 1 90.06 170 LYS B CA 1
ATOM 5511 C C . LYS B 1 170 ? -28.891 -19.141 18.703 1 90.06 170 LYS B C 1
ATOM 5513 O O . LYS B 1 170 ? -29.75 -20.031 18.641 1 90.06 170 LYS B O 1
ATOM 5518 N N . ASP B 1 171 ? -28.141 -19.062 19.719 1 92.62 171 ASP B N 1
ATOM 5519 C CA . ASP B 1 171 ? -28.188 -20.031 20.812 1 92.62 171 ASP B CA 1
ATOM 5520 C C . ASP B 1 171 ? -29.562 -20.062 21.469 1 92.62 171 ASP B C 1
ATOM 5522 O O . ASP B 1 171 ? -30 -21.094 21.969 1 92.62 171 ASP B O 1
ATOM 5526 N N . GLU B 1 172 ? -30.172 -18.906 21.469 1 92.62 172 GLU B N 1
ATOM 5527 C CA . GLU B 1 172 ? -31.5 -18.844 22.047 1 92.62 172 GLU B CA 1
ATOM 5528 C C . GLU B 1 172 ? -32.438 -19.844 21.359 1 92.62 172 GLU B C 1
ATOM 5530 O O . GLU B 1 172 ? -33.344 -20.375 22 1 92.62 172 GLU B O 1
ATOM 5535 N N . ILE B 1 173 ? -32.188 -20.078 20.141 1 91 173 ILE B N 1
ATOM 5536 C CA . ILE B 1 173 ? -33 -21 19.359 1 91 173 ILE B CA 1
ATOM 5537 C C . ILE B 1 173 ? -32.438 -22.406 19.453 1 91 173 ILE B C 1
ATOM 5539 O O . ILE B 1 173 ? -33.188 -23.375 19.562 1 91 173 ILE B O 1
ATOM 5543 N N . PHE B 1 174 ? -31.156 -22.594 19.438 1 92.94 174 PHE B N 1
ATOM 5544 C CA . PHE B 1 174 ? -30.516 -23.891 19.297 1 92.94 174 PHE B CA 1
ATOM 5545 C C . PHE B 1 174 ? -30.422 -24.594 20.641 1 92.94 174 PHE B C 1
ATOM 5547 O O . PHE B 1 174 ? -30.578 -25.828 20.734 1 92.94 174 PHE B O 1
ATOM 5554 N N . MET B 1 175 ? -30.234 -23.891 21.719 1 93.56 175 MET B N 1
ATOM 5555 C CA . MET B 1 175 ? -29.922 -24.5 23 1 93.56 175 MET B CA 1
ATOM 5556 C C . MET B 1 175 ? -31.078 -25.359 23.5 1 93.56 175 MET B C 1
ATOM 5558 O O . MET B 1 175 ? -30.859 -26.484 23.938 1 93.56 175 MET B O 1
ATOM 5562 N N . PRO B 1 176 ? -32.312 -24.766 23.438 1 95.75 176 PRO B N 1
ATOM 5563 C CA . PRO B 1 176 ? -33.438 -25.625 23.859 1 95.75 176 PRO B CA 1
ATOM 5564 C C . PRO B 1 176 ? -33.531 -26.906 23.047 1 95.75 176 PRO B C 1
ATOM 5566 O O . PRO B 1 176 ? -33.844 -27.969 23.594 1 95.75 176 PRO B O 1
ATOM 5569 N N . LYS B 1 177 ? -33.281 -26.828 21.812 1 95.56 177 LYS B N 1
ATOM 5570 C CA . LYS B 1 177 ? -33.312 -28 20.953 1 95.56 177 LYS B CA 1
ATOM 5571 C C . LYS B 1 177 ? -32.188 -28.953 21.266 1 95.56 177 LYS B C 1
ATOM 5573 O O . LYS B 1 177 ? -32.375 -30.172 21.234 1 95.56 177 LYS B O 1
ATOM 5578 N N . PHE B 1 178 ? -31.062 -28.422 21.531 1 95.5 178 PHE B N 1
ATOM 5579 C CA . PHE B 1 178 ? -29.922 -29.25 21.938 1 95.5 178 PHE B CA 1
ATOM 5580 C C . PHE B 1 178 ? -30.25 -30.062 23.172 1 95.5 178 PHE B C 1
ATOM 5582 O O . PHE B 1 178 ? -29.938 -31.25 23.25 1 95.5 178 PHE B O 1
ATOM 5589 N N . GLN B 1 179 ? -30.844 -29.406 24.109 1 95.5 179 GLN B N 1
ATOM 5590 C CA . GLN B 1 179 ? -31.188 -30.047 25.375 1 95.5 179 GLN B CA 1
ATOM 5591 C C . GLN B 1 179 ? -32.25 -31.125 25.172 1 95.5 179 GLN B C 1
ATOM 5593 O O . GLN B 1 179 ? -32.188 -32.188 25.766 1 95.5 179 GLN B O 1
ATOM 5598 N N . GLU B 1 180 ? -33.188 -30.812 24.312 1 96.5 180 GLU B N 1
ATOM 5599 C CA . GLU B 1 180 ? -34.344 -31.703 24.125 1 96.5 180 GLU B CA 1
ATOM 5600 C C . GLU B 1 180 ? -34 -32.844 23.188 1 96.5 180 GLU B C 1
ATOM 5602 O O . GLU B 1 180 ? -34.344 -34 23.453 1 96.5 180 GLU B O 1
ATOM 5607 N N . LEU B 1 181 ? -33.312 -32.625 22.062 1 96.12 181 LEU B N 1
ATOM 5608 C CA . LEU B 1 181 ? -33.156 -33.594 20.984 1 96.12 181 LEU B CA 1
ATOM 5609 C C . LEU B 1 181 ? -31.703 -34.031 20.828 1 96.12 181 LEU B C 1
ATOM 5611 O O . LEU B 1 181 ? -31.422 -35.031 20.172 1 96.12 181 LEU B O 1
ATOM 5615 N N . GLY B 1 182 ? -30.859 -33.312 21.469 1 95.62 182 GLY B N 1
ATOM 5616 C CA . GLY B 1 182 ? -29.438 -33.562 21.25 1 95.62 182 GLY B CA 1
ATOM 5617 C C . GLY B 1 182 ? -28.891 -32.875 20.016 1 95.62 182 GLY B C 1
ATOM 5618 O O . GLY B 1 182 ? -27.688 -32.906 19.766 1 95.62 182 GLY B O 1
ATOM 5619 N N . TYR B 1 183 ? -29.719 -32.375 19.203 1 95.5 183 TYR B N 1
ATOM 5620 C CA . TYR B 1 183 ? -29.375 -31.625 18.016 1 95.5 183 TYR B CA 1
ATOM 5621 C C . TYR B 1 183 ? -30.453 -30.609 17.672 1 95.5 183 TYR B C 1
ATOM 5623 O O . TYR B 1 183 ? -31.547 -30.641 18.25 1 95.5 183 TYR B O 1
ATOM 5631 N N . ALA B 1 184 ? -30.109 -29.625 16.875 1 94.31 184 ALA B N 1
ATOM 5632 C CA . ALA B 1 184 ? -31.094 -28.672 16.328 1 94.31 184 ALA B CA 1
ATOM 5633 C C . ALA B 1 184 ? -31.406 -28.969 14.867 1 94.31 184 ALA B C 1
ATOM 5635 O O . ALA B 1 184 ? -30.516 -28.906 14.016 1 94.31 184 ALA B O 1
ATOM 5636 N N . PRO B 1 185 ? -32.594 -29.281 14.602 1 92.12 185 PRO B N 1
ATOM 5637 C CA . PRO B 1 185 ? -32.969 -29.609 13.227 1 92.12 185 PRO B CA 1
ATOM 5638 C C . PRO B 1 185 ? -33.219 -28.375 12.359 1 92.12 185 PRO B C 1
ATOM 5640 O O . PRO B 1 185 ? -33.75 -27.391 12.836 1 92.12 185 PRO B O 1
ATOM 5643 N N . ILE B 1 186 ? -32.656 -28.359 11.188 1 88 186 ILE B N 1
ATOM 5644 C CA . ILE B 1 186 ? -32.969 -27.391 10.141 1 88 186 ILE B CA 1
ATOM 5645 C C . ILE B 1 186 ? -33.625 -28.094 8.969 1 88 186 ILE B C 1
ATOM 5647 O O . ILE B 1 186 ? -33.062 -29.031 8.391 1 88 186 ILE B O 1
ATOM 5651 N N . SER B 1 187 ? -34.844 -27.719 8.672 1 84.31 187 SER B N 1
ATOM 5652 C CA . SER B 1 187 ? -35.562 -28.359 7.59 1 84.31 187 SER B CA 1
ATOM 5653 C C . SER B 1 187 ? -35.594 -27.469 6.348 1 84.31 187 SER B C 1
ATOM 5655 O O . SER B 1 187 ? -35.906 -26.281 6.426 1 84.31 187 SER B O 1
ATOM 5657 N N . LEU B 1 188 ? -35.125 -27.969 5.266 1 78.75 188 LEU B N 1
ATOM 5658 C CA . LEU B 1 188 ? -35.125 -27.25 3.996 1 78.75 188 LEU B CA 1
ATOM 5659 C C . LEU B 1 188 ? -35.812 -28.062 2.912 1 78.75 188 LEU B C 1
ATOM 5661 O O . LEU B 1 188 ? -35.812 -29.297 2.973 1 78.75 188 LEU B O 1
ATOM 5665 N N . GLN B 1 189 ? -36.531 -27.328 2.094 1 73.56 189 GLN B N 1
ATOM 5666 C CA . GLN B 1 189 ? -37.125 -27.984 0.924 1 73.56 189 GLN B CA 1
ATOM 5667 C C . GLN B 1 189 ? -36.125 -27.984 -0.245 1 73.56 189 GLN B C 1
ATOM 5669 O O . GLN B 1 189 ? -35.688 -26.922 -0.698 1 73.56 189 GLN B O 1
ATOM 5674 N N . VAL B 1 190 ? -35.531 -29 -0.56 1 62.22 190 VAL B N 1
ATOM 5675 C CA . VAL B 1 190 ? -34.625 -29.141 -1.702 1 62.22 190 VAL B CA 1
ATOM 5676 C C . VAL B 1 190 ? -35.312 -29.953 -2.797 1 62.22 190 VAL B C 1
ATOM 5678 O O . VAL B 1 190 ? -35.594 -31.141 -2.611 1 62.22 190 VAL B O 1
ATOM 5681 N N . GLN B 1 191 ? -35.531 -29.359 -4.039 1 55.81 191 GLN B N 1
ATOM 5682 C CA . GLN B 1 191 ? -36.219 -29.969 -5.172 1 55.81 191 GLN B CA 1
ATOM 5683 C C . GLN B 1 191 ? -37.531 -30.625 -4.73 1 55.81 191 GLN B C 1
ATOM 5685 O O . GLN B 1 191 ? -37.781 -31.781 -5.078 1 55.81 191 GLN B O 1
ATOM 5690 N N . GLY B 1 192 ? -38.344 -29.969 -3.828 1 62.75 192 GLY B N 1
ATOM 5691 C CA . GLY B 1 192 ? -39.656 -30.422 -3.428 1 62.75 192 GLY B CA 1
ATOM 5692 C C . GLY B 1 192 ? -39.625 -31.469 -2.326 1 62.75 192 GLY B C 1
ATOM 5693 O O . GLY B 1 192 ? -40.656 -31.891 -1.832 1 62.75 192 GLY B O 1
ATOM 5694 N N . GLN B 1 193 ? -38.438 -31.891 -2.025 1 68.75 193 GLN B N 1
ATOM 5695 C CA . GLN B 1 193 ? -38.281 -32.875 -0.959 1 68.75 193 GLN B CA 1
ATOM 5696 C C . GLN B 1 193 ? -37.719 -32.25 0.31 1 68.75 193 GLN B C 1
ATOM 5698 O O . GLN B 1 193 ? -36.781 -31.453 0.252 1 68.75 193 GLN B O 1
ATOM 5703 N N . ALA B 1 194 ? -38.406 -32.531 1.379 1 77.56 194 ALA B N 1
ATOM 5704 C CA . ALA B 1 194 ? -37.969 -32 2.666 1 77.56 194 ALA B CA 1
ATOM 5705 C C . ALA B 1 194 ? -36.719 -32.719 3.162 1 77.56 194 ALA B C 1
ATOM 5707 O O . ALA B 1 194 ? -36.688 -33.969 3.199 1 77.56 194 ALA B O 1
ATOM 5708 N N . ARG B 1 195 ? -35.656 -32.094 3.297 1 81.88 195 ARG B N 1
ATOM 5709 C CA . ARG B 1 195 ? -34.438 -32.625 3.889 1 81.88 195 ARG B CA 1
ATOM 5710 C C . ARG B 1 195 ? -34.125 -31.969 5.23 1 81.88 195 ARG B C 1
ATOM 5712 O O . ARG B 1 195 ? -34.312 -30.766 5.387 1 81.88 195 ARG B O 1
ATOM 5719 N N . GLU B 1 196 ? -33.812 -32.906 6.18 1 88 196 GLU B N 1
ATOM 5720 C CA . GLU B 1 196 ? -33.469 -32.375 7.504 1 88 196 GLU B CA 1
ATOM 5721 C C . GLU B 1 196 ? -31.969 -32.406 7.73 1 88 196 GLU B C 1
ATOM 5723 O O . GLU B 1 196 ? -31.297 -33.375 7.441 1 88 196 GLU B O 1
ATOM 5728 N N . PHE B 1 197 ? -31.469 -31.297 8.102 1 90.81 197 PHE B N 1
ATOM 5729 C CA . PHE B 1 197 ? -30.078 -31.172 8.539 1 90.81 197 PHE B CA 1
ATOM 5730 C C . PHE B 1 197 ? -30 -30.984 10.047 1 90.81 197 PHE B C 1
ATOM 5732 O O . PHE B 1 197 ? -30.828 -30.266 10.625 1 90.81 197 PHE B O 1
ATOM 5739 N N . ARG B 1 198 ? -29.062 -31.672 10.664 1 93 198 ARG B N 1
ATOM 5740 C CA . ARG B 1 198 ? -28.953 -31.641 12.117 1 93 198 ARG B CA 1
ATOM 5741 C C . ARG B 1 198 ? -27.688 -30.906 12.555 1 93 198 ARG B C 1
ATOM 5743 O O . ARG B 1 198 ? -26.578 -31.266 12.141 1 93 198 ARG B O 1
ATOM 5750 N N . VAL B 1 199 ? -27.922 -29.891 13.375 1 94.75 199 VAL B N 1
ATOM 5751 C CA . VAL B 1 199 ? -26.797 -29.188 13.969 1 94.75 199 VAL B CA 1
ATOM 5752 C C . VAL B 1 199 ? -26.531 -29.719 15.375 1 94.75 199 VAL B C 1
ATOM 5754 O O . VAL B 1 199 ? -27.344 -29.562 16.281 1 94.75 199 VAL B O 1
ATOM 5757 N N . TYR B 1 200 ? -25.391 -30.328 15.508 1 95.19 200 TYR B N 1
ATOM 5758 C CA . TYR B 1 200 ? -25 -30.828 16.812 1 95.19 200 TYR B CA 1
ATOM 5759 C C . TYR B 1 200 ? -24.234 -29.781 17.609 1 95.19 200 TYR B C 1
ATOM 5761 O O . TYR B 1 200 ? -23.594 -28.906 17.031 1 95.19 200 TYR B O 1
ATOM 5769 N N . PRO B 1 201 ? -24.297 -29.828 18.938 1 95.31 201 PRO B N 1
ATOM 5770 C CA . PRO B 1 201 ? -23.641 -28.828 19.766 1 95.31 201 PRO B CA 1
ATOM 5771 C C . PRO B 1 201 ? -22.156 -28.688 19.469 1 95.31 201 PRO B C 1
ATOM 5773 O O . PRO B 1 201 ? -21.641 -27.578 19.406 1 95.31 201 PRO B O 1
ATOM 5776 N N . GLU B 1 202 ? -21.531 -29.797 19.266 1 94.5 202 GLU B N 1
ATOM 5777 C CA . GLU B 1 202 ? -20.094 -29.766 19 1 94.5 202 GLU B CA 1
ATOM 5778 C C . GLU B 1 202 ? -19.797 -29.062 17.688 1 94.5 202 GLU B C 1
ATOM 5780 O O . GLU B 1 202 ? -18.812 -28.328 17.578 1 94.5 202 GLU B O 1
ATOM 5785 N N . HIS B 1 203 ? -20.594 -29.312 16.719 1 94.44 203 HIS B N 1
ATOM 5786 C CA . HIS B 1 203 ? -20.406 -28.688 15.406 1 94.44 203 HIS B CA 1
ATOM 5787 C C . HIS B 1 203 ? -20.719 -27.203 15.453 1 94.44 203 HIS B C 1
ATOM 5789 O O . HIS B 1 203 ? -20.062 -26.406 14.781 1 94.44 203 HIS B O 1
ATOM 5795 N N . HIS B 1 204 ? -21.719 -26.875 16.203 1 95.06 204 HIS B N 1
ATOM 5796 C CA . HIS B 1 204 ? -22.062 -25.469 16.422 1 95.06 204 HIS B CA 1
ATOM 5797 C C . HIS B 1 204 ? -20.906 -24.719 17.062 1 95.06 204 HIS B C 1
ATOM 5799 O O . HIS B 1 204 ? -20.547 -23.609 16.625 1 95.06 204 HIS B O 1
ATOM 5805 N N . GLU B 1 205 ? -20.281 -25.297 18.031 1 95.12 205 GLU B N 1
ATOM 5806 C CA . GLU B 1 205 ? -19.141 -24.672 18.719 1 95.12 205 GLU B CA 1
ATOM 5807 C C . GLU B 1 205 ? -17.953 -24.516 17.781 1 95.12 205 GLU B C 1
ATOM 5809 O O . GLU B 1 205 ? -17.266 -23.484 17.812 1 95.12 205 GLU B O 1
ATOM 5814 N N . THR B 1 206 ? -17.719 -25.531 17 1 95.31 206 THR B N 1
ATOM 5815 C CA . THR B 1 206 ? -16.625 -25.469 16.031 1 95.31 206 THR B CA 1
ATOM 5816 C C . THR B 1 206 ? -16.859 -24.328 15.031 1 95.31 206 THR B C 1
ATOM 5818 O O . THR B 1 206 ? -15.93 -23.625 14.648 1 95.31 206 THR B O 1
ATOM 5821 N N . GLN B 1 207 ? -18.047 -24.219 14.602 1 96.44 207 GLN B N 1
ATOM 5822 C CA . GLN B 1 207 ? -18.406 -23.141 13.695 1 96.44 207 GLN B CA 1
ATOM 5823 C C . GLN B 1 207 ? -18.172 -21.766 14.344 1 96.44 207 GLN B C 1
ATOM 5825 O O . GLN B 1 207 ? -17.516 -20.906 13.758 1 96.44 207 GLN B O 1
ATOM 5830 N N . CYS B 1 208 ? -18.641 -21.578 15.562 1 96.75 208 CYS B N 1
ATOM 5831 C CA . CYS B 1 208 ? -18.609 -20.297 16.266 1 96.75 208 CYS B CA 1
ATOM 5832 C C . CYS B 1 208 ? -17.172 -19.906 16.609 1 96.75 208 CYS B C 1
ATOM 5834 O O . CYS B 1 208 ? -16.891 -18.719 16.797 1 96.75 208 CYS B O 1
ATOM 5836 N N . ASN B 1 209 ? -16.281 -20.859 16.625 1 96.69 209 ASN B N 1
ATOM 5837 C CA . ASN B 1 209 ? -14.906 -20.594 17.062 1 96.69 209 ASN B CA 1
ATOM 5838 C C . ASN B 1 209 ? -13.922 -20.672 15.898 1 96.69 209 ASN B C 1
ATOM 5840 O O . ASN B 1 209 ? -12.711 -20.609 16.109 1 96.69 209 ASN B O 1
ATOM 5844 N N . TYR B 1 210 ? -14.422 -20.891 14.719 1 97.5 210 TYR B N 1
ATOM 5845 C CA . TYR B 1 210 ? -13.508 -20.984 13.578 1 97.5 210 TYR B CA 1
ATOM 5846 C C . TYR B 1 210 ? -12.711 -19.703 13.406 1 97.5 210 TYR B C 1
ATOM 5848 O O . TYR B 1 210 ? -13.273 -18.609 13.469 1 97.5 210 TYR B O 1
ATOM 5856 N N . PRO B 1 211 ? -11.398 -19.719 13.195 1 97.5 211 PRO B N 1
ATOM 5857 C CA . PRO B 1 211 ? -10.555 -18.516 13.141 1 97.5 211 PRO B CA 1
ATOM 5858 C C . PRO B 1 211 ? -10.578 -17.844 11.773 1 97.5 211 PRO B C 1
ATOM 5860 O O . PRO B 1 211 ? -9.531 -17.656 11.156 1 97.5 211 PRO B O 1
ATOM 5863 N N . ALA B 1 212 ? -11.766 -17.453 11.305 1 97.62 212 ALA B N 1
ATOM 5864 C CA . ALA B 1 212 ? -11.945 -16.797 10.008 1 97.62 212 ALA B CA 1
ATOM 5865 C C . ALA B 1 212 ? -11.102 -15.531 9.906 1 97.62 212 ALA B C 1
ATOM 5867 O O . ALA B 1 212 ? -10.477 -15.273 8.875 1 97.62 212 ALA B O 1
ATOM 5868 N N . PRO B 1 213 ? -10.977 -14.656 10.969 1 97.56 213 PRO B N 1
ATOM 5869 C CA . PRO B 1 213 ? -10.156 -13.445 10.875 1 97.56 213 PRO B CA 1
ATOM 5870 C C . PRO B 1 213 ? -8.688 -13.75 10.586 1 97.56 213 PRO B C 1
ATOM 5872 O O . PRO B 1 213 ? -8.047 -13.047 9.805 1 97.56 213 PRO B O 1
ATOM 5875 N N . GLN B 1 214 ? -8.164 -14.773 11.172 1 96.94 214 GLN B N 1
ATOM 5876 C CA . GLN B 1 214 ? -6.773 -15.148 10.945 1 96.94 214 GLN B CA 1
ATOM 5877 C C . GLN B 1 214 ? -6.547 -15.57 9.492 1 96.94 214 GLN B C 1
ATOM 5879 O O . GLN B 1 214 ? -5.508 -15.266 8.906 1 96.94 214 GLN B O 1
ATOM 5884 N N . MET B 1 215 ? -7.531 -16.328 8.953 1 97.56 215 MET B N 1
ATOM 5885 C CA . MET B 1 215 ? -7.414 -16.75 7.559 1 97.56 215 MET B CA 1
ATOM 5886 C C . MET B 1 215 ? -7.41 -15.547 6.625 1 97.56 215 MET B C 1
ATOM 5888 O O . MET B 1 215 ? -6.648 -15.508 5.656 1 97.56 215 MET B O 1
ATOM 5892 N N . ALA B 1 216 ? -8.273 -14.594 6.93 1 96.94 216 ALA B N 1
ATOM 5893 C CA . ALA B 1 216 ? -8.32 -13.367 6.137 1 96.94 216 ALA B CA 1
ATOM 5894 C C . ALA B 1 216 ? -7.008 -12.594 6.242 1 96.94 216 ALA B C 1
ATOM 5896 O O . ALA B 1 216 ? -6.48 -12.109 5.238 1 96.94 216 ALA B O 1
ATOM 5897 N N . GLU B 1 217 ? -6.391 -12.453 7.398 1 95.19 217 GLU B N 1
ATOM 5898 C CA . GLU B 1 217 ? -5.141 -11.742 7.652 1 95.19 217 GLU B CA 1
ATOM 5899 C C . GLU B 1 217 ? -3.98 -12.383 6.891 1 95.19 217 GLU B C 1
ATOM 5901 O O . GLU B 1 217 ? -3.049 -11.695 6.473 1 95.19 217 GLU B O 1
ATOM 5906 N N . ASN B 1 218 ? -4.078 -13.695 6.738 1 94.19 218 ASN B N 1
ATOM 5907 C CA . ASN B 1 218 ? -2.973 -14.445 6.152 1 94.19 218 ASN B CA 1
ATOM 5908 C C . ASN B 1 218 ? -3.156 -14.633 4.648 1 94.19 218 ASN B C 1
ATOM 5910 O O . ASN B 1 218 ? -2.393 -15.359 4.012 1 94.19 218 ASN B O 1
ATOM 5914 N N . LEU B 1 219 ? -4.18 -14.055 4.129 1 96.62 219 LEU B N 1
ATOM 5915 C CA . LEU B 1 219 ? -4.406 -14.18 2.691 1 96.62 219 LEU B CA 1
ATOM 5916 C C . LEU B 1 219 ? -3.215 -13.641 1.906 1 96.62 219 LEU B C 1
ATOM 5918 O O . LEU B 1 219 ? -2.732 -12.539 2.184 1 96.62 219 LEU B O 1
ATOM 5922 N N . PRO B 1 220 ? -2.643 -14.414 0.953 1 95.44 220 PRO B N 1
ATOM 5923 C CA . PRO B 1 220 ? -1.534 -13.891 0.147 1 95.44 220 PRO B CA 1
ATOM 5924 C C . PRO B 1 220 ? -1.837 -12.523 -0.46 1 95.44 220 PRO B C 1
ATOM 5926 O O . PRO B 1 220 ? -2.893 -12.336 -1.07 1 95.44 220 PRO B O 1
ATOM 5929 N N . PRO B 1 221 ? -0.956 -11.562 -0.287 1 94.88 221 PRO B N 1
ATOM 5930 C CA . PRO B 1 221 ? -1.229 -10.203 -0.745 1 94.88 221 PRO B CA 1
ATOM 5931 C C . PRO B 1 221 ? -1.27 -10.086 -2.268 1 94.88 221 PRO B C 1
ATOM 5933 O O . PRO B 1 221 ? -1.676 -9.055 -2.803 1 94.88 221 PRO B O 1
ATOM 5936 N N . SER B 1 222 ? -0.854 -11.125 -2.994 1 93.88 222 SER B N 1
ATOM 5937 C CA . SER B 1 222 ? -0.891 -11.125 -4.453 1 93.88 222 SER B CA 1
ATOM 5938 C C . SER B 1 222 ? -2.316 -11.297 -4.969 1 93.88 222 SER B C 1
ATOM 5940 O O . SER B 1 222 ? -2.582 -11.086 -6.156 1 93.88 222 SER B O 1
ATOM 5942 N N . ILE B 1 223 ? -3.23 -11.68 -4.137 1 96.31 223 ILE B N 1
ATOM 5943 C CA . ILE B 1 223 ? -4.602 -11.945 -4.547 1 96.31 223 ILE B CA 1
ATOM 5944 C C . ILE B 1 223 ? -5.402 -10.648 -4.551 1 96.31 223 ILE B C 1
ATOM 5946 O O . ILE B 1 223 ? -5.449 -9.938 -3.545 1 96.31 223 ILE B O 1
ATOM 5950 N N . GLN B 1 224 ? -6.027 -10.305 -5.645 1 96.38 224 GLN B N 1
ATOM 5951 C CA . GLN B 1 224 ? -6.996 -9.211 -5.672 1 96.38 224 GLN B CA 1
ATOM 5952 C C . GLN B 1 224 ? -8.359 -9.672 -5.156 1 96.38 224 GLN B C 1
ATOM 5954 O O . GLN B 1 224 ? -8.805 -10.773 -5.469 1 96.38 224 GLN B O 1
ATOM 5959 N N . VAL B 1 225 ? -9.016 -8.828 -4.414 1 98.06 225 VAL B N 1
ATOM 5960 C CA . VAL B 1 225 ? -10.203 -9.32 -3.719 1 98.06 225 VAL B CA 1
ATOM 5961 C C . VAL B 1 225 ? -11.375 -8.367 -3.967 1 98.06 225 VAL B C 1
ATOM 5963 O O . VAL B 1 225 ? -11.227 -7.148 -3.867 1 98.06 225 VAL B O 1
ATOM 5966 N N . PHE B 1 226 ? -12.469 -8.891 -4.324 1 98.56 226 PHE B N 1
ATOM 5967 C CA . PHE B 1 226 ? -13.758 -8.227 -4.414 1 98.56 226 PHE B CA 1
ATOM 5968 C C . PHE B 1 226 ? -14.719 -8.75 -3.355 1 98.56 226 PHE B C 1
ATOM 5970 O O . PHE B 1 226 ? -15.008 -9.953 -3.314 1 98.56 226 PHE B O 1
ATOM 5977 N N . ILE B 1 227 ? -15.188 -7.91 -2.514 1 98.88 227 ILE B N 1
ATOM 5978 C CA . ILE B 1 227 ? -16.109 -8.289 -1.444 1 98.88 227 ILE B CA 1
ATOM 5979 C C . ILE B 1 227 ? -17.484 -7.68 -1.704 1 98.88 227 ILE B C 1
ATOM 5981 O O . ILE B 1 227 ? -17.609 -6.461 -1.828 1 98.88 227 ILE B O 1
ATOM 5985 N N . ALA B 1 228 ? -18.453 -8.492 -1.794 1 98.81 228 ALA B N 1
ATOM 5986 C CA . ALA B 1 228 ? -19.844 -8.07 -2.01 1 98.81 228 ALA B CA 1
ATOM 5987 C C . ALA B 1 228 ? -20.719 -8.445 -0.818 1 98.81 228 ALA B C 1
ATOM 5989 O O . ALA B 1 228 ? -20.562 -9.523 -0.237 1 98.81 228 ALA B O 1
ATOM 5990 N N . HIS B 1 229 ? -21.641 -7.586 -0.512 1 98.88 229 HIS B N 1
ATOM 5991 C CA . HIS B 1 229 ? -22.578 -7.871 0.567 1 98.88 229 HIS B CA 1
ATOM 5992 C C . HIS B 1 229 ? -23.891 -7.133 0.362 1 98.88 229 HIS B C 1
ATOM 5994 O O . HIS B 1 229 ? -23.906 -5.988 -0.098 1 98.88 229 HIS B O 1
ATOM 6000 N N . GLY B 1 230 ? -25.016 -7.793 0.625 1 98.5 230 GLY B N 1
ATOM 6001 C CA . GLY B 1 230 ? -26.312 -7.152 0.561 1 98.5 230 GLY B CA 1
ATOM 6002 C C . GLY B 1 230 ? -26.688 -6.418 1.835 1 98.5 230 GLY B C 1
ATOM 6003 O O . GLY B 1 230 ? -26.469 -6.93 2.938 1 98.5 230 GLY B O 1
ATOM 6004 N N . LEU B 1 231 ? -27.266 -5.254 1.738 1 97.75 231 LEU B N 1
ATOM 6005 C CA . LEU B 1 231 ? -27.609 -4.438 2.896 1 97.75 231 LEU B CA 1
ATOM 6006 C C . LEU B 1 231 ? -28.828 -5.02 3.625 1 97.75 231 LEU B C 1
ATOM 6008 O O . LEU B 1 231 ? -29.078 -4.684 4.785 1 97.75 231 LEU B O 1
ATOM 6012 N N . ALA B 1 232 ? -29.594 -5.812 2.906 1 97.19 232 ALA B N 1
ATOM 6013 C CA . ALA B 1 232 ? -30.766 -6.445 3.521 1 97.19 232 ALA B CA 1
ATOM 6014 C C . ALA B 1 232 ? -30.453 -7.879 3.939 1 97.19 232 ALA B C 1
ATOM 6016 O O . ALA B 1 232 ? -31.359 -8.68 4.141 1 97.19 232 ALA B O 1
ATOM 6017 N N . ASP B 1 233 ? -29.188 -8.281 3.977 1 97.44 233 ASP B N 1
ATOM 6018 C CA . ASP B 1 233 ? -28.781 -9.609 4.422 1 97.44 233 ASP B CA 1
ATOM 6019 C C . ASP B 1 233 ? -29.109 -9.82 5.902 1 97.44 233 ASP B C 1
ATOM 6021 O O . ASP B 1 233 ? -28.562 -9.125 6.762 1 97.44 233 ASP B O 1
ATOM 6025 N N . SER B 1 234 ? -29.891 -10.758 6.195 1 94.94 234 SER B N 1
ATOM 6026 C CA . SER B 1 234 ? -30.281 -11.016 7.574 1 94.94 234 SER B CA 1
ATOM 6027 C C . SER B 1 234 ? -29.594 -12.266 8.117 1 94.94 234 SER B C 1
ATOM 6029 O O . SER B 1 234 ? -29.844 -12.672 9.25 1 94.94 234 SER B O 1
ATOM 6031 N N . VAL B 1 235 ? -28.734 -12.867 7.285 1 95 235 VAL B N 1
ATOM 6032 C CA . VAL B 1 235 ? -28.062 -14.109 7.668 1 95 235 VAL B CA 1
ATOM 6033 C C . VAL B 1 235 ? -26.656 -13.805 8.18 1 95 235 VAL B C 1
ATOM 6035 O O . VAL B 1 235 ? -26.281 -14.219 9.281 1 95 235 VAL B O 1
ATOM 6038 N N . VAL B 1 236 ? -25.875 -13.141 7.414 1 97.38 236 VAL B N 1
ATOM 6039 C CA . VAL B 1 236 ? -24.531 -12.703 7.781 1 97.38 236 VAL B CA 1
ATOM 6040 C C . VAL B 1 236 ? -24.531 -11.195 8.016 1 97.38 236 VAL B C 1
ATOM 6042 O O . VAL B 1 236 ? -25.031 -10.43 7.188 1 97.38 236 VAL B O 1
ATOM 6045 N N . PRO B 1 237 ? -23.953 -10.781 9.133 1 96.75 237 PRO B N 1
ATOM 6046 C CA . PRO B 1 237 ? -23.922 -9.344 9.398 1 96.75 237 PRO B CA 1
ATOM 6047 C C . PRO B 1 237 ? -23.219 -8.555 8.305 1 96.75 237 PRO B C 1
ATOM 6049 O O . PRO B 1 237 ? -22.125 -8.93 7.879 1 96.75 237 PRO B O 1
ATOM 6052 N N . VAL B 1 238 ? -23.828 -7.445 7.898 1 98.06 238 VAL B N 1
ATOM 6053 C CA . VAL B 1 238 ? -23.312 -6.613 6.82 1 98.06 238 VAL B CA 1
ATOM 6054 C C . VAL B 1 238 ? -21.953 -6.051 7.211 1 98.06 238 VAL B C 1
ATOM 6056 O O . VAL B 1 238 ? -21.078 -5.871 6.359 1 98.06 238 VAL B O 1
ATOM 6059 N N . GLU B 1 239 ? -21.688 -5.828 8.539 1 96.31 239 GLU B N 1
ATOM 6060 C CA . GLU B 1 239 ? -20.469 -5.246 9.07 1 96.31 239 GLU B CA 1
ATOM 6061 C C . GLU B 1 239 ? -19.25 -6.121 8.75 1 96.31 239 GLU B C 1
ATOM 6063 O O . GLU B 1 239 ? -18.125 -5.648 8.766 1 96.31 239 GLU B O 1
ATOM 6068 N N . ASP B 1 240 ? -19.5 -7.352 8.484 1 98.06 240 ASP B N 1
ATOM 6069 C CA . ASP B 1 240 ? -18.391 -8.273 8.234 1 98.06 240 ASP B CA 1
ATOM 6070 C C . ASP B 1 240 ? -17.672 -7.922 6.934 1 98.06 240 ASP B C 1
ATOM 6072 O O . ASP B 1 240 ? -16.469 -8.172 6.801 1 98.06 240 ASP B O 1
ATOM 6076 N N . ALA B 1 241 ? -18.391 -7.344 5.965 1 98.5 241 ALA B N 1
ATOM 6077 C CA . ALA B 1 241 ? -17.797 -7.027 4.668 1 98.5 241 ALA B CA 1
ATOM 6078 C C . ALA B 1 241 ? -16.641 -6.047 4.816 1 98.5 241 ALA B C 1
ATOM 6080 O O . ALA B 1 241 ? -15.492 -6.363 4.465 1 98.5 241 ALA B O 1
ATOM 6081 N N . PRO B 1 242 ? -16.875 -4.852 5.375 1 98.12 242 PRO B N 1
ATOM 6082 C CA . PRO B 1 242 ? -15.734 -3.953 5.547 1 98.12 242 PRO B CA 1
ATOM 6083 C C . PRO B 1 242 ? -14.711 -4.484 6.547 1 98.12 242 PRO B C 1
ATOM 6085 O O . PRO B 1 242 ? -13.516 -4.188 6.434 1 98.12 242 PRO B O 1
ATOM 6088 N N . ASP B 1 243 ? -15.109 -5.238 7.566 1 97.75 243 ASP B N 1
ATOM 6089 C CA . ASP B 1 243 ? -14.164 -5.824 8.508 1 97.75 243 ASP B CA 1
ATOM 6090 C C . ASP B 1 243 ? -13.172 -6.742 7.793 1 97.75 243 ASP B C 1
ATOM 6092 O O . ASP B 1 243 ? -11.977 -6.719 8.086 1 97.75 243 ASP B O 1
ATOM 6096 N N . ILE B 1 244 ? -13.688 -7.566 6.875 1 98.5 244 ILE B N 1
ATOM 6097 C CA . ILE B 1 244 ? -12.828 -8.422 6.07 1 98.5 244 ILE B CA 1
ATOM 6098 C C . ILE B 1 244 ? -11.852 -7.559 5.262 1 98.5 244 ILE B C 1
ATOM 6100 O O . ILE B 1 244 ? -10.648 -7.828 5.234 1 98.5 244 ILE B O 1
ATOM 6104 N N . ALA B 1 245 ? -12.375 -6.551 4.637 1 98.38 245 ALA B N 1
ATOM 6105 C CA . ALA B 1 245 ? -11.562 -5.652 3.822 1 98.38 245 ALA B CA 1
ATOM 6106 C C . ALA B 1 245 ? -10.469 -4.992 4.66 1 98.38 245 ALA B C 1
ATOM 6108 O O . ALA B 1 245 ? -9.32 -4.871 4.215 1 98.38 245 ALA B O 1
ATOM 6109 N N . ASN B 1 246 ? -10.82 -4.512 5.891 1 97.56 246 ASN B N 1
ATOM 6110 C CA . ASN B 1 246 ? -9.852 -3.896 6.789 1 97.56 246 ASN B CA 1
ATOM 6111 C C . ASN B 1 246 ? -8.68 -4.832 7.074 1 97.56 246 ASN B C 1
ATOM 6113 O O . ASN B 1 246 ? -7.516 -4.414 7.016 1 97.56 246 ASN B O 1
ATOM 6117 N N . LEU B 1 247 ? -8.961 -6.074 7.328 1 97.38 247 LEU B N 1
ATOM 6118 C CA . LEU B 1 247 ? -7.934 -7.055 7.668 1 97.38 247 LEU B CA 1
ATOM 6119 C C . LEU B 1 247 ? -7.043 -7.352 6.465 1 97.38 247 LEU B C 1
ATOM 6121 O O . LEU B 1 247 ? -5.816 -7.34 6.578 1 97.38 247 LEU B O 1
ATOM 6125 N N . ILE B 1 248 ? -7.699 -7.594 5.32 1 97.69 248 ILE B N 1
ATOM 6126 C CA . ILE B 1 248 ? -6.957 -7.973 4.125 1 97.69 248 ILE B CA 1
ATOM 6127 C C . ILE B 1 248 ? -6.094 -6.801 3.664 1 97.69 248 ILE B C 1
ATOM 6129 O O . ILE B 1 248 ? -4.926 -6.984 3.303 1 97.69 248 ILE B O 1
ATOM 6133 N N . SER B 1 249 ? -6.605 -5.57 3.727 1 96.31 249 SER B N 1
ATOM 6134 C CA . SER B 1 249 ? -5.93 -4.383 3.213 1 96.31 249 SER B CA 1
ATOM 6135 C C . SER B 1 249 ? -4.758 -3.984 4.105 1 96.31 249 SER B C 1
ATOM 6137 O O . SER B 1 249 ? -3.895 -3.209 3.693 1 96.31 249 SER B O 1
ATOM 6139 N N . ALA B 1 250 ? -4.676 -4.496 5.316 1 94.31 250 ALA B N 1
ATOM 6140 C CA . ALA B 1 250 ? -3.662 -4.09 6.289 1 94.31 250 ALA B CA 1
ATOM 6141 C C . ALA B 1 250 ? -2.355 -4.848 6.066 1 94.31 250 ALA B C 1
ATOM 6143 O O . ALA B 1 250 ? -1.328 -4.508 6.656 1 94.31 250 ALA B O 1
ATOM 6144 N N . HIS B 1 251 ? -2.377 -5.859 5.207 1 93.75 251 HIS B N 1
ATOM 6145 C CA . HIS B 1 251 ? -1.14 -6.59 4.949 1 93.75 251 HIS B CA 1
ATOM 6146 C C . HIS B 1 251 ? -0.06 -5.668 4.395 1 93.75 251 HIS B C 1
ATOM 6148 O O . HIS B 1 251 ? -0.284 -4.973 3.4 1 93.75 251 HIS B O 1
ATOM 6154 N N . PRO B 1 252 ? 1.141 -5.668 4.887 1 89.44 252 PRO B N 1
ATOM 6155 C CA . PRO B 1 252 ? 2.164 -4.672 4.555 1 89.44 252 PRO B CA 1
ATOM 6156 C C . PRO B 1 252 ? 2.637 -4.773 3.105 1 89.44 252 PRO B C 1
ATOM 6158 O O . PRO B 1 252 ? 3.174 -3.807 2.559 1 89.44 252 PRO B O 1
ATOM 6161 N N . ARG B 1 253 ? 2.48 -5.914 2.449 1 92.19 253 ARG B N 1
ATOM 6162 C CA . ARG B 1 253 ? 2.98 -6.086 1.09 1 92.19 253 ARG B CA 1
ATOM 6163 C C . ARG B 1 253 ? 1.857 -5.93 0.07 1 92.19 253 ARG B C 1
ATOM 6165 O O . ARG B 1 253 ? 2.076 -6.09 -1.133 1 92.19 253 ARG B O 1
ATOM 6172 N N . ARG B 1 254 ? 0.697 -5.656 0.536 1 93.25 254 ARG B N 1
ATOM 6173 C CA . ARG B 1 254 ? -0.42 -5.535 -0.396 1 93.25 254 ARG B CA 1
ATOM 6174 C C . ARG B 1 254 ? -0.397 -4.184 -1.107 1 93.25 254 ARG B C 1
ATOM 6176 O O . ARG B 1 254 ? -0.145 -3.152 -0.482 1 93.25 254 ARG B O 1
ATOM 6183 N N . GLN B 1 255 ? -0.662 -4.223 -2.342 1 91.25 255 GLN B N 1
ATOM 6184 C CA . GLN B 1 255 ? -0.681 -3.01 -3.156 1 91.25 255 GLN B CA 1
ATOM 6185 C C . GLN B 1 255 ? -1.983 -2.24 -2.963 1 91.25 255 GLN B C 1
ATOM 6187 O O . GLN B 1 255 ? -3.049 -2.84 -2.807 1 91.25 255 GLN B O 1
ATOM 6192 N N . PRO B 1 256 ? -1.907 -0.956 -3.078 1 91.19 256 PRO B N 1
ATOM 6193 C CA . PRO B 1 256 ? -3.123 -0.146 -2.984 1 91.19 256 PRO B CA 1
ATOM 6194 C C . PRO B 1 256 ? -4.137 -0.47 -4.082 1 91.19 256 PRO B C 1
ATOM 6196 O O . PRO B 1 256 ? -3.748 -0.761 -5.215 1 91.19 256 PRO B O 1
ATOM 6199 N N . GLY B 1 257 ? -5.383 -0.463 -3.697 1 91.81 257 GLY B N 1
ATOM 6200 C CA . GLY B 1 257 ? -6.449 -0.591 -4.676 1 91.81 257 GLY B CA 1
ATOM 6201 C C . GLY B 1 257 ? -6.77 -2.031 -5.027 1 91.81 257 GLY B C 1
ATOM 6202 O O . GLY B 1 257 ? -7.543 -2.295 -5.949 1 91.81 257 GLY B O 1
ATOM 6203 N N . THR B 1 258 ? -6.203 -3.004 -4.305 1 94.44 258 THR B N 1
ATOM 6204 C CA . THR B 1 258 ? -6.371 -4.398 -4.695 1 94.44 258 THR B CA 1
ATOM 6205 C C . THR B 1 258 ? -7.492 -5.055 -3.895 1 94.44 258 THR B C 1
ATOM 6207 O O . THR B 1 258 ? -7.766 -6.242 -4.059 1 94.44 258 THR B O 1
ATOM 6210 N N . VAL B 1 259 ? -8.125 -4.363 -2.969 1 97.19 259 VAL B N 1
ATOM 6211 C CA . VAL B 1 259 ? -9.305 -4.816 -2.232 1 97.19 259 VAL B CA 1
ATOM 6212 C C . VAL B 1 259 ? -10.477 -3.869 -2.494 1 97.19 259 VAL B C 1
ATOM 6214 O O . VAL B 1 259 ? -10.352 -2.654 -2.316 1 97.19 259 VAL B O 1
ATOM 6217 N N . HIS B 1 260 ? -11.539 -4.391 -2.951 1 97.69 260 HIS B N 1
ATOM 6218 C CA . HIS B 1 260 ? -12.727 -3.619 -3.303 1 97.69 260 HIS B CA 1
ATOM 6219 C C . HIS B 1 260 ? -13.961 -4.137 -2.566 1 97.69 260 HIS B C 1
ATOM 6221 O O . HIS B 1 260 ? -14.211 -5.344 -2.549 1 97.69 260 HIS B O 1
ATOM 6227 N N . VAL B 1 261 ? -14.656 -3.295 -1.911 1 98.62 261 VAL B N 1
ATOM 6228 C CA . VAL B 1 261 ? -15.891 -3.639 -1.211 1 98.62 261 VAL B CA 1
ATOM 6229 C C . VAL B 1 261 ? -17.078 -2.947 -1.882 1 98.62 261 VAL B C 1
ATOM 6231 O O . VAL B 1 261 ? -17.016 -1.748 -2.168 1 98.62 261 VAL B O 1
ATOM 6234 N N . GLU B 1 262 ? -18.094 -3.654 -2.09 1 98.25 262 GLU B N 1
ATOM 6235 C CA . GLU B 1 262 ? -19.328 -3.092 -2.645 1 98.25 262 GLU B CA 1
ATOM 6236 C C . GLU B 1 262 ? -20.547 -3.594 -1.89 1 98.25 262 GLU B C 1
ATOM 6238 O O . GLU B 1 262 ? -20.703 -4.797 -1.673 1 98.25 262 GLU B O 1
ATOM 6243 N N . LEU B 1 263 ? -21.344 -2.674 -1.469 1 98.44 263 LEU B N 1
ATOM 6244 C CA . LEU B 1 263 ? -22.609 -2.994 -0.807 1 98.44 263 LEU B CA 1
ATOM 6245 C C . LEU B 1 263 ? -23.781 -2.799 -1.755 1 98.44 263 LEU B C 1
ATOM 6247 O O . LEU B 1 263 ? -23.812 -1.839 -2.527 1 98.44 263 LEU B O 1
ATOM 6251 N N . PHE B 1 264 ? -24.703 -3.719 -1.732 1 98.06 264 PHE B N 1
ATOM 6252 C CA . PHE B 1 264 ? -25.844 -3.693 -2.641 1 98.06 264 PHE B CA 1
ATOM 6253 C C . PHE B 1 264 ? -27.125 -3.391 -1.885 1 98.06 264 PHE B C 1
ATOM 6255 O O . PHE B 1 264 ? -27.578 -4.188 -1.054 1 98.06 264 PHE B O 1
ATOM 6262 N N . PRO B 1 265 ? -27.766 -2.301 -2.186 1 94.62 265 PRO B N 1
ATOM 6263 C CA . PRO B 1 265 ? -29.016 -1.941 -1.508 1 94.62 265 PRO B CA 1
ATOM 6264 C C . PRO B 1 265 ? -30.156 -2.926 -1.794 1 94.62 265 PRO B C 1
ATOM 6266 O O . PRO B 1 265 ? -30.25 -3.451 -2.906 1 94.62 265 PRO B O 1
ATOM 6269 N N . LYS B 1 266 ? -31.031 -3.182 -0.836 1 93.75 266 LYS B N 1
ATOM 6270 C CA . LYS B 1 266 ? -32.219 -4.023 -0.932 1 93.75 266 LYS B CA 1
ATOM 6271 C C . LYS B 1 266 ? -31.844 -5.449 -1.334 1 93.75 266 LYS B C 1
ATOM 6273 O O . LYS B 1 266 ? -32.688 -6.176 -1.889 1 93.75 266 LYS B O 1
ATOM 6278 N N . CYS B 1 267 ? -30.672 -5.84 -1.207 1 97.62 267 CYS B N 1
ATOM 6279 C CA . CYS B 1 267 ? -30.172 -7.156 -1.578 1 97.62 267 CYS B CA 1
ATOM 6280 C C . CYS B 1 267 ? -30.078 -8.07 -0.359 1 97.62 267 CYS B C 1
ATOM 6282 O O . CYS B 1 267 ? -29.469 -7.707 0.647 1 97.62 267 CYS B O 1
ATOM 6284 N N . ASP B 1 268 ? -30.688 -9.195 -0.49 1 97.19 268 ASP B N 1
ATOM 6285 C CA . ASP B 1 268 ? -30.672 -10.148 0.612 1 97.19 268 ASP B CA 1
ATOM 6286 C C . ASP B 1 268 ? -29.453 -11.07 0.526 1 97.19 268 ASP B C 1
ATOM 6288 O O . ASP B 1 268 ? -28.547 -10.828 -0.263 1 97.19 268 ASP B O 1
ATOM 6292 N N . HIS B 1 269 ? -29.406 -12.086 1.336 1 97.5 269 HIS B N 1
ATOM 6293 C CA . HIS B 1 269 ? -28.281 -12.992 1.466 1 97.5 269 HIS B CA 1
ATOM 6294 C C . HIS B 1 269 ? -28.047 -13.781 0.177 1 97.5 269 HIS B C 1
ATOM 6296 O O . HIS B 1 269 ? -26.922 -14.156 -0.131 1 97.5 269 HIS B O 1
ATOM 6302 N N . ASN B 1 270 ? -29.031 -14.055 -0.601 1 97 270 ASN B N 1
ATOM 6303 C CA . ASN B 1 270 ? -28.953 -14.938 -1.759 1 97 270 ASN B CA 1
ATOM 6304 C C . ASN B 1 270 ? -28.984 -14.148 -3.066 1 97 270 ASN B C 1
ATOM 6306 O O . ASN B 1 270 ? -29.031 -14.742 -4.148 1 97 270 ASN B O 1
ATOM 6310 N N . TYR B 1 271 ? -29 -12.859 -2.969 1 97.12 271 TYR B N 1
ATOM 6311 C CA . TYR B 1 271 ? -28.906 -11.984 -4.129 1 97.12 271 TYR B CA 1
ATOM 6312 C C . TYR B 1 271 ? -30.031 -12.273 -5.121 1 97.12 271 TYR B C 1
ATOM 6314 O O . TYR B 1 271 ? -29.781 -12.391 -6.324 1 97.12 271 TYR B O 1
ATOM 6322 N N . ARG B 1 272 ? -31.203 -12.406 -4.762 1 90.88 272 ARG B N 1
ATOM 6323 C CA . ARG B 1 272 ? -32.344 -12.773 -5.613 1 90.88 272 ARG B CA 1
ATOM 6324 C C . ARG B 1 272 ? -32.875 -11.562 -6.375 1 90.88 272 ARG B C 1
ATOM 6326 O O . ARG B 1 272 ? -32.625 -10.422 -5.98 1 90.88 272 ARG B O 1
ATOM 6333 N N . GLY B 1 273 ? -33.469 -11.766 -7.5 1 89.12 273 GLY B N 1
ATOM 6334 C CA . GLY B 1 273 ? -34.125 -10.734 -8.289 1 89.12 273 GLY B CA 1
ATOM 6335 C C . GLY B 1 273 ? -33.156 -9.766 -8.93 1 89.12 273 GLY B C 1
ATOM 6336 O O . GLY B 1 273 ? -32.188 -10.188 -9.57 1 89.12 273 GLY B O 1
ATOM 6337 N N . ASP B 1 274 ? -33.438 -8.508 -8.859 1 92.56 274 ASP B N 1
ATOM 6338 C CA . ASP B 1 274 ? -32.625 -7.441 -9.477 1 92.56 274 ASP B CA 1
ATOM 6339 C C . ASP B 1 274 ? -31.234 -7.375 -8.875 1 92.56 274 ASP B C 1
ATOM 6341 O O . ASP B 1 274 ? -30.281 -6.938 -9.531 1 92.56 274 ASP B O 1
ATOM 6345 N N . ALA B 1 275 ? -31.141 -7.844 -7.68 1 95.25 275 ALA B N 1
ATOM 6346 C CA . ALA B 1 275 ? -29.859 -7.812 -6.988 1 95.25 275 ALA B CA 1
ATOM 6347 C C . ALA B 1 275 ? -28.844 -8.719 -7.672 1 95.25 275 ALA B C 1
ATOM 6349 O O . ALA B 1 275 ? -27.656 -8.414 -7.707 1 95.25 275 ALA B O 1
ATOM 6350 N N . MET B 1 276 ? -29.297 -9.844 -8.203 1 97.06 276 MET B N 1
ATOM 6351 C CA . MET B 1 276 ? -28.406 -10.766 -8.898 1 97.06 276 MET B CA 1
ATOM 6352 C C . MET B 1 276 ? -27.766 -10.086 -10.102 1 97.06 276 MET B C 1
ATOM 6354 O O . MET B 1 276 ? -26.547 -10.18 -10.297 1 97.06 276 MET B O 1
ATOM 6358 N N . GLN B 1 277 ? -28.609 -9.445 -10.867 1 96.69 277 GLN B N 1
ATOM 6359 C CA . GLN B 1 277 ? -28.094 -8.758 -12.047 1 96.69 277 GLN B CA 1
ATOM 6360 C C . GLN B 1 277 ? -27.094 -7.668 -11.664 1 96.69 277 GLN B C 1
ATOM 6362 O O . GLN B 1 277 ? -26.062 -7.504 -12.32 1 96.69 277 GLN B O 1
ATOM 6367 N N . ALA B 1 278 ? -27.422 -6.898 -10.641 1 97.5 278 ALA B N 1
ATOM 6368 C CA . ALA B 1 278 ? -26.516 -5.848 -10.164 1 97.5 278 ALA B CA 1
ATOM 6369 C C . ALA B 1 278 ? -25.172 -6.43 -9.75 1 97.5 278 ALA B C 1
ATOM 6371 O O . ALA B 1 278 ? -24.125 -5.883 -10.094 1 97.5 278 ALA B O 1
ATOM 6372 N N . LEU B 1 279 ? -25.219 -7.52 -9.023 1 98.19 279 LEU B N 1
ATOM 6373 C CA . LEU B 1 279 ? -24 -8.188 -8.586 1 98.19 279 LEU B CA 1
ATOM 6374 C C . LEU B 1 279 ? -23.156 -8.633 -9.781 1 98.19 279 LEU B C 1
ATOM 6376 O O . LEU B 1 279 ? -21.969 -8.344 -9.852 1 98.19 279 LEU B O 1
ATOM 6380 N N . LEU B 1 280 ? -23.781 -9.375 -10.734 1 98.06 280 LEU B N 1
ATOM 6381 C CA . LEU B 1 280 ? -23.078 -9.914 -11.891 1 98.06 280 LEU B CA 1
ATOM 6382 C C . LEU B 1 280 ? -22.453 -8.797 -12.727 1 98.06 280 LEU B C 1
ATOM 6384 O O . LEU B 1 280 ? -21.328 -8.922 -13.203 1 98.06 280 LEU B O 1
ATOM 6388 N N . GLN B 1 281 ? -23.156 -7.719 -12.852 1 97.44 281 GLN B N 1
ATOM 6389 C CA . GLN B 1 281 ? -22.625 -6.57 -13.578 1 97.44 281 GLN B CA 1
ATOM 6390 C C . GLN B 1 281 ? -21.406 -5.988 -12.867 1 97.44 281 GLN B C 1
ATOM 6392 O O . GLN B 1 281 ? -20.422 -5.645 -13.516 1 97.44 281 GLN B O 1
ATOM 6397 N N . SER B 1 282 ? -21.516 -5.844 -11.586 1 97.5 282 SER B N 1
ATOM 6398 C CA . SER B 1 282 ? -20.406 -5.312 -10.797 1 97.5 282 SER B CA 1
ATOM 6399 C C . SER B 1 282 ? -19.188 -6.219 -10.883 1 97.5 282 SER B C 1
ATOM 6401 O O . SER B 1 282 ? -18.062 -5.738 -11.031 1 97.5 282 SER B O 1
ATOM 6403 N N . ILE B 1 283 ? -19.375 -7.512 -10.773 1 97.62 283 ILE B N 1
ATOM 6404 C CA . ILE B 1 283 ? -18.297 -8.477 -10.883 1 97.62 283 ILE B CA 1
ATOM 6405 C C . ILE B 1 283 ? -17.641 -8.359 -12.25 1 97.62 283 ILE B C 1
ATOM 6407 O O . ILE B 1 283 ? -16.406 -8.328 -12.359 1 97.62 283 ILE B O 1
ATOM 6411 N N . GLN B 1 284 ? -18.438 -8.328 -13.273 1 96.19 284 GLN B N 1
ATOM 6412 C CA . GLN B 1 284 ? -17.906 -8.211 -14.633 1 96.19 284 GLN B CA 1
ATOM 6413 C C . GLN B 1 284 ? -17.047 -6.961 -14.789 1 96.19 284 GLN B C 1
ATOM 6415 O O . GLN B 1 284 ? -15.945 -7.023 -15.336 1 96.19 284 GLN B O 1
ATOM 6420 N N . ARG B 1 285 ? -17.547 -5.836 -14.312 1 95 285 ARG B N 1
ATOM 6421 C CA . ARG B 1 285 ? -16.812 -4.586 -14.375 1 95 285 ARG B CA 1
ATOM 6422 C C . ARG B 1 285 ? -15.484 -4.695 -13.617 1 95 285 ARG B C 1
ATOM 6424 O O . ARG B 1 285 ? -14.445 -4.27 -14.109 1 95 285 ARG B O 1
ATOM 6431 N N . TRP B 1 286 ? -15.539 -5.246 -12.484 1 95.81 286 TRP B N 1
ATOM 6432 C CA . TRP B 1 286 ? -14.344 -5.387 -11.664 1 95.81 286 TRP B CA 1
ATOM 6433 C C . TRP B 1 286 ? -13.336 -6.312 -12.328 1 95.81 286 TRP B C 1
ATOM 6435 O O . TRP B 1 286 ? -12.125 -6.051 -12.305 1 95.81 286 TRP B O 1
ATOM 6445 N N . MET B 1 287 ? -13.766 -7.414 -12.898 1 93.25 287 MET B N 1
ATOM 6446 C CA . MET B 1 287 ? -12.891 -8.352 -13.602 1 93.25 287 MET B CA 1
ATOM 6447 C C . MET B 1 287 ? -12.156 -7.656 -14.742 1 93.25 287 MET B C 1
ATOM 6449 O O . MET B 1 287 ? -10.977 -7.922 -14.977 1 93.25 287 MET B O 1
ATOM 6453 N N . GLU B 1 288 ? -12.773 -6.793 -15.367 1 89.38 288 GLU B N 1
ATOM 6454 C CA . GLU B 1 288 ? -12.172 -6.062 -16.484 1 89.38 288 GLU B CA 1
ATOM 6455 C C . GLU B 1 288 ? -11.102 -5.086 -15.992 1 89.38 288 GLU B C 1
ATOM 6457 O O . GLU B 1 288 ? -10.062 -4.93 -16.625 1 89.38 288 GLU B O 1
ATOM 6462 N N . THR B 1 289 ? -11.312 -4.484 -14.844 1 86.44 289 THR B N 1
ATOM 6463 C CA . THR B 1 289 ? -10.398 -3.465 -14.344 1 86.44 289 THR B CA 1
ATOM 6464 C C . THR B 1 289 ? -9.25 -4.105 -13.562 1 86.44 289 THR B C 1
ATOM 6466 O O . THR B 1 289 ? -8.148 -3.557 -13.5 1 86.44 289 THR B O 1
ATOM 6469 N N . SER B 1 290 ? -9.492 -5.188 -12.922 1 81.94 290 SER B N 1
ATOM 6470 C CA . SER B 1 290 ? -8.477 -5.832 -12.094 1 81.94 290 SER B CA 1
ATOM 6471 C C . SER B 1 290 ? -7.383 -6.453 -12.953 1 81.94 290 SER B C 1
ATOM 6473 O O . SER B 1 290 ? -6.262 -6.672 -12.484 1 81.94 290 SER B O 1
ATOM 6475 N N . MET B 1 291 ? -7.676 -6.844 -14.133 1 67.75 291 MET B N 1
ATOM 6476 C CA . MET B 1 291 ? -6.684 -7.391 -15.055 1 67.75 291 MET B CA 1
ATOM 6477 C C . MET B 1 291 ? -5.633 -6.344 -15.406 1 67.75 291 MET B C 1
ATOM 6479 O O . MET B 1 291 ? -4.453 -6.668 -15.555 1 67.75 291 MET B O 1
ATOM 6483 N N . GLN B 1 292 ? -6.09 -5.086 -15.367 1 57.75 292 GLN B N 1
ATOM 6484 C CA . GLN B 1 292 ? -5.246 -3.973 -15.797 1 57.75 292 GLN B CA 1
ATOM 6485 C C . GLN B 1 292 ? -4.348 -3.496 -14.656 1 57.75 292 GLN B C 1
ATOM 6487 O O . GLN B 1 292 ? -3.268 -2.949 -14.898 1 57.75 292 GLN B O 1
ATOM 6492 N N . ARG B 1 293 ? -4.762 -3.654 -13.43 1 55.22 293 ARG B N 1
ATOM 6493 C CA . ARG B 1 293 ? -4.07 -3.07 -12.289 1 55.22 293 ARG B CA 1
ATOM 6494 C C . ARG B 1 293 ? -2.793 -3.84 -11.969 1 55.22 293 ARG B C 1
ATOM 6496 O O . ARG B 1 293 ? -1.956 -3.369 -11.195 1 55.22 293 ARG B O 1
ATOM 6503 N N . CYS B 1 294 ? -2.754 -5.051 -12.484 1 49.25 294 CYS B N 1
ATOM 6504 C CA . CYS B 1 294 ? -1.439 -5.629 -12.219 1 49.25 294 CYS B CA 1
ATOM 6505 C C . CYS B 1 294 ? -0.333 -4.711 -12.727 1 49.25 294 CYS B C 1
ATOM 6507 O O . CYS B 1 294 ? -0.35 -4.297 -13.891 1 49.25 294 CYS B O 1
ATOM 6509 N N . TYR B 1 295 ? 0.139 -3.846 -11.703 1 51.41 295 TYR B N 1
ATOM 6510 C CA . TYR B 1 295 ? 1.186 -2.873 -11.992 1 51.41 295 TYR B CA 1
ATOM 6511 C C . TYR B 1 295 ? 2.062 -3.344 -13.148 1 51.41 295 TYR B C 1
ATOM 6513 O O . TYR B 1 295 ? 2.896 -4.238 -12.977 1 51.41 295 TYR B O 1
ATOM 6521 N N . LYS B 1 296 ? 1.379 -3.398 -14.344 1 53.56 296 LYS B N 1
ATOM 6522 C CA . LYS B 1 296 ? 2.299 -3.699 -15.438 1 53.56 296 LYS B CA 1
ATOM 6523 C C . LYS B 1 296 ? 3.352 -2.605 -15.586 1 53.56 296 LYS B C 1
ATOM 6525 O O . LYS B 1 296 ? 3.018 -1.421 -15.664 1 53.56 296 LYS B O 1
ATOM 6530 N N . SER B 1 297 ? 4.594 -2.896 -15.125 1 60.78 297 SER B N 1
ATOM 6531 C CA . SER B 1 297 ? 5.695 -2.004 -15.453 1 60.78 297 SER B CA 1
ATOM 6532 C C . SER B 1 297 ? 5.629 -1.556 -16.906 1 60.78 297 SER B C 1
ATOM 6534 O O . SER B 1 297 ? 5.203 -2.318 -17.781 1 60.78 297 SER B O 1
ATOM 6536 N N . ARG B 1 298 ? 5.719 -0.297 -17.125 1 63.72 298 ARG B N 1
ATOM 6537 C CA . ARG B 1 298 ? 5.832 0.203 -18.5 1 63.72 298 ARG B CA 1
ATOM 6538 C C . ARG B 1 298 ? 7.094 -0.32 -19.172 1 63.72 298 ARG B C 1
ATOM 6540 O O . ARG B 1 298 ? 8.164 -0.348 -18.547 1 63.72 298 ARG B O 1
ATOM 6547 N N . SER B 1 299 ? 6.785 -0.809 -20.281 1 72.31 299 SER B N 1
ATOM 6548 C CA . SER B 1 299 ? 7.926 -1.306 -21.047 1 72.31 299 SER B CA 1
ATOM 6549 C C . SER B 1 299 ? 8.984 -0.225 -21.219 1 72.31 299 SER B C 1
ATOM 6551 O O . SER B 1 299 ? 8.672 0.967 -21.219 1 72.31 299 SER B O 1
ATOM 6553 N N . LEU B 1 300 ? 10.195 -0.597 -21.172 1 80.44 300 LEU B N 1
ATOM 6554 C CA . LEU B 1 300 ? 11.297 0.323 -21.422 1 80.44 300 LEU B CA 1
ATOM 6555 C C . LEU B 1 300 ? 11.211 0.887 -22.844 1 80.44 300 LEU B C 1
ATOM 6557 O O . LEU B 1 300 ? 10.922 0.156 -23.797 1 80.44 300 LEU B O 1
ATOM 6561 N N . PRO B 1 301 ? 11.172 2.221 -22.891 1 69.62 301 PRO B N 1
ATOM 6562 C CA . PRO B 1 301 ? 11.094 2.826 -24.219 1 69.62 301 PRO B CA 1
ATOM 6563 C C . PRO B 1 301 ? 12.312 2.514 -25.078 1 69.62 301 PRO B C 1
ATOM 6565 O O . PRO B 1 301 ? 13.438 2.846 -24.703 1 69.62 301 PRO B O 1
ATOM 6568 N N . LEU B 1 302 ? 12.148 1.599 -26 1 74.12 302 LEU B N 1
ATOM 6569 C CA . LEU B 1 302 ? 13.195 1.391 -27 1 74.12 302 LEU B CA 1
ATOM 6570 C C . LEU B 1 302 ? 12.859 2.127 -28.297 1 74.12 302 LEU B C 1
ATOM 6572 O O . LEU B 1 302 ? 11.695 2.172 -28.719 1 74.12 302 LEU B O 1
ATOM 6576 N N . PRO B 1 303 ? 13.875 2.922 -28.672 1 69.5 303 PRO B N 1
ATOM 6577 C CA . PRO B 1 303 ? 13.586 3.615 -29.922 1 69.5 303 PRO B CA 1
ATOM 6578 C C . PRO B 1 303 ? 13.086 2.674 -31.016 1 69.5 303 PRO B C 1
ATOM 6580 O O . PRO B 1 303 ? 13.484 1.505 -31.062 1 69.5 303 PRO B O 1
ATOM 6583 N N . VAL B 1 304 ? 12.078 3.133 -31.719 1 66.5 304 VAL B N 1
ATOM 6584 C CA . VAL B 1 304 ? 11.508 2.377 -32.812 1 66.5 304 VAL B CA 1
ATOM 6585 C C . VAL B 1 304 ? 12.578 2.094 -33.875 1 66.5 304 VAL B C 1
ATOM 6587 O O . VAL B 1 304 ? 13.328 2.994 -34.25 1 66.5 304 VAL B O 1
ATOM 6590 N N . SER B 1 305 ? 13.094 0.942 -33.812 1 69.44 305 SER B N 1
ATOM 6591 C CA . SER B 1 305 ? 14.062 0.549 -34.844 1 69.44 305 SER B CA 1
ATOM 6592 C C . SER B 1 305 ? 13.414 -0.339 -35.906 1 69.44 305 SER B C 1
ATOM 6594 O O . SER B 1 305 ? 12.383 -0.96 -35.656 1 69.44 305 SER B O 1
ATOM 6596 N N . SER B 1 306 ? 13.883 -0.252 -37.125 1 72.31 306 SER B N 1
ATOM 6597 C CA . SER B 1 306 ? 13.453 -1.074 -38.25 1 72.31 306 SER B CA 1
ATOM 6598 C C . SER B 1 306 ? 13.836 -2.535 -38.031 1 72.31 306 SER B C 1
ATOM 6600 O O . SER B 1 306 ? 13.305 -3.422 -38.719 1 72.31 306 SER B O 1
ATOM 6602 N N . VAL B 1 307 ? 14.656 -2.715 -37.094 1 79.38 307 VAL B N 1
ATOM 6603 C CA . VAL B 1 307 ? 15.148 -4.07 -36.875 1 79.38 307 VAL B CA 1
ATOM 6604 C C . VAL B 1 307 ? 14.539 -4.633 -35.562 1 79.38 307 VAL B C 1
ATOM 6606 O O . VAL B 1 307 ? 14.359 -3.906 -34.594 1 79.38 307 VAL B O 1
ATOM 6609 N N . ARG B 1 308 ? 14.297 -5.875 -35.719 1 87.06 308 ARG B N 1
ATOM 6610 C CA . ARG B 1 308 ? 13.805 -6.578 -34.531 1 87.06 308 ARG B CA 1
ATOM 6611 C C . ARG B 1 308 ? 14.867 -6.594 -33.438 1 87.06 308 ARG B C 1
ATOM 6613 O O . ARG B 1 308 ? 16.047 -6.852 -33.719 1 87.06 308 ARG B O 1
ATOM 6620 N N . ARG B 1 309 ? 14.484 -6.355 -32.25 1 91.06 309 ARG B N 1
ATOM 6621 C CA . ARG B 1 309 ? 15.422 -6.273 -31.141 1 91.06 309 ARG B CA 1
ATOM 6622 C C . ARG B 1 309 ? 16.031 -7.641 -30.828 1 91.06 309 ARG B C 1
ATOM 6624 O O . ARG B 1 309 ? 15.359 -8.664 -30.969 1 91.06 309 ARG B O 1
ATOM 6631 N N . GLY B 1 310 ? 17.297 -7.711 -30.438 1 94.75 310 GLY B N 1
ATOM 6632 C CA . GLY B 1 310 ? 17.938 -8.938 -29.969 1 94.75 310 GLY B CA 1
ATOM 6633 C C . GLY B 1 310 ? 17.359 -9.453 -28.672 1 94.75 310 GLY B C 1
ATOM 6634 O O . GLY B 1 310 ? 16.609 -8.75 -27.984 1 94.75 310 GLY B O 1
ATOM 6635 N N . ALA B 1 311 ? 17.688 -10.68 -28.344 1 96.44 311 ALA B N 1
ATOM 6636 C CA . ALA B 1 311 ? 17.219 -11.281 -27.094 1 96.44 311 ALA B CA 1
ATOM 6637 C C . ALA B 1 311 ? 18.219 -11.031 -25.953 1 96.44 311 ALA B C 1
ATOM 6639 O O . ALA B 1 311 ? 19.422 -11.031 -26.172 1 96.44 311 ALA B O 1
ATOM 6640 N N . LEU B 1 312 ? 17.703 -10.7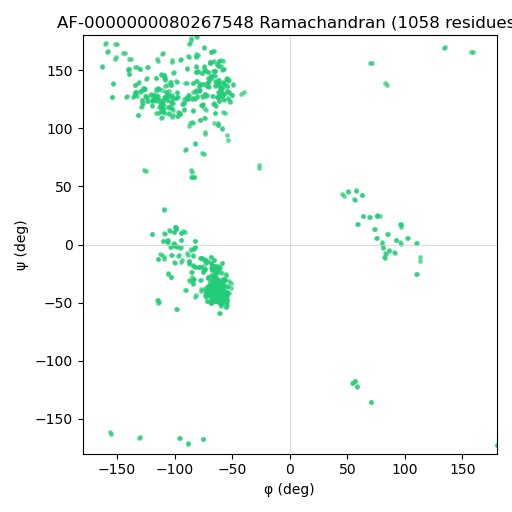27 -24.797 1 97.12 312 LEU B N 1
ATOM 6641 C CA . LEU B 1 312 ? 18.5 -10.664 -23.578 1 97.12 312 LEU B CA 1
ATOM 6642 C C . LEU B 1 312 ? 18.375 -11.969 -22.781 1 97.12 312 LEU B C 1
ATOM 6644 O O . LEU B 1 312 ? 17.312 -12.273 -22.234 1 97.12 312 LEU B O 1
ATOM 6648 N N . ILE B 1 313 ? 19.453 -12.758 -22.719 1 98 313 ILE B N 1
ATOM 6649 C CA . ILE B 1 313 ? 19.469 -14.055 -22.047 1 98 313 ILE B CA 1
ATOM 6650 C C . ILE B 1 313 ? 20.469 -14.023 -20.891 1 98 313 ILE B C 1
ATOM 6652 O O . ILE B 1 313 ? 21.609 -13.586 -21.047 1 98 313 ILE B O 1
ATOM 6656 N N . VAL B 1 314 ? 20 -14.422 -19.734 1 98.25 314 VAL B N 1
ATOM 6657 C CA . VAL B 1 314 ? 20.828 -14.406 -18.531 1 98.25 314 VAL B CA 1
ATOM 6658 C C . VAL B 1 314 ? 21.047 -15.828 -18.016 1 98.25 314 VAL B C 1
ATOM 6660 O O . VAL B 1 314 ? 20.094 -16.625 -17.969 1 98.25 314 VAL B O 1
ATOM 6663 N N . VAL B 1 315 ? 22.266 -16.141 -17.719 1 98.44 315 VAL B N 1
ATOM 6664 C CA . VAL B 1 315 ? 22.594 -17.438 -17.109 1 98.44 315 VAL B CA 1
ATOM 6665 C C . VAL B 1 315 ? 23.016 -17.219 -15.656 1 98.44 315 VAL B C 1
ATOM 6667 O O . VAL B 1 315 ? 24 -16.516 -15.383 1 98.44 315 VAL B O 1
ATOM 6670 N N . GLU B 1 316 ? 22.25 -17.766 -14.75 1 97.88 316 GLU B N 1
ATOM 6671 C CA . GLU B 1 316 ? 22.484 -17.703 -13.312 1 97.88 316 GLU B CA 1
ATOM 6672 C C . GLU B 1 316 ? 22.859 -19.078 -12.758 1 97.88 316 GLU B C 1
ATOM 6674 O O . GLU B 1 316 ? 22.656 -20.094 -13.43 1 97.88 316 GLU B O 1
ATOM 6679 N N . GLY B 1 317 ? 23.391 -19.094 -11.594 1 94.75 317 GLY B N 1
ATOM 6680 C CA . GLY B 1 317 ? 23.812 -20.328 -10.93 1 94.75 317 GLY B CA 1
ATOM 6681 C C . GLY B 1 317 ? 24.844 -20.094 -9.836 1 94.75 317 GLY B C 1
ATOM 6682 O O . GLY B 1 317 ? 25.469 -19.031 -9.789 1 94.75 317 GLY B O 1
ATOM 6683 N N . LEU B 1 318 ? 25.031 -21.078 -9.031 1 91.88 318 LEU B N 1
ATOM 6684 C CA . LEU B 1 318 ? 26.016 -21 -7.961 1 91.88 318 LEU B CA 1
ATOM 6685 C C . LEU B 1 318 ? 27.438 -21.125 -8.516 1 91.88 318 LEU B C 1
ATOM 6687 O O . LEU B 1 318 ? 27.609 -21.391 -9.711 1 91.88 318 LEU B O 1
ATOM 6691 N N . ASP B 1 319 ? 28.359 -20.844 -7.645 1 88.38 319 ASP B N 1
ATOM 6692 C CA . ASP B 1 319 ? 29.75 -21.016 -8.047 1 88.38 319 ASP B CA 1
ATOM 6693 C C . ASP B 1 319 ? 30.047 -22.469 -8.414 1 88.38 319 ASP B C 1
ATOM 6695 O O . ASP B 1 319 ? 29.594 -23.391 -7.738 1 88.38 319 ASP B O 1
ATOM 6699 N N . ARG B 1 320 ? 30.688 -22.641 -9.594 1 88.62 320 ARG B N 1
ATOM 6700 C CA . ARG B 1 320 ? 31.141 -23.938 -10.086 1 88.62 320 ARG B CA 1
ATOM 6701 C C . ARG B 1 320 ? 29.984 -24.766 -10.609 1 88.62 320 ARG B C 1
ATOM 6703 O O . ARG B 1 320 ? 30.047 -25.984 -10.648 1 88.62 320 ARG B O 1
ATOM 6710 N N . SER B 1 321 ? 28.922 -24.141 -11.016 1 90.56 321 SER B N 1
ATOM 6711 C CA . SER B 1 321 ? 27.75 -24.828 -11.539 1 90.56 321 SER B CA 1
ATOM 6712 C C . SER B 1 321 ? 27.891 -25.109 -13.031 1 90.56 321 SER B C 1
ATOM 6714 O O . SER B 1 321 ? 27.031 -25.75 -13.641 1 90.56 321 SER B O 1
ATOM 6716 N N . GLY B 1 322 ? 28.953 -24.641 -13.656 1 90.19 322 GLY B N 1
ATOM 6717 C CA . GLY B 1 322 ? 29.203 -24.891 -15.07 1 90.19 322 GLY B CA 1
ATOM 6718 C C . GLY B 1 322 ? 28.734 -23.75 -15.961 1 90.19 322 GLY B C 1
ATOM 6719 O O . GLY B 1 322 ? 28.641 -23.906 -17.172 1 90.19 322 GLY B O 1
ATOM 6720 N N . LYS B 1 323 ? 28.484 -22.531 -15.367 1 93.69 323 LYS B N 1
ATOM 6721 C CA . LYS B 1 323 ? 27.969 -21.359 -16.078 1 93.69 323 LYS B CA 1
ATOM 6722 C C . LYS B 1 323 ? 28.906 -20.953 -17.203 1 93.69 323 LYS B C 1
ATOM 6724 O O . LYS B 1 323 ? 28.484 -20.75 -18.344 1 93.69 323 LYS B O 1
ATOM 6729 N N . SER B 1 324 ? 30.219 -20.844 -16.844 1 92.94 324 SER B N 1
ATOM 6730 C CA . SER B 1 324 ? 31.188 -20.328 -17.812 1 92.94 324 SER B CA 1
ATOM 6731 C C . SER B 1 324 ? 31.234 -21.188 -19.062 1 92.94 324 SER B C 1
ATOM 6733 O O . SER B 1 324 ? 31.234 -20.656 -20.188 1 92.94 324 SER B O 1
ATOM 6735 N N . THR B 1 325 ? 31.203 -22.5 -18.906 1 94.5 325 THR B N 1
ATOM 6736 C CA . THR B 1 325 ? 31.203 -23.422 -20.031 1 94.5 325 THR B CA 1
ATOM 6737 C C . THR B 1 325 ? 29.953 -23.266 -20.891 1 94.5 325 THR B C 1
ATOM 6739 O O . THR B 1 325 ? 30.047 -23.156 -22.109 1 94.5 325 THR B O 1
ATOM 6742 N N . GLN B 1 326 ? 28.859 -23.25 -20.281 1 97.25 326 GLN B N 1
ATOM 6743 C CA . GLN B 1 326 ? 27.578 -23.188 -21 1 97.25 326 GLN B CA 1
ATOM 6744 C C . GLN B 1 326 ? 27.391 -21.828 -21.656 1 97.25 326 GLN B C 1
ATOM 6746 O O . GLN B 1 326 ? 26.828 -21.75 -22.75 1 97.25 326 GLN B O 1
ATOM 6751 N N . VAL B 1 327 ? 27.828 -20.734 -21 1 97.88 327 VAL B N 1
ATOM 6752 C CA . VAL B 1 327 ? 27.719 -19.391 -21.562 1 97.88 327 VAL B CA 1
ATOM 6753 C C . VAL B 1 327 ? 28.562 -19.281 -22.828 1 97.88 327 VAL B C 1
ATOM 6755 O O . VAL B 1 327 ? 28.125 -18.703 -23.828 1 97.88 327 VAL B O 1
ATOM 6758 N N . ASP B 1 328 ? 29.766 -19.812 -22.797 1 97.44 328 ASP B N 1
ATOM 6759 C CA . ASP B 1 328 ? 30.625 -19.797 -23.969 1 97.44 328 ASP B CA 1
ATOM 6760 C C . ASP B 1 328 ? 29.953 -20.5 -25.156 1 97.44 328 ASP B C 1
ATOM 6762 O O . ASP B 1 328 ? 29.984 -19.984 -26.266 1 97.44 328 ASP B O 1
ATOM 6766 N N . ARG B 1 329 ? 29.391 -21.625 -24.922 1 97.75 329 ARG B N 1
ATOM 6767 C CA . ARG B 1 329 ? 28.672 -22.359 -25.953 1 97.75 329 ARG B CA 1
ATOM 6768 C C . ARG B 1 329 ? 27.5 -21.547 -26.5 1 97.75 329 ARG B C 1
ATOM 6770 O O . ARG B 1 329 ? 27.281 -21.5 -27.719 1 97.75 329 ARG B O 1
ATOM 6777 N N . LEU B 1 330 ? 26.812 -20.984 -25.609 1 98.12 330 LEU B N 1
ATOM 6778 C CA . LEU B 1 330 ? 25.609 -20.219 -25.953 1 98.12 330 LEU B CA 1
ATOM 6779 C C . LEU B 1 330 ? 25.984 -19 -26.797 1 98.12 330 LEU B C 1
ATOM 6781 O O . LEU B 1 330 ? 25.328 -18.719 -27.812 1 98.12 330 LEU B O 1
ATOM 6785 N N . VAL B 1 331 ? 27.031 -18.281 -26.359 1 98.38 331 VAL B N 1
ATOM 6786 C CA . VAL B 1 331 ? 27.516 -17.109 -27.078 1 98.38 331 VAL B CA 1
ATOM 6787 C C . VAL B 1 331 ? 27.906 -17.5 -28.5 1 98.38 331 VAL B C 1
ATOM 6789 O O . VAL B 1 331 ? 27.578 -16.797 -29.469 1 98.38 331 VAL B O 1
ATOM 6792 N N . GLN B 1 332 ? 28.562 -18.609 -28.641 1 98.06 332 GLN B N 1
ATOM 6793 C CA . GLN B 1 332 ? 28.984 -19.094 -29.953 1 98.06 332 GLN B CA 1
ATOM 6794 C C . GLN B 1 332 ? 27.781 -19.5 -30.797 1 98.06 332 GLN B C 1
ATOM 6796 O O . GLN B 1 332 ? 27.672 -19.125 -31.969 1 98.06 332 GLN B O 1
ATOM 6801 N N . HIS B 1 333 ? 26.922 -20.203 -30.188 1 97.81 333 HIS B N 1
ATOM 6802 C CA . HIS B 1 333 ? 25.766 -20.75 -30.875 1 97.81 333 HIS B CA 1
ATOM 6803 C C . HIS B 1 333 ? 24.859 -19.641 -31.406 1 97.81 333 HIS B C 1
ATOM 6805 O O . HIS B 1 333 ? 24.391 -19.703 -32.531 1 97.81 333 HIS B O 1
ATOM 6811 N N . LEU B 1 334 ? 24.719 -18.531 -30.688 1 97.19 334 LEU B N 1
ATOM 6812 C CA . LEU B 1 334 ? 23.766 -17.469 -31.031 1 97.19 334 LEU B CA 1
ATOM 6813 C C . LEU B 1 334 ? 24.484 -16.297 -31.672 1 97.19 334 LEU B C 1
ATOM 6815 O O . LEU B 1 334 ? 23.859 -15.289 -32 1 97.19 334 LEU B O 1
ATOM 6819 N N . HIS B 1 335 ? 25.859 -16.422 -31.766 1 97.12 335 HIS B N 1
ATOM 6820 C CA . HIS B 1 335 ? 26.656 -15.281 -32.188 1 97.12 335 HIS B CA 1
ATOM 6821 C C . HIS B 1 335 ? 26.312 -14.031 -31.391 1 97.12 335 HIS B C 1
ATOM 6823 O O . HIS B 1 335 ? 26.078 -12.961 -31.953 1 97.12 335 HIS B O 1
ATOM 6829 N N . ALA B 1 336 ? 26.234 -14.234 -30.078 1 98.19 336 ALA B N 1
ATOM 6830 C CA . ALA B 1 336 ? 25.75 -13.203 -29.172 1 98.19 336 ALA B CA 1
ATOM 6831 C C . ALA B 1 336 ? 26.906 -12.406 -28.578 1 98.19 336 ALA B C 1
ATOM 6833 O O . ALA B 1 336 ? 28.062 -12.852 -28.625 1 98.19 336 ALA B O 1
ATOM 6834 N N . ARG B 1 337 ? 26.531 -11.211 -28.125 1 98.06 337 ARG B N 1
ATOM 6835 C CA . ARG B 1 337 ? 27.453 -10.461 -27.281 1 98.06 337 ARG B CA 1
ATOM 6836 C C . ARG B 1 337 ? 27.531 -11.062 -25.875 1 98.06 337 ARG B C 1
ATOM 6838 O O . ARG B 1 337 ? 26.516 -11.359 -25.266 1 98.06 337 ARG B O 1
ATOM 6845 N N . HIS B 1 338 ? 28.75 -11.266 -25.5 1 98.06 338 HIS B N 1
ATOM 6846 C CA . HIS B 1 338 ? 29 -11.805 -24.172 1 98.06 338 HIS B CA 1
ATOM 6847 C C . HIS B 1 338 ? 29.203 -10.688 -23.156 1 98.06 338 HIS B C 1
ATOM 6849 O O . HIS B 1 338 ? 30.094 -9.852 -23.312 1 98.06 338 HIS B O 1
ATOM 6855 N N . VAL B 1 339 ? 28.406 -10.625 -22.109 1 97.5 339 VAL B N 1
ATOM 6856 C CA . VAL B 1 339 ? 28.594 -9.711 -20.984 1 97.5 339 VAL B CA 1
ATOM 6857 C C . VAL B 1 339 ? 28.734 -10.516 -19.688 1 97.5 339 VAL B C 1
ATOM 6859 O O . VAL B 1 339 ? 27.922 -11.398 -19.406 1 97.5 339 VAL B O 1
ATOM 6862 N N . LYS B 1 340 ? 29.75 -10.258 -18.938 1 96.25 340 LYS B N 1
ATOM 6863 C CA . LYS B 1 340 ? 30 -10.945 -17.672 1 96.25 340 LYS B CA 1
ATOM 6864 C C . LYS B 1 340 ? 30 -9.969 -16.5 1 96.25 340 LYS B C 1
ATOM 6866 O O . LYS B 1 340 ? 30.703 -8.961 -16.531 1 96.25 340 LYS B O 1
ATOM 6871 N N . PHE B 1 341 ? 29.156 -10.25 -15.508 1 96.38 341 PHE B N 1
ATOM 6872 C CA . PHE B 1 341 ? 29.141 -9.414 -14.312 1 96.38 341 PHE B CA 1
ATOM 6873 C C . PHE B 1 341 ? 29.844 -10.109 -13.156 1 96.38 341 PHE B C 1
ATOM 6875 O O . PHE B 1 341 ? 29.625 -11.297 -12.906 1 96.38 341 PHE B O 1
ATOM 6882 N N . PRO B 1 342 ? 30.594 -9.461 -12.383 1 96 342 PRO B N 1
ATOM 6883 C CA . PRO B 1 342 ? 30.953 -8.07 -12.695 1 96 342 PRO B CA 1
ATOM 6884 C C . PRO B 1 342 ? 31.859 -7.945 -13.914 1 96 342 PRO B C 1
ATOM 6886 O O . PRO B 1 342 ? 32.594 -8.883 -14.242 1 96 342 PRO B O 1
ATOM 6889 N N . GLU B 1 343 ? 31.672 -6.934 -14.633 1 94.62 343 GLU B N 1
ATOM 6890 C CA . GLU B 1 343 ? 32.625 -6.59 -15.688 1 94.62 343 GLU B CA 1
ATOM 6891 C C . GLU B 1 343 ? 33.906 -6.027 -15.102 1 94.62 343 GLU B C 1
ATOM 6893 O O . GLU B 1 343 ? 34 -4.824 -14.859 1 94.62 343 GLU B O 1
ATOM 6898 N N . ARG B 1 344 ? 34.875 -6.816 -14.945 1 90.06 344 ARG B N 1
ATOM 6899 C CA . ARG B 1 344 ? 36.062 -6.555 -14.148 1 90.06 344 ARG B CA 1
ATOM 6900 C C . ARG B 1 344 ? 36.969 -5.551 -14.844 1 90.06 344 ARG B C 1
ATOM 6902 O O . ARG B 1 344 ? 37.875 -4.988 -14.219 1 90.06 344 ARG B O 1
ATOM 6909 N N . ALA B 1 345 ? 36.719 -5.277 -16.109 1 90.56 345 ALA B N 1
ATOM 6910 C CA . ALA B 1 345 ? 37.562 -4.363 -16.859 1 90.56 345 ALA B CA 1
ATOM 6911 C C . ALA B 1 345 ? 37.25 -2.91 -16.531 1 90.56 345 ALA B C 1
ATOM 6913 O O . ALA B 1 345 ? 38.031 -2.008 -16.828 1 90.56 345 ALA B O 1
ATOM 6914 N N . THR B 1 346 ? 36.062 -2.664 -15.961 1 91 346 THR B N 1
ATOM 6915 C CA . THR B 1 346 ? 35.719 -1.307 -15.57 1 91 346 THR B CA 1
ATOM 6916 C C . THR B 1 346 ? 36.344 -0.945 -14.227 1 91 346 THR B C 1
ATOM 6918 O O . THR B 1 346 ? 36.844 -1.82 -13.508 1 91 346 THR B O 1
ATOM 6921 N N . ALA B 1 347 ? 36.375 0.318 -13.93 1 89.62 347 ALA B N 1
ATOM 6922 C CA . ALA B 1 347 ? 36.938 0.756 -12.648 1 89.62 347 ALA B CA 1
ATOM 6923 C C . ALA B 1 347 ? 36.156 0.162 -11.484 1 89.62 347 ALA B C 1
ATOM 6925 O O . ALA B 1 347 ? 36.719 -0.321 -10.516 1 89.62 347 ALA B O 1
ATOM 6926 N N . ILE B 1 348 ? 34.844 0.144 -11.562 1 94.25 348 ILE B N 1
ATOM 6927 C CA . ILE B 1 348 ? 33.969 -0.422 -10.523 1 94.25 348 ILE B CA 1
ATOM 6928 C C . ILE B 1 348 ? 34.188 -1.931 -10.438 1 94.25 348 ILE B C 1
ATOM 6930 O O . ILE B 1 348 ? 34.312 -2.488 -9.344 1 94.25 348 ILE B O 1
ATOM 6934 N N . GLY B 1 349 ? 34.281 -2.574 -11.594 1 94.81 349 GLY B N 1
ATOM 6935 C CA . GLY B 1 349 ? 34.5 -4.012 -11.656 1 94.81 349 GLY B CA 1
ATOM 6936 C C . GLY B 1 349 ? 35.812 -4.438 -11.008 1 94.81 349 GLY B C 1
ATOM 6937 O O . GLY B 1 349 ? 35.875 -5.496 -10.375 1 94.81 349 GLY B O 1
ATOM 6938 N N . SER B 1 350 ? 36.75 -3.576 -11.148 1 93.12 350 SER B N 1
ATOM 6939 C CA . SER B 1 350 ? 38.031 -3.859 -10.547 1 93.12 350 SER B CA 1
ATOM 6940 C C . SER B 1 350 ? 37.969 -3.848 -9.023 1 93.12 350 SER B C 1
ATOM 6942 O O . SER B 1 350 ? 38.594 -4.68 -8.359 1 93.12 350 SER B O 1
ATOM 6944 N N . MET B 1 351 ? 37.25 -2.957 -8.469 1 92.19 351 MET B N 1
ATOM 6945 C CA . MET B 1 351 ? 37.062 -2.898 -7.023 1 92.19 351 MET B CA 1
ATOM 6946 C C . MET B 1 351 ? 36.344 -4.145 -6.523 1 92.19 351 MET B C 1
ATOM 6948 O O . MET B 1 351 ? 36.719 -4.719 -5.504 1 92.19 351 MET B O 1
ATOM 6952 N N . ILE B 1 352 ? 35.344 -4.586 -7.25 1 95.44 352 ILE B N 1
ATOM 6953 C CA . ILE B 1 352 ? 34.594 -5.789 -6.902 1 95.44 352 ILE B CA 1
ATOM 6954 C C . ILE B 1 352 ? 35.531 -7 -6.93 1 95.44 352 ILE B C 1
ATOM 6956 O O . ILE B 1 352 ? 35.469 -7.859 -6.047 1 95.44 352 ILE B O 1
ATOM 6960 N N . HIS B 1 353 ? 36.375 -6.965 -7.918 1 94.06 353 HIS B N 1
ATOM 6961 C CA . HIS B 1 353 ? 37.344 -8.047 -8.039 1 94.06 353 HIS B CA 1
ATOM 6962 C C . HIS B 1 353 ? 38.25 -8.133 -6.809 1 94.06 353 HIS B C 1
ATOM 6964 O O . HIS B 1 353 ? 38.5 -9.227 -6.297 1 94.06 353 HIS B O 1
ATOM 6970 N N . GLY B 1 354 ? 38.688 -6.98 -6.418 1 93.19 354 GLY B N 1
ATOM 6971 C CA . GLY B 1 354 ? 39.5 -6.949 -5.207 1 93.19 354 GLY B CA 1
ATOM 6972 C C . GLY B 1 354 ? 38.781 -7.52 -3.998 1 93.19 354 GLY B C 1
ATOM 6973 O O . GLY B 1 354 ? 39.375 -8.25 -3.201 1 93.19 354 GLY B O 1
ATOM 6974 N N . TYR B 1 355 ? 37.562 -7.254 -3.869 1 93.44 355 TYR B N 1
ATOM 6975 C CA . TYR B 1 355 ? 36.75 -7.773 -2.779 1 93.44 355 TYR B CA 1
ATOM 6976 C C . TYR B 1 355 ? 36.594 -9.281 -2.889 1 93.44 355 TYR B C 1
ATOM 6978 O O . TYR B 1 355 ? 36.781 -10.008 -1.911 1 93.44 355 TYR B O 1
ATOM 6986 N N . LEU B 1 356 ? 36.25 -9.797 -4.059 1 92.94 356 LEU B N 1
ATOM 6987 C CA . LEU B 1 356 ? 35.969 -11.203 -4.285 1 92.94 356 LEU B CA 1
ATOM 6988 C C . LEU B 1 356 ? 37.219 -12.055 -4.055 1 92.94 356 LEU B C 1
ATOM 6990 O O . LEU B 1 356 ? 37.125 -13.195 -3.604 1 92.94 356 LEU B O 1
ATOM 6994 N N . THR B 1 357 ? 38.375 -11.461 -4.312 1 92.62 357 THR B N 1
ATOM 6995 C CA . THR B 1 357 ? 39.625 -12.188 -4.176 1 92.62 357 THR B CA 1
ATOM 6996 C C . THR B 1 357 ? 40.219 -11.953 -2.797 1 92.62 357 THR B C 1
ATOM 6998 O O . THR B 1 357 ? 41.406 -12.211 -2.586 1 92.62 357 THR B O 1
ATOM 7001 N N . LYS B 1 358 ? 39.5 -11.336 -1.854 1 91.38 358 LYS B N 1
ATOM 7002 C CA . LYS B 1 358 ? 39.844 -11.156 -0.448 1 91.38 358 LYS B CA 1
ATOM 7003 C C . LYS B 1 358 ? 41 -10.172 -0.291 1 91.38 358 LYS B C 1
ATOM 7005 O O . LYS B 1 358 ? 41.781 -10.25 0.674 1 91.38 358 LYS B O 1
ATOM 7010 N N . LYS B 1 359 ? 41.188 -9.352 -1.215 1 91 359 LYS B N 1
ATOM 7011 C CA . LYS B 1 359 ? 42.25 -8.344 -1.137 1 91 359 LYS B CA 1
ATOM 7012 C C . LYS B 1 359 ? 41.75 -7.109 -0.378 1 91 359 LYS B C 1
ATOM 7014 O O . LYS B 1 359 ? 42.562 -6.324 0.116 1 91 359 LYS B O 1
ATOM 7019 N N . SER B 1 360 ? 40.5 -6.895 -0.34 1 89.94 360 SER B N 1
ATOM 7020 C CA . SER B 1 360 ? 39.906 -5.777 0.399 1 89.94 360 SER B CA 1
ATOM 7021 C C . SER B 1 360 ? 38.625 -6.188 1.085 1 89.94 360 SER B C 1
ATOM 7023 O O . SER B 1 360 ? 37.938 -7.129 0.652 1 89.94 360 SER B O 1
ATOM 7025 N N . ASP B 1 361 ? 38.406 -5.512 2.184 1 90.38 361 ASP B N 1
ATOM 7026 C CA . ASP B 1 361 ? 37.125 -5.711 2.891 1 90.38 361 ASP B CA 1
ATOM 7027 C C . ASP B 1 361 ? 36.219 -4.512 2.705 1 90.38 361 ASP B C 1
ATOM 7029 O O . ASP B 1 361 ? 36.656 -3.363 2.807 1 90.38 361 ASP B O 1
ATOM 7033 N N . ILE B 1 362 ? 35.062 -4.812 2.312 1 90.56 362 ILE B N 1
ATOM 7034 C CA . ILE B 1 362 ? 34.031 -3.799 2.096 1 90.56 362 ILE B CA 1
ATOM 7035 C C . ILE B 1 362 ? 32.75 -4.215 2.793 1 90.56 362 ILE B C 1
ATOM 7037 O O . ILE B 1 362 ? 32.375 -5.398 2.818 1 90.56 362 ILE B O 1
ATOM 7041 N N . ASN B 1 363 ? 32.062 -3.254 3.402 1 92.12 363 ASN B N 1
ATOM 7042 C CA . ASN B 1 363 ? 30.797 -3.529 4.059 1 92.12 363 ASN B CA 1
ATOM 7043 C C . ASN B 1 363 ? 29.781 -4.109 3.082 1 92.12 363 ASN B C 1
ATOM 7045 O O . ASN B 1 363 ? 29.812 -3.814 1.887 1 92.12 363 ASN B O 1
ATOM 7049 N N . ASP B 1 364 ? 28.859 -4.934 3.557 1 94.5 364 ASP B N 1
ATOM 7050 C CA . ASP B 1 364 ? 27.922 -5.699 2.738 1 94.5 364 ASP B CA 1
ATOM 7051 C C . ASP B 1 364 ? 27.031 -4.777 1.913 1 94.5 364 ASP B C 1
ATOM 7053 O O . ASP B 1 364 ? 26.766 -5.051 0.743 1 94.5 364 ASP B O 1
ATOM 7057 N N . HIS B 1 365 ? 26.594 -3.668 2.486 1 96.81 365 HIS B N 1
ATOM 7058 C CA . HIS B 1 365 ? 25.766 -2.725 1.74 1 96.81 365 HIS B CA 1
ATOM 7059 C C . HIS B 1 365 ? 26.547 -2.105 0.584 1 96.81 365 HIS B C 1
ATOM 7061 O O . HIS B 1 365 ? 26.047 -2.053 -0.544 1 96.81 365 HIS B O 1
ATOM 7067 N N . ALA B 1 366 ? 27.734 -1.702 0.878 1 97.25 366 ALA B N 1
ATOM 7068 C CA . ALA B 1 366 ? 28.578 -1.03 -0.115 1 97.25 366 ALA B CA 1
ATOM 7069 C C . ALA B 1 366 ? 28.891 -1.956 -1.286 1 97.25 366 ALA B C 1
ATOM 7071 O O . ALA B 1 366 ? 28.797 -1.55 -2.447 1 97.25 366 ALA B O 1
ATOM 7072 N N . VAL B 1 367 ? 29.266 -3.182 -0.979 1 96.88 367 VAL B N 1
ATOM 7073 C CA . VAL B 1 367 ? 29.641 -4.098 -2.051 1 96.88 367 VAL B CA 1
ATOM 7074 C C . VAL B 1 367 ? 28.422 -4.41 -2.912 1 96.88 367 VAL B C 1
ATOM 7076 O O . VAL B 1 367 ? 28.531 -4.539 -4.133 1 96.88 367 VAL B O 1
ATOM 7079 N N . HIS B 1 368 ? 27.203 -4.59 -2.303 1 98.19 368 HIS B N 1
ATOM 7080 C CA . HIS B 1 368 ? 25.984 -4.766 -3.08 1 98.19 368 HIS B CA 1
ATOM 7081 C C . HIS B 1 368 ? 25.797 -3.619 -4.07 1 98.19 368 HIS B C 1
ATOM 7083 O O . HIS B 1 368 ? 25.5 -3.852 -5.246 1 98.19 368 HIS B O 1
ATOM 7089 N N . LEU B 1 369 ? 25.953 -2.416 -3.578 1 98.56 369 LEU B N 1
ATOM 7090 C CA . LEU B 1 369 ? 25.75 -1.228 -4.398 1 98.56 369 LEU B CA 1
ATOM 7091 C C . LEU B 1 369 ? 26.797 -1.136 -5.5 1 98.56 369 LEU B C 1
ATOM 7093 O O . LEU B 1 369 ? 26.516 -0.656 -6.602 1 98.56 369 LEU B O 1
ATOM 7097 N N . LEU B 1 370 ? 28.031 -1.593 -5.207 1 97.94 370 LEU B N 1
ATOM 7098 C CA . LEU B 1 370 ? 29.078 -1.639 -6.234 1 97.94 370 LEU B CA 1
ATOM 7099 C C . LEU B 1 370 ? 28.688 -2.605 -7.348 1 97.94 370 LEU B C 1
ATOM 7101 O O . LEU B 1 370 ? 28.828 -2.281 -8.531 1 97.94 370 LEU B O 1
ATOM 7105 N N . PHE B 1 371 ? 28.156 -3.816 -6.965 1 98.12 371 PHE B N 1
ATOM 7106 C CA . PHE B 1 371 ? 27.688 -4.766 -7.969 1 98.12 371 PHE B CA 1
ATOM 7107 C C . PHE B 1 371 ? 26.609 -4.152 -8.836 1 98.12 371 PHE B C 1
ATOM 7109 O O . PHE B 1 371 ? 26.625 -4.285 -10.062 1 98.12 371 PHE B O 1
ATOM 7116 N N . SER B 1 372 ? 25.656 -3.457 -8.219 1 98.44 372 SER B N 1
ATOM 7117 C CA . SER B 1 372 ? 24.562 -2.818 -8.945 1 98.44 372 SER B CA 1
ATOM 7118 C C . SER B 1 372 ? 25.078 -1.695 -9.844 1 98.44 372 SER B C 1
ATOM 7120 O O . SER B 1 372 ? 24.656 -1.58 -11 1 98.44 372 SER B O 1
ATOM 7122 N N . ALA B 1 373 ? 25.953 -0.887 -9.289 1 98.19 373 ALA B N 1
ATOM 7123 C CA . ALA B 1 373 ? 26.531 0.192 -10.078 1 98.19 373 ALA B CA 1
ATOM 7124 C C . ALA B 1 373 ? 27.219 -0.353 -11.328 1 98.19 373 ALA B C 1
ATOM 7126 O O . ALA B 1 373 ? 27.125 0.242 -12.406 1 98.19 373 ALA B O 1
ATOM 7127 N N . ASN B 1 374 ? 27.938 -1.453 -11.172 1 97.81 374 ASN B N 1
ATOM 7128 C CA . ASN B 1 374 ? 28.609 -2.094 -12.297 1 97.81 374 ASN B CA 1
ATOM 7129 C C . ASN B 1 374 ? 27.609 -2.51 -13.375 1 97.81 374 ASN B C 1
ATOM 7131 O O . ASN B 1 374 ? 27.891 -2.369 -14.57 1 97.81 374 ASN B O 1
ATOM 7135 N N . ARG B 1 375 ? 26.469 -2.979 -13.016 1 97.81 375 ARG B N 1
ATOM 7136 C CA . ARG B 1 375 ? 25.438 -3.332 -13.977 1 97.81 375 ARG B CA 1
ATOM 7137 C C . ARG B 1 375 ? 24.891 -2.09 -14.68 1 97.81 375 ARG B C 1
ATOM 7139 O O . ARG B 1 375 ? 24.75 -2.07 -15.906 1 97.81 375 ARG B O 1
ATOM 7146 N N . TRP B 1 376 ? 24.625 -1.066 -13.922 1 96.94 376 TRP B N 1
ATOM 7147 C CA . TRP B 1 376 ? 24.078 0.164 -14.484 1 96.94 376 TRP B CA 1
ATOM 7148 C C . TRP B 1 376 ? 25.062 0.781 -15.484 1 96.94 376 TRP B C 1
ATOM 7150 O O . TRP B 1 376 ? 24.641 1.387 -16.469 1 96.94 376 TRP B O 1
ATOM 7160 N N . GLU B 1 377 ? 26.344 0.603 -15.258 1 94 377 GLU B N 1
ATOM 7161 C CA . GLU B 1 377 ? 27.328 1.13 -16.188 1 94 377 GLU B CA 1
ATOM 7162 C C . GLU B 1 377 ? 27.234 0.451 -17.547 1 94 377 GLU B C 1
ATOM 7164 O O . GLU B 1 377 ? 27.562 1.053 -18.578 1 94 377 GLU B O 1
ATOM 7169 N N . MET B 1 378 ? 26.734 -0.755 -17.516 1 95.19 378 MET B N 1
ATOM 7170 C CA . MET B 1 378 ? 26.75 -1.574 -18.719 1 95.19 378 MET B CA 1
ATOM 7171 C C . MET B 1 378 ? 25.391 -1.549 -19.422 1 95.19 378 MET B C 1
ATOM 7173 O O . MET B 1 378 ? 25.281 -1.929 -20.594 1 95.19 378 MET B O 1
ATOM 7177 N N . ILE B 1 379 ? 24.312 -1.109 -18.781 1 94.44 379 ILE B N 1
ATOM 7178 C CA . ILE B 1 379 ? 22.938 -1.314 -19.234 1 94.44 379 ILE B CA 1
ATOM 7179 C C . ILE B 1 379 ? 22.719 -0.572 -20.547 1 94.44 379 ILE B C 1
ATOM 7181 O O . ILE B 1 379 ? 22.078 -1.103 -21.469 1 94.44 379 ILE B O 1
ATOM 7185 N N . GLU B 1 380 ? 23.203 0.668 -20.641 1 92.62 380 GLU B N 1
ATOM 7186 C CA . GLU B 1 380 ? 23 1.43 -21.859 1 92.62 380 GLU B CA 1
ATOM 7187 C C . GLU B 1 380 ? 23.594 0.701 -23.062 1 92.62 380 GLU B C 1
ATOM 7189 O O . GLU B 1 380 ? 22.953 0.618 -24.125 1 92.62 380 GLU B O 1
ATOM 7194 N N . SER B 1 381 ? 24.828 0.267 -22.844 1 94.88 381 SER B N 1
ATOM 7195 C CA . SER B 1 381 ? 25.5 -0.466 -23.906 1 94.88 381 SER B CA 1
ATOM 7196 C C . SER B 1 381 ? 24.734 -1.739 -24.266 1 94.88 381 SER B C 1
ATOM 7198 O O . SER B 1 381 ? 24.625 -2.094 -25.438 1 94.88 381 SER B O 1
ATOM 7200 N N . ILE B 1 382 ? 24.188 -2.443 -23.359 1 96 382 ILE B N 1
ATOM 7201 C CA . ILE B 1 382 ? 23.406 -3.662 -23.562 1 96 382 ILE B CA 1
ATOM 7202 C C . ILE B 1 382 ? 22.156 -3.338 -24.359 1 96 382 ILE B C 1
ATOM 7204 O O . ILE B 1 382 ? 21.844 -4.004 -25.359 1 96 382 ILE B O 1
ATOM 7208 N N . LEU B 1 383 ? 21.453 -2.289 -23.969 1 94.81 383 LEU B N 1
ATOM 7209 C CA . LEU B 1 383 ? 20.219 -1.89 -24.656 1 94.81 383 LEU B CA 1
ATOM 7210 C C . LEU B 1 383 ? 20.5 -1.495 -26.094 1 94.81 383 LEU B C 1
ATOM 7212 O O . LEU B 1 383 ? 19.703 -1.803 -27 1 94.81 383 LEU B O 1
ATOM 7216 N N . GLN B 1 384 ? 21.609 -0.841 -26.266 1 94.31 384 GLN B N 1
ATOM 7217 C CA . GLN B 1 384 ? 22 -0.468 -27.625 1 94.31 384 GLN B CA 1
ATOM 7218 C C . GLN B 1 384 ? 22.219 -1.702 -28.5 1 94.31 384 GLN B C 1
ATOM 7220 O O . GLN B 1 384 ? 21.75 -1.752 -29.641 1 94.31 384 GLN B O 1
ATOM 7225 N N . SER B 1 385 ? 22.922 -2.676 -27.953 1 95.88 385 SER B N 1
ATOM 7226 C CA . SER B 1 385 ? 23.141 -3.922 -28.672 1 95.88 385 SER B CA 1
ATOM 7227 C C . SER B 1 385 ? 21.828 -4.605 -29.016 1 95.88 385 SER B C 1
ATOM 7229 O O . SER B 1 385 ? 21.625 -5.039 -30.156 1 95.88 385 SER B O 1
ATOM 7231 N N . LEU B 1 386 ? 20.938 -4.648 -28.094 1 94.88 386 LEU B N 1
ATOM 7232 C CA . LEU B 1 386 ? 19.625 -5.273 -28.312 1 94.88 386 LEU B CA 1
ATOM 7233 C C . LEU B 1 386 ? 18.859 -4.543 -29.406 1 94.88 386 LEU B C 1
ATOM 7235 O O . LEU B 1 386 ? 18.266 -5.18 -30.297 1 94.88 386 LEU B O 1
ATOM 7239 N N . GLN B 1 387 ? 18.922 -3.27 -29.328 1 92 387 GLN B N 1
ATOM 7240 C CA . GLN B 1 387 ? 18.203 -2.445 -30.297 1 92 387 GLN B CA 1
ATOM 7241 C C . GLN B 1 387 ? 18.734 -2.664 -31.703 1 92 387 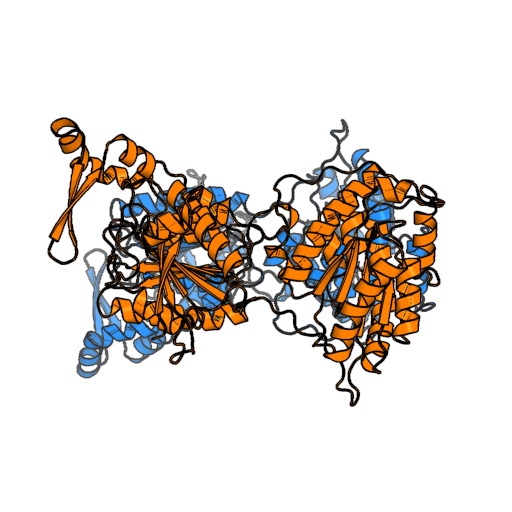GLN B C 1
ATOM 7243 O O . GLN B 1 387 ? 18 -2.539 -32.688 1 92 387 GLN B O 1
ATOM 7248 N N . GLN B 1 388 ? 19.984 -2.945 -31.766 1 93.31 388 GLN B N 1
ATOM 7249 C CA . GLN B 1 388 ? 20.625 -3.166 -33.062 1 93.31 388 GLN B CA 1
ATOM 7250 C C . GLN B 1 388 ? 20.391 -4.594 -33.531 1 93.31 388 GLN B C 1
ATOM 7252 O O . GLN B 1 388 ? 20.953 -5.004 -34.562 1 93.31 388 GLN B O 1
ATOM 7257 N N . GLY B 1 389 ? 19.625 -5.348 -32.75 1 93 389 GLY B N 1
ATOM 7258 C CA . GLY B 1 389 ? 19.25 -6.688 -33.188 1 93 389 GLY B CA 1
ATOM 7259 C C . GLY B 1 389 ? 20.219 -7.754 -32.688 1 93 389 GLY B C 1
ATOM 7260 O O . GLY B 1 389 ? 20.078 -8.93 -33.031 1 93 389 GLY B O 1
ATOM 7261 N N . GLN B 1 390 ? 21.188 -7.332 -31.875 1 95.56 390 GLN B N 1
ATOM 7262 C CA . GLN B 1 390 ? 22.172 -8.273 -31.359 1 95.56 390 GLN B CA 1
ATOM 7263 C C . GLN B 1 390 ? 21.688 -8.93 -30.078 1 95.56 390 GLN B C 1
ATOM 7265 O O . GLN B 1 390 ? 21.266 -8.242 -29.141 1 95.56 390 GLN B O 1
ATOM 7270 N N . THR B 1 391 ? 21.734 -10.242 -30.047 1 96.81 391 THR B N 1
ATOM 7271 C CA . THR B 1 391 ? 21.438 -10.977 -28.812 1 96.81 391 THR B CA 1
ATOM 7272 C C . THR B 1 391 ? 22.562 -10.805 -27.797 1 96.81 391 THR B C 1
ATOM 7274 O O . THR B 1 391 ? 23.734 -10.789 -28.156 1 96.81 391 THR B O 1
ATOM 7277 N N . VAL B 1 392 ? 22.172 -10.578 -26.578 1 97.94 392 VAL B N 1
ATOM 7278 C CA . VAL B 1 392 ? 23.125 -10.43 -25.484 1 97.94 392 VAL B CA 1
ATOM 7279 C C . VAL B 1 392 ? 22.969 -11.562 -24.484 1 97.94 392 VAL B C 1
ATOM 7281 O O . VAL B 1 392 ? 21.844 -11.867 -24.062 1 97.94 392 VAL B O 1
ATOM 7284 N N . VAL B 1 393 ? 24.078 -12.242 -24.156 1 98.5 393 VAL B N 1
ATOM 7285 C CA . VAL B 1 393 ? 24.109 -13.281 -23.141 1 98.5 393 VAL B CA 1
ATOM 7286 C C . VAL B 1 393 ? 24.906 -12.789 -21.938 1 98.5 393 VAL B C 1
ATOM 7288 O O . VAL B 1 393 ? 26.078 -12.43 -22.062 1 98.5 393 VAL B O 1
ATOM 7291 N N . CYS B 1 394 ? 24.266 -12.734 -20.797 1 98.06 394 CYS B N 1
ATOM 7292 C CA . CYS B 1 394 ? 24.922 -12.273 -19.578 1 98.06 394 CYS B CA 1
ATOM 7293 C C . CYS B 1 394 ? 25.25 -13.445 -18.656 1 98.06 394 CYS B C 1
ATOM 7295 O O . CYS B 1 394 ? 24.391 -14.281 -18.375 1 98.06 394 CYS B O 1
ATOM 7297 N N . ASP B 1 395 ? 26.5 -13.508 -18.25 1 97.75 395 ASP B N 1
ATOM 7298 C CA . ASP B 1 395 ? 26.906 -14.367 -17.141 1 97.75 395 ASP B CA 1
ATOM 7299 C C . ASP B 1 395 ? 26.688 -13.68 -15.805 1 97.75 395 ASP B C 1
ATOM 7301 O O . ASP B 1 395 ? 27.5 -12.844 -15.383 1 97.75 395 ASP B O 1
ATOM 7305 N N . ARG B 1 396 ? 25.672 -14.07 -15.078 1 97.12 396 ARG B N 1
ATOM 7306 C CA . ARG B 1 396 ? 25.172 -13.445 -13.859 1 97.12 396 ARG B CA 1
ATOM 7307 C C . ARG B 1 396 ? 24.484 -12.117 -14.172 1 97.12 396 ARG B C 1
ATOM 7309 O O . ARG B 1 396 ? 24.672 -11.562 -15.266 1 97.12 396 ARG B O 1
ATOM 7316 N N . TYR B 1 397 ? 23.641 -11.672 -13.383 1 97.69 397 TYR B N 1
ATOM 7317 C CA . TYR B 1 397 ? 22.812 -10.477 -13.531 1 97.69 397 TYR B CA 1
ATOM 7318 C C . TYR B 1 397 ? 22.359 -9.953 -12.172 1 97.69 397 TYR B C 1
ATOM 7320 O O . TYR B 1 397 ? 23.031 -10.164 -11.164 1 97.69 397 TYR B O 1
ATOM 7328 N N . ALA B 1 398 ? 21.344 -9.141 -12.133 1 97.81 398 ALA B N 1
ATOM 7329 C CA . ALA B 1 398 ? 20.844 -8.555 -10.898 1 97.81 398 ALA B CA 1
ATOM 7330 C C . ALA B 1 398 ? 20.375 -9.641 -9.93 1 97.81 398 ALA B C 1
ATOM 7332 O O . ALA B 1 398 ? 20.438 -9.461 -8.711 1 97.81 398 ALA B O 1
ATOM 7333 N N . PHE B 1 399 ? 20.031 -10.805 -10.422 1 98.06 399 PHE B N 1
ATOM 7334 C CA . PHE B 1 399 ? 19.453 -11.875 -9.609 1 98.06 399 PHE B CA 1
ATOM 7335 C C . PHE B 1 399 ? 20.5 -12.469 -8.68 1 98.06 399 PHE B C 1
ATOM 7337 O O . PHE B 1 399 ? 20.219 -12.781 -7.527 1 98.06 399 PHE B O 1
ATOM 7344 N N . SER B 1 400 ? 21.734 -12.57 -9.18 1 97 400 SER B N 1
ATOM 7345 C CA . SER B 1 400 ? 22.844 -12.961 -8.32 1 97 400 SER B CA 1
ATOM 7346 C C . SER B 1 400 ? 23.078 -11.938 -7.215 1 97 400 SER B C 1
ATOM 7348 O O . SER B 1 400 ? 23.266 -12.305 -6.051 1 97 400 SER B O 1
ATOM 7350 N N . GLY B 1 401 ? 23.031 -10.648 -7.617 1 97 401 GLY B N 1
ATOM 7351 C CA . GLY B 1 401 ? 23.203 -9.609 -6.617 1 97 401 GLY B CA 1
ATOM 7352 C C . GLY B 1 401 ? 22.188 -9.695 -5.492 1 97 401 GLY B C 1
ATOM 7353 O O . GLY B 1 401 ? 22.547 -9.633 -4.316 1 97 401 GLY B O 1
ATOM 7354 N N . ILE B 1 402 ? 20.938 -9.891 -5.832 1 97.38 402 ILE B N 1
ATOM 7355 C CA . ILE B 1 402 ? 19.844 -9.984 -4.875 1 97.38 402 ILE B CA 1
ATOM 7356 C C . ILE B 1 402 ? 20.016 -11.219 -3.998 1 97.38 402 ILE B C 1
ATOM 7358 O O . ILE B 1 402 ? 19.984 -11.133 -2.77 1 97.38 402 ILE B O 1
ATOM 7362 N N . ALA B 1 403 ? 20.281 -12.367 -4.617 1 96.75 403 ALA B N 1
ATOM 7363 C CA . ALA B 1 403 ? 20.359 -13.641 -3.9 1 96.75 403 ALA B CA 1
ATOM 7364 C C . ALA B 1 403 ? 21.516 -13.641 -2.902 1 96.75 403 ALA B C 1
ATOM 7366 O O . ALA B 1 403 ? 21.344 -14.016 -1.742 1 96.75 403 ALA B O 1
ATOM 7367 N N . TYR B 1 404 ? 22.719 -13.195 -3.332 1 96.44 404 TYR B N 1
ATOM 7368 C CA . TYR B 1 404 ? 23.891 -13.219 -2.477 1 96.44 404 TYR B CA 1
ATOM 7369 C C . TYR B 1 404 ? 23.75 -12.242 -1.316 1 96.44 404 TYR B C 1
ATOM 7371 O O . TYR B 1 404 ? 24.047 -12.586 -0.169 1 96.44 404 TYR B O 1
ATOM 7379 N N . SER B 1 405 ? 23.266 -11.055 -1.602 1 97 405 SER B N 1
ATOM 7380 C CA . SER B 1 405 ? 23.125 -10.055 -0.549 1 97 405 SER B CA 1
ATOM 7381 C C . SER B 1 405 ? 22.031 -10.445 0.437 1 97 405 SER B C 1
ATOM 7383 O O . SER B 1 405 ? 22.172 -10.234 1.645 1 97 405 SER B O 1
ATOM 7385 N N . TRP B 1 406 ? 20.969 -11.016 -0.088 1 95.38 406 TRP B N 1
ATOM 7386 C CA . TRP B 1 406 ? 19.922 -11.508 0.798 1 95.38 406 TRP B CA 1
ATOM 7387 C C . TRP B 1 406 ? 20.453 -12.633 1.688 1 95.38 406 TRP B C 1
ATOM 7389 O O . TRP B 1 406 ? 20.172 -12.664 2.889 1 95.38 406 TRP B O 1
ATOM 7399 N N . ALA B 1 407 ? 21.156 -13.531 1.128 1 94.88 407 ALA B N 1
ATOM 7400 C CA . ALA B 1 407 ? 21.766 -14.633 1.878 1 94.88 407 ALA B CA 1
ATOM 7401 C C . ALA B 1 407 ? 22.672 -14.109 2.977 1 94.88 407 ALA B C 1
ATOM 7403 O O . ALA B 1 407 ? 22.844 -14.75 4.02 1 94.88 407 ALA B O 1
ATOM 7404 N N . LYS B 1 408 ? 23.297 -12.93 2.764 1 94.75 408 LYS B N 1
ATOM 7405 C CA . LYS B 1 408 ? 24.188 -12.312 3.75 1 94.75 408 LYS B CA 1
ATOM 7406 C C . LYS B 1 408 ? 23.375 -11.656 4.871 1 94.75 408 LYS B C 1
ATOM 7408 O O . LYS B 1 408 ? 23.953 -11.219 5.871 1 94.75 408 LYS B O 1
ATOM 7413 N N . GLY B 1 409 ? 22.062 -11.539 4.648 1 92.75 409 GLY B N 1
ATOM 7414 C CA . GLY B 1 409 ? 21.234 -11.039 5.727 1 92.75 409 GLY B CA 1
ATOM 7415 C C . GLY B 1 409 ? 20.688 -9.648 5.461 1 92.75 409 GLY B C 1
ATOM 7416 O O . GLY B 1 409 ? 20.047 -9.047 6.328 1 92.75 409 GLY B O 1
ATOM 7417 N N . LEU B 1 410 ? 20.984 -9.031 4.273 1 94.88 410 LEU B N 1
ATOM 7418 C CA . LEU B 1 410 ? 20.406 -7.738 3.943 1 94.88 410 LEU B CA 1
ATOM 7419 C C . LEU B 1 410 ? 18.922 -7.867 3.639 1 94.88 410 LEU B C 1
ATOM 7421 O O . LEU B 1 410 ? 18.469 -8.898 3.145 1 94.88 410 LEU B O 1
ATOM 7425 N N . PRO B 1 411 ? 18.125 -6.855 3.941 1 92.56 411 PRO B N 1
ATOM 7426 C CA . PRO B 1 411 ? 16.688 -6.93 3.635 1 92.56 411 PRO B CA 1
ATOM 7427 C C . PRO B 1 411 ? 16.406 -7.094 2.143 1 92.56 411 PRO B C 1
ATOM 7429 O O . PRO B 1 411 ? 17.016 -6.406 1.318 1 92.56 411 PRO B O 1
ATOM 7432 N N . LEU B 1 412 ? 15.562 -7.918 1.821 1 94.06 412 LEU B N 1
ATOM 7433 C CA . LEU B 1 412 ? 15.281 -8.305 0.443 1 94.06 412 LEU B CA 1
ATOM 7434 C C . LEU B 1 412 ? 14.875 -7.094 -0.39 1 94.06 412 LEU B C 1
ATOM 7436 O O . LEU B 1 412 ? 15.391 -6.895 -1.492 1 94.06 412 LEU B O 1
ATOM 7440 N N . ASP B 1 413 ? 13.961 -6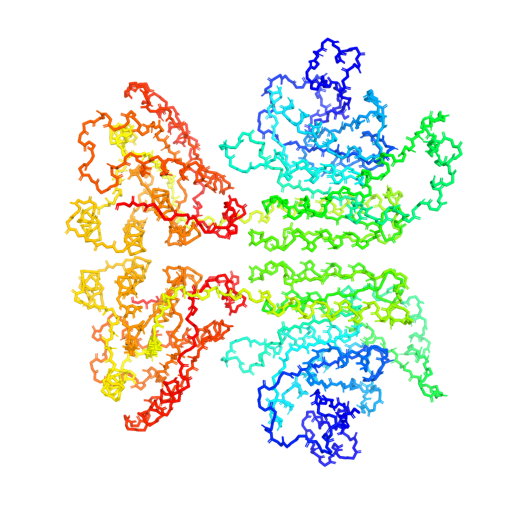.23 0.142 1 93.25 413 ASP B N 1
ATOM 7441 C CA . ASP B 1 413 ? 13.523 -5.039 -0.58 1 93.25 413 ASP B CA 1
ATOM 7442 C C . ASP B 1 413 ? 14.703 -4.121 -0.893 1 93.25 413 ASP B C 1
ATOM 7444 O O . ASP B 1 413 ? 14.773 -3.537 -1.977 1 93.25 413 ASP B O 1
ATOM 7448 N N . TRP B 1 414 ? 15.547 -4.043 0.049 1 95.56 414 TRP B N 1
ATOM 7449 C CA . TRP B 1 414 ? 16.734 -3.217 -0.121 1 95.56 414 TRP B CA 1
ATOM 7450 C C . TRP B 1 414 ? 17.609 -3.75 -1.249 1 95.56 414 TRP B C 1
ATOM 7452 O O . TRP B 1 414 ? 18.094 -2.982 -2.088 1 95.56 414 TRP B O 1
ATOM 7462 N N . CYS B 1 415 ? 17.781 -5.074 -1.36 1 96.75 415 CYS B N 1
ATOM 7463 C CA . CYS B 1 415 ? 18.625 -5.73 -2.35 1 96.75 415 CYS B CA 1
ATOM 7464 C C . CYS B 1 415 ? 18.078 -5.523 -3.758 1 96.75 415 CYS B C 1
ATOM 7466 O O . CYS B 1 415 ? 18.844 -5.477 -4.723 1 96.75 415 CYS B O 1
ATOM 7468 N N . ILE B 1 416 ? 16.797 -5.391 -3.895 1 96.69 416 ILE B N 1
ATOM 7469 C CA . ILE B 1 416 ? 16.156 -5.266 -5.203 1 96.69 416 ILE B CA 1
ATOM 7470 C C . ILE B 1 416 ? 16.203 -3.811 -5.664 1 96.69 416 ILE B C 1
ATOM 7472 O O . ILE B 1 416 ? 16.328 -3.533 -6.859 1 96.69 416 ILE B O 1
ATOM 7476 N N . GLY B 1 417 ? 16.172 -2.875 -4.707 1 96.69 417 GLY B N 1
ATOM 7477 C CA . GLY B 1 417 ? 15.93 -1.464 -4.953 1 96.69 417 GLY B CA 1
ATOM 7478 C C . GLY B 1 417 ? 16.953 -0.829 -5.875 1 96.69 417 GLY B C 1
ATOM 7479 O O . GLY B 1 417 ? 16.594 -0.035 -6.75 1 96.69 417 GLY B O 1
ATOM 7480 N N . SER B 1 418 ? 18.188 -1.149 -5.734 1 97.81 418 SER B N 1
ATOM 7481 C CA . SER B 1 418 ? 19.234 -0.478 -6.488 1 97.81 418 SER B CA 1
ATOM 7482 C C . SER B 1 418 ? 19.234 -0.914 -7.949 1 97.81 418 SER B C 1
ATOM 7484 O O . SER B 1 418 ? 19.766 -0.208 -8.812 1 97.81 418 SER B O 1
ATOM 7486 N N . ASP B 1 419 ? 18.641 -2.104 -8.227 1 97.44 419 ASP B N 1
ATOM 7487 C CA . ASP B 1 419 ? 18.609 -2.623 -9.586 1 97.44 419 ASP B CA 1
ATOM 7488 C C . ASP B 1 419 ? 17.25 -2.348 -10.25 1 97.44 419 ASP B C 1
ATOM 7490 O O . ASP B 1 419 ? 17.031 -2.727 -11.398 1 97.44 419 ASP B O 1
ATOM 7494 N N . ALA B 1 420 ? 16.328 -1.747 -9.547 1 95.75 420 ALA B N 1
ATOM 7495 C CA . ALA B 1 420 ? 15.031 -1.406 -10.141 1 95.75 420 ALA B CA 1
ATOM 7496 C C . ALA B 1 420 ? 15.211 -0.53 -11.375 1 95.75 420 ALA B C 1
ATOM 7498 O O . ALA B 1 420 ? 15.961 0.449 -11.344 1 95.75 420 ALA B O 1
ATOM 7499 N N . GLY B 1 421 ? 14.555 -0.951 -12.461 1 94.25 421 GLY B N 1
ATOM 7500 C CA . GLY B 1 421 ? 14.656 -0.21 -13.703 1 94.25 421 GLY B CA 1
ATOM 7501 C C . GLY B 1 421 ? 15.445 -0.945 -14.773 1 94.25 421 GLY B C 1
ATOM 7502 O O . GLY B 1 421 ? 15.336 -0.631 -15.961 1 94.25 421 GLY B O 1
ATOM 7503 N N . ILE B 1 422 ? 16.375 -1.867 -14.352 1 95.69 422 ILE B N 1
ATOM 7504 C CA . ILE B 1 422 ? 17.094 -2.637 -15.367 1 95.69 422 ILE B CA 1
ATOM 7505 C C . ILE B 1 422 ? 16.125 -3.607 -16.047 1 95.69 422 ILE B C 1
ATOM 7507 O O . ILE B 1 422 ? 15.117 -3.998 -15.461 1 95.69 422 ILE B O 1
ATOM 7511 N N . PRO B 1 423 ? 16.391 -4.039 -17.219 1 95.12 423 PRO B N 1
ATOM 7512 C CA . PRO B 1 423 ? 15.461 -4.902 -17.953 1 95.12 423 PRO B CA 1
ATOM 7513 C C . PRO B 1 423 ? 15.375 -6.305 -17.359 1 95.12 423 PRO B C 1
ATOM 7515 O O . PRO B 1 423 ? 16.391 -6.855 -16.906 1 95.12 423 PRO B O 1
ATOM 7518 N N . ILE B 1 424 ? 14.188 -6.785 -17.344 1 95.06 424 ILE B N 1
ATOM 7519 C CA . ILE B 1 424 ? 14 -8.211 -17.109 1 95.06 424 ILE B CA 1
ATOM 7520 C C . ILE B 1 424 ? 14.359 -9 -18.359 1 95.06 424 ILE B C 1
ATOM 7522 O O . ILE B 1 424 ? 13.859 -8.695 -19.453 1 95.06 424 ILE B O 1
ATOM 7526 N N . PRO B 1 425 ? 15.227 -9.992 -18.234 1 96.56 425 PRO B N 1
ATOM 7527 C CA . PRO B 1 425 ? 15.656 -10.734 -19.422 1 96.56 425 PRO B CA 1
ATOM 7528 C C . PRO B 1 425 ? 14.508 -11.469 -20.094 1 96.56 425 PRO B C 1
ATOM 7530 O O . PRO B 1 425 ? 13.5 -11.781 -19.453 1 96.56 425 PRO B O 1
ATOM 7533 N N . ASP B 1 426 ? 14.711 -11.711 -21.406 1 95.94 426 ASP B N 1
ATOM 7534 C CA . ASP B 1 426 ? 13.758 -12.539 -22.141 1 95.94 426 ASP B CA 1
ATOM 7535 C C . ASP B 1 426 ? 13.773 -13.977 -21.625 1 95.94 426 ASP B C 1
ATOM 7537 O O . ASP B 1 426 ? 12.766 -14.688 -21.719 1 95.94 426 ASP B O 1
ATOM 7541 N N . LEU B 1 427 ? 14.914 -14.336 -21.125 1 97 427 LEU B N 1
ATOM 7542 C CA . LEU B 1 427 ? 15.078 -15.68 -20.594 1 97 427 LEU B CA 1
ATOM 7543 C C . LEU B 1 427 ? 16.188 -15.711 -19.531 1 97 427 LEU B C 1
ATOM 7545 O O . LEU B 1 427 ? 17.266 -15.156 -19.734 1 97 427 LEU B O 1
ATOM 7549 N N . THR B 1 428 ? 15.859 -16.219 -18.406 1 97.94 428 THR B N 1
ATOM 7550 C CA . THR B 1 428 ? 16.844 -16.516 -17.375 1 97.94 428 THR B CA 1
ATOM 7551 C C . THR B 1 428 ? 17.016 -18.016 -17.203 1 97.94 428 THR B C 1
ATOM 7553 O O . THR B 1 428 ? 16.047 -18.734 -16.938 1 97.94 428 THR B O 1
ATOM 7556 N N . LEU B 1 429 ? 18.203 -18.5 -17.391 1 98.12 429 LEU B N 1
ATOM 7557 C CA . LEU B 1 429 ? 18.562 -19.906 -17.172 1 98.12 429 LEU B CA 1
ATOM 7558 C C . LEU B 1 429 ? 19.312 -20.047 -15.844 1 98.12 429 LEU B C 1
ATOM 7560 O O . LEU B 1 429 ? 20.344 -19.422 -15.633 1 98.12 429 LEU B O 1
ATOM 7564 N N . PHE B 1 430 ? 18.766 -20.766 -14.945 1 97.75 430 PHE B N 1
ATOM 7565 C CA . PHE B 1 430 ? 19.422 -21.031 -13.68 1 97.75 430 PHE B CA 1
ATOM 7566 C C . PHE B 1 430 ? 20.016 -22.438 -13.664 1 97.75 430 PHE B C 1
ATOM 7568 O O . PHE B 1 430 ? 19.266 -23.422 -13.641 1 97.75 430 PHE B O 1
ATOM 7575 N N . LEU B 1 431 ? 21.312 -22.531 -13.695 1 97.25 431 LEU B N 1
ATOM 7576 C CA . LEU B 1 431 ? 21.984 -23.828 -13.57 1 97.25 431 LEU B CA 1
ATOM 7577 C C . LEU B 1 431 ? 22.016 -24.281 -12.117 1 97.25 431 LEU B C 1
ATOM 7579 O O . LEU B 1 431 ? 22.812 -23.797 -11.32 1 97.25 431 LEU B O 1
ATOM 7583 N N . ASP B 1 432 ? 21.219 -25.25 -11.789 1 94.5 432 ASP B N 1
ATOM 7584 C CA . ASP B 1 432 ? 21.016 -25.703 -10.414 1 94.5 432 ASP B CA 1
ATOM 7585 C C . ASP B 1 432 ? 21.922 -26.891 -10.078 1 94.5 432 ASP B C 1
ATOM 7587 O O . ASP B 1 432 ? 21.797 -27.953 -10.688 1 94.5 432 ASP B O 1
ATOM 7591 N N . LEU B 1 433 ? 22.812 -26.656 -9.234 1 91.44 433 LEU B N 1
ATOM 7592 C CA . LEU B 1 433 ? 23.734 -27.672 -8.734 1 91.44 433 LEU B CA 1
ATOM 7593 C C . LEU B 1 433 ? 23.859 -27.594 -7.219 1 91.44 433 LEU B C 1
ATOM 7595 O O . LEU B 1 433 ? 24 -26.516 -6.652 1 91.44 433 LEU B O 1
ATOM 7599 N N . ASP B 1 434 ? 23.719 -28.781 -6.578 1 87.25 434 ASP B N 1
ATOM 7600 C CA . ASP B 1 434 ? 23.812 -28.781 -5.121 1 87.25 434 ASP B CA 1
ATOM 7601 C C . ASP B 1 434 ? 25.219 -28.391 -4.664 1 87.25 434 ASP B C 1
ATOM 7603 O O . ASP B 1 434 ? 26.203 -28.688 -5.348 1 87.25 434 ASP B O 1
ATOM 7607 N N . GLU B 1 435 ? 25.25 -27.766 -3.525 1 82.75 435 GLU B N 1
ATOM 7608 C CA . GLU B 1 435 ? 26.484 -27.203 -3.008 1 82.75 435 GLU B CA 1
ATOM 7609 C C . GLU B 1 435 ? 27.516 -28.297 -2.725 1 82.75 435 GLU B C 1
ATOM 7611 O O . GLU B 1 435 ? 28.719 -28.062 -2.848 1 82.75 435 GLU B O 1
ATOM 7616 N N . GLU B 1 436 ? 27.078 -29.484 -2.383 1 83.62 436 GLU B N 1
ATOM 7617 C CA . GLU B 1 436 ? 28 -30.594 -2.113 1 83.62 436 GLU B CA 1
ATOM 7618 C C . GLU B 1 436 ? 28.75 -31.016 -3.373 1 83.62 436 GLU B C 1
ATOM 7620 O O . GLU B 1 436 ? 29.969 -31.172 -3.348 1 83.62 436 GLU B O 1
ATOM 7625 N N . THR B 1 437 ? 28.031 -31.109 -4.434 1 86.06 437 THR B N 1
ATOM 7626 C CA . THR B 1 437 ? 28.641 -31.453 -5.715 1 86.06 437 THR B CA 1
ATOM 7627 C C . THR B 1 437 ? 29.531 -30.328 -6.211 1 86.06 437 THR B C 1
ATOM 7629 O O . THR B 1 437 ? 30.641 -30.578 -6.688 1 86.06 437 THR B O 1
ATOM 7632 N N . ALA B 1 438 ? 29.125 -29.094 -6.02 1 85.94 438 ALA B N 1
ATOM 7633 C CA . ALA B 1 438 ? 29.875 -27.922 -6.48 1 85.94 438 ALA B CA 1
ATOM 7634 C C . ALA B 1 438 ? 31.203 -27.812 -5.75 1 85.94 438 ALA B C 1
ATOM 7636 O O . ALA B 1 438 ? 32.219 -27.438 -6.348 1 85.94 438 ALA B O 1
ATOM 7637 N N . SER B 1 439 ? 31.219 -28.172 -4.523 1 86.12 439 SER B N 1
ATOM 7638 C CA . SER B 1 439 ? 32.406 -28.016 -3.688 1 86.12 439 SER B CA 1
ATOM 7639 C C . SER B 1 439 ? 33.5 -29.016 -4.051 1 86.12 439 SER B C 1
ATOM 7641 O O . SER B 1 439 ? 34.656 -28.875 -3.652 1 86.12 439 SER B O 1
ATOM 7643 N N . THR B 1 440 ? 33.094 -30.016 -4.82 1 84.19 440 THR B N 1
ATOM 7644 C CA . THR B 1 440 ? 34.062 -31.047 -5.211 1 84.19 440 THR B CA 1
ATOM 7645 C C . THR B 1 440 ? 34.781 -30.641 -6.488 1 84.19 440 THR B C 1
ATOM 7647 O O . THR B 1 440 ? 35.812 -31.234 -6.848 1 84.19 440 THR B O 1
ATOM 7650 N N . ARG B 1 441 ? 34.312 -29.656 -7.035 1 81.94 441 ARG B N 1
ATOM 7651 C CA . ARG B 1 441 ? 34.938 -29.219 -8.297 1 81.94 441 ARG B CA 1
ATOM 7652 C C . ARG B 1 441 ? 36.188 -28.391 -8.047 1 81.94 441 ARG B C 1
ATOM 7654 O O . ARG B 1 441 ? 36.375 -27.844 -6.953 1 81.94 441 ARG B O 1
ATOM 7661 N N . ALA B 1 442 ? 36.969 -28.281 -9.055 1 74.31 442 ALA B N 1
ATOM 7662 C CA . ALA B 1 442 ? 38.281 -27.688 -8.93 1 74.31 442 ALA B CA 1
ATOM 7663 C C . ALA B 1 442 ? 38.219 -26.234 -8.492 1 74.31 442 ALA B C 1
ATOM 7665 O O . ALA B 1 442 ? 37.312 -25.5 -8.906 1 74.31 442 ALA B O 1
ATOM 7666 N N . SER B 1 443 ? 39.094 -25.781 -7.566 1 76.88 443 SER B N 1
ATOM 7667 C CA . SER B 1 443 ? 39.406 -24.422 -7.152 1 76.88 443 SER B CA 1
ATOM 7668 C C . SER B 1 443 ? 38.281 -23.828 -6.285 1 76.88 443 SER B C 1
ATOM 7670 O O . SER B 1 443 ? 38.188 -22.609 -6.117 1 76.88 443 SER B O 1
ATOM 7672 N N . PHE B 1 444 ? 37.406 -24.719 -5.848 1 84.12 444 PHE B N 1
ATOM 7673 C CA . PHE B 1 444 ? 36.406 -24.234 -4.906 1 84.12 444 PHE B CA 1
ATOM 7674 C C . PHE B 1 444 ? 37.062 -23.719 -3.629 1 84.12 444 PHE B C 1
ATOM 7676 O O . PHE B 1 444 ? 37.938 -24.375 -3.068 1 84.12 444 PHE B O 1
ATOM 7683 N N . GLY B 1 445 ? 36.75 -22.484 -3.209 1 83.5 445 GLY B N 1
ATOM 7684 C CA . GLY B 1 445 ? 37.281 -21.906 -1.988 1 83.5 445 GLY B CA 1
ATOM 7685 C C . GLY B 1 445 ? 38.219 -20.734 -2.242 1 83.5 445 GLY B C 1
ATOM 7686 O O . GLY B 1 445 ? 38.531 -19.984 -1.321 1 83.5 445 GLY B O 1
ATOM 7687 N N . ASP B 1 446 ? 38.594 -20.531 -3.402 1 85.5 446 ASP B N 1
ATOM 7688 C CA . ASP B 1 446 ? 39.5 -19.469 -3.754 1 85.5 446 ASP B CA 1
ATOM 7689 C C . ASP B 1 446 ? 38.844 -18.094 -3.549 1 85.5 446 ASP B C 1
ATOM 7691 O O . ASP B 1 446 ? 39.5 -17.156 -3.066 1 85.5 446 ASP B O 1
ATOM 7695 N N . GLU B 1 447 ? 37.562 -18 -3.838 1 88 447 GLU B N 1
ATOM 7696 C CA . GLU B 1 447 ? 36.875 -16.719 -3.736 1 88 447 GLU B CA 1
ATOM 7697 C C . GLU B 1 447 ? 36.031 -16.641 -2.463 1 88 447 GLU B C 1
ATOM 7699 O O . GLU B 1 447 ? 35.656 -17.672 -1.899 1 88 447 GLU B O 1
ATOM 7704 N N . ARG B 1 448 ? 35.781 -15.453 -2.068 1 89.12 448 ARG B N 1
ATOM 7705 C CA . ARG B 1 448 ? 35.156 -15.086 -0.792 1 89.12 448 ARG B CA 1
ATOM 7706 C C . ARG B 1 448 ? 33.875 -15.859 -0.566 1 89.12 448 ARG B C 1
ATOM 7708 O O . ARG B 1 448 ? 33.594 -16.297 0.55 1 89.12 448 ARG B O 1
ATOM 7715 N N . TYR B 1 449 ? 33.094 -16.109 -1.605 1 89.5 449 TYR B N 1
ATOM 7716 C CA . TYR B 1 449 ? 31.766 -16.641 -1.446 1 89.5 449 TYR B CA 1
ATOM 7717 C C . TYR B 1 449 ? 31.75 -18.156 -1.558 1 89.5 449 TYR B C 1
ATOM 7719 O O . TYR B 1 449 ? 30.719 -18.797 -1.323 1 89.5 449 TYR B O 1
ATOM 7727 N N . GLU B 1 450 ? 32.844 -18.766 -1.817 1 89.06 450 GLU B N 1
ATOM 7728 C CA . GLU B 1 450 ? 32.906 -20.203 -2.059 1 89.06 450 GLU B CA 1
ATOM 7729 C C . GLU B 1 450 ? 33.031 -20.969 -0.75 1 89.06 450 GLU B C 1
ATOM 7731 O O . GLU B 1 450 ? 34.031 -21.641 -0.514 1 89.06 450 GLU B O 1
ATOM 7736 N N . LYS B 1 451 ? 32.062 -20.875 0.047 1 88.75 451 LYS B N 1
ATOM 7737 C CA . LYS B 1 451 ? 31.844 -21.609 1.287 1 88.75 451 LYS B CA 1
ATOM 7738 C C . LYS B 1 451 ? 30.547 -22.406 1.219 1 88.75 451 LYS B C 1
ATOM 7740 O O . LYS B 1 451 ? 29.5 -21.875 0.864 1 88.75 451 LYS B O 1
ATOM 7745 N N . ARG B 1 452 ? 30.625 -23.594 1.531 1 88.56 452 ARG B N 1
ATOM 7746 C CA . ARG B 1 452 ? 29.531 -24.516 1.334 1 88.56 452 ARG B CA 1
ATOM 7747 C C . ARG B 1 452 ? 28.266 -24.031 2.027 1 88.56 452 ARG B C 1
ATOM 7749 O O . ARG B 1 452 ? 27.203 -23.953 1.408 1 88.56 452 ARG B O 1
ATOM 7756 N N . ALA B 1 453 ? 28.359 -23.703 3.287 1 89.06 453 ALA B N 1
ATOM 7757 C CA . ALA B 1 453 ? 27.203 -23.281 4.062 1 89.06 453 ALA B CA 1
ATOM 7758 C C . ALA B 1 453 ? 26.578 -22.016 3.457 1 89.06 453 ALA B C 1
ATOM 7760 O O . ALA B 1 453 ? 25.344 -21.891 3.41 1 89.06 453 ALA B O 1
ATOM 7761 N N . PHE B 1 454 ? 27.422 -21.203 2.969 1 92.62 454 PHE B N 1
ATOM 7762 C CA . PHE B 1 454 ? 26.938 -19.969 2.369 1 92.62 454 PHE B CA 1
ATOM 7763 C C . PHE B 1 454 ? 26.266 -20.25 1.025 1 92.62 454 PHE B C 1
ATOM 7765 O O . PHE B 1 454 ? 25.203 -19.703 0.731 1 92.62 454 PHE B O 1
ATOM 7772 N N . GLN B 1 455 ? 26.906 -21.047 0.245 1 91.69 455 GLN B N 1
ATOM 7773 C CA . GLN B 1 455 ? 26.359 -21.375 -1.066 1 91.69 455 GLN B CA 1
ATOM 7774 C C . GLN B 1 455 ? 25 -22.078 -0.938 1 91.69 455 GLN B C 1
ATOM 7776 O O . GLN B 1 455 ? 24.125 -21.906 -1.791 1 91.69 455 GLN B O 1
ATOM 7781 N N . GLU B 1 456 ? 24.844 -22.844 0.108 1 92.19 456 GLU B N 1
ATOM 7782 C CA . GLU B 1 456 ? 23.547 -23.469 0.379 1 92.19 456 GLU B CA 1
ATOM 7783 C C . GLU B 1 456 ? 22.469 -22.406 0.621 1 92.19 456 GLU B C 1
ATOM 7785 O O . GLU B 1 456 ? 21.359 -22.516 0.095 1 92.19 456 GLU B O 1
ATOM 7790 N N . LYS B 1 457 ? 22.781 -21.406 1.385 1 92.69 457 LYS B N 1
ATOM 7791 C CA . LYS B 1 457 ? 21.859 -20.312 1.64 1 92.69 457 LYS B CA 1
ATOM 7792 C C . LYS B 1 457 ? 21.531 -19.547 0.353 1 92.69 457 LYS B C 1
ATOM 7794 O O . LYS B 1 457 ? 20.375 -19.203 0.108 1 92.69 457 LYS B O 1
ATOM 7799 N N . VAL B 1 458 ? 22.547 -19.312 -0.432 1 94.81 458 VAL B N 1
ATOM 7800 C CA . VAL B 1 458 ? 22.375 -18.609 -1.695 1 94.81 458 VAL B CA 1
ATOM 7801 C C . VAL B 1 458 ? 21.438 -19.391 -2.604 1 94.81 458 VAL B C 1
ATOM 7803 O O . VAL B 1 458 ? 20.547 -18.828 -3.234 1 94.81 458 VAL B O 1
ATOM 7806 N N . ARG B 1 459 ? 21.609 -20.703 -2.629 1 93.12 459 ARG B N 1
ATOM 7807 C CA . ARG B 1 459 ? 20.75 -21.547 -3.436 1 93.12 459 ARG B CA 1
ATOM 7808 C C . ARG B 1 459 ? 19.297 -21.406 -3.004 1 93.12 459 ARG B C 1
ATOM 7810 O O . ARG B 1 459 ? 18.391 -21.297 -3.844 1 93.12 459 ARG B O 1
ATOM 7817 N N . HIS B 1 460 ? 19.094 -21.391 -1.763 1 90.69 460 HIS B N 1
ATOM 7818 C CA . HIS B 1 460 ? 17.75 -21.234 -1.224 1 90.69 460 HIS B CA 1
ATOM 7819 C C . HIS B 1 460 ? 17.141 -19.891 -1.615 1 90.69 460 HIS B C 1
ATOM 7821 O O . HIS B 1 460 ? 15.977 -19.812 -1.993 1 90.69 460 HIS B O 1
ATOM 7827 N N . THR B 1 461 ? 17.938 -18.812 -1.523 1 93.31 461 THR B N 1
ATOM 7828 C CA . THR B 1 461 ? 17.438 -17.5 -1.876 1 93.31 461 THR B CA 1
ATOM 7829 C C . THR B 1 461 ? 17.078 -17.422 -3.359 1 93.31 461 THR B C 1
ATOM 7831 O O . THR B 1 461 ? 16.125 -16.75 -3.744 1 93.31 461 THR B O 1
ATOM 7834 N N . PHE B 1 462 ? 17.812 -18.188 -4.211 1 94.19 462 PHE B N 1
ATOM 7835 C CA . PHE B 1 462 ? 17.531 -18.172 -5.641 1 94.19 462 PHE B CA 1
ATOM 7836 C C . PHE B 1 462 ? 16.156 -18.766 -5.93 1 94.19 462 PHE B C 1
ATOM 7838 O O . PHE B 1 462 ? 15.484 -18.344 -6.875 1 94.19 462 PHE B O 1
ATOM 7845 N N . TYR B 1 463 ? 15.695 -19.656 -5.102 1 89.88 463 TYR B N 1
ATOM 7846 C CA . TYR B 1 463 ? 14.352 -20.203 -5.27 1 89.88 463 TYR B CA 1
ATOM 7847 C C . TYR B 1 463 ? 13.305 -19.094 -5.113 1 89.88 463 TYR B C 1
ATOM 7849 O O . TYR B 1 463 ? 12.336 -19.047 -5.879 1 89.88 463 TYR B O 1
ATOM 7857 N N . GLN B 1 464 ? 13.586 -18.266 -4.262 1 89.81 464 GLN B N 1
ATOM 7858 C CA . GLN B 1 464 ? 12.648 -17.172 -4.027 1 89.81 464 GLN B CA 1
ATOM 7859 C C . GLN B 1 464 ? 12.758 -16.109 -5.121 1 89.81 464 GLN B C 1
ATOM 7861 O O . GLN B 1 464 ? 11.742 -15.57 -5.57 1 89.81 464 GLN B O 1
ATOM 7866 N N . VAL B 1 465 ? 13.969 -15.852 -5.551 1 94.56 465 VAL B N 1
ATOM 7867 C CA . VAL B 1 465 ? 14.188 -14.891 -6.621 1 94.56 465 VAL B CA 1
ATOM 7868 C C . VAL B 1 465 ? 13.445 -15.336 -7.879 1 94.56 465 VAL B C 1
ATOM 7870 O O . VAL B 1 465 ? 12.773 -14.531 -8.531 1 94.56 465 VAL B O 1
ATOM 7873 N N . GLU B 1 466 ? 13.547 -16.609 -8.133 1 94.06 466 GLU B N 1
ATOM 7874 C CA . GLU B 1 466 ? 12.82 -17.203 -9.258 1 94.06 466 GLU B CA 1
ATOM 7875 C C . GLU B 1 466 ? 11.328 -16.891 -9.18 1 94.06 466 GLU B C 1
ATOM 7877 O O . GLU B 1 466 ? 10.727 -16.484 -10.164 1 94.06 466 GLU B O 1
ATOM 7882 N N . SER B 1 467 ? 10.805 -16.953 -8.031 1 90.44 467 SER B N 1
ATOM 7883 C CA . SER B 1 467 ? 9.367 -16.781 -7.82 1 90.44 467 SER B CA 1
ATOM 7884 C C . SER B 1 467 ? 8.93 -15.352 -8.102 1 90.44 467 SER B C 1
ATOM 7886 O O . SER B 1 467 ? 7.969 -15.125 -8.844 1 90.44 467 SER B O 1
ATOM 7888 N N . PHE B 1 468 ? 9.609 -14.383 -7.535 1 90.5 468 PHE B N 1
ATOM 7889 C CA . PHE B 1 468 ? 9.109 -13.023 -7.703 1 90.5 468 PHE B CA 1
ATOM 7890 C C . PHE B 1 468 ? 9.492 -12.469 -9.07 1 90.5 468 PHE B C 1
ATOM 7892 O O . PHE B 1 468 ? 8.844 -11.555 -9.578 1 90.5 468 PHE B O 1
ATOM 7899 N N . VAL B 1 469 ? 10.508 -13.055 -9.742 1 92.81 469 VAL B N 1
ATOM 7900 C CA . VAL B 1 469 ? 10.797 -12.672 -11.125 1 92.81 469 VAL B CA 1
ATOM 7901 C C . VAL B 1 469 ? 9.695 -13.203 -12.047 1 92.81 469 VAL B C 1
ATOM 7903 O O . VAL B 1 469 ? 9.203 -12.484 -12.914 1 92.81 469 VAL B O 1
ATOM 7906 N N . GLN B 1 470 ? 9.312 -14.422 -11.82 1 91.38 470 GLN B N 1
ATOM 7907 C CA . GLN B 1 470 ? 8.234 -15.008 -12.609 1 91.38 470 GLN B CA 1
ATOM 7908 C C . GLN B 1 470 ? 6.914 -14.281 -12.367 1 91.38 470 GLN B C 1
ATOM 7910 O O . GLN B 1 470 ? 6.102 -14.141 -13.281 1 91.38 470 GLN B O 1
ATOM 7915 N N . TYR B 1 471 ? 6.734 -13.859 -11.172 1 90.62 471 TYR B N 1
ATOM 7916 C CA . TYR B 1 471 ? 5.512 -13.141 -10.812 1 90.62 471 TYR B CA 1
ATOM 7917 C C . TYR B 1 471 ? 5.332 -11.906 -11.68 1 90.62 471 TYR B C 1
ATOM 7919 O O . TYR B 1 471 ? 4.211 -11.57 -12.078 1 90.62 471 TYR B O 1
ATOM 7927 N N . VAL B 1 472 ? 6.414 -11.297 -12.039 1 88.88 472 VAL B N 1
ATOM 7928 C CA . VAL B 1 472 ? 6.305 -10.062 -12.805 1 88.88 472 VAL B CA 1
ATOM 7929 C C . VAL B 1 472 ? 6.523 -10.344 -14.289 1 88.88 472 VAL B C 1
ATOM 7931 O O . VAL B 1 472 ? 6.84 -9.438 -15.062 1 88.88 472 VAL B O 1
ATOM 7934 N N . GLY B 1 473 ? 6.469 -11.586 -14.688 1 85.38 473 GLY B N 1
ATOM 7935 C CA . GLY B 1 473 ? 6.422 -11.93 -16.094 1 85.38 473 GLY B CA 1
ATOM 7936 C C . GLY B 1 473 ? 7.758 -12.398 -16.641 1 85.38 473 GLY B C 1
ATOM 7937 O O . GLY B 1 473 ? 7.902 -12.617 -17.844 1 85.38 473 GLY B O 1
ATOM 7938 N N . GLY B 1 474 ? 8.734 -12.539 -15.797 1 91.31 474 GLY B N 1
ATOM 7939 C CA . GLY B 1 474 ? 10.016 -13.055 -16.25 1 91.31 474 GLY B CA 1
ATOM 7940 C C . GLY B 1 474 ? 9.969 -14.531 -16.609 1 91.31 474 GLY B C 1
ATOM 7941 O O . GLY B 1 474 ? 9.266 -15.312 -15.953 1 91.31 474 GLY B O 1
ATOM 7942 N N . HIS B 1 475 ? 10.695 -14.914 -17.641 1 93.75 475 HIS B N 1
ATOM 7943 C CA . HIS B 1 475 ? 10.844 -16.297 -18.047 1 93.75 475 HIS B CA 1
ATOM 7944 C C . HIS B 1 475 ? 12.062 -16.938 -17.391 1 93.75 475 HIS B C 1
ATOM 7946 O O . HIS B 1 475 ? 13.195 -16.531 -17.641 1 93.75 475 HIS B O 1
ATOM 7952 N N . TRP B 1 476 ? 11.828 -17.891 -16.609 1 95.5 476 TRP B N 1
ATOM 7953 C CA . TRP B 1 476 ? 12.883 -18.516 -15.805 1 95.5 476 TRP B CA 1
ATOM 7954 C C . TRP B 1 476 ? 12.875 -20.031 -15.977 1 95.5 476 TRP B C 1
ATOM 7956 O O . TRP B 1 476 ? 11.828 -20.672 -15.828 1 95.5 476 TRP B O 1
ATOM 7966 N N . ILE B 1 477 ? 13.992 -20.609 -16.375 1 96.19 477 ILE B N 1
ATOM 7967 C CA . ILE B 1 477 ? 14.125 -22.062 -16.531 1 96.19 477 ILE B CA 1
ATOM 7968 C C . ILE B 1 477 ? 15.227 -22.578 -15.602 1 96.19 477 ILE B C 1
ATOM 7970 O O . ILE B 1 477 ? 16.375 -22.125 -15.688 1 96.19 477 ILE B O 1
ATOM 7974 N N . ARG B 1 478 ? 14.812 -23.422 -14.734 1 94.75 478 ARG B N 1
ATOM 7975 C CA . ARG B 1 478 ? 15.797 -24.094 -13.891 1 94.75 478 ARG B CA 1
ATOM 7976 C C . ARG B 1 478 ? 16.312 -25.359 -14.555 1 94.75 478 ARG B C 1
ATOM 7978 O O . ARG B 1 478 ? 15.516 -26.219 -14.969 1 94.75 478 ARG B O 1
ATOM 7985 N N . ILE B 1 479 ? 17.578 -25.484 -14.68 1 96.25 479 ILE B N 1
ATOM 7986 C CA . ILE B 1 479 ? 18.203 -26.609 -15.375 1 96.25 479 ILE B CA 1
ATOM 7987 C C . ILE B 1 479 ? 19.062 -27.422 -14.398 1 96.25 479 ILE B C 1
ATOM 7989 O O . ILE B 1 479 ? 19.875 -26.844 -13.672 1 96.25 479 ILE B O 1
ATOM 7993 N N . ASP B 1 480 ? 18.828 -28.734 -14.32 1 94.5 480 ASP B N 1
ATOM 7994 C CA . ASP B 1 480 ? 19.688 -29.609 -13.539 1 94.5 480 ASP B CA 1
ATOM 7995 C C . ASP B 1 480 ? 21.094 -29.656 -14.125 1 94.5 480 ASP B C 1
ATOM 7997 O O . ASP B 1 480 ? 21.297 -30.203 -15.211 1 94.5 480 ASP B O 1
ATOM 8001 N N . ALA B 1 481 ? 22.031 -29.125 -13.391 1 94.62 481 ALA B N 1
ATOM 8002 C CA . ALA B 1 481 ? 23.406 -28.984 -13.898 1 94.62 481 ALA B CA 1
ATOM 8003 C C . ALA B 1 481 ? 24.297 -30.109 -13.383 1 94.62 481 ALA B C 1
ATOM 8005 O O . ALA B 1 481 ? 25.516 -30.016 -13.43 1 94.62 481 ALA B O 1
ATOM 8006 N N . SER B 1 482 ? 23.734 -31.172 -12.844 1 90.94 482 SER B N 1
ATOM 8007 C CA . SER B 1 482 ? 24.516 -32.281 -12.297 1 90.94 482 SER B CA 1
ATOM 8008 C C . SER B 1 482 ? 24.969 -33.25 -13.398 1 90.94 482 SER B C 1
ATOM 8010 O O . SER B 1 482 ? 25.875 -34.062 -13.195 1 90.94 482 SER B O 1
ATOM 8012 N N . GLY B 1 483 ? 24.312 -33.219 -14.562 1 89.75 483 GLY B N 1
ATOM 8013 C CA . GLY B 1 483 ? 24.672 -34.094 -15.672 1 89.75 483 GLY B CA 1
ATOM 8014 C C . GLY B 1 483 ? 25.922 -33.656 -16.391 1 89.75 483 GLY B C 1
ATOM 8015 O O . GLY B 1 483 ? 26.656 -32.781 -15.906 1 89.75 483 GLY B O 1
ATOM 8016 N N . THR B 1 484 ? 26.188 -34.25 -17.594 1 92.88 484 THR B N 1
ATOM 8017 C CA . THR B 1 484 ? 27.344 -33.875 -18.391 1 92.88 484 THR B CA 1
ATOM 8018 C C . THR B 1 484 ? 27.125 -32.531 -19.062 1 92.88 484 THR B C 1
ATOM 8020 O O . THR B 1 484 ? 25.984 -32.125 -19.312 1 92.88 484 THR B O 1
ATOM 8023 N N . PRO B 1 485 ? 28.203 -31.766 -19.375 1 94.12 485 PRO B N 1
ATOM 8024 C CA . PRO B 1 485 ? 28.078 -30.484 -20.062 1 94.12 485 PRO B CA 1
ATOM 8025 C C . PRO B 1 485 ? 27.234 -30.578 -21.328 1 94.12 485 PRO B C 1
ATOM 8027 O O . PRO B 1 485 ? 26.469 -29.656 -21.641 1 94.12 485 PRO B O 1
ATOM 8030 N N . ASP B 1 486 ? 27.297 -31.734 -22.016 1 96.75 486 ASP B N 1
ATOM 8031 C CA . ASP B 1 486 ? 26.562 -31.875 -23.266 1 96.75 486 ASP B CA 1
ATOM 8032 C C . ASP B 1 486 ? 25.062 -32.031 -23.016 1 96.75 486 ASP B C 1
ATOM 8034 O O . ASP B 1 486 ? 24.25 -31.484 -23.766 1 96.75 486 ASP B O 1
ATOM 8038 N N . LYS B 1 487 ? 24.766 -32.75 -22 1 95.94 487 LYS B N 1
ATOM 8039 C CA . LYS B 1 487 ? 23.359 -32.906 -21.641 1 95.94 487 LYS B CA 1
ATOM 8040 C C . LYS B 1 487 ? 22.75 -31.594 -21.188 1 95.94 487 LYS B C 1
ATOM 8042 O O . LYS B 1 487 ? 21.625 -31.266 -21.562 1 95.94 487 LYS B O 1
ATOM 8047 N N . VAL B 1 488 ? 23.469 -30.891 -20.375 1 96.56 488 VAL B N 1
ATOM 8048 C CA . VAL B 1 488 ? 23.031 -29.578 -19.922 1 96.56 488 VAL B CA 1
ATOM 8049 C C . VAL B 1 488 ? 22.875 -28.641 -21.109 1 96.56 488 VAL B C 1
ATOM 8051 O O . VAL B 1 488 ? 21.891 -27.922 -21.219 1 96.56 488 VAL B O 1
ATOM 8054 N N . TRP B 1 489 ? 23.797 -28.75 -22.047 1 97.5 489 TRP B N 1
ATOM 8055 C CA . TRP B 1 489 ? 23.781 -27.906 -23.234 1 97.5 489 TRP B CA 1
ATOM 8056 C C . TRP B 1 489 ? 22.531 -28.156 -24.078 1 97.5 489 TRP B C 1
ATOM 8058 O O . TRP B 1 489 ? 21.906 -27.219 -24.562 1 97.5 489 TRP B O 1
ATOM 8068 N N . GLU B 1 490 ? 22.125 -29.391 -24.203 1 97.25 490 GLU B N 1
ATOM 8069 C CA . GLU B 1 490 ? 20.938 -29.719 -24.984 1 97.25 490 GLU B CA 1
ATOM 8070 C C . GLU B 1 490 ? 19.688 -29.031 -24.438 1 97.25 490 GLU B C 1
ATOM 8072 O O . GLU B 1 490 ? 18.875 -28.5 -25.203 1 97.25 490 GLU B O 1
ATOM 8077 N N . THR B 1 491 ? 19.641 -29.078 -23.172 1 96.5 491 THR B N 1
ATOM 8078 C CA . THR B 1 491 ? 18.5 -28.422 -22.516 1 96.5 491 THR B CA 1
ATOM 8079 C C . THR B 1 491 ? 18.547 -26.906 -22.734 1 96.5 491 THR B C 1
ATOM 8081 O O . THR B 1 491 ? 17.531 -26.297 -23.062 1 96.5 491 THR B O 1
ATOM 8084 N N . ILE B 1 492 ? 19.719 -26.312 -22.609 1 97.81 492 ILE B N 1
ATOM 8085 C CA . ILE B 1 492 ? 19.906 -24.875 -22.766 1 97.81 492 ILE B CA 1
ATOM 8086 C C . ILE B 1 492 ? 19.562 -24.469 -24.203 1 97.81 492 ILE B C 1
ATOM 8088 O O . ILE B 1 492 ? 18.797 -23.531 -24.422 1 97.81 492 ILE B O 1
ATOM 8092 N N . GLN B 1 493 ? 20.094 -25.219 -25.141 1 97.44 493 GLN B N 1
ATOM 8093 C CA . GLN B 1 493 ? 19.891 -24.922 -26.547 1 97.44 493 GLN B CA 1
ATOM 8094 C C . GLN B 1 493 ? 18.422 -24.938 -26.906 1 97.44 493 GLN B C 1
ATOM 8096 O O . GLN B 1 493 ? 17.938 -24.078 -27.641 1 97.44 493 GLN B O 1
ATOM 8101 N N . HIS B 1 494 ? 17.734 -25.891 -26.406 1 96.56 494 HIS B N 1
ATOM 8102 C CA . HIS B 1 494 ? 16.312 -26.031 -26.688 1 96.56 494 HIS B CA 1
ATOM 8103 C C . HIS B 1 494 ? 15.539 -24.797 -26.25 1 96.56 494 HIS B C 1
ATOM 8105 O O . HIS B 1 494 ? 14.789 -24.219 -27.047 1 96.56 494 HIS B O 1
ATOM 8111 N N . HIS B 1 495 ? 15.742 -24.344 -25.062 1 95.88 495 HIS B N 1
ATOM 8112 C CA . HIS B 1 495 ? 14.992 -23.219 -24.516 1 95.88 495 HIS B CA 1
ATOM 8113 C C . HIS B 1 495 ? 15.414 -21.906 -25.156 1 95.88 495 HIS B C 1
ATOM 8115 O O . HIS B 1 495 ? 14.57 -21.031 -25.422 1 95.88 495 HIS B O 1
ATOM 8121 N N . THR B 1 496 ? 16.672 -21.703 -25.406 1 97 496 THR B N 1
ATOM 8122 C CA . THR B 1 496 ? 17.156 -20.469 -25.984 1 97 496 THR B CA 1
ATOM 8123 C C . THR B 1 496 ? 16.703 -20.328 -27.438 1 97 496 THR B C 1
ATOM 8125 O O . THR B 1 496 ? 16.344 -19.234 -27.875 1 97 496 THR B O 1
ATOM 8128 N N . ASP B 1 497 ? 16.734 -21.469 -28.188 1 96.19 497 ASP B N 1
ATOM 8129 C CA . ASP B 1 497 ? 16.281 -21.422 -29.578 1 96.19 497 ASP B CA 1
ATOM 8130 C C . ASP B 1 497 ? 14.812 -21.031 -29.672 1 96.19 497 ASP B C 1
ATOM 8132 O O . ASP B 1 497 ? 14.414 -20.281 -30.562 1 96.19 497 ASP B O 1
ATOM 8136 N N . SER B 1 498 ? 14.109 -21.562 -28.797 1 93.12 498 SER B N 1
ATOM 8137 C CA . SER B 1 498 ? 12.68 -21.25 -28.766 1 93.12 498 SER B CA 1
ATOM 8138 C C . SER B 1 498 ? 12.453 -19.75 -28.547 1 93.12 498 SER B C 1
ATOM 8140 O O . SER B 1 498 ? 11.656 -19.125 -29.25 1 93.12 498 SER B O 1
ATOM 8142 N N . VAL B 1 499 ? 13.164 -19.125 -27.641 1 93.12 499 VAL B N 1
ATOM 8143 C CA . VAL B 1 499 ? 13.016 -17.719 -27.281 1 93.12 499 VAL B CA 1
ATOM 8144 C C . VAL B 1 499 ? 13.477 -16.844 -28.438 1 93.12 499 VAL B C 1
ATOM 8146 O O . VAL B 1 499 ? 12.812 -15.859 -28.781 1 93.12 499 VAL B O 1
ATOM 8149 N N . VAL B 1 500 ? 14.562 -17.172 -29.016 1 93.19 500 VAL B N 1
ATOM 8150 C CA . VAL B 1 500 ? 15.133 -16.375 -30.094 1 93.19 500 VAL B CA 1
ATOM 8151 C C . VAL B 1 500 ? 14.242 -16.469 -31.328 1 93.19 500 VAL B C 1
ATOM 8153 O O . VAL B 1 500 ? 14.031 -15.477 -32.031 1 93.19 500 VAL B O 1
ATOM 8156 N N . SER B 1 501 ? 13.664 -17.625 -31.547 1 90.62 501 SER B N 1
ATOM 8157 C CA . SER B 1 501 ? 12.812 -17.844 -32.719 1 90.62 501 SER B CA 1
ATOM 8158 C C . SER B 1 501 ? 11.484 -17.109 -32.562 1 90.62 501 SER B C 1
ATOM 8160 O O . SER B 1 501 ? 10.945 -16.578 -33.531 1 90.62 501 SER B O 1
ATOM 8162 N N . GLN B 1 502 ? 10.875 -17.156 -31.406 1 86.25 502 GLN B N 1
ATOM 8163 C CA . GLN B 1 502 ? 9.594 -16.5 -31.141 1 86.25 502 GLN B CA 1
ATOM 8164 C C . GLN B 1 502 ? 9.734 -14.984 -31.188 1 86.25 502 GLN B C 1
ATOM 8166 O O . GLN B 1 502 ? 8.758 -14.273 -31.453 1 86.25 502 GLN B O 1
ATOM 8171 N N . GLY B 1 503 ? 10.898 -14.516 -31.031 1 77.5 503 GLY B N 1
ATOM 8172 C CA . GLY B 1 503 ? 11.141 -13.086 -31 1 77.5 503 GLY B CA 1
ATOM 8173 C C . GLY B 1 503 ? 10.914 -12.477 -29.625 1 77.5 503 GLY B C 1
ATOM 8174 O O . GLY B 1 503 ? 9.969 -12.852 -28.922 1 77.5 503 GLY B O 1
ATOM 8175 N N . PRO B 1 504 ? 11.836 -11.625 -29.328 1 72 504 PRO B N 1
ATOM 8176 C CA . PRO B 1 504 ? 11.719 -11.047 -27.984 1 72 504 PRO B CA 1
ATOM 8177 C C . PRO B 1 504 ? 10.539 -10.086 -27.844 1 72 504 PRO B C 1
ATOM 8179 O O . PRO B 1 504 ? 10.094 -9.508 -28.844 1 72 504 PRO B O 1
ATOM 8182 N N . VAL B 1 505 ? 9.891 -10.188 -26.766 1 74.94 505 VAL B N 1
ATOM 8183 C CA . VAL B 1 505 ? 8.758 -9.32 -26.422 1 74.94 505 VAL B CA 1
ATOM 8184 C C . VAL B 1 505 ? 9.273 -7.996 -25.875 1 74.94 505 VAL B C 1
ATOM 8186 O O . VAL B 1 505 ? 10.484 -7.75 -25.844 1 74.94 505 VAL B O 1
ATOM 8189 N N . ALA B 1 506 ? 8.367 -7.121 -25.547 1 81.38 506 ALA B N 1
ATOM 8190 C CA . ALA B 1 506 ? 8.719 -5.855 -24.906 1 81.38 506 ALA B CA 1
ATOM 8191 C C . ALA B 1 506 ? 9.539 -6.09 -23.641 1 81.38 506 ALA B C 1
ATOM 8193 O O . ALA B 1 506 ? 9.32 -7.066 -22.922 1 81.38 506 ALA B O 1
ATOM 8194 N N . LEU B 1 507 ? 10.547 -5.309 -23.5 1 88.38 507 LEU B N 1
ATOM 8195 C CA . LEU B 1 507 ? 11.367 -5.371 -22.297 1 88.38 507 LEU B CA 1
ATOM 8196 C C . LEU B 1 507 ? 10.711 -4.598 -21.156 1 88.38 507 LEU B C 1
ATOM 8198 O O . LEU B 1 507 ? 10.289 -3.451 -21.344 1 88.38 507 LEU B O 1
ATOM 8202 N N . PHE B 1 508 ? 10.609 -5.285 -20.125 1 89.31 508 PHE B N 1
ATOM 8203 C CA . PHE B 1 508 ? 10.062 -4.645 -18.922 1 89.31 508 PHE B CA 1
ATOM 8204 C C . PHE B 1 508 ? 11.148 -4.441 -17.875 1 89.31 508 PHE B C 1
ATOM 8206 O O . PHE B 1 508 ? 12.102 -5.219 -17.797 1 89.31 508 PHE B O 1
ATOM 8213 N N . PRO B 1 509 ? 11.047 -3.412 -17.172 1 92.88 509 PRO B N 1
ATOM 8214 C CA . PRO B 1 509 ? 12.039 -3.162 -16.125 1 92.88 509 PRO B CA 1
ATOM 8215 C C . PRO B 1 509 ? 11.75 -3.938 -14.836 1 92.88 509 PRO B C 1
ATOM 8217 O O . PRO B 1 509 ? 10.594 -4.258 -14.547 1 92.88 509 PRO B O 1
ATOM 8220 N N . LEU B 1 510 ? 12.828 -4.273 -14.172 1 93.5 510 LEU B N 1
ATOM 8221 C CA . LEU B 1 510 ? 12.672 -4.707 -12.789 1 93.5 510 LEU B CA 1
ATOM 8222 C C . LEU B 1 510 ? 11.992 -3.631 -11.953 1 93.5 510 LEU B C 1
ATOM 8224 O O . LEU B 1 510 ? 12.398 -2.469 -11.977 1 93.5 510 LEU B O 1
ATOM 8228 N N . ASP B 1 511 ? 10.906 -3.959 -11.289 1 92.12 511 ASP B N 1
ATOM 8229 C CA . ASP B 1 511 ? 10.094 -3.016 -10.531 1 92.12 511 ASP B CA 1
ATOM 8230 C C . ASP B 1 511 ? 9.789 -3.553 -9.133 1 92.12 511 ASP B C 1
ATOM 8232 O O . ASP B 1 511 ? 9.016 -4.5 -8.984 1 92.12 511 ASP B O 1
ATOM 8236 N N . LEU B 1 512 ? 10.367 -2.902 -8.188 1 92.5 512 LEU B N 1
ATOM 8237 C CA . LEU B 1 512 ? 10.211 -3.355 -6.805 1 92.5 512 LEU B CA 1
ATOM 8238 C C . LEU B 1 512 ? 8.75 -3.311 -6.379 1 92.5 512 LEU B C 1
ATOM 8240 O O . LEU B 1 512 ? 8.258 -4.238 -5.734 1 92.5 512 LEU B O 1
ATOM 8244 N N . GLU B 1 513 ? 8 -2.26 -6.711 1 89.94 513 GLU B N 1
ATOM 8245 C CA . GLU B 1 513 ? 6.605 -2.127 -6.305 1 89.94 513 GLU B CA 1
ATOM 8246 C C . GLU B 1 513 ? 5.742 -3.223 -6.926 1 89.94 513 GLU B C 1
ATOM 8248 O O . GLU B 1 513 ? 4.848 -3.76 -6.273 1 89.94 513 GLU B O 1
ATOM 8253 N N . ALA B 1 514 ? 6.082 -3.555 -8.148 1 90.19 514 ALA B N 1
ATOM 8254 C CA . ALA B 1 514 ? 5.34 -4.609 -8.836 1 90.19 514 ALA B CA 1
ATOM 8255 C C . ALA B 1 514 ? 5.641 -5.977 -8.227 1 90.19 514 ALA B C 1
ATOM 8257 O O . ALA B 1 514 ? 4.781 -6.855 -8.211 1 90.19 514 ALA B O 1
ATOM 8258 N N . MET B 1 515 ? 6.836 -6.156 -7.664 1 92.06 515 MET B N 1
ATOM 8259 C CA . MET B 1 515 ? 7.289 -7.445 -7.145 1 92.06 515 MET B CA 1
ATOM 8260 C C . MET B 1 515 ? 6.848 -7.633 -5.699 1 92.06 515 MET B C 1
ATOM 8262 O O . MET B 1 515 ? 6.836 -8.758 -5.188 1 92.06 515 MET B O 1
ATOM 8266 N N . LYS B 1 516 ? 6.461 -6.645 -5.004 1 91.5 516 LYS B N 1
ATOM 8267 C CA . LYS B 1 516 ? 6.242 -6.621 -3.561 1 91.5 516 LYS B CA 1
ATOM 8268 C C . LYS B 1 516 ? 5.258 -7.707 -3.135 1 91.5 516 LYS B C 1
ATOM 8270 O O . LYS B 1 516 ? 5.516 -8.445 -2.184 1 91.5 516 LYS B O 1
ATOM 8275 N N . PRO B 1 517 ? 4.164 -7.871 -3.848 1 91.56 517 PRO B N 1
ATOM 8276 C CA . PRO B 1 517 ? 3.195 -8.875 -3.404 1 91.56 517 PRO B CA 1
ATOM 8277 C C . PRO B 1 517 ? 3.76 -10.297 -3.428 1 91.56 517 PRO B C 1
ATOM 8279 O O . PRO B 1 517 ? 3.217 -11.188 -2.777 1 91.56 517 PRO B O 1
ATOM 8282 N N . ALA B 1 518 ? 4.785 -10.531 -4.168 1 92.06 518 ALA B N 1
ATOM 8283 C CA . ALA B 1 518 ? 5.352 -11.867 -4.324 1 92.06 518 ALA B CA 1
ATOM 8284 C C . ALA B 1 518 ? 6.531 -12.078 -3.375 1 92.06 518 ALA B C 1
ATOM 8286 O O . ALA B 1 518 ? 7.051 -13.188 -3.258 1 92.06 518 ALA B O 1
ATOM 8287 N N . LEU B 1 519 ? 6.961 -10.977 -2.725 1 92.19 519 LEU B N 1
ATOM 8288 C CA . LEU B 1 519 ? 8.094 -11.094 -1.815 1 92.19 519 LEU B CA 1
ATOM 8289 C C . LEU B 1 519 ? 7.684 -11.766 -0.509 1 92.19 519 LEU B C 1
ATOM 8291 O O . LEU B 1 519 ? 6.594 -11.5 0.008 1 92.19 519 LEU B O 1
ATOM 8295 N N . PRO B 1 520 ? 8.508 -12.617 -0.054 1 86.12 520 PRO B N 1
ATOM 8296 C CA . PRO B 1 520 ? 8.195 -13.203 1.249 1 86.12 520 PRO B CA 1
ATOM 8297 C C . PRO B 1 520 ? 8.141 -12.172 2.369 1 86.12 520 PRO B C 1
ATOM 8299 O O . PRO B 1 520 ? 8.859 -11.172 2.332 1 86.12 520 PRO B O 1
ATOM 8302 N N . TRP B 1 521 ? 7.172 -12.281 3.193 1 77.56 521 TRP B N 1
ATOM 8303 C CA . TRP B 1 521 ? 7.043 -11.383 4.336 1 77.56 521 TRP B CA 1
ATOM 8304 C C . TRP B 1 521 ? 7.203 -12.141 5.648 1 77.56 521 TRP B C 1
ATOM 8306 O O . TRP B 1 521 ? 6.617 -13.203 5.832 1 77.56 521 TRP B O 1
ATOM 8316 N N . THR B 1 522 ? 8.328 -11.781 6.32 1 66.06 522 THR B N 1
ATOM 8317 C CA . THR B 1 522 ? 8.484 -12.289 7.68 1 66.06 522 THR B CA 1
ATOM 8318 C C . THR B 1 522 ? 8.695 -11.141 8.664 1 66.06 522 THR B C 1
ATOM 8320 O O . THR B 1 522 ? 9.312 -10.133 8.328 1 66.06 522 THR B O 1
ATOM 8323 N N . SER B 1 523 ? 7.887 -11.078 9.727 1 53.5 523 SER B N 1
ATOM 8324 C CA . SER B 1 523 ? 8.062 -10.062 10.758 1 53.5 523 SER B CA 1
ATOM 8325 C C . SER B 1 523 ? 9.453 -10.156 11.383 1 53.5 523 SER B C 1
ATOM 8327 O O . SER B 1 523 ? 9.906 -9.211 12.047 1 53.5 523 SER B O 1
ATOM 8329 N N . VAL B 1 524 ? 10.133 -11.398 11.117 1 50.5 524 VAL B N 1
ATOM 8330 C CA . VAL B 1 524 ? 11.43 -11.609 11.75 1 50.5 524 VAL B CA 1
ATOM 8331 C C . VAL B 1 524 ? 12.547 -11.367 10.734 1 50.5 524 VAL B C 1
ATOM 8333 O O . VAL B 1 524 ? 12.469 -11.82 9.594 1 50.5 524 VAL B O 1
ATOM 8336 N N . GLU B 1 525 ? 13.43 -10.414 11.062 1 54.72 525 GLU B N 1
ATOM 8337 C CA . GLU B 1 525 ? 14.609 -10.133 10.25 1 54.72 525 GLU B CA 1
ATOM 8338 C C . GLU B 1 525 ? 15.445 -11.391 10.016 1 54.72 525 GLU B C 1
ATOM 8340 O O . GLU B 1 525 ? 15.609 -12.203 10.93 1 54.72 525 GLU B O 1
ATOM 8345 N N . PRO B 1 526 ? 15.836 -11.625 8.719 1 52.97 526 PRO B N 1
ATOM 8346 C CA . PRO B 1 526 ? 16.656 -12.805 8.438 1 52.97 526 PRO B CA 1
ATOM 8347 C C . PRO B 1 526 ? 17.953 -12.828 9.242 1 52.97 526 PRO B C 1
ATOM 8349 O O . PRO B 1 526 ? 18.484 -11.766 9.594 1 52.97 526 PRO B O 1
ATOM 8352 N N . GLU B 1 527 ? 18.359 -13.875 9.75 1 57.34 527 GLU B N 1
ATOM 8353 C CA . GLU B 1 527 ? 19.609 -14.062 10.484 1 57.34 527 GLU B CA 1
ATOM 8354 C C . GLU B 1 527 ? 20.812 -13.898 9.562 1 57.34 527 GLU B C 1
ATOM 8356 O O . GLU B 1 527 ? 20.844 -14.445 8.461 1 57.34 527 GLU B O 1
ATOM 8361 N N . LYS B 1 528 ? 21.828 -13 9.961 1 65.19 528 LYS B N 1
ATOM 8362 C CA . LYS B 1 528 ? 23.047 -12.766 9.203 1 65.19 528 LYS B CA 1
ATOM 8363 C C . LYS B 1 528 ? 23.891 -14.039 9.117 1 65.19 528 LYS B C 1
ATOM 8365 O O . LYS B 1 528 ? 24.141 -14.695 10.133 1 65.19 528 LYS B O 1
ATOM 8370 N N . ALA B 1 529 ? 24.297 -14.461 7.797 1 60.03 529 ALA B N 1
ATOM 8371 C CA . ALA B 1 529 ? 25.203 -15.594 7.613 1 60.03 529 ALA B CA 1
ATOM 8372 C C . ALA B 1 529 ? 26.641 -15.195 7.875 1 60.03 529 ALA B C 1
ATOM 8374 O O . ALA B 1 529 ? 27.047 -14.062 7.602 1 60.03 529 ALA B O 1
ATOM 8375 N N . SER B 1 530 ? 27.359 -15.992 8.562 1 55.38 530 SER B N 1
ATOM 8376 C CA . SER B 1 530 ? 28.781 -15.75 8.82 1 55.38 530 SER B CA 1
ATOM 8377 C C . SER B 1 530 ? 29.625 -16.016 7.574 1 55.38 530 SER B C 1
ATOM 8379 O O . SER B 1 530 ? 29.469 -17.047 6.93 1 55.38 530 SER B O 1
ATOM 8381 N N . LEU B 1 531 ? 30.141 -14.922 6.965 1 60.5 531 LEU B N 1
ATOM 8382 C CA . LEU B 1 531 ? 31.062 -15.094 5.852 1 60.5 531 LEU B CA 1
ATOM 8383 C C . LEU B 1 531 ? 32.5 -15.07 6.336 1 60.5 531 LEU B C 1
ATOM 8385 O O . LEU B 1 531 ? 32.844 -14.344 7.277 1 60.5 531 LEU B O 1
#

Secondary structure (DSSP, 8-state):
--EEEEEEEPTT--HHHHHTT-EEEEEEE-TT-TT--SPPPTTTTTT-EEEEEE--TT--TT-TTHHHHHTTSSSEEEEEPPTTSTT--S---TT-HHHHHHHHHHHHHHHHHHH--EEEEEEEETHHHHHHHHHHHHHB-S-GGG-PBPPPSEEEEES----GGGGGGGHHHHHHHHHHHSSEEEEEEETTEEEEEEE-HHHHHHHHT--HHHHHHTS-TTSEEEEEEETT-SSS-TTHHHHHHHHHHT-TTPPTT-EEEEEETT--TT--THHHHHHHHHHHHHHHHHHHHS---PPP-----SSPPPPEEEEEE-TTSSHHHHHHHHHHHHTPEEEESS-TTSHHHHHHHHHHTTSS---HHHHHHHHHHHHHHHHHHHHHHHHTT--EEEES-HHHHHHHHHHTT--HHHHHHTTTTSBPPSEEEEEE--HHHHTTSTTTTSSTT--HHHHHHHHHHHHHHHHHHHHTT--EEEEETTS-HHHHHHHHHHHHHHHHHH------B--HHHHGGGS---SSPPPPP--/--EEEEEEEPTT--HHHHHTT-EEEEEEE-TT-TT--SPPPTTTTTT-EEEEEE--TT--TT-TTHHHHHTTSSSEEEEEPPTTSTT--S---TT-HHHHHHHHHHHHHHHHHHH--EEEEEEEETHHHHHHHHHHHHHB-S-GGG-PBPPPSEEEEES----GGGGGGGHHHHHHHHHHHSSEEEEEEETTEEEEEEE-HHHHHHHHT--HHHHHHTS-TTSEEEEEEETT-SSS-TTHHHHHHHHHHT-TTPPTT-EEEEEETT--TT--THHHHHHHHHHHHHHHHHHHHS---PPP-----SSPPPPEEEEEE-TTSSHHHHHHHHHHHHTPEEEESS-TTSHHHHHHHHHHTTSS---HHHHHHHHHHHHHHHHHHHHHHHHTT--EEEES-HHHHHHHHHHTT--HHHHHHTTTTSBPPSEEEEEE--HHHHTTSTTTTSSTT--HHHHHHHHHHHHHHHHHHHHTT--EEEEETTS-HHHHHHHHHHHHHHHHHH------B--HHHHGGGS---SSPPPPP--

Sequence (1062 aa):
MSEWKIVIPFPGGTEKEAYHGQGIHGILRLHDQPDATELPADGSCAGRPLALLTHGLLSHKNAIFFRPATKILGMDSFRWDISGEGETPGEWNVGDYALGAEHTNHIVQYLVKRFGYRLDTMLSHSKGCTVSTTFASKFTSLSPSDGLLPPPRRMILCSGRLRMSRIHEKDEIFMPKFQELGYAPISLQVQGQAREFRVYPEHHETQCNYPAPQMAENLPPSIQVFIAHGLADSVVPVEDAPDIANLISAHPRRQPGTVHVELFPKCDHNYRGDAMQALLQSIQRWMETSMQRCYKSRSLPLPVSSVRRGALIVVEGLDRSGKSTQVDRLVQHLHARHVKFPERATAIGSMIHGYLTKKSDINDHAVHLLFSANRWEMIESILQSLQQGQTVVCDRYAFSGIAYSWAKGLPLDWCIGSDAGIPIPDLTLFLDLDEETASTRASFGDERYEKRAFQEKVRHTFYQVESFVQYVGGHWIRIDASGTPDKVWETIQHHTDSVVSQGPVALFPLDLEAMKPALPWTSVEPEKASLMSEWKIVIPFPGGTEKEAYHGQGIHGILRLHDQPDATELPADGSCAGRPLALLTHGLLSHKNAIFFRPATKILGMDSFRWDISGEGETPGEWNVGDYALGAEHTNHIVQYLVKRFGYRLDTMLSHSKGCTVSTTFASKFTSLSPSDGLLPPPRRMILCSGRLRMSRIHEKDEIFMPKFQELGYAPISLQVQGQAREFRVYPEHHETQCNYPAPQMAENLPPSIQVFIAHGLADSVVPVEDAPDIANLISAHPRRQPGTVHVELFPKCDHNYRGDAMQALLQSIQRWMETSMQRCYKSRSLPLPVSSVRRGALIVVEGLDRSGKSTQVDRLVQHLHARHVKFPERATAIGSMIHGYLTKKSDINDHAVHLLFSANRWEMIESILQSLQQGQTVVCDRYAFSGIAYSWAKGLPLDWCIGSDAGIPIPDLTLFLDLDEETASTRASFGDERYEKRAFQEKVRHTFYQVESFVQYVGGHWIRIDASGTPDKVWETIQHHTDSVVSQGPVALFPLDLEAMKPALPWTSVEPEKASL

pLDDT: mean 92.0, std 9.02, range [49.25, 98.88]

Solvent-accessible surface area (backbone atoms only — not comparable to full-atom values): 55045 Å² total; per-residue (Å²): 124,27,64,43,82,41,50,42,42,40,95,93,54,44,69,70,44,10,72,75,52,53,18,42,30,31,37,41,33,49,55,96,35,69,78,53,84,65,79,79,51,74,46,69,37,60,69,39,54,27,31,41,38,35,45,32,77,97,42,29,46,68,45,77,59,46,59,67,44,54,74,58,70,81,37,25,31,36,25,31,20,57,64,36,22,70,74,6,59,63,79,60,60,90,32,47,45,67,57,46,14,51,49,50,52,50,50,51,52,48,44,29,67,45,27,22,40,33,65,31,34,36,41,21,28,30,55,14,22,45,16,51,36,40,24,43,35,72,50,30,34,69,46,73,87,70,76,42,42,66,53,42,50,32,36,37,30,33,42,32,65,39,67,31,58,61,58,55,72,50,40,80,66,37,48,62,32,33,73,74,69,57,29,29,79,44,78,42,74,56,94,87,37,78,43,80,43,68,45,36,66,68,37,51,50,44,34,29,62,44,66,42,58,59,26,44,51,49,40,57,46,59,38,30,36,39,36,38,34,25,70,52,22,84,80,46,65,58,48,24,50,45,47,50,48,37,44,45,47,35,33,83,47,32,60,51,55,39,58,41,55,48,58,37,78,86,8,36,74,65,31,61,74,71,36,34,57,53,48,51,52,51,50,41,54,47,56,63,52,56,66,63,57,54,63,65,62,65,54,57,89,64,78,90,54,98,46,66,50,23,41,40,36,33,42,38,59,58,80,73,30,52,58,71,63,52,48,54,51,48,30,62,74,64,69,29,48,79,44,51,59,71,47,51,88,42,74,60,15,39,53,51,47,36,37,41,62,66,73,44,88,69,49,71,67,21,50,52,30,46,56,39,21,42,48,49,61,44,44,63,62,50,51,50,40,19,49,72,38,38,30,35,37,27,43,38,57,68,62,52,55,28,18,50,44,34,39,49,32,48,58,61,71,55,48,44,34,66,48,45,61,44,70,46,43,67,33,34,39,32,29,47,51,58,46,72,66,27,59,71,38,89,76,59,50,71,39,70,69,53,37,60,73,52,42,46,43,26,55,55,36,41,51,49,50,52,31,28,40,41,72,69,70,36,40,74,45,81,38,70,37,78,62,53,74,66,60,40,41,53,56,50,51,55,56,52,51,52,49,61,70,70,46,57,70,84,42,30,33,38,47,58,80,58,28,36,36,58,48,87,82,64,98,61,79,66,73,67,50,87,128,121,28,64,44,82,42,52,43,41,38,93,93,52,42,68,70,44,8,72,73,52,53,18,41,31,29,36,41,35,50,55,97,34,68,79,53,86,65,79,80,51,76,46,67,37,60,69,39,52,27,30,41,38,35,45,32,76,97,43,29,45,67,45,77,60,46,58,67,45,54,73,59,70,81,37,26,30,36,26,32,20,56,64,37,23,69,74,6,60,62,77,61,58,92,31,47,44,68,58,46,13,50,49,49,52,50,51,51,50,49,44,29,67,45,27,22,39,32,65,31,34,36,42,21,28,30,55,14,22,47,16,51,36,40,24,42,33,73,50,28,35,69,46,72,88,69,76,41,42,67,52,42,51,32,37,36,30,34,42,32,64,39,68,31,56,61,57,54,72,49,39,80,65,38,48,63,31,32,73,73,69,58,29,29,79,44,78,41,74,56,96,87,38,81,42,79,43,67,45,36,66,69,38,51,50,45,34,28,63,46,65,42,57,60,26,43,51,50,39,59,47,59,38,32,38,40,37,37,34,24,71,50,23,84,79,43,62,60,50,25,49,46,47,50,49,38,44,46,47,36,34,81,48,35,60,49,56,39,59,42,55,47,59,36,79,87,9,35,75,63,32,62,72,72,35,34,57,54,49,52,51,51,51,42,54,47,56,63,52,56,68,63,58,53,64,66,62,66,55,59,88,64,78,90,53,98,47,64,52,24,40,39,36,33,40,39,60,57,81,73,30,52,59,71,63,52,48,54,50,48,29,61,74,65,69,28,47,77,45,51,59,71,47,52,89,41,76,59,16,39,53,52,48,36,37,40,62,65,73,45,88,69,47,72,67,20,51,51,30,46,55,38,21,43,48,49,61,43,44,64,61,50,52,52,40,19,50,72,39,38,30,35,37,26,44,38,58,69,64,53,54,27,18,50,42,34,38,50,32,46,57,60,70,55,48,45,35,65,48,45,61,45,69,47,43,67,31,34,37,32,29,47,52,58,44,72,65,25,59,71,39,88,76,59,49,71,37,71,68,52,39,58,75,52,42,46,42,27,54,56,36,42,52,49,50,51,30,27,42,40,72,69,69,37,40,73,45,80,39,71,37,77,63,54,72,66,60,41,42,54,56,50,50,55,56,51,51,51,48,61,70,71,46,58,70,83,43,32,34,38,48,59,79,58,28,37,35,57,49,86,84,64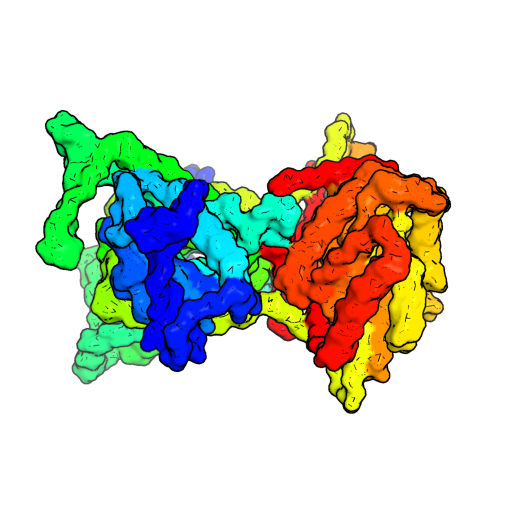,98,64,79,66,71,68,50,88,126

Radius of gyration: 32.76 Å; Cα contacts (8 Å, |Δi|>4): 2134; chains: 2; bounding box: 87×91×74 Å

InterPro domains:
  IPR018094 Thymidylate kinase [MF_00165] (311-500)
  IPR018094 Thymidylate kinase [TIGR00041] (309-466)
  IPR018095 Thymidylate kinase, conserved site [PS01331] (393-405)
  IPR027417 P-loop containing nucleoside triphosphate hydrolase [G3DSA:3.40.50.300] (305-504)
  IPR027417 P-loop containing nucleoside triphosphate hydrolase [SSF52540] (309-499)
  IPR029058 Alpha/Beta hydrolase fold [G3DSA:3.40.50.1820] (18-298)
  IPR029058 Alpha/Beta hydrolase fold [SSF53474] (42-289)
  IPR039430 Thymidylate kinase-like domain [PF02223] (315-491)

Nearest PDB structures (foldseek):
  1e9d-assembly1_A  TM=9.449E-01  e=1.179E-22  Homo sapiens
  2wwi-assembly2_C  TM=9.162E-01  e=1.541E-19  Plasmodium falciparum 3D7
  2yof-assembly2_B  TM=8.991E-01  e=8.718E-20  Plasmodium falciparum 3D7
  2v54-assembly1_B  TM=9.115E-01  e=1.727E-19  Vaccinia virus Copenhagen
  2yog-assembly2_B  TM=8.640E-01  e=4.731E-16  Plasmodium falciparum 3D7

Foldseek 3Di:
DPKDKDFDADVVGDPVCSVVLAGWIKIKDFAPCPPDPDDAAFQQCAEFEEEEEEEAPQDFQPAFLNVVLCHQLRGMYMTTGDEVHDSHHHADFNQVLVVLLVVVQVVQVCCCRGHNYAYAEYEYAESRQLSLLLNQLPAAALQPVVVGHHHHQEYEYELYAQQLLCLCVCCVVFVVVCVVPQWDWDWDQDPNDIDIDTHHPVRSVSRSPPNSLVSLLRRQLSYQYEYEYEPAEPPHDPVRRVVSVVNNVPHPLHDPPRYHYDYHYPAYRSLPDPSSVVVSVVVSVCSVVSVVPLPQFDFDDDPDDPDFFAFEEEEAEFAQLCLVVLLVVVCVVQVAAEAEPQPCVDPLNVVLVCVFQVVDDDDLLVSLLSRLVSQVVCQVVVSVCRSVHGYYYYYDDLLLSLLLSVLQQDDSLSSLVSQWFRWQGLEYEYRDDQLVLSCPDPPQPSTPQRDSVSSNSSNVSSSLSVSLSVQNPHHYDYFHSPDDPVVSNVVVCVVVVVSRVVGGDGIGTRHSSSSSSNHDDDPDRDDRDDD/DPKDKFFDADVVGDPVCSVVLAGWIKMKDFPPCPPDPDDAAFQQCAEFEEEEEEEAPQDFQPAFLNVVLCHQLRGMYMTTGDEVHDSHHHADFNQPLVVLLVVVQVVQVVCCRGHNYAYAEYEYAESRQLSLLLNQLPAAALQPVVVGHHHHQEYEYELYAQQLLCLCVCCVVFVVVCVVPQWDWDWDQDPNDIDIDTHHPVRSVSRSPPNSLVSLLRRQLSYQYEYEYEPAEPPHDPVRRVVSVVNNVPHPLHDPPRYHYDYDYPAYRSLPDPSSVVVSVVVSVCSVVSVVPLPQFDFDDDPDDPEFFAFEEEEAEFAQLCLVVLLVVVCVVQVAAEAEPQPCPDPLNVVLVCVFQVVDDDDLLVSLLSRLVSQVVCQVVVSVCRSVHGYYYYYDDLLLSLLLSVLQQDDSLSSLVSQWFRWQGLEYEYRDDQLVLSCPDPPQPSTPQRDSVSSNSSNVSSSLSVSLSVQNPHHYDYFHSPDDPVVSNVVVCVVVVVSRVVGGDGIGTRHSSSSSSNHDDDPDRDDGDDD

Organism: Malassezia sympodialis (strain ATCC 42132) (NCBI:txid1230383)